Protein AF-0000000086897582 (afdb_homodimer)

pLDDT: mean 76.53, std 19.11, range [20.77, 96.0]

Nearest PDB structures (foldseek):
  7lhv-assembly1_B  TM=7.172E-01  e=2.115E-30  Arabidopsis thaliana
  7xuh-assembly1_A  TM=6.673E-01  e=6.986E-24  Homo sapiens
  5da0-assembly1_A  TM=5.912E-01  e=1.071E-16  Deinococcus geothermalis DSM 11300
  5iof-assembly1_A  TM=6.954E-01  e=5.653E-14  Deinococcus geothermalis DSM 11300
  6ki1-assembly1_A  TM=6.804E-01  e=6.997E-14  Synechocystis sp. PCC 6803

Organism: Dinoponera quadriceps (NCBI:txid609295)

Sequence (1294 aa):
MMSVAAKASEVEECSRPTKRKCPSAMAKHMPILGWLPQYSRMKAMSDLIAGITLGLTMIPQSIAYAALAGLTAQYGLYSCFVGGFLYIVFGTIKEVSIGPSSLMALITLQYTRDMPIEFVVLLCFLAGCVELLMGVLNLGFLVDFISIPVTSGFISATSMIIIIAQLQGLLGLKYRSVNIIDNLYKLCKNIGNIRLPDLALGICSILFLLLFKKLKDIDCPCGGDKRSTSKNSVMKKILWYFSIGRNALIVCITTVIAYRLETTGSATFRLSGKIESGLPTLSLPPFSAQVGNQTYTFLDMCVHYGSGLVILPIISVLANVAIAKAFAMGANVNATQEMLTLGLCNIVGSFVSSMPSTGAFTRSAVSNASGVQTPMAGLYSGTMALLALNYLTPYFYYIPRATLAAVLITAVIFMIDLKIIKLLWKGRKMDAVAAIGTFLSCLFISVEIGLLLGIFFNLVFFIRPSARPTVQVINRKTDLGNKYVMLELDTCLYYPAVASFIDKVMTIVRNEGSDVSLIVNCERFVDIDYTSIKGIEMLSTRLNHKINRFWLLNLNSDIVRRINILADNKYIRLIGNEENIKDVLHENDALLSNGEFENSIDVGMKKMVEIKYSSHEDFLNLNPQPENSEIIAEDMTAMLPTKSRIQMMSVAAKASEVEECSRPTKRKCPSAMAKHMPILGWLPQYSRMKAMSDLIAGITLGLTMIPQSIAYAALAGLTAQYGLYSCFVGGFLYIVFGTIKEVSIGPSSLMALITLQYTRDMPIEFVVLLCFLAGCVELLMGVLNLGFLVDFISIPVTSGFISATSMIIIIAQLQGLLGLKYRSVNIIDNLYKLCKNIGNIRLPDLALGICSILFLLLFKKLKDIDCPCGGDKRSTSKNSVMKKILWYFSIGRNALIVCITTVIAYRLETTGSATFRLSGKIESGLPTLSLPPFSAQVGNQTYTFLDMCVHYGSGLVILPIISVLANVAIAKAFAMGANVNATQEMLTLGLCNIVGSFVSSMPSTGAFTRSAVSNASGVQTPMAGLYSGTMALLALNYLTPYFYYIPRATLAAVLITAVIFMIDLKIIKLLWKGRKMDAVAAIGTFLSCLFISVEIGLLLGIFFNLVFFIRPSARPTVQVINRKTDLGNKYVMLELDTCLYYPAVASFIDKVMTIVRNEGSDVSLIVNCERFVDIDYTSIKGIEMLSTRLNHKINRFWLLNLNSDIVRRINILADNKYIRLIGNEENIKDVLHENDALLSNGEFENSIDVGMKKMVEIKYSSHEDFLNLNPQPENSEIIAEDMTAMLPTKSRIQ

Secondary structure (DSSP, 8-state):
---TT------------------HHHHHT-THHHHGGG--HHHHHHHHHHHHHHHHHHHHHHHHHHHHTT--HHHHHHHHHHHHHHHHHH-S-TT--EE--HHHHHHHHHHSTT--HHHHHHHHHHHHHHHHHHHHTTGGGGGGG--HHHHHHHHHHHHHHHHHHHHHHHHT-----SSHHHHHHHHHHTGGG--HHHHHHHHHHHHHHHHHHHHTT-------STT-HHHHHHHHHHHHHHHHTHHHHHHHHHHHHHHHHHHTT---S-B--PPPP-PPP--PPPS-EEETTEEE-HHHHHHHHTTHHHHHHHHHHHHHHHHHHHHHTTSPP-HHHHHHHHHHHHHHHHHTTPPP-EE-HHHHHHHHHTT--STTHHHHHHHHHHHIIIIIHHHHTT-BHHHHHHHHHHHHGGG--THHHHHHHHH-HHHHHHHHHHHHHHHHT-HHHHHHHHHHHHHHHHHHHHHS--EEEEEEE-TTS-EEEEEEESS---HHHHHHHHHHHHHHHHHS-TT-EEEEE-TT-S---HHHHHHHHHHHHHHTTTS--EEEES--HHHHHHHHHHS-TTS--EE-SGGGHHHHHHHHHHHHHHT----TTHHHHHHHHHHHHHHHHTTT--------------S-------EEEE-/-GGGGG-----------------HHHHHT-THHHHGGG--HHHHHHHHHHHHHHHHHHHHHHHHHHHHTT--HHHHHHHHHHHHHHHHHH-S-TT--EE--HHHHHHHHHHSTT--HHHHHHHHHHHHHHHHHHHHTTGGGGGGG--HHHHHHHHHHHHHHHHHHHHHHHHT-----SSHHHHHHHHHHTGGG--HHHHHHHHHHHHHHHHHHHHTT-------STT-HHHHHHHHHHHHHHHHTHHHHHHHHHHHHHHHHHHTT---S-B--PPPP-PPP--PPPS-EEETTEEE-HHHHHHHHTTHHHHHHHHHHHHHHHHHHHHHTTSPP-HHHHHHHHHHHHHHHHHTTPPP-EE-HHHHHHHHHTT--STTHHHHHHHHHHHIIIIIHHHHTT-BHHHHHHHHHHHHGGG--THHHHHHHHH-HHHHHHHHHHHHHHHHT-HHHHHHHHHHHHHHHHHHHHHS--EEEEEEE-TTS-EEEEEEESS---HHHHHHHHHHHHHHHHHS-TT-EEEEE-TT-S---HHHHHHHHHHHHHHTTTS--EEEES--HHHHHHHHHHS-TTS--EE-SGGGHHHHHHHHHHHHHHT----TTSHHHHHHHHHHHHHHHTTT----------------------EEEE-

Radius of gyration: 37.55 Å; Cα contacts (8 Å, |Δi|>4): 2102; chains: 2; bounding box: 107×117×169 Å

Structure (mmCIF, N/CA/C/O backbone):
data_AF-0000000086897582-model_v1
#
loop_
_entity.id
_entity.type
_entity.pdbx_description
1 polymer 'Sodium-independent sulfate anion transporter-like isoform X1'
#
loop_
_atom_site.group_PDB
_atom_site.id
_atom_site.type_symbol
_atom_site.label_atom_id
_atom_site.label_alt_id
_atom_site.label_comp_id
_atom_site.label_asym_id
_atom_site.label_entity_id
_atom_site.label_seq_id
_atom_site.pdbx_PDB_ins_code
_atom_site.Cartn_x
_atom_site.Cartn_y
_atom_site.Cartn_z
_atom_site.occupancy
_atom_site.B_iso_or_equiv
_atom_site.auth_seq_id
_atom_site.auth_comp_id
_atom_site.auth_asym_id
_atom_site.auth_atom_id
_atom_site.pdbx_PDB_model_num
ATOM 1 N N . MET A 1 1 ? 3.621 -36.656 -85.688 1 21.41 1 MET A N 1
ATOM 2 C CA . MET A 1 1 ? 2.869 -35.938 -84.688 1 21.41 1 MET A CA 1
ATOM 3 C C . MET A 1 1 ? 3.613 -35.938 -83.375 1 21.41 1 MET A C 1
ATOM 5 O O . MET A 1 1 ? 3.096 -35.438 -82.375 1 21.41 1 MET A O 1
ATOM 9 N N . MET A 1 2 ? 4.602 -36.719 -83.125 1 21.88 2 MET A N 1
ATOM 10 C CA . MET A 1 2 ? 5.32 -37.281 -82 1 21.88 2 MET A CA 1
ATOM 11 C C . MET A 1 2 ? 6.152 -36.219 -81.312 1 21.88 2 MET A C 1
ATOM 13 O O . MET A 1 2 ? 6.875 -36.531 -80.375 1 21.88 2 MET A O 1
ATOM 17 N N . SER A 1 3 ? 6.395 -35.156 -82 1 23.59 3 SER A N 1
ATOM 18 C CA . SER A 1 3 ? 7.578 -34.312 -81.812 1 23.59 3 SER A CA 1
ATOM 19 C C . SER A 1 3 ? 7.555 -33.656 -80.438 1 23.59 3 SER A C 1
ATOM 21 O O . SER A 1 3 ? 8.609 -33.344 -79.875 1 23.59 3 SER A O 1
ATOM 23 N N . VAL A 1 4 ? 6.395 -33.094 -80.062 1 25.81 4 VAL A N 1
ATOM 24 C CA . VAL A 1 4 ? 6.395 -31.859 -79.312 1 25.81 4 VAL A CA 1
ATOM 25 C C . VAL A 1 4 ? 6.691 -32.188 -77.812 1 25.81 4 VAL A C 1
ATOM 27 O O . VAL A 1 4 ? 5.793 -32.156 -77 1 25.81 4 VAL A O 1
ATOM 30 N N . ALA A 1 5 ? 7.23 -33.344 -77.5 1 22.27 5 ALA A N 1
ATOM 31 C CA . ALA A 1 5 ? 7.176 -33.875 -76.125 1 22.27 5 ALA A CA 1
ATOM 32 C C . ALA A 1 5 ? 7.953 -32.969 -75.188 1 22.27 5 ALA A C 1
ATOM 34 O O . ALA A 1 5 ? 7.566 -32.812 -74 1 22.27 5 ALA A O 1
ATOM 35 N N . ALA A 1 6 ? 9.203 -32.719 -75.5 1 20.77 6 ALA A N 1
ATOM 36 C CA . ALA A 1 6 ? 10.242 -32.656 -74.5 1 20.77 6 ALA A CA 1
ATOM 37 C C . ALA A 1 6 ? 10.172 -31.359 -73.688 1 20.77 6 ALA A C 1
ATOM 39 O O . ALA A 1 6 ? 11.086 -31.031 -72.938 1 20.77 6 ALA A O 1
ATOM 40 N N . LYS A 1 7 ? 9.469 -30.344 -74.25 1 26.95 7 LYS A N 1
ATOM 41 C CA . LYS A 1 7 ? 9.859 -29.062 -73.625 1 26.95 7 LYS A CA 1
ATOM 42 C C . LYS A 1 7 ? 9.562 -29.047 -72.188 1 26.95 7 LYS A C 1
ATOM 44 O O . LYS A 1 7 ? 8.406 -28.906 -71.75 1 26.95 7 LYS A O 1
ATOM 49 N N . ALA A 1 8 ? 10.18 -29.953 -71.375 1 21.83 8 ALA A N 1
ATOM 50 C CA . ALA A 1 8 ? 10.094 -30.203 -69.938 1 21.83 8 ALA A CA 1
ATOM 51 C C . ALA A 1 8 ? 10.062 -28.891 -69.125 1 21.83 8 ALA A C 1
ATOM 53 O O . ALA A 1 8 ? 10.648 -27.891 -69.562 1 21.83 8 ALA A O 1
ATOM 54 N N . SER A 1 9 ? 9.172 -28.797 -68.062 1 23.17 9 SER A N 1
ATOM 55 C CA . SER A 1 9 ? 8.555 -27.875 -67.125 1 23.17 9 SER A CA 1
ATOM 56 C C . SER A 1 9 ? 9.609 -27.125 -66.312 1 23.17 9 SER A C 1
ATOM 58 O O . SER A 1 9 ? 10.43 -27.75 -65.625 1 23.17 9 SER A O 1
ATOM 60 N N . GLU A 1 10 ? 10.344 -26.188 -66.875 1 25.73 10 GLU A N 1
ATOM 61 C CA . GLU A 1 10 ? 11.148 -25.219 -66.125 1 25.73 10 GLU A CA 1
ATOM 62 C C . GLU A 1 10 ? 10.406 -24.734 -64.875 1 25.73 10 GLU A C 1
ATOM 64 O O . GLU A 1 10 ? 9.484 -23.922 -64.938 1 25.73 10 GLU A O 1
ATOM 69 N N . VAL A 1 11 ? 10 -25.641 -63.969 1 25.86 11 VAL A N 1
ATOM 70 C CA . VAL A 1 11 ? 9.312 -25.25 -62.75 1 25.86 11 VAL A CA 1
ATOM 71 C C . VAL A 1 11 ? 10.039 -24.062 -62.094 1 25.86 11 VAL A C 1
ATOM 73 O O . VAL A 1 11 ? 11.242 -24.125 -61.844 1 25.86 11 VAL A O 1
ATOM 76 N N . GLU A 1 12 ? 9.664 -22.891 -62.531 1 27.58 12 GLU A N 1
ATOM 77 C CA . GLU A 1 12 ? 10.008 -21.609 -61.906 1 27.58 12 GLU A CA 1
ATOM 78 C C . GLU A 1 12 ? 10.133 -21.766 -60.406 1 27.58 12 GLU A C 1
ATOM 80 O O . GLU A 1 12 ? 9.234 -22.297 -59.75 1 27.58 12 GLU A O 1
ATOM 85 N N . GLU A 1 13 ? 11.359 -21.938 -59.938 1 26.11 13 GLU A N 1
ATOM 86 C CA . GLU A 1 13 ? 11.75 -21.938 -58.531 1 26.11 13 GLU A CA 1
ATOM 87 C C . GLU A 1 13 ? 10.992 -20.859 -57.75 1 26.11 13 GLU A C 1
ATOM 89 O O . GLU A 1 13 ? 11.102 -19.672 -58.062 1 26.11 13 GLU A O 1
ATOM 94 N N . CYS A 1 14 ? 9.664 -21.062 -57.5 1 26.83 14 CYS A N 1
ATOM 95 C CA . CYS A 1 14 ? 8.875 -20.219 -56.625 1 26.83 14 CYS A CA 1
ATOM 96 C C . CYS A 1 14 ? 9.727 -19.672 -55.5 1 26.83 14 CYS A C 1
ATOM 98 O O . CYS A 1 14 ? 10.352 -20.438 -54.75 1 26.83 14 CYS A O 1
ATOM 100 N N . SER A 1 15 ? 10.219 -18.484 -55.75 1 28.55 15 SER A N 1
ATOM 101 C CA . SER A 1 15 ? 10.875 -17.625 -54.75 1 28.55 15 SER A CA 1
ATOM 102 C C . SER A 1 15 ? 10.234 -17.766 -53.375 1 28.55 15 SER A C 1
ATOM 104 O O . SER A 1 15 ? 9.008 -17.688 -53.25 1 28.55 15 SER A O 1
ATOM 106 N N . ARG A 1 16 ? 10.828 -18.547 -52.562 1 30.78 16 ARG A N 1
ATOM 107 C CA . ARG A 1 16 ? 10.445 -18.734 -51.188 1 30.78 16 ARG A CA 1
ATOM 108 C C . ARG A 1 16 ? 10.031 -17.406 -50.531 1 30.78 16 ARG A C 1
ATOM 110 O O . ARG A 1 16 ? 10.727 -16.406 -50.688 1 30.78 16 ARG A O 1
ATOM 117 N N . PRO A 1 17 ? 8.648 -17.156 -50.531 1 31.25 17 PRO A N 1
ATOM 118 C CA . PRO A 1 17 ? 8.25 -15.898 -49.875 1 31.25 17 PRO A CA 1
ATOM 119 C C . PRO A 1 17 ? 9.172 -15.492 -48.75 1 31.25 17 PRO A C 1
ATOM 121 O O . PRO A 1 17 ? 9.664 -16.359 -48 1 31.25 17 PRO A O 1
ATOM 124 N N . THR A 1 18 ? 9.867 -14.445 -49 1 29.05 18 THR A N 1
ATOM 125 C CA . THR A 1 18 ? 10.648 -13.711 -48 1 29.05 18 THR A CA 1
ATOM 126 C C . THR A 1 18 ? 9.906 -13.633 -46.688 1 29.05 18 THR A C 1
ATOM 128 O O . THR A 1 18 ? 8.719 -13.312 -46.656 1 29.05 18 THR A O 1
ATOM 131 N N . LYS A 1 19 ? 10.312 -14.352 -45.719 1 34.88 19 LYS A N 1
ATOM 132 C CA . LYS A 1 19 ? 9.859 -14.305 -44.344 1 34.88 19 LYS A CA 1
ATOM 133 C C . LYS A 1 19 ? 9.578 -12.867 -43.906 1 34.88 19 LYS A C 1
ATOM 135 O O . LYS A 1 19 ? 10.5 -12.07 -43.75 1 34.88 19 LYS A O 1
ATOM 140 N N . ARG A 1 20 ? 8.594 -12.211 -44.5 1 32.84 20 ARG A N 1
ATOM 141 C CA . ARG A 1 20 ? 8.203 -10.875 -44.031 1 32.84 20 ARG A CA 1
ATOM 142 C C . ARG A 1 20 ? 8.391 -10.734 -42.531 1 32.84 20 ARG A C 1
ATOM 144 O O . ARG A 1 20 ? 7.863 -11.531 -41.75 1 32.84 20 ARG A O 1
ATOM 151 N N . LYS A 1 21 ? 9.391 -10.148 -42.062 1 38.62 21 LYS A N 1
ATOM 152 C CA . LYS A 1 21 ? 9.758 -9.695 -40.719 1 38.62 21 LYS A CA 1
ATOM 153 C C . LYS A 1 21 ? 8.578 -9 -40.031 1 38.62 21 LYS A C 1
ATOM 155 O O . LYS A 1 21 ? 8.117 -7.957 -40.5 1 38.62 21 LYS A O 1
ATOM 160 N N . CYS A 1 22 ? 7.41 -9.633 -39.812 1 41.16 22 CYS A N 1
ATOM 161 C CA . CYS A 1 22 ? 6.434 -9.008 -38.938 1 41.16 22 CYS A CA 1
ATOM 162 C C . CYS A 1 22 ? 7.09 -7.93 -38.062 1 41.16 22 CYS A C 1
ATOM 164 O O . CYS A 1 22 ? 8.172 -8.141 -37.5 1 41.16 22 CYS A O 1
ATOM 166 N N . PRO A 1 23 ? 6.691 -6.629 -38.031 1 48.38 23 PRO A N 1
ATOM 167 C CA . PRO A 1 23 ? 7.34 -5.516 -37.344 1 48.38 23 PRO A CA 1
ATOM 168 C C . PRO A 1 23 ? 7.676 -5.836 -35.906 1 48.38 23 PRO A C 1
ATOM 170 O O . PRO A 1 23 ? 6.949 -6.586 -35.25 1 48.38 23 PRO A O 1
ATOM 173 N N . SER A 1 24 ? 8.914 -5.773 -35.406 1 53.69 24 SER A N 1
ATOM 174 C CA . SER A 1 24 ? 9.695 -6.023 -34.219 1 53.69 24 SER A CA 1
ATOM 175 C C . SER A 1 24 ? 8.93 -5.594 -32.969 1 53.69 24 SER A C 1
ATOM 177 O O . SER A 1 24 ? 8.961 -6.281 -31.938 1 53.69 24 SER A O 1
ATOM 179 N N . ALA A 1 25 ? 8.188 -4.461 -33.125 1 57.44 25 ALA A N 1
ATOM 180 C CA . ALA A 1 25 ? 7.523 -3.936 -31.938 1 57.44 25 ALA A CA 1
ATOM 181 C C . ALA A 1 25 ? 6.336 -4.809 -31.531 1 57.44 25 ALA A C 1
ATOM 183 O O . ALA A 1 25 ? 6.102 -5.051 -30.344 1 57.44 25 ALA A O 1
ATOM 184 N N . MET A 1 26 ? 5.574 -5.332 -32.531 1 60.06 26 MET A N 1
ATOM 185 C CA . MET A 1 26 ? 4.402 -6.156 -32.25 1 60.06 26 MET A CA 1
ATOM 186 C C . MET A 1 26 ? 4.82 -7.551 -31.766 1 60.06 26 MET A C 1
ATOM 188 O O . MET A 1 26 ? 4.145 -8.156 -30.938 1 60.06 26 MET A O 1
ATOM 192 N N . ALA A 1 27 ? 5.848 -7.973 -32.25 1 64.44 27 ALA A N 1
ATOM 193 C CA . ALA A 1 27 ? 6.355 -9.289 -31.859 1 64.44 27 ALA A CA 1
ATOM 194 C C . ALA A 1 27 ? 6.758 -9.336 -30.391 1 64.44 27 ALA A C 1
ATOM 196 O O . ALA A 1 27 ? 6.684 -10.383 -29.75 1 64.44 27 ALA A O 1
ATOM 197 N N . LYS A 1 28 ? 6.957 -8.141 -29.953 1 74.62 28 LYS A N 1
ATOM 198 C CA . LYS A 1 28 ? 7.395 -8.086 -28.562 1 74.62 28 LYS A CA 1
ATOM 199 C C . LYS A 1 28 ? 6.223 -8.289 -27.609 1 74.62 28 LYS A C 1
ATOM 201 O O . LYS A 1 28 ? 6.395 -8.828 -26.516 1 74.62 28 LYS A O 1
ATOM 206 N N . HIS A 1 29 ? 5.031 -8.031 -28.156 1 81.88 29 HIS A N 1
ATOM 207 C CA . HIS A 1 29 ? 3.873 -8.125 -27.281 1 81.88 29 HIS A CA 1
ATOM 208 C C . HIS A 1 29 ? 3.031 -9.359 -27.594 1 81.88 29 HIS A C 1
ATOM 210 O O . HIS A 1 29 ? 1.951 -9.539 -27.031 1 81.88 29 HIS A O 1
ATOM 216 N N . MET A 1 30 ? 3.547 -10.234 -28.516 1 88.25 30 MET A N 1
ATOM 217 C CA . MET A 1 30 ? 2.852 -11.477 -28.844 1 88.25 30 MET A CA 1
ATOM 218 C C . MET A 1 30 ? 3.787 -12.672 -28.719 1 88.25 30 MET A C 1
ATOM 220 O O . MET A 1 30 ? 4.301 -13.172 -29.719 1 88.25 30 MET A O 1
ATOM 224 N N . PRO A 1 31 ? 3.836 -13.203 -27.594 1 85.62 31 PRO A N 1
ATOM 225 C CA . PRO A 1 31 ? 4.754 -14.312 -27.328 1 85.62 31 PRO A CA 1
ATOM 226 C C . PRO A 1 31 ? 4.457 -15.539 -28.188 1 85.62 31 PRO A C 1
ATOM 228 O O . PRO A 1 31 ? 5.328 -16.391 -28.375 1 85.62 31 PRO A O 1
ATOM 231 N N . ILE A 1 32 ? 3.244 -15.672 -28.781 1 88.38 32 ILE A N 1
ATOM 232 C CA . ILE A 1 32 ? 2.871 -16.828 -29.594 1 88.38 32 ILE A CA 1
ATOM 233 C C . ILE A 1 32 ? 3.787 -16.922 -30.812 1 88.38 32 ILE A C 1
ATOM 235 O O . ILE A 1 32 ? 4.066 -18.016 -31.297 1 88.38 32 ILE A O 1
ATOM 239 N N . LEU A 1 33 ? 4.266 -15.812 -31.234 1 84.69 33 LEU A N 1
ATOM 240 C CA . LEU A 1 33 ? 5.102 -15.766 -32.438 1 84.69 33 LEU A CA 1
ATOM 241 C C . LEU A 1 33 ? 6.48 -16.359 -32.156 1 84.69 33 LEU A C 1
ATOM 243 O O . LEU A 1 33 ? 7.176 -16.781 -33.062 1 84.69 33 LEU A O 1
ATOM 247 N N . GLY A 1 34 ? 6.805 -16.438 -30.891 1 80.5 34 GLY A N 1
ATOM 248 C CA . GLY A 1 34 ? 8.102 -16.984 -30.516 1 80.5 34 GLY A CA 1
ATOM 249 C C . GLY A 1 34 ? 8.094 -18.5 -30.375 1 80.5 34 GLY A C 1
ATOM 250 O O . GLY A 1 34 ? 8.938 -19.188 -30.953 1 80.5 34 GLY A O 1
ATOM 251 N N . TRP A 1 35 ? 7.094 -19.047 -29.734 1 83.69 35 TRP A N 1
ATOM 252 C CA . TRP A 1 35 ? 7.125 -20.469 -29.422 1 83.69 35 TRP A CA 1
ATOM 253 C C . TRP A 1 35 ? 6.348 -21.266 -30.453 1 83.69 35 TRP A C 1
ATOM 255 O O . TRP A 1 35 ? 6.559 -22.469 -30.594 1 83.69 35 TRP A O 1
ATOM 265 N N . LEU A 1 36 ? 5.422 -20.719 -31.312 1 87.5 36 LEU A N 1
ATOM 266 C CA . LEU A 1 36 ? 4.562 -21.453 -32.219 1 87.5 36 LEU A CA 1
ATOM 267 C C . LEU A 1 36 ? 5.387 -22.156 -33.312 1 87.5 36 LEU A C 1
ATOM 269 O O . LEU A 1 36 ? 5.09 -23.297 -33.688 1 87.5 36 LEU A O 1
ATOM 273 N N . PRO A 1 37 ? 6.512 -21.469 -33.75 1 84.5 37 PRO A N 1
ATOM 274 C CA . PRO A 1 37 ? 7.316 -22.141 -34.781 1 84.5 37 PRO A CA 1
ATOM 275 C C . PRO A 1 37 ? 8.07 -23.344 -34.219 1 84.5 37 PRO A C 1
ATOM 277 O O . PRO A 1 37 ? 8.438 -24.25 -35 1 84.5 37 PRO A O 1
ATOM 280 N N . GLN A 1 38 ? 8.211 -23.422 -32.938 1 87.12 38 GLN A N 1
ATOM 281 C CA . GLN A 1 38 ? 8.914 -24.531 -32.312 1 87.12 38 GLN A CA 1
ATOM 282 C C . GLN A 1 38 ? 7.93 -25.531 -31.719 1 87.12 38 GLN A C 1
ATOM 284 O O . GLN A 1 38 ? 8.312 -26.391 -30.922 1 87.12 38 GLN A O 1
ATOM 289 N N . TYR A 1 39 ? 6.766 -25.469 -32.219 1 89.44 39 TYR A N 1
ATOM 290 C CA . TYR A 1 39 ? 5.719 -26.328 -31.688 1 89.44 39 TYR A CA 1
ATOM 291 C C . TYR A 1 39 ? 5.785 -27.719 -32.312 1 89.44 39 TYR A C 1
ATOM 293 O O . TYR A 1 39 ? 5.535 -27.875 -33.5 1 89.44 39 TYR A O 1
ATOM 301 N N . SER A 1 40 ? 6.258 -28.672 -31.531 1 90 40 SER A N 1
ATOM 302 C CA . SER A 1 40 ? 6.453 -30.047 -31.969 1 90 40 SER A CA 1
ATOM 303 C C . SER A 1 40 ? 5.234 -30.906 -31.656 1 90 40 SER A C 1
ATOM 305 O O . SER A 1 40 ? 4.328 -30.484 -30.938 1 90 40 SER A O 1
ATOM 307 N N . ARG A 1 41 ? 5.176 -32.094 -32.156 1 88.5 41 ARG A N 1
ATOM 308 C CA . ARG A 1 41 ? 4.082 -33.031 -31.953 1 88.5 41 ARG A CA 1
ATOM 309 C C . ARG A 1 41 ? 4.039 -33.5 -30.5 1 88.5 41 ARG A C 1
ATOM 311 O O . ARG A 1 41 ? 2.963 -33.688 -29.938 1 88.5 41 ARG A O 1
ATOM 318 N N . MET A 1 42 ? 5.184 -33.594 -29.953 1 85.44 42 MET A N 1
ATOM 319 C CA . MET A 1 42 ? 5.254 -34 -28.547 1 85.44 42 MET A CA 1
ATOM 320 C C . MET A 1 42 ? 4.652 -32.938 -27.641 1 85.44 42 MET A C 1
ATOM 322 O O . MET A 1 42 ? 3.949 -33.25 -26.672 1 85.44 42 MET A O 1
ATOM 326 N N . LYS A 1 43 ? 4.965 -31.688 -28.031 1 90.69 43 LYS A N 1
ATOM 327 C CA . LYS A 1 43 ? 4.402 -30.578 -27.266 1 90.69 43 LYS A CA 1
ATOM 328 C C . LYS A 1 43 ? 2.887 -30.5 -27.438 1 90.69 43 LYS A C 1
ATOM 330 O O . LYS A 1 43 ? 2.162 -30.188 -26.5 1 90.69 43 LYS A O 1
ATOM 335 N N . ALA A 1 44 ? 2.428 -30.875 -28.578 1 91.88 44 ALA A N 1
ATOM 336 C CA . ALA A 1 44 ? 0.998 -30.828 -28.875 1 91.88 44 ALA A CA 1
ATOM 337 C C . ALA A 1 44 ? 0.231 -31.875 -28.062 1 91.88 44 ALA A C 1
ATOM 339 O O . ALA A 1 44 ? -0.861 -31.594 -27.562 1 91.88 44 ALA A O 1
ATOM 340 N N . MET A 1 45 ? 0.773 -33.031 -28.016 1 89.06 45 MET A N 1
ATOM 341 C CA . MET A 1 45 ? 0.125 -34.094 -27.25 1 89.06 45 MET A CA 1
ATOM 342 C C . MET A 1 45 ? 0.117 -33.781 -25.766 1 89.06 45 MET A C 1
ATOM 344 O O . MET A 1 45 ? -0.877 -34.031 -25.078 1 89.06 45 MET A O 1
ATOM 348 N N . SER A 1 46 ? 1.215 -33.281 -25.297 1 89.5 46 SER A N 1
ATOM 349 C CA . SER A 1 46 ? 1.293 -32.906 -23.875 1 89.5 46 SER A CA 1
ATOM 350 C C . SER A 1 46 ? 0.301 -31.797 -23.547 1 89.5 46 SER A C 1
ATOM 352 O O . SER A 1 46 ? -0.358 -31.844 -22.516 1 89.5 46 SER A O 1
ATOM 354 N N . ASP A 1 47 ? 0.241 -30.859 -24.453 1 93.31 47 ASP A N 1
ATOM 355 C CA . ASP A 1 47 ? -0.668 -29.734 -24.219 1 93.31 47 ASP A CA 1
ATOM 356 C C . ASP A 1 47 ? -2.125 -30.172 -24.328 1 93.31 47 ASP A C 1
ATOM 358 O O . ASP A 1 47 ? -2.996 -29.641 -23.641 1 93.31 47 ASP A O 1
ATOM 362 N N . LEU A 1 48 ? -2.395 -31.109 -25.172 1 92.44 48 LEU A N 1
ATOM 363 C CA . LEU A 1 48 ? -3.742 -31.656 -25.297 1 92.44 48 LEU A CA 1
ATOM 364 C C . LEU A 1 48 ? -4.172 -32.344 -24 1 92.44 48 LEU A C 1
ATOM 366 O O . LEU A 1 48 ? -5.27 -32.094 -23.5 1 92.44 48 LEU A O 1
ATOM 370 N N . ILE A 1 49 ? -3.301 -33.125 -23.5 1 88.94 49 ILE A N 1
ATOM 371 C CA . ILE A 1 49 ? -3.596 -33.844 -22.266 1 88.94 49 ILE A CA 1
ATOM 372 C C . ILE A 1 49 ? -3.762 -32.875 -21.109 1 88.94 49 ILE A C 1
ATOM 374 O O . ILE A 1 49 ? -4.711 -32.969 -20.328 1 88.94 49 ILE A O 1
ATOM 378 N N . ALA A 1 50 ? -2.83 -31.938 -21.062 1 91.62 50 ALA A N 1
ATOM 379 C CA . ALA A 1 50 ? -2.887 -30.922 -20.016 1 91.62 50 ALA A CA 1
ATOM 380 C C . ALA A 1 50 ? -4.148 -30.078 -20.141 1 91.62 50 ALA A C 1
ATOM 382 O O . ALA A 1 50 ? -4.777 -29.734 -19.141 1 91.62 50 ALA A O 1
ATOM 383 N N . GLY A 1 51 ? -4.461 -29.75 -21.328 1 92.56 51 GLY A N 1
ATOM 384 C CA . GLY A 1 51 ? -5.648 -28.953 -21.578 1 92.56 51 GLY A CA 1
ATOM 385 C C . GLY A 1 51 ? -6.934 -29.641 -21.188 1 92.56 51 GLY A C 1
ATOM 386 O O . GLY A 1 51 ? -7.828 -29.031 -20.609 1 92.56 51 GLY A O 1
ATOM 387 N N . ILE A 1 52 ? -7.047 -30.844 -21.438 1 89.19 52 ILE A N 1
ATOM 388 C CA . ILE A 1 52 ? -8.227 -31.625 -21.094 1 89.19 52 ILE A CA 1
ATOM 389 C C . ILE A 1 52 ? -8.328 -31.75 -19.562 1 89.19 52 ILE A C 1
ATOM 391 O O . ILE A 1 52 ? -9.406 -31.594 -19 1 89.19 52 ILE A O 1
ATOM 395 N N . THR A 1 53 ? -7.211 -32.062 -18.984 1 87.81 53 THR A N 1
ATOM 396 C CA . THR A 1 53 ? -7.18 -32.156 -17.531 1 87.81 53 THR A CA 1
ATOM 397 C C . THR A 1 53 ? -7.594 -30.844 -16.891 1 87.81 53 THR A C 1
ATOM 399 O O . THR A 1 53 ? -8.375 -30.828 -15.93 1 87.81 53 THR A O 1
ATOM 402 N N . LEU A 1 54 ? -7.043 -29.828 -17.438 1 90.19 54 LEU A N 1
ATOM 403 C CA . LEU A 1 54 ? -7.363 -28.484 -16.953 1 90.19 54 LEU A CA 1
ATOM 404 C C . LEU A 1 54 ? -8.844 -28.188 -17.141 1 90.19 54 LEU A C 1
ATOM 406 O O . LEU A 1 54 ? -9.477 -27.609 -16.25 1 90.19 54 LEU A O 1
ATOM 410 N N . GLY A 1 55 ? -9.375 -28.547 -18.219 1 88.5 55 GLY A N 1
ATOM 411 C CA . GLY A 1 55 ? -10.789 -28.328 -18.469 1 88.5 55 GLY A CA 1
ATOM 412 C C . GLY A 1 55 ? -11.695 -29.078 -17.516 1 88.5 55 GLY A C 1
ATOM 413 O O . GLY A 1 55 ? -12.688 -28.531 -17.031 1 88.5 55 GLY A O 1
ATOM 414 N N . LEU A 1 56 ? -11.344 -30.266 -17.219 1 83.62 56 LEU A N 1
ATOM 415 C CA . LEU A 1 56 ? -12.133 -31.109 -16.344 1 83.62 56 LEU A CA 1
ATOM 416 C C . LEU A 1 56 ? -12.148 -30.547 -14.922 1 83.62 56 LEU A C 1
ATOM 418 O O . LEU A 1 56 ? -13.125 -30.75 -14.188 1 83.62 56 LEU A O 1
ATOM 422 N N . THR A 1 57 ? -11.133 -29.859 -14.602 1 82.69 57 THR A N 1
ATOM 423 C CA . THR A 1 57 ? -11.039 -29.297 -13.258 1 82.69 57 THR A CA 1
ATOM 424 C C . THR A 1 57 ? -11.594 -27.875 -13.227 1 82.69 57 THR A C 1
ATOM 426 O O . THR A 1 57 ? -12.211 -27.469 -12.242 1 82.69 57 THR A O 1
ATOM 429 N N . MET A 1 58 ? -11.375 -27.203 -14.266 1 87.5 58 MET A N 1
ATOM 430 C CA . MET A 1 58 ? -11.719 -25.781 -14.344 1 87.5 58 MET A CA 1
ATOM 431 C C . MET A 1 58 ? -13.227 -25.594 -14.43 1 87.5 58 MET A C 1
ATOM 433 O O . MET A 1 58 ? -13.766 -24.625 -13.875 1 87.5 58 MET A O 1
ATOM 437 N N . ILE A 1 59 ? -13.953 -26.438 -15.062 1 85 59 ILE A N 1
ATOM 438 C CA . ILE A 1 59 ? -15.375 -26.266 -15.336 1 85 59 ILE A CA 1
ATOM 439 C C . ILE A 1 59 ? -16.156 -26.328 -14.023 1 85 59 ILE A C 1
ATOM 441 O O . ILE A 1 59 ? -16.875 -25.391 -13.68 1 85 59 ILE A O 1
ATOM 445 N N . PRO A 1 60 ? -16 -27.391 -13.273 1 77.88 60 PRO A N 1
ATOM 446 C CA . PRO A 1 60 ? -16.719 -27.406 -12 1 77.88 60 PRO A CA 1
ATOM 447 C C . PRO A 1 60 ? -16.297 -26.266 -11.07 1 77.88 60 PRO A C 1
ATOM 449 O O . PRO A 1 60 ? -17.125 -25.719 -10.352 1 77.88 60 PRO A O 1
ATOM 452 N N . GLN A 1 61 ? -15.078 -25.906 -11.055 1 80.44 61 GLN A N 1
ATOM 453 C CA . GLN A 1 61 ? -14.586 -24.812 -10.219 1 80.44 61 GLN A CA 1
ATOM 454 C C . GLN A 1 61 ? -15.219 -23.484 -10.617 1 80.44 61 GLN A C 1
ATOM 456 O O . GLN A 1 61 ? -15.57 -22.672 -9.758 1 80.44 61 GLN A O 1
ATOM 461 N N . SER A 1 62 ? -15.273 -23.281 -11.891 1 85.81 62 SER A N 1
ATOM 462 C CA . SER A 1 62 ? -15.836 -22.016 -12.383 1 85.81 62 SER A CA 1
ATOM 463 C C . SER A 1 62 ? -17.312 -21.891 -12.008 1 85.81 62 SER A C 1
ATOM 465 O O . SER A 1 62 ? -17.781 -20.781 -11.727 1 85.81 62 SER A O 1
ATOM 467 N N . ILE A 1 63 ? -18.031 -22.938 -11.977 1 78.94 63 ILE A N 1
ATOM 468 C CA . ILE A 1 63 ? -19.438 -22.953 -11.562 1 78.94 63 ILE A CA 1
ATOM 469 C C . ILE A 1 63 ? -19.531 -22.594 -10.078 1 78.94 63 ILE A C 1
ATOM 471 O O . ILE A 1 63 ? -20.375 -21.781 -9.695 1 78.94 63 ILE A O 1
ATOM 475 N N . ALA A 1 64 ? -18.719 -23.156 -9.367 1 75.31 64 ALA A N 1
ATOM 476 C CA . ALA A 1 64 ? -18.703 -22.875 -7.934 1 75.31 64 ALA A CA 1
ATOM 477 C C . ALA A 1 64 ? -18.359 -21.422 -7.664 1 75.31 64 ALA A C 1
ATOM 479 O O . ALA A 1 64 ? -18.906 -20.797 -6.75 1 75.31 64 ALA A O 1
ATOM 480 N N . TYR A 1 65 ? -17.469 -20.875 -8.406 1 82.19 65 TYR A N 1
ATOM 481 C CA . TYR A 1 65 ? -17.047 -19.484 -8.211 1 82.19 65 TYR A CA 1
ATOM 482 C C . TYR A 1 65 ? -18.141 -18.516 -8.633 1 82.19 65 TYR A C 1
ATOM 484 O O . TYR A 1 65 ? -18.297 -17.453 -8.031 1 82.19 65 TYR A O 1
ATOM 492 N N . ALA A 1 66 ? -18.891 -18.906 -9.656 1 83.88 66 ALA A N 1
ATOM 493 C CA . ALA A 1 66 ? -20.031 -18.078 -10.039 1 83.88 66 ALA A CA 1
ATOM 494 C C . ALA A 1 66 ? -21.062 -18.016 -8.906 1 83.88 66 ALA A C 1
ATOM 496 O O . ALA A 1 66 ? -21.609 -16.953 -8.617 1 83.88 66 ALA A O 1
ATOM 497 N N . ALA A 1 67 ? -21.297 -19.141 -8.344 1 76.5 67 ALA A N 1
ATOM 498 C CA . ALA A 1 67 ? -22.203 -19.188 -7.207 1 76.5 67 ALA A CA 1
ATOM 499 C C . ALA A 1 67 ? -21.688 -18.328 -6.051 1 76.5 67 ALA A C 1
ATOM 501 O O . ALA A 1 67 ? -22.469 -17.672 -5.363 1 76.5 67 ALA A O 1
ATOM 502 N N . LEU A 1 68 ? -20.469 -18.344 -5.918 1 73.56 68 LEU A N 1
ATOM 503 C CA . LEU A 1 68 ? -19.844 -17.562 -4.867 1 73.56 68 LEU A CA 1
ATOM 504 C C . LEU A 1 68 ? -20.016 -16.062 -5.129 1 73.56 68 LEU A C 1
ATOM 506 O O . LEU A 1 68 ? -20.141 -15.273 -4.188 1 73.56 68 LEU A O 1
ATOM 510 N N . ALA A 1 69 ? -20 -15.734 -6.348 1 79.94 69 ALA A N 1
ATOM 511 C CA . ALA A 1 69 ? -20.203 -14.344 -6.738 1 79.94 69 ALA A CA 1
ATOM 512 C C . ALA A 1 69 ? -21.672 -13.977 -6.758 1 79.94 69 ALA A C 1
ATOM 514 O O . ALA A 1 69 ? -22.031 -12.836 -7.059 1 79.94 69 ALA A O 1
ATOM 515 N N . GLY A 1 70 ? -22.547 -14.891 -6.473 1 75.06 70 GLY A N 1
ATOM 516 C CA . GLY A 1 70 ? -23.984 -14.672 -6.492 1 75.06 70 GLY A CA 1
ATOM 517 C C . GLY A 1 70 ? -24.562 -14.695 -7.891 1 75.06 70 GLY A C 1
ATOM 518 O O . GLY A 1 70 ? -25.609 -14.078 -8.148 1 75.06 70 GLY A O 1
ATOM 519 N N . LEU A 1 71 ? -23.859 -15.336 -8.734 1 83.75 71 LEU A N 1
ATOM 520 C CA . LEU A 1 71 ? -24.312 -15.398 -10.117 1 83.75 71 LEU A CA 1
ATOM 521 C C . LEU A 1 71 ? -24.719 -16.812 -10.5 1 83.75 71 LEU A C 1
ATOM 523 O O . LEU A 1 71 ? -24.469 -17.766 -9.742 1 83.75 71 LEU A O 1
ATOM 527 N N . THR A 1 72 ? -25.297 -16.891 -11.609 1 80 72 THR A N 1
ATOM 528 C CA . THR A 1 72 ? -25.641 -18.203 -12.133 1 80 72 THR A CA 1
ATOM 529 C C . THR A 1 72 ? -24.422 -18.891 -12.734 1 80 72 THR A C 1
ATOM 531 O O . THR A 1 72 ? -23.453 -18.234 -13.133 1 80 72 THR A O 1
ATOM 534 N N . ALA A 1 73 ? -24.422 -20.156 -12.859 1 77.56 73 ALA A N 1
ATOM 535 C CA . ALA A 1 73 ? -23.297 -21.031 -13.25 1 77.56 73 ALA A CA 1
ATOM 536 C C . ALA A 1 73 ? -22.766 -20.641 -14.633 1 77.56 73 ALA A C 1
ATOM 538 O O . ALA A 1 73 ? -21.578 -20.75 -14.891 1 77.56 73 ALA A O 1
ATOM 539 N N . GLN A 1 74 ? -23.578 -20.125 -15.461 1 81.5 74 GLN A N 1
ATOM 540 C CA . GLN A 1 74 ? -23.203 -19.844 -16.844 1 81.5 74 GLN A CA 1
ATOM 541 C C . GLN A 1 74 ? -22.156 -18.734 -16.922 1 81.5 74 GLN A C 1
ATOM 543 O O . GLN A 1 74 ? -21.25 -18.781 -17.766 1 81.5 74 GLN A O 1
ATOM 548 N N . TYR A 1 75 ? -22.234 -17.844 -16.031 1 84.88 75 TYR A N 1
ATOM 549 C CA . TYR A 1 75 ? -21.328 -16.703 -16.078 1 84.88 75 TYR A CA 1
ATOM 550 C C . TYR A 1 75 ? -19.906 -17.125 -15.672 1 84.88 75 TYR A C 1
ATOM 552 O O . TYR A 1 75 ? -18.938 -16.5 -16.094 1 84.88 75 TYR A O 1
ATOM 560 N N . GLY A 1 76 ? -19.812 -18.109 -14.836 1 84.56 76 GLY A N 1
ATOM 561 C CA . GLY A 1 76 ? -18.5 -18.656 -14.539 1 84.56 76 GLY A CA 1
ATOM 562 C C . GLY A 1 76 ? -17.859 -19.344 -15.727 1 84.56 76 GLY A C 1
ATOM 563 O O . GLY A 1 76 ? -16.656 -19.203 -15.938 1 84.56 76 GLY A O 1
ATOM 564 N N . LEU A 1 77 ? -18.672 -20 -16.5 1 84.25 77 LEU A N 1
ATOM 565 C CA . LEU A 1 77 ? -18.172 -20.719 -17.656 1 84.25 77 LEU A CA 1
ATOM 566 C C . LEU A 1 77 ? -17.781 -19.766 -18.781 1 84.25 77 LEU A C 1
ATOM 568 O O . LEU A 1 77 ? -16.844 -20.047 -19.531 1 84.25 77 LEU A O 1
ATOM 572 N N . TYR A 1 78 ? -18.484 -18.641 -18.859 1 86.31 78 TYR A N 1
ATOM 573 C CA . TYR A 1 78 ? -18.141 -17.641 -19.859 1 86.31 78 TYR A CA 1
ATOM 574 C C . TYR A 1 78 ? -16.734 -17.094 -19.641 1 86.31 78 TYR A C 1
ATOM 576 O O . TYR A 1 78 ? -16.031 -16.766 -20.594 1 86.31 78 TYR A O 1
ATOM 584 N N . SER A 1 79 ? -16.359 -16.969 -18.406 1 88 79 SER A N 1
ATOM 585 C CA . SER A 1 79 ? -15.062 -16.406 -18.047 1 88 79 SER A CA 1
ATOM 586 C C . SER A 1 79 ? -13.938 -17.406 -18.266 1 88 79 SER A C 1
ATOM 588 O O . SER A 1 79 ? -12.773 -17.016 -18.375 1 88 79 SER A O 1
ATOM 590 N N . CYS A 1 80 ? -14.203 -18.609 -18.391 1 87.12 80 CYS A N 1
ATOM 591 C CA . CYS A 1 80 ? -13.219 -19.688 -18.5 1 87.12 80 CYS A CA 1
ATOM 592 C C . CYS A 1 80 ? -12.609 -19.719 -19.906 1 87.12 80 CYS A C 1
ATOM 594 O O . CYS A 1 80 ? -11.391 -19.828 -20.047 1 87.12 80 CYS A O 1
ATOM 596 N N . PHE A 1 81 ? -13.383 -19.594 -20.859 1 89 81 PHE A N 1
ATOM 597 C CA . PHE A 1 81 ? -12.859 -19.859 -22.203 1 89 81 PHE A CA 1
ATOM 598 C C . PHE A 1 81 ? -12.141 -18.625 -22.75 1 89 81 PHE A C 1
ATOM 600 O O . PHE A 1 81 ? -11.164 -18.75 -23.5 1 89 81 PHE A O 1
ATOM 607 N N . VAL A 1 82 ? -12.523 -17.406 -22.391 1 90.25 82 VAL A N 1
ATOM 608 C CA . VAL A 1 82 ? -11.891 -16.203 -22.922 1 90.25 82 VAL A CA 1
ATOM 609 C C . VAL A 1 82 ? -10.445 -16.125 -22.438 1 90.25 82 VAL A C 1
ATOM 611 O O . VAL A 1 82 ? -9.539 -15.844 -23.219 1 90.25 82 VAL A O 1
ATOM 614 N N . GLY A 1 83 ? -10.242 -16.359 -21.172 1 90.06 83 GLY A N 1
ATOM 615 C CA . GLY A 1 83 ? -8.891 -16.344 -20.625 1 90.06 83 GLY A CA 1
ATOM 616 C C . GLY A 1 83 ? -7.977 -17.375 -21.266 1 90.06 83 GLY A C 1
ATOM 617 O O . GLY A 1 83 ? -6.805 -17.094 -21.531 1 90.06 83 GLY A O 1
ATOM 618 N N . GLY A 1 84 ? -8.555 -18.547 -21.547 1 90.19 84 GLY A N 1
ATOM 619 C CA . GLY A 1 84 ? -7.77 -19.609 -22.172 1 90.19 84 GLY A CA 1
ATOM 620 C C . GLY A 1 84 ? -7.324 -19.266 -23.578 1 90.19 84 GLY A C 1
ATOM 621 O O . GLY A 1 84 ? -6.18 -19.547 -23.953 1 90.19 84 GLY A O 1
ATOM 622 N N . PHE A 1 85 ? -8.172 -18.609 -24.312 1 93.5 85 PHE A N 1
ATOM 623 C CA . PHE A 1 85 ? -7.875 -18.297 -25.719 1 93.5 85 PHE A CA 1
ATOM 624 C C . PHE A 1 85 ? -6.887 -17.141 -25.812 1 93.5 85 PHE A C 1
ATOM 626 O O . PHE A 1 85 ? -5.926 -17.219 -26.594 1 93.5 85 PHE A O 1
ATOM 633 N N . LEU A 1 86 ? -7.125 -16.156 -25.078 1 93.69 86 LEU A N 1
ATOM 634 C CA . LEU A 1 86 ? -6.289 -14.961 -25.203 1 93.69 86 LEU A CA 1
ATOM 635 C C . LEU A 1 86 ? -4.906 -15.203 -24.609 1 93.69 86 LEU A C 1
ATOM 637 O O . LEU A 1 86 ? -3.918 -14.633 -25.078 1 93.69 86 LEU A O 1
ATOM 641 N N . TYR A 1 87 ? -4.863 -16.031 -23.609 1 93.94 87 TYR A N 1
ATOM 642 C CA . TYR A 1 87 ? -3.58 -16.297 -22.969 1 93.94 87 TYR A CA 1
ATOM 643 C C . TYR A 1 87 ? -2.643 -17.047 -23.906 1 93.94 87 TYR A C 1
ATOM 645 O O . TYR A 1 87 ? -1.42 -17 -23.734 1 93.94 87 TYR A O 1
ATOM 653 N N . ILE A 1 88 ? -3.156 -17.719 -24.922 1 93.25 88 ILE A N 1
ATOM 654 C CA . ILE A 1 88 ? -2.34 -18.422 -25.906 1 93.25 88 ILE A CA 1
ATOM 655 C C . ILE A 1 88 ? -1.509 -17.422 -26.703 1 93.25 88 ILE A C 1
ATOM 657 O O . ILE A 1 88 ? -0.324 -17.656 -26.953 1 93.25 88 ILE A O 1
ATOM 661 N N . VAL A 1 89 ? -2.129 -16.297 -26.938 1 92.44 89 VAL A N 1
ATOM 662 C CA . VAL A 1 89 ? -1.497 -15.328 -27.828 1 92.44 89 VAL A CA 1
ATOM 663 C C . VAL A 1 89 ? -0.597 -14.398 -27.016 1 92.44 89 VAL A C 1
ATOM 665 O O . VAL A 1 89 ? 0.517 -14.078 -27.438 1 92.44 89 VAL A O 1
ATOM 668 N N . PHE A 1 90 ? -1.079 -14.023 -25.844 1 93.06 90 PHE A N 1
ATOM 669 C CA . PHE A 1 90 ? -0.406 -12.93 -25.156 1 93.06 90 PHE A CA 1
ATOM 670 C C . PHE A 1 90 ? 0.265 -13.414 -23.875 1 93.06 90 PHE A C 1
ATOM 672 O O . PHE A 1 90 ? 1.087 -12.711 -23.297 1 93.06 90 PHE A O 1
ATOM 679 N N . GLY A 1 91 ? 0.008 -14.578 -23.453 1 90.19 91 GLY A N 1
ATOM 680 C CA . GLY A 1 91 ? 0.541 -15.07 -22.188 1 90.19 91 GLY A CA 1
ATOM 681 C C . GLY A 1 91 ? 2.027 -15.367 -22.25 1 90.19 91 GLY A C 1
ATOM 682 O O . GLY A 1 91 ? 2.566 -15.672 -23.312 1 90.19 91 GLY A O 1
ATOM 683 N N . THR A 1 92 ? 2.715 -15.273 -21.078 1 87.88 92 THR A N 1
ATOM 684 C CA . THR A 1 92 ? 4.164 -15.453 -21.062 1 87.88 92 THR A CA 1
ATOM 685 C C . THR A 1 92 ? 4.527 -16.75 -20.328 1 87.88 92 THR A C 1
ATOM 687 O O . THR A 1 92 ? 5.543 -17.375 -20.641 1 87.88 92 THR A O 1
ATOM 690 N N . ILE A 1 93 ? 3.723 -17.125 -19.375 1 90.5 93 ILE A N 1
ATOM 691 C CA . ILE A 1 93 ? 4.027 -18.312 -18.578 1 90.5 93 ILE A CA 1
ATOM 692 C C . ILE A 1 93 ? 3.066 -19.438 -18.953 1 90.5 93 ILE A C 1
ATOM 694 O O . ILE A 1 93 ? 1.851 -19.312 -18.781 1 90.5 93 ILE A O 1
ATOM 698 N N . LYS A 1 94 ? 3.58 -20.5 -19.359 1 91.06 94 LYS A N 1
ATOM 699 C CA . LYS A 1 94 ? 2.807 -21.594 -19.953 1 91.06 94 LYS A CA 1
ATOM 700 C C . LYS A 1 94 ? 1.893 -22.234 -18.906 1 91.06 94 LYS A C 1
ATOM 702 O O . LYS A 1 94 ? 0.842 -22.781 -19.25 1 91.06 94 LYS A O 1
ATOM 707 N N . GLU A 1 95 ? 2.246 -22.203 -17.672 1 90.25 95 GLU A N 1
ATOM 708 C CA . GLU A 1 95 ? 1.491 -22.906 -16.641 1 90.25 95 GLU A CA 1
ATOM 709 C C . GLU A 1 95 ? 0.302 -22.078 -16.156 1 90.25 95 GLU A C 1
ATOM 711 O O . GLU A 1 95 ? -0.649 -22.625 -15.586 1 90.25 95 GLU A O 1
ATOM 716 N N . VAL A 1 96 ? 0.308 -20.781 -16.391 1 92.12 96 VAL A N 1
ATOM 717 C CA . VAL A 1 96 ? -0.692 -19.891 -15.82 1 92.12 96 VAL A CA 1
ATOM 718 C C . VAL A 1 96 ? -2.012 -20.047 -16.578 1 92.12 96 VAL A C 1
ATOM 720 O O . VAL A 1 96 ? -2.033 -20.062 -17.812 1 92.12 96 VAL A O 1
ATOM 723 N N . SER A 1 97 ? -3.053 -20.25 -15.867 1 92.75 97 SER A N 1
ATOM 724 C CA . SER A 1 97 ? -4.402 -20.312 -16.422 1 92.75 97 SER A CA 1
ATOM 725 C C . SER A 1 97 ? -5.266 -19.156 -15.922 1 92.75 97 SER A C 1
ATOM 727 O O . SER A 1 97 ? -5.461 -19 -14.719 1 92.75 97 SER A O 1
ATOM 729 N N . ILE A 1 98 ? -5.809 -18.406 -16.859 1 93.19 98 ILE A N 1
ATOM 730 C CA . ILE A 1 98 ? -6.637 -17.25 -16.516 1 93.19 98 ILE A CA 1
ATOM 731 C C . ILE A 1 98 ? -8.109 -17.656 -16.531 1 93.19 98 ILE A C 1
ATOM 733 O O . ILE A 1 98 ? -8.57 -18.297 -17.484 1 93.19 98 ILE A O 1
ATOM 737 N N . GLY A 1 99 ? -8.828 -17.422 -15.531 1 91.62 99 GLY A N 1
ATOM 738 C CA . GLY A 1 99 ? -10.242 -17.703 -15.367 1 91.62 99 GLY A CA 1
ATOM 739 C C . GLY A 1 99 ? -10.82 -17.156 -14.078 1 91.62 99 GLY A C 1
ATOM 740 O O . GLY A 1 99 ? -10.219 -16.297 -13.438 1 91.62 99 GLY A O 1
ATOM 741 N N . PRO A 1 100 ? -12.008 -17.578 -13.836 1 89.56 100 PRO A N 1
ATOM 742 C CA . PRO A 1 100 ? -12.602 -17.141 -12.57 1 89.56 100 PRO A CA 1
ATOM 743 C C . PRO A 1 100 ? -11.883 -17.719 -11.352 1 89.56 100 PRO A C 1
ATOM 745 O O . PRO A 1 100 ? -11.375 -18.844 -11.414 1 89.56 100 PRO A O 1
ATOM 748 N N . SER A 1 101 ? -11.742 -16.906 -10.391 1 84.94 101 SER A N 1
ATOM 749 C CA . SER A 1 101 ? -11.094 -17.344 -9.156 1 84.94 101 SER A CA 1
ATOM 750 C C . SER A 1 101 ? -11.953 -17 -7.938 1 84.94 101 SER A C 1
ATOM 752 O O . SER A 1 101 ? -12.859 -16.172 -8.023 1 84.94 101 SER A O 1
ATOM 754 N N . SER A 1 102 ? -11.695 -17.719 -6.871 1 75.75 102 SER A N 1
ATOM 755 C CA . SER A 1 102 ? -12.422 -17.469 -5.629 1 75.75 102 SER A CA 1
ATOM 756 C C . SER A 1 102 ? -12.234 -16.031 -5.16 1 75.75 102 SER A C 1
ATOM 758 O O . SER A 1 102 ? -13.188 -15.383 -4.723 1 75.75 102 SER A O 1
ATOM 760 N N . LEU A 1 103 ? -11.047 -15.594 -5.328 1 72.25 103 LEU A N 1
ATOM 761 C CA . LEU A 1 103 ? -10.719 -14.242 -4.898 1 72.25 103 LEU A CA 1
ATOM 762 C C . LEU A 1 103 ? -11.516 -13.211 -5.699 1 72.25 103 LEU A C 1
ATOM 764 O O . LEU A 1 103 ? -12.117 -12.305 -5.121 1 72.25 103 LEU A O 1
ATOM 768 N N . MET A 1 104 ? -11.5 -13.352 -6.926 1 85.56 104 MET A N 1
ATOM 769 C CA . MET A 1 104 ? -12.203 -12.406 -7.789 1 85.56 104 MET A CA 1
ATOM 770 C C . MET A 1 104 ? -13.711 -12.484 -7.559 1 85.56 104 MET A C 1
ATOM 772 O O . MET A 1 104 ? -14.406 -11.469 -7.625 1 85.56 104 MET A O 1
ATOM 776 N N . ALA A 1 105 ? -14.203 -13.672 -7.27 1 83.44 105 ALA A N 1
ATOM 777 C CA . ALA A 1 105 ? -15.633 -13.859 -7.027 1 83.44 105 ALA A CA 1
ATOM 778 C C . ALA A 1 105 ? -16.078 -13.148 -5.758 1 83.44 105 ALA A C 1
ATOM 780 O O . ALA A 1 105 ? -17.094 -12.461 -5.746 1 83.44 105 ALA A O 1
ATOM 781 N N . LEU A 1 106 ? -15.32 -13.211 -4.828 1 69.88 106 LEU A N 1
ATOM 782 C CA . LEU A 1 106 ? -15.648 -12.602 -3.543 1 69.88 106 LEU A CA 1
ATOM 783 C C . LEU A 1 106 ? -15.602 -11.086 -3.635 1 69.88 106 LEU A C 1
ATOM 785 O O . LEU A 1 106 ? -16.453 -10.398 -3.076 1 69.88 106 LEU A O 1
ATOM 789 N N . ILE A 1 107 ? -14.594 -10.578 -4.266 1 74.88 107 ILE A N 1
ATOM 790 C CA . ILE A 1 107 ? -14.461 -9.133 -4.406 1 74.88 107 ILE A CA 1
ATOM 791 C C . ILE A 1 107 ? -15.578 -8.594 -5.289 1 74.88 107 ILE A C 1
ATOM 793 O O . ILE A 1 107 ? -16.109 -7.516 -5.035 1 74.88 107 ILE A O 1
ATOM 797 N N . THR A 1 108 ? -15.883 -9.359 -6.328 1 85.31 108 THR A N 1
ATOM 798 C CA . THR A 1 108 ? -16.984 -8.961 -7.203 1 85.31 108 THR A CA 1
ATOM 799 C C . THR A 1 108 ? -18.297 -8.906 -6.426 1 85.31 108 THR A C 1
ATOM 801 O O . THR A 1 108 ? -19.094 -7.977 -6.602 1 85.31 108 THR A O 1
ATOM 804 N N . LEU A 1 109 ? -18.516 -9.875 -5.652 1 76.19 109 LEU A N 1
ATOM 805 C CA . LEU A 1 109 ? -19.719 -9.906 -4.84 1 76.19 109 LEU A CA 1
ATOM 806 C C . LEU A 1 109 ? -19.781 -8.703 -3.906 1 76.19 109 LEU A C 1
ATOM 808 O O . LEU A 1 109 ? -20.859 -8.141 -3.689 1 76.19 109 LEU A O 1
ATOM 812 N N . GLN A 1 110 ? -18.703 -8.375 -3.381 1 68.56 110 GLN A N 1
ATOM 813 C CA . GLN A 1 110 ? -18.609 -7.277 -2.43 1 68.56 110 GLN A CA 1
ATOM 814 C C . GLN A 1 110 ? -19.062 -5.965 -3.066 1 68.56 110 GLN A C 1
ATOM 816 O O . GLN A 1 110 ? -19.719 -5.148 -2.416 1 68.56 110 GLN A O 1
ATOM 821 N N . TYR A 1 111 ? -18.734 -5.73 -4.254 1 75.19 111 TYR A N 1
ATOM 822 C CA . TYR A 1 111 ? -19 -4.445 -4.879 1 75.19 111 TYR A CA 1
ATOM 823 C C . TYR A 1 111 ? -20.266 -4.508 -5.727 1 75.19 111 TYR A C 1
ATOM 825 O O . TYR A 1 111 ? -20.781 -3.477 -6.172 1 75.19 111 TYR A O 1
ATOM 833 N N . THR A 1 112 ? -20.828 -5.699 -5.992 1 81.75 112 THR A N 1
ATOM 834 C CA . THR A 1 112 ? -22 -5.82 -6.836 1 81.75 112 THR A CA 1
ATOM 835 C C . THR A 1 112 ? -23.109 -6.605 -6.125 1 81.75 112 THR A C 1
ATOM 837 O O . THR A 1 112 ? -23.938 -7.234 -6.77 1 81.75 112 THR A O 1
ATOM 840 N N . ARG A 1 113 ? -23.031 -6.496 -4.879 1 73 113 ARG A N 1
ATOM 841 C CA . ARG A 1 113 ? -24.047 -7.246 -4.129 1 73 113 ARG A CA 1
ATOM 842 C C . ARG A 1 113 ? -25.453 -6.75 -4.449 1 73 113 ARG A C 1
ATOM 844 O O . ARG A 1 113 ? -25.703 -5.547 -4.41 1 73 113 ARG A O 1
ATOM 851 N N . ASP A 1 114 ? -26.344 -7.59 -4.793 1 68.06 114 ASP A N 1
ATOM 852 C CA . ASP A 1 114 ? -27.766 -7.332 -5.043 1 68.06 114 ASP A CA 1
ATOM 853 C C . ASP A 1 114 ? -27.953 -6.453 -6.277 1 68.06 114 ASP A C 1
ATOM 855 O O . ASP A 1 114 ? -28.953 -5.75 -6.398 1 68.06 114 ASP A O 1
ATOM 859 N N . MET A 1 115 ? -27 -6.387 -7.051 1 81.5 115 MET A N 1
ATOM 860 C CA . MET A 1 115 ? -27.109 -5.637 -8.305 1 81.5 115 MET A CA 1
ATOM 861 C C . MET A 1 115 ? -27.219 -6.582 -9.492 1 81.5 115 MET A C 1
ATOM 863 O O . MET A 1 115 ? -26.797 -7.738 -9.414 1 81.5 115 MET A O 1
ATOM 867 N N . PRO A 1 116 ? -27.797 -6.137 -10.445 1 82.81 116 PRO A N 1
ATOM 868 C CA . PRO A 1 116 ? -27.953 -6.988 -11.625 1 82.81 116 PRO A CA 1
ATOM 869 C C . PRO A 1 116 ? -26.625 -7.32 -12.305 1 82.81 116 PRO A C 1
ATOM 871 O O . PRO A 1 116 ? -25.594 -6.77 -11.93 1 82.81 116 PRO A O 1
ATOM 874 N N . ILE A 1 117 ? -26.641 -8.25 -13.258 1 86.75 117 ILE A N 1
ATOM 875 C CA . ILE A 1 117 ? -25.484 -8.812 -13.93 1 86.75 117 ILE A CA 1
ATOM 876 C C . ILE A 1 117 ? -24.75 -7.711 -14.703 1 86.75 117 ILE A C 1
ATOM 878 O O . ILE A 1 117 ? -23.531 -7.777 -14.898 1 86.75 117 ILE A O 1
ATOM 882 N N . GLU A 1 118 ? -25.453 -6.691 -15.016 1 87.56 118 GLU A N 1
ATOM 883 C CA . GLU A 1 118 ? -24.859 -5.598 -15.773 1 87.56 118 GLU A CA 1
ATOM 884 C C . GLU A 1 118 ? -23.75 -4.914 -14.977 1 87.56 118 GLU A C 1
ATOM 886 O O . GLU A 1 118 ? -22.75 -4.461 -15.547 1 87.56 118 GLU A O 1
ATOM 891 N N . PHE A 1 119 ? -23.922 -4.965 -13.727 1 89.5 119 PHE A N 1
ATOM 892 C CA . PHE A 1 119 ? -22.906 -4.355 -12.867 1 89.5 119 PHE A CA 1
ATOM 893 C C . PHE A 1 119 ? -21.641 -5.195 -12.836 1 89.5 119 PHE A C 1
ATOM 895 O O . PHE A 1 119 ? -20.531 -4.652 -12.781 1 89.5 119 PHE A O 1
ATOM 902 N N . VAL A 1 120 ? -21.844 -6.48 -12.914 1 91.06 120 VAL A N 1
ATOM 903 C CA . VAL A 1 120 ? -20.703 -7.379 -12.859 1 91.06 120 VAL A CA 1
ATOM 904 C C . VAL A 1 120 ? -19.922 -7.289 -14.172 1 91.06 120 VAL A C 1
ATOM 906 O O . VAL A 1 120 ? -18.688 -7.23 -14.156 1 91.06 120 VAL A O 1
ATOM 909 N N . VAL A 1 121 ? -20.641 -7.25 -15.242 1 91.44 121 VAL A N 1
ATOM 910 C CA . VAL A 1 121 ? -20 -7.219 -16.562 1 91.44 121 VAL A CA 1
ATOM 911 C C . VAL A 1 121 ? -19.266 -5.895 -16.75 1 91.44 121 VAL A C 1
ATOM 913 O O . VAL A 1 121 ? -18.156 -5.867 -17.281 1 91.44 121 VAL A O 1
ATOM 916 N N . LEU A 1 122 ? -19.859 -4.875 -16.312 1 91.75 122 LEU A N 1
ATOM 917 C CA . LEU A 1 122 ? -19.219 -3.576 -16.438 1 91.75 122 LEU A CA 1
ATOM 918 C C . LEU A 1 122 ? -17.984 -3.49 -15.555 1 91.75 122 LEU A C 1
ATOM 920 O O . LEU A 1 122 ? -16.969 -2.896 -15.938 1 91.75 122 LEU A O 1
ATOM 924 N N . LEU A 1 123 ? -18.125 -3.99 -14.414 1 91.88 123 LEU A N 1
ATOM 925 C CA . LEU A 1 123 ? -16.969 -4.02 -13.516 1 91.88 123 LEU A CA 1
ATOM 926 C C . LEU A 1 123 ? -15.812 -4.793 -14.141 1 91.88 123 LEU A C 1
ATOM 928 O O . LEU A 1 123 ? -14.648 -4.414 -13.984 1 91.88 123 LEU A O 1
ATOM 932 N N . CYS A 1 124 ? -16.141 -5.855 -14.75 1 93.38 124 CYS A N 1
ATOM 933 C CA . CYS A 1 124 ? -15.148 -6.645 -15.461 1 93.38 124 CYS A CA 1
ATOM 934 C C . CYS A 1 124 ? -14.469 -5.816 -16.547 1 93.38 124 CYS A C 1
ATOM 936 O O . CYS A 1 124 ? -13.25 -5.844 -16.688 1 93.38 124 CYS A O 1
ATOM 938 N N . PHE A 1 125 ? -15.203 -5.066 -17.219 1 93.81 125 PHE A N 1
ATOM 939 C CA . PHE A 1 125 ? -14.68 -4.223 -18.281 1 93.81 125 PHE A CA 1
ATOM 940 C C . PHE A 1 125 ? -13.773 -3.133 -17.719 1 93.81 125 PHE A C 1
ATOM 942 O O . PHE A 1 125 ? -12.672 -2.922 -18.219 1 93.81 125 PHE A O 1
ATOM 949 N N . LEU A 1 126 ? -14.273 -2.512 -16.75 1 93.06 126 LEU A N 1
ATOM 950 C CA . LEU A 1 126 ? -13.516 -1.412 -16.156 1 93.06 126 LEU A CA 1
ATOM 951 C C . LEU A 1 126 ? -12.234 -1.921 -15.516 1 93.06 126 LEU A C 1
ATOM 953 O O . LEU A 1 126 ? -11.195 -1.262 -15.578 1 93.06 126 LEU A O 1
ATOM 957 N N . ALA A 1 127 ? -12.336 -3.029 -14.852 1 92.75 127 ALA A N 1
ATOM 958 C CA . ALA A 1 127 ? -11.141 -3.646 -14.281 1 92.75 127 ALA A CA 1
ATOM 959 C C . ALA A 1 127 ? -10.117 -3.969 -15.367 1 92.75 127 ALA A C 1
ATOM 961 O O . ALA A 1 127 ? -8.922 -3.766 -15.18 1 92.75 127 ALA A O 1
ATOM 962 N N . GLY A 1 128 ? -10.641 -4.484 -16.453 1 94.62 128 GLY A N 1
ATOM 963 C CA . GLY A 1 128 ? -9.766 -4.758 -17.578 1 94.62 128 GLY A CA 1
ATOM 964 C C . GLY A 1 128 ? -9.094 -3.516 -18.141 1 94.62 128 GLY A C 1
ATOM 965 O O . GLY A 1 128 ? -7.914 -3.545 -18.484 1 94.62 128 GLY A O 1
ATOM 966 N N . CYS A 1 129 ? -9.773 -2.441 -18.141 1 93.12 129 CYS A N 1
ATOM 967 C CA . CYS A 1 129 ? -9.219 -1.183 -18.625 1 93.12 129 CYS A CA 1
ATOM 968 C C . CYS A 1 129 ? -8.117 -0.673 -17.703 1 93.12 129 CYS A C 1
ATOM 970 O O . CYS A 1 129 ? -7.086 -0.19 -18.172 1 93.12 129 CYS A O 1
ATOM 972 N N . VAL A 1 130 ? -8.406 -0.812 -16.484 1 90.69 130 VAL A N 1
ATOM 973 C CA . VAL A 1 130 ? -7.418 -0.364 -15.516 1 90.69 130 VAL A CA 1
ATOM 974 C C . VAL A 1 130 ? -6.172 -1.244 -15.602 1 90.69 130 VAL A C 1
ATOM 976 O O . VAL A 1 130 ? -5.047 -0.744 -15.547 1 90.69 130 VAL A O 1
ATOM 979 N N . GLU A 1 131 ? -6.383 -2.473 -15.727 1 93.94 131 GLU A N 1
ATOM 980 C CA . GLU A 1 131 ? -5.258 -3.395 -15.867 1 93.94 131 GLU A CA 1
ATOM 981 C C . GLU A 1 131 ? -4.465 -3.107 -17.141 1 93.94 131 GLU A C 1
ATOM 983 O O . GLU A 1 131 ? -3.23 -3.146 -17.125 1 93.94 131 GLU A O 1
ATOM 988 N N . LEU A 1 132 ? -5.199 -2.863 -18.188 1 93.31 132 LEU A N 1
ATOM 989 C CA . LEU A 1 132 ? -4.547 -2.533 -19.453 1 93.31 132 LEU A CA 1
ATOM 990 C C . LEU A 1 132 ? -3.77 -1.226 -19.328 1 93.31 132 LEU A C 1
ATOM 992 O O . LEU A 1 132 ? -2.664 -1.106 -19.859 1 93.31 132 LEU A O 1
ATOM 996 N N . LEU A 1 133 ? -4.324 -0.327 -18.641 1 90.38 133 LEU A N 1
ATOM 997 C CA . LEU A 1 133 ? -3.654 0.952 -18.438 1 90.38 133 LEU A CA 1
ATOM 998 C C . LEU A 1 133 ? -2.371 0.769 -17.625 1 90.38 133 LEU A C 1
ATOM 1000 O O . LEU A 1 133 ? -1.354 1.403 -17.922 1 90.38 133 LEU A O 1
ATOM 1004 N N . MET A 1 134 ? -2.434 -0.032 -16.703 1 87.56 134 MET A N 1
ATOM 1005 C CA . MET A 1 134 ? -1.242 -0.318 -15.906 1 87.56 134 MET A CA 1
ATOM 1006 C C . MET A 1 134 ? -0.15 -0.938 -16.766 1 87.56 134 MET A C 1
ATOM 1008 O O . MET A 1 134 ? 1.034 -0.649 -16.578 1 87.56 134 MET A O 1
ATOM 1012 N N . GLY A 1 135 ? -0.547 -1.787 -17.703 1 89 135 GLY A N 1
ATOM 1013 C CA . GLY A 1 135 ? 0.401 -2.393 -18.625 1 89 135 GLY A CA 1
ATOM 1014 C C . GLY A 1 135 ? 1.005 -1.397 -19.594 1 89 135 GLY A C 1
ATOM 1015 O O . GLY A 1 135 ? 2.213 -1.416 -19.844 1 89 135 GLY A O 1
ATOM 1016 N N . VAL A 1 136 ? 0.202 -0.52 -20.016 1 88.62 136 VAL A N 1
ATOM 1017 C CA . VAL A 1 136 ? 0.652 0.473 -20.984 1 88.62 136 VAL A CA 1
ATOM 1018 C C . VAL A 1 136 ? 1.595 1.467 -20.312 1 88.62 136 VAL A C 1
ATOM 1020 O O . VAL A 1 136 ? 2.551 1.941 -20.922 1 88.62 136 VAL A O 1
ATOM 1023 N N . LEU A 1 137 ? 1.349 1.664 -19 1 82.25 137 LEU A N 1
ATOM 1024 C CA . LEU A 1 137 ? 2.205 2.57 -18.25 1 82.25 137 LEU A CA 1
ATOM 1025 C C . LEU A 1 137 ? 3.463 1.855 -17.766 1 82.25 137 LEU A C 1
ATOM 1027 O O . LEU A 1 137 ? 4.293 2.447 -17.062 1 82.25 137 LEU A O 1
ATOM 1031 N N . ASN A 1 138 ? 3.629 0.66 -18.109 1 82.69 138 ASN A N 1
ATOM 1032 C CA . ASN A 1 138 ? 4.805 -0.142 -17.781 1 82.69 138 ASN A CA 1
ATOM 1033 C C . ASN A 1 138 ? 5.031 -0.22 -16.266 1 82.69 138 ASN A C 1
ATOM 1035 O O . ASN A 1 138 ? 6.137 0.046 -15.789 1 82.69 138 ASN A O 1
ATOM 1039 N N . LEU A 1 139 ? 3.922 -0.545 -15.609 1 80.44 139 LEU A N 1
ATOM 1040 C CA . LEU A 1 139 ? 4.023 -0.65 -14.156 1 80.44 139 LEU A CA 1
ATOM 1041 C C . LEU A 1 139 ? 4.445 -2.055 -13.742 1 80.44 139 LEU A C 1
ATOM 1043 O O . LEU A 1 139 ? 4.262 -2.449 -12.594 1 80.44 139 LEU A O 1
ATOM 1047 N N . GLY A 1 140 ? 4.996 -2.795 -14.703 1 81.88 140 GLY A N 1
ATOM 1048 C CA . GLY A 1 140 ? 5.465 -4.141 -14.406 1 81.88 140 GLY A CA 1
ATOM 1049 C C . GLY A 1 140 ? 6.605 -4.176 -13.406 1 81.88 140 GLY A C 1
ATOM 1050 O O . GLY A 1 140 ? 6.801 -5.176 -12.719 1 81.88 140 GLY A O 1
ATOM 1051 N N . PHE A 1 141 ? 7.262 -3.082 -13.211 1 79.12 141 PHE A N 1
ATOM 1052 C CA . PHE A 1 141 ? 8.383 -3.031 -12.281 1 79.12 141 PHE A CA 1
ATOM 1053 C C . PHE A 1 141 ? 7.902 -3.197 -10.844 1 79.12 141 PHE A C 1
ATOM 1055 O O . PHE A 1 141 ? 8.672 -3.609 -9.977 1 79.12 141 PHE A O 1
ATOM 1062 N N . LEU A 1 142 ? 6.68 -2.953 -10.641 1 76.25 142 LEU A N 1
ATOM 1063 C CA . LEU A 1 142 ? 6.117 -3.061 -9.305 1 76.25 142 LEU A CA 1
ATOM 1064 C C . LEU A 1 142 ? 6.137 -4.508 -8.82 1 76.25 142 LEU A C 1
ATOM 1066 O O . LEU A 1 142 ? 6.203 -4.762 -7.613 1 76.25 142 LEU A O 1
ATOM 1070 N N . VAL A 1 143 ? 6.16 -5.344 -9.766 1 77.94 143 VAL A N 1
ATOM 1071 C CA . VAL A 1 143 ? 6.074 -6.758 -9.406 1 77.94 143 VAL A CA 1
ATOM 1072 C C . VAL A 1 143 ? 7.453 -7.281 -9.023 1 77.94 143 VAL A C 1
ATOM 1074 O O . VAL A 1 143 ? 7.57 -8.328 -8.375 1 77.94 143 VAL A O 1
ATOM 1077 N N . ASP A 1 144 ? 8.469 -6.543 -9.352 1 82.06 144 ASP A N 1
ATOM 1078 C CA . ASP A 1 144 ? 9.82 -6.891 -8.938 1 82.06 144 ASP A CA 1
ATOM 1079 C C . ASP A 1 144 ? 9.977 -6.785 -7.422 1 82.06 144 ASP A C 1
ATOM 1081 O O . ASP A 1 144 ? 10.938 -7.309 -6.852 1 82.06 144 ASP A O 1
ATOM 1085 N N . PHE A 1 145 ? 9.016 -6.238 -6.871 1 83.75 145 PHE A N 1
ATOM 1086 C CA . PHE A 1 145 ? 9.102 -6.059 -5.426 1 83.75 145 PHE A CA 1
ATOM 1087 C C . PHE A 1 145 ? 8.492 -7.25 -4.699 1 83.75 145 PHE A C 1
ATOM 1089 O O . PHE A 1 145 ? 8.375 -7.242 -3.471 1 83.75 145 PHE A O 1
ATOM 1096 N N . ILE A 1 146 ? 8.117 -8.242 -5.445 1 85.62 146 ILE A N 1
ATOM 1097 C CA . ILE A 1 146 ? 7.738 -9.516 -4.852 1 85.62 146 ILE A CA 1
ATOM 1098 C C . ILE A 1 146 ? 8.961 -10.422 -4.758 1 85.62 146 ILE A C 1
ATOM 1100 O O . ILE A 1 146 ? 9.414 -10.984 -5.762 1 85.62 146 ILE A O 1
ATOM 1104 N N . SER A 1 147 ? 9.469 -10.672 -3.576 1 89.25 147 SER A N 1
ATOM 1105 C CA . SER A 1 147 ? 10.695 -11.438 -3.365 1 89.25 147 SER A CA 1
ATOM 1106 C C . SER A 1 147 ? 10.422 -12.938 -3.383 1 89.25 147 SER A C 1
ATOM 1108 O O . SER A 1 147 ? 9.266 -13.367 -3.324 1 89.25 147 SER A O 1
ATOM 1110 N N . ILE A 1 148 ? 11.445 -13.695 -3.455 1 88 148 ILE A N 1
ATOM 1111 C CA . ILE A 1 148 ? 11.336 -15.148 -3.486 1 88 148 ILE A CA 1
ATOM 1112 C C . ILE A 1 148 ? 10.797 -15.656 -2.152 1 88 148 ILE A C 1
ATOM 1114 O O . ILE A 1 148 ? 9.922 -16.531 -2.123 1 88 148 ILE A O 1
ATOM 1118 N N . PRO A 1 149 ? 11.211 -15.078 -1.037 1 89.94 149 PRO A N 1
ATOM 1119 C CA . PRO A 1 149 ? 10.656 -15.539 0.239 1 89.94 149 PRO A CA 1
ATOM 1120 C C . PRO A 1 149 ? 9.148 -15.297 0.347 1 89.94 149 PRO A C 1
ATOM 1122 O O . PRO A 1 149 ? 8.422 -16.156 0.858 1 89.94 149 PRO A O 1
ATOM 1125 N N . VAL A 1 150 ? 8.727 -14.18 -0.101 1 89.38 150 VAL A N 1
ATOM 1126 C CA . VAL A 1 150 ? 7.305 -13.859 -0.069 1 89.38 150 VAL A CA 1
ATOM 1127 C C . VAL A 1 150 ? 6.539 -14.82 -0.978 1 89.38 150 VAL A C 1
ATOM 1129 O O . VAL A 1 150 ? 5.48 -15.328 -0.605 1 89.38 150 VAL A O 1
ATOM 1132 N N . THR A 1 151 ? 7.09 -15.094 -2.109 1 85.94 151 THR A N 1
ATOM 1133 C CA . THR A 1 151 ? 6.453 -16.016 -3.049 1 85.94 151 THR A CA 1
ATOM 1134 C C . THR A 1 151 ? 6.406 -17.422 -2.475 1 85.94 151 THR A C 1
ATOM 1136 O O . THR A 1 151 ? 5.406 -18.125 -2.623 1 85.94 151 THR A O 1
ATOM 1139 N N . SER A 1 152 ? 7.492 -17.828 -1.893 1 88.88 152 SER A N 1
ATOM 1140 C CA . SER A 1 152 ? 7.547 -19.156 -1.301 1 88.88 152 SER A CA 1
ATOM 1141 C C . SER A 1 152 ? 6.527 -19.312 -0.177 1 88.88 152 SER A C 1
ATOM 1143 O O . SER A 1 152 ? 5.867 -20.344 -0.063 1 88.88 152 SER A O 1
ATOM 1145 N N . GLY A 1 153 ? 6.465 -18.312 0.653 1 89.25 153 GLY A N 1
ATOM 1146 C CA . GLY A 1 153 ? 5.453 -18.328 1.697 1 89.25 153 GLY A CA 1
ATOM 1147 C C . GLY A 1 153 ? 4.035 -18.359 1.155 1 89.25 153 GLY A C 1
ATOM 1148 O O . GLY A 1 153 ? 3.184 -19.078 1.678 1 89.25 153 GLY A O 1
ATOM 1149 N N . PHE A 1 154 ? 3.855 -17.672 0.147 1 86.44 154 PHE A N 1
ATOM 1150 C CA . PHE A 1 154 ? 2.561 -17.609 -0.521 1 86.44 154 PHE A CA 1
ATOM 1151 C C . PHE A 1 154 ? 2.197 -18.969 -1.113 1 86.44 154 PHE A C 1
ATOM 1153 O O . PHE A 1 154 ? 1.074 -19.438 -0.939 1 86.44 154 PHE A O 1
ATOM 1160 N N . ILE A 1 155 ? 3.145 -19.594 -1.832 1 85.75 155 ILE A N 1
ATOM 1161 C CA . ILE A 1 155 ? 2.924 -20.875 -2.475 1 85.75 155 ILE A CA 1
ATOM 1162 C C . ILE A 1 155 ? 2.625 -21.938 -1.416 1 85.75 155 ILE A C 1
ATOM 1164 O O . ILE A 1 155 ? 1.679 -22.719 -1.558 1 85.75 155 ILE A O 1
ATOM 1168 N N . SER A 1 156 ? 3.365 -21.906 -0.432 1 91.12 156 SER A N 1
ATOM 1169 C CA . SER A 1 156 ? 3.184 -22.891 0.629 1 91.12 156 SER A CA 1
ATOM 1170 C C . SER A 1 156 ? 1.844 -22.703 1.334 1 91.12 156 SER A C 1
ATOM 1172 O O . SER A 1 156 ? 1.137 -23.672 1.604 1 91.12 156 SER A O 1
ATOM 1174 N N . ALA A 1 157 ? 1.535 -21.516 1.599 1 90.31 157 ALA A N 1
ATOM 1175 C CA . ALA A 1 157 ? 0.276 -21.234 2.283 1 90.31 157 ALA A CA 1
ATOM 1176 C C . ALA A 1 157 ? -0.919 -21.594 1.407 1 90.31 157 ALA A C 1
ATOM 1178 O O . ALA A 1 157 ? -1.873 -22.219 1.876 1 90.31 157 ALA A O 1
ATOM 1179 N N . THR A 1 158 ? -0.878 -21.188 0.198 1 84.56 158 THR A N 1
ATOM 1180 C CA . THR A 1 158 ? -1.988 -21.453 -0.711 1 84.56 158 THR A CA 1
ATOM 1181 C C . THR A 1 158 ? -2.158 -22.953 -0.938 1 84.56 158 THR A C 1
ATOM 1183 O O . THR A 1 158 ? -3.283 -23.438 -1.047 1 84.56 158 THR A O 1
ATOM 1186 N N . SER A 1 159 ? -1.017 -23.625 -1.07 1 87.88 159 SER A N 1
ATOM 1187 C CA . SER A 1 159 ? -1.076 -25.078 -1.217 1 87.88 159 SER A CA 1
ATOM 1188 C C . SER A 1 159 ? -1.745 -25.734 -0.01 1 87.88 159 SER A C 1
ATOM 1190 O O . SER A 1 159 ? -2.594 -26.609 -0.164 1 87.88 159 SER A O 1
ATOM 1192 N N . MET A 1 160 ? -1.465 -25.281 1.102 1 88.56 160 MET A N 1
ATOM 1193 C CA . MET A 1 160 ? -2.059 -25.812 2.322 1 88.56 160 MET A CA 1
ATOM 1194 C C . MET A 1 160 ? -3.551 -25.5 2.385 1 88.56 160 MET A C 1
ATOM 1196 O O . MET A 1 160 ? -4.348 -26.344 2.814 1 88.56 160 MET A O 1
ATOM 1200 N N . ILE A 1 161 ? -3.84 -24.359 2.031 1 85.38 161 ILE A N 1
ATOM 1201 C CA . ILE A 1 161 ? -5.234 -23.953 2.031 1 85.38 161 ILE A CA 1
ATOM 1202 C C . ILE A 1 161 ? -6.039 -24.828 1.077 1 85.38 161 ILE A C 1
ATOM 1204 O O . ILE A 1 161 ? -7.16 -25.234 1.394 1 85.38 161 ILE A O 1
ATOM 1208 N N . ILE A 1 162 ? -5.48 -25.094 -0.064 1 81.38 162 ILE A N 1
ATOM 1209 C CA . ILE A 1 162 ? -6.148 -25.922 -1.055 1 81.38 162 ILE A CA 1
ATOM 1210 C C . ILE A 1 162 ? -6.336 -27.328 -0.499 1 81.38 162 ILE A C 1
ATOM 1212 O O . ILE A 1 162 ? -7.41 -27.922 -0.641 1 81.38 162 ILE A O 1
ATOM 1216 N N . ILE A 1 163 ? -5.355 -27.828 0.152 1 87.56 163 ILE A N 1
ATOM 1217 C CA . ILE A 1 163 ? -5.426 -29.172 0.716 1 87.56 163 ILE A CA 1
ATOM 1218 C C . ILE A 1 163 ? -6.539 -29.25 1.76 1 87.56 163 ILE A C 1
ATOM 1220 O O . ILE A 1 163 ? -7.363 -30.156 1.742 1 87.56 163 ILE A O 1
ATOM 1224 N N . ILE A 1 164 ? -6.625 -28.266 2.541 1 85.75 164 ILE A N 1
ATOM 1225 C CA . ILE A 1 164 ? -7.629 -28.234 3.6 1 85.75 164 ILE A CA 1
ATOM 1226 C C . ILE A 1 164 ? -9.016 -28.078 2.986 1 85.75 164 ILE A C 1
ATOM 1228 O O . ILE A 1 164 ? -9.969 -28.734 3.42 1 85.75 164 ILE A O 1
ATOM 1232 N N . ALA A 1 165 ? -9.078 -27.25 2.045 1 80.38 165 ALA A N 1
ATOM 1233 C CA . ALA A 1 165 ? -10.359 -27.016 1.38 1 80.38 165 ALA A CA 1
ATOM 1234 C C . ALA A 1 165 ? -10.859 -28.281 0.688 1 80.38 165 ALA A C 1
ATOM 1236 O O . ALA A 1 165 ? -12.062 -28.531 0.621 1 80.38 165 ALA A O 1
ATOM 1237 N N . GLN A 1 166 ? -9.93 -29.031 0.182 1 82.31 166 GLN A N 1
ATOM 1238 C CA . GLN A 1 166 ? -10.297 -30.203 -0.598 1 82.31 166 GLN A CA 1
ATOM 1239 C C . GLN A 1 166 ? -10.586 -31.406 0.31 1 82.31 166 GLN A C 1
ATOM 1241 O O . GLN A 1 166 ? -11.18 -32.406 -0.125 1 82.31 166 GLN A O 1
ATOM 1246 N N . LEU A 1 167 ? -10.273 -31.281 1.561 1 87.44 167 LEU A N 1
ATOM 1247 C CA . LEU A 1 167 ? -10.539 -32.406 2.475 1 87.44 167 LEU A CA 1
ATOM 1248 C C . LEU A 1 167 ? -12.039 -32.625 2.613 1 87.44 167 LEU A C 1
ATOM 1250 O O . LEU A 1 167 ? -12.477 -33.75 2.82 1 87.44 167 LEU A O 1
ATOM 1254 N N . GLN A 1 168 ? -12.828 -31.625 2.488 1 86.06 168 GLN A N 1
ATOM 1255 C CA . GLN A 1 168 ? -14.281 -31.766 2.527 1 86.06 168 GLN A CA 1
ATOM 1256 C C . GLN A 1 168 ? -14.773 -32.656 1.393 1 86.06 168 GLN A C 1
ATOM 1258 O O . GLN A 1 168 ? -15.625 -33.531 1.606 1 86.06 168 GLN A O 1
ATOM 1263 N N . GLY A 1 169 ? -14.219 -32.438 0.234 1 82.75 169 GLY A N 1
ATOM 1264 C CA . GLY A 1 169 ? -14.594 -33.25 -0.914 1 82.75 169 GLY A CA 1
ATOM 1265 C C . GLY A 1 169 ? -14.062 -34.656 -0.838 1 82.75 169 GLY A C 1
ATOM 1266 O O . GLY A 1 169 ? -14.75 -35.594 -1.224 1 82.75 169 GLY A O 1
ATOM 1267 N N . LEU A 1 170 ? -12.891 -34.781 -0.308 1 88 170 LEU A N 1
ATOM 1268 C CA . LEU A 1 170 ? -12.258 -36.094 -0.206 1 88 170 LEU A CA 1
ATOM 1269 C C . LEU A 1 170 ? -13 -36.969 0.785 1 88 170 LEU A C 1
ATOM 1271 O O . LEU A 1 170 ? -13.117 -38.188 0.576 1 88 170 LEU A O 1
ATOM 1275 N N . LEU A 1 171 ? -13.594 -36.281 1.841 1 89 171 LEU A N 1
ATOM 1276 C CA . LEU A 1 171 ? -14.281 -37.031 2.898 1 89 171 LEU A CA 1
ATOM 1277 C C . LEU A 1 171 ? -15.773 -37.094 2.623 1 89 171 LEU A C 1
ATOM 1279 O O . LEU A 1 171 ? -16.516 -37.75 3.355 1 89 171 LEU A O 1
ATOM 1283 N N . GLY A 1 172 ? -16.219 -36.5 1.571 1 84.56 172 GLY A N 1
ATOM 1284 C CA . GLY A 1 172 ? -17.625 -36.531 1.193 1 84.56 172 GLY A CA 1
ATOM 1285 C C . GLY A 1 172 ? -18.5 -35.688 2.111 1 84.56 172 GLY A C 1
ATOM 1286 O O . GLY A 1 172 ? -19.641 -36.062 2.4 1 84.56 172 GLY A O 1
ATOM 1287 N N . LEU A 1 173 ? -17.938 -34.719 2.68 1 83 173 LEU A N 1
ATOM 1288 C CA . LEU A 1 173 ? -18.672 -33.844 3.598 1 83 173 LEU A CA 1
ATOM 1289 C C . LEU A 1 173 ? -19.219 -32.625 2.873 1 83 173 LEU A C 1
ATOM 1291 O O . LEU A 1 173 ? -18.719 -32.25 1.803 1 83 173 LEU A O 1
ATOM 1295 N N . LYS A 1 174 ? -20.391 -32.125 3.32 1 77.06 174 LYS A N 1
ATOM 1296 C CA . LYS A 1 174 ? -20.953 -30.906 2.74 1 77.06 174 LYS A CA 1
ATOM 1297 C C . LYS A 1 174 ? -21.234 -29.859 3.816 1 77.06 174 LYS A C 1
ATOM 1299 O O . LYS A 1 174 ? -22.078 -30.078 4.688 1 77.06 174 LYS A O 1
ATOM 1304 N N . TYR A 1 175 ? -20.359 -28.922 3.893 1 74.69 175 TYR A N 1
ATOM 1305 C CA . TYR A 1 175 ? -20.594 -27.781 4.773 1 74.69 175 TYR A CA 1
ATOM 1306 C C . TYR A 1 175 ? -20.062 -26.5 4.164 1 74.69 175 TYR A C 1
ATOM 1308 O O . TYR A 1 175 ? -19.203 -26.531 3.275 1 74.69 175 TYR A O 1
ATOM 1316 N N . ARG A 1 176 ? -20.734 -25.547 4.426 1 67.94 176 ARG A N 1
ATOM 1317 C CA . ARG A 1 176 ? -20.297 -24.25 3.945 1 67.94 176 ARG A CA 1
ATOM 1318 C C . ARG A 1 176 ? -19.344 -23.594 4.941 1 67.94 176 ARG A C 1
ATOM 1320 O O . ARG A 1 176 ? -19.594 -23.609 6.148 1 67.94 176 ARG A O 1
ATOM 1327 N N . SER A 1 177 ? -18.094 -23.328 4.359 1 65.38 177 SER A N 1
ATOM 1328 C CA . SER A 1 177 ? -17.125 -22.703 5.234 1 65.38 177 SER A CA 1
ATOM 1329 C C . SER A 1 177 ? -16.734 -21.312 4.719 1 65.38 177 SER A C 1
ATOM 1331 O O . SER A 1 177 ? -16.734 -21.078 3.51 1 65.38 177 SER A O 1
ATOM 1333 N N . VAL A 1 178 ? -16.578 -20.391 5.648 1 59.38 178 VAL A N 1
ATOM 1334 C CA . VAL A 1 178 ? -16.266 -19 5.301 1 59.38 178 VAL A CA 1
ATOM 1335 C C . VAL A 1 178 ? -14.758 -18.812 5.227 1 59.38 178 VAL A C 1
ATOM 1337 O O . VAL A 1 178 ? -14.25 -18.172 4.305 1 59.38 178 VAL A O 1
ATOM 1340 N N . ASN A 1 179 ? -14.07 -19.438 6.211 1 64.5 179 ASN A N 1
ATOM 1341 C CA . ASN A 1 179 ? -12.625 -19.297 6.301 1 64.5 179 ASN A CA 1
ATOM 1342 C C . ASN A 1 179 ? -11.953 -20.641 6.578 1 64.5 179 ASN A C 1
ATOM 1344 O O . ASN A 1 179 ? -12.625 -21.641 6.781 1 64.5 179 ASN A O 1
ATOM 1348 N N . ILE A 1 180 ? -10.641 -20.609 6.461 1 75.69 180 ILE A N 1
ATOM 1349 C CA . ILE A 1 180 ? -9.875 -21.844 6.602 1 75.69 180 ILE A CA 1
ATOM 1350 C C . ILE A 1 180 ? -10.008 -22.375 8.031 1 75.69 180 ILE A C 1
ATOM 1352 O O . ILE A 1 180 ? -10.078 -23.594 8.25 1 75.69 180 ILE A O 1
ATOM 1356 N N . ILE A 1 181 ? -10.039 -21.391 8.961 1 72.56 181 ILE A N 1
ATOM 1357 C CA . ILE A 1 181 ? -10.148 -21.828 10.352 1 72.56 181 ILE A CA 1
ATOM 1358 C C . ILE A 1 181 ? -11.523 -22.438 10.594 1 72.56 181 ILE A C 1
ATOM 1360 O O . ILE A 1 181 ? -11.641 -23.453 11.289 1 72.56 181 ILE A O 1
ATOM 1364 N N . ASP A 1 182 ? -12.5 -21.812 10.031 1 75.25 182 ASP A N 1
ATOM 1365 C CA . ASP A 1 182 ? -13.852 -22.344 10.117 1 75.25 182 ASP A CA 1
ATOM 1366 C C . ASP A 1 182 ? -13.961 -23.703 9.422 1 75.25 182 ASP A C 1
ATOM 1368 O O . ASP A 1 182 ? -14.664 -24.594 9.898 1 75.25 182 ASP A O 1
ATOM 1372 N N . ASN A 1 183 ? -13.242 -23.781 8.32 1 80.5 183 ASN A N 1
ATOM 1373 C CA . ASN A 1 183 ? -13.25 -25.047 7.594 1 80.5 183 ASN A CA 1
ATOM 1374 C C . ASN A 1 183 ? -12.641 -26.172 8.422 1 80.5 183 ASN A C 1
ATOM 1376 O O . ASN A 1 183 ? -13.164 -27.297 8.43 1 80.5 183 ASN A O 1
ATOM 1380 N N . LEU A 1 184 ? -11.578 -25.844 9.062 1 83 184 LEU A N 1
ATOM 1381 C CA . LEU A 1 184 ? -10.914 -26.844 9.883 1 83 184 LEU A CA 1
ATOM 1382 C C . LEU A 1 184 ? -11.773 -27.234 11.078 1 83 184 LEU A C 1
ATOM 1384 O O . LEU A 1 184 ? -11.82 -28.406 11.461 1 83 184 LEU A O 1
ATOM 1388 N N . TYR A 1 185 ? -12.422 -26.219 11.617 1 81.69 185 TYR A N 1
ATOM 1389 C CA . TYR A 1 185 ? -13.305 -26.469 12.758 1 81.69 185 TYR A CA 1
ATOM 1390 C C . TYR A 1 185 ? -14.477 -27.359 12.344 1 81.69 185 TYR A C 1
ATOM 1392 O O . TYR A 1 185 ? -14.789 -28.328 13.031 1 81.69 185 TYR A O 1
ATOM 1400 N N . LYS A 1 186 ? -15.078 -27.016 11.328 1 82.31 186 LYS A N 1
ATOM 1401 C CA . LYS A 1 186 ? -16.234 -27.781 10.859 1 82.31 186 LYS A CA 1
ATOM 1402 C C . LYS A 1 186 ? -15.828 -29.172 10.398 1 82.31 186 LYS A C 1
ATOM 1404 O O . LYS A 1 186 ? -16.594 -30.125 10.523 1 82.31 186 LYS A O 1
ATOM 1409 N N . LEU A 1 187 ? -14.664 -29.219 9.828 1 86.75 187 LEU A N 1
ATOM 1410 C CA . LEU A 1 187 ? -14.141 -30.516 9.438 1 86.75 187 LEU A CA 1
ATOM 1411 C C . LEU A 1 187 ? -14.008 -31.438 10.648 1 86.75 187 LEU A C 1
ATOM 1413 O O . LEU A 1 187 ? -14.391 -32.625 10.594 1 86.75 187 LEU A O 1
ATOM 1417 N N . CYS A 1 188 ? -13.516 -30.891 11.703 1 86.56 188 CYS A N 1
ATOM 1418 C CA . CYS A 1 188 ? -13.344 -31.672 12.93 1 86.56 188 CYS A CA 1
ATOM 1419 C C . CYS A 1 188 ? -14.688 -32 13.562 1 86.56 188 CYS A C 1
ATOM 1421 O O . CYS A 1 188 ? -14.867 -33.062 14.133 1 86.56 188 CYS A O 1
ATOM 1423 N N . LYS A 1 189 ? -15.578 -31.094 13.438 1 84.75 189 LYS A N 1
ATOM 1424 C CA . LYS A 1 189 ? -16.906 -31.281 14.023 1 84.75 189 LYS A CA 1
ATOM 1425 C C . LYS A 1 189 ? -17.703 -32.312 13.242 1 84.75 189 LYS A C 1
ATOM 1427 O O . LYS A 1 189 ? -18.484 -33.094 13.82 1 84.75 189 LYS A O 1
ATOM 1432 N N . ASN A 1 190 ? -17.484 -32.375 11.969 1 87.81 190 ASN A N 1
ATOM 1433 C CA . ASN A 1 190 ? -18.281 -33.281 11.125 1 87.81 190 ASN A CA 1
ATOM 1434 C C . ASN A 1 190 ? -17.5 -34.531 10.773 1 87.81 190 ASN A C 1
ATOM 1436 O O . ASN A 1 190 ? -17.812 -35.219 9.797 1 87.81 190 ASN A O 1
ATOM 1440 N N . ILE A 1 191 ? -16.516 -34.812 11.484 1 86.44 191 ILE A N 1
ATOM 1441 C CA . ILE A 1 191 ? -15.672 -35.969 11.203 1 86.44 191 ILE A CA 1
ATOM 1442 C C . ILE A 1 191 ? -16.516 -37.25 11.32 1 86.44 191 ILE A C 1
ATOM 1444 O O . ILE A 1 191 ? -16.188 -38.25 10.695 1 86.44 191 ILE A O 1
ATOM 1448 N N . GLY A 1 192 ? -17.562 -37.156 12.047 1 83 192 GLY A N 1
ATOM 1449 C CA . GLY A 1 192 ? -18.453 -38.281 12.234 1 83 192 GLY A CA 1
ATOM 1450 C C . GLY A 1 192 ? -19.344 -38.531 11.039 1 83 192 GLY A C 1
ATOM 1451 O O . GLY A 1 192 ? -19.844 -39.656 10.867 1 83 192 GLY A O 1
ATOM 1452 N N . ASN A 1 193 ? -19.547 -37.594 10.141 1 85.81 193 ASN A N 1
ATOM 1453 C CA . ASN A 1 193 ? -20.438 -37.719 9 1 85.81 193 ASN A CA 1
ATOM 1454 C C . ASN A 1 193 ? -19.672 -38.062 7.719 1 85.81 193 ASN A C 1
ATOM 1456 O O . ASN A 1 193 ? -20.141 -37.75 6.617 1 85.81 193 ASN A O 1
ATOM 1460 N N . ILE A 1 194 ? -18.562 -38.719 7.879 1 88.62 194 ILE A N 1
ATOM 1461 C CA . ILE A 1 194 ? -17.734 -39.062 6.73 1 88.62 194 ILE A CA 1
ATOM 1462 C C . ILE A 1 194 ? -18.406 -40.188 5.918 1 88.62 194 ILE A C 1
ATOM 1464 O O . ILE A 1 194 ? -18.969 -41.125 6.484 1 88.62 194 ILE A O 1
ATOM 1468 N N . ARG A 1 195 ? -18.438 -39.938 4.605 1 88.56 195 ARG A N 1
ATOM 1469 C CA . ARG A 1 195 ? -18.922 -40.969 3.699 1 88.56 195 ARG A CA 1
ATOM 1470 C C . ARG A 1 195 ? -17.797 -41.906 3.281 1 88.56 195 ARG A C 1
ATOM 1472 O O . ARG A 1 195 ? -16.953 -41.531 2.473 1 88.56 195 ARG A O 1
ATOM 1479 N N . LEU A 1 196 ? -17.891 -43.094 3.613 1 88 196 LEU A N 1
ATOM 1480 C CA . LEU A 1 196 ? -16.812 -44.062 3.449 1 88 196 LEU A CA 1
ATOM 1481 C C . LEU A 1 196 ? -16.547 -44.312 1.973 1 88 196 LEU A C 1
ATOM 1483 O O . LEU A 1 196 ? -15.391 -44.469 1.566 1 88 196 LEU A O 1
ATOM 1487 N N . PRO A 1 197 ? -17.641 -44.344 1.153 1 87.75 197 PRO A N 1
ATOM 1488 C CA . PRO A 1 197 ? -17.344 -44.562 -0.266 1 87.75 197 PRO A CA 1
ATOM 1489 C C . PRO A 1 197 ? -16.562 -43.438 -0.894 1 87.75 197 PRO A C 1
ATOM 1491 O O . PRO A 1 197 ? -15.688 -43.656 -1.728 1 87.75 197 PRO A O 1
ATOM 1494 N N . ASP A 1 198 ? -16.875 -42.281 -0.488 1 90.31 198 ASP A N 1
ATOM 1495 C CA . ASP A 1 198 ? -16.156 -41.125 -1.008 1 90.31 198 ASP A CA 1
ATOM 1496 C C . ASP A 1 198 ? -14.711 -41.125 -0.532 1 90.31 198 ASP A C 1
ATOM 1498 O O . ASP A 1 198 ? -13.797 -40.781 -1.3 1 90.31 198 ASP A O 1
ATOM 1502 N N . LEU A 1 199 ? -14.547 -41.469 0.675 1 90.62 199 LEU A N 1
ATOM 1503 C CA . LEU A 1 199 ? -13.203 -41.531 1.235 1 90.62 199 LEU A CA 1
ATOM 1504 C C . LEU A 1 199 ? -12.367 -42.594 0.527 1 90.62 199 LEU A C 1
ATOM 1506 O O . LEU A 1 199 ? -11.203 -42.344 0.206 1 90.62 199 LEU A O 1
ATOM 1510 N N . ALA A 1 200 ? -12.984 -43.656 0.334 1 91.56 200 ALA A N 1
ATOM 1511 C CA . ALA A 1 200 ? -12.281 -44.75 -0.344 1 91.56 200 ALA A CA 1
ATOM 1512 C C . ALA A 1 200 ? -11.906 -44.344 -1.771 1 91.56 200 ALA A C 1
ATOM 1514 O O . ALA A 1 200 ? -10.797 -44.625 -2.227 1 91.56 200 ALA A O 1
ATOM 1515 N N . LEU A 1 201 ? -12.82 -43.812 -2.393 1 90.69 201 LEU A N 1
ATOM 1516 C CA . LEU A 1 201 ? -12.555 -43.344 -3.756 1 90.69 201 LEU A CA 1
ATOM 1517 C C . LEU A 1 201 ? -11.453 -42.312 -3.781 1 90.69 201 LEU A C 1
ATOM 1519 O O . LEU A 1 201 ? -10.594 -42.312 -4.668 1 90.69 201 LEU A O 1
ATOM 1523 N N . GLY A 1 202 ? -11.508 -41.438 -2.84 1 91.62 202 GLY A N 1
ATOM 1524 C CA . GLY A 1 202 ? -10.5 -40.406 -2.742 1 91.62 202 GLY A CA 1
ATOM 1525 C C . GLY A 1 202 ? -9.102 -40.938 -2.49 1 91.62 202 GLY A C 1
ATOM 1526 O O . GLY A 1 202 ? -8.148 -40.562 -3.168 1 91.62 202 GLY A O 1
ATOM 1527 N N . ILE A 1 203 ? -8.984 -41.781 -1.607 1 93.25 203 ILE A N 1
ATOM 1528 C CA . ILE A 1 203 ? -7.691 -42.375 -1.262 1 93.25 203 ILE A CA 1
ATOM 1529 C C . ILE A 1 203 ? -7.172 -43.219 -2.436 1 93.25 203 ILE A C 1
ATOM 1531 O O . ILE A 1 203 ? -5.98 -43.156 -2.756 1 93.25 203 ILE A O 1
ATOM 1535 N N . CYS A 1 204 ? -8.07 -43.875 -3.037 1 93.06 204 CYS A N 1
ATOM 1536 C CA . CYS A 1 204 ? -7.688 -44.688 -4.203 1 93.06 204 CYS A CA 1
ATOM 1537 C C . CYS A 1 204 ? -7.207 -43.781 -5.336 1 93.06 204 CYS A C 1
ATOM 1539 O O . CYS A 1 204 ? -6.258 -44.125 -6.043 1 93.06 204 CYS A O 1
ATOM 1541 N N . SER A 1 205 ? -7.898 -42.75 -5.465 1 92.62 205 SER A N 1
ATOM 1542 C CA . SER A 1 205 ? -7.504 -41.812 -6.5 1 92.62 205 SER A CA 1
ATOM 1543 C C . SER A 1 205 ? -6.141 -41.188 -6.203 1 92.62 205 SER A C 1
ATOM 1545 O O . SER A 1 205 ? -5.32 -41.031 -7.109 1 92.62 205 SER A O 1
ATOM 1547 N N . ILE A 1 206 ? -5.844 -40.906 -4.984 1 93 206 ILE A N 1
ATOM 1548 C CA . ILE A 1 206 ? -4.562 -40.312 -4.594 1 93 206 ILE A CA 1
ATOM 1549 C C . ILE A 1 206 ? -3.445 -41.344 -4.832 1 93 206 ILE A C 1
ATOM 1551 O O . ILE A 1 206 ? -2.391 -41 -5.371 1 93 206 ILE A O 1
ATOM 1555 N N . LEU A 1 207 ? -3.709 -42.5 -4.438 1 92.56 207 LEU A N 1
ATOM 1556 C CA . LEU A 1 207 ? -2.727 -43.562 -4.625 1 92.56 207 LEU A CA 1
ATOM 1557 C C . LEU A 1 207 ? -2.443 -43.781 -6.105 1 92.56 207 LEU A C 1
ATOM 1559 O O . LEU A 1 207 ? -1.292 -44 -6.5 1 92.56 207 LEU A O 1
ATOM 1563 N N . PHE A 1 208 ? -3.504 -43.781 -6.84 1 91.62 208 PHE A N 1
ATOM 1564 C CA . PHE A 1 208 ? -3.363 -43.938 -8.281 1 91.62 208 PHE A CA 1
ATOM 1565 C C . PHE A 1 208 ? -2.496 -42.812 -8.859 1 91.62 208 PHE A C 1
ATOM 1567 O O . PHE A 1 208 ? -1.586 -43.094 -9.648 1 91.62 208 PHE A O 1
ATOM 1574 N N . LEU A 1 209 ? -2.719 -41.688 -8.492 1 90.19 209 LEU A N 1
ATOM 1575 C CA . LEU A 1 209 ? -2.016 -40.5 -9.016 1 90.19 209 LEU A CA 1
ATOM 1576 C C . LEU A 1 209 ? -0.55 -40.531 -8.594 1 90.19 209 LEU A C 1
ATOM 1578 O O . LEU A 1 209 ? 0.335 -40.219 -9.398 1 90.19 209 LEU A O 1
ATOM 1582 N N . LEU A 1 210 ? -0.26 -40.875 -7.363 1 89.81 210 LEU A N 1
ATOM 1583 C CA . LEU A 1 210 ? 1.11 -40.906 -6.867 1 89.81 210 LEU A CA 1
ATOM 1584 C C . LEU A 1 210 ? 1.901 -42.031 -7.52 1 89.81 210 LEU A C 1
ATOM 1586 O O . LEU A 1 210 ? 3.086 -41.875 -7.824 1 89.81 210 LEU A O 1
ATOM 1590 N N . LEU A 1 211 ? 1.245 -43.156 -7.73 1 87.25 211 LEU A N 1
ATOM 1591 C CA . LEU A 1 211 ? 1.902 -44.281 -8.352 1 87.25 211 LEU A CA 1
ATOM 1592 C C . LEU A 1 211 ? 2.256 -43.969 -9.805 1 87.25 211 LEU A C 1
ATOM 1594 O O . LEU A 1 211 ? 3.35 -44.312 -10.266 1 87.25 211 LEU A O 1
ATOM 1598 N N . PHE A 1 212 ? 1.347 -43.406 -10.445 1 86.12 212 PHE A N 1
ATOM 1599 C CA . PHE A 1 212 ? 1.574 -43.125 -11.859 1 86.12 212 PHE A CA 1
ATOM 1600 C C . PHE A 1 212 ? 2.561 -41.969 -12.016 1 86.12 212 PHE A C 1
ATOM 1602 O O . PHE A 1 212 ? 3.189 -41.812 -13.07 1 86.12 212 PHE A O 1
ATOM 1609 N N . LYS A 1 213 ? 2.617 -41.094 -11.07 1 84.12 213 LYS A N 1
ATOM 1610 C CA . LYS A 1 213 ? 3.621 -40.031 -11.102 1 84.12 213 LYS A CA 1
ATOM 1611 C C . LYS A 1 213 ? 5.031 -40.594 -11.016 1 84.12 213 LYS A C 1
ATOM 1613 O O . LYS A 1 213 ? 5.953 -40.125 -11.672 1 84.12 213 LYS A O 1
ATOM 1618 N N . LYS A 1 214 ? 5.242 -41.625 -10.25 1 81.44 214 LYS A N 1
ATOM 1619 C CA . LYS A 1 214 ? 6.539 -42.281 -10.07 1 81.44 214 LYS A CA 1
ATOM 1620 C C . LYS A 1 214 ? 6.902 -43.125 -11.281 1 81.44 214 LYS A C 1
ATOM 1622 O O . LYS A 1 214 ? 8.07 -43.438 -11.484 1 81.44 214 LYS A O 1
ATOM 1627 N N . LEU A 1 215 ? 5.906 -43.469 -12.031 1 75.06 215 LEU A N 1
ATOM 1628 C CA . LEU A 1 215 ? 6.152 -44.312 -13.195 1 75.06 215 LEU A CA 1
ATOM 1629 C C . LEU A 1 215 ? 7.066 -43.625 -14.195 1 75.06 215 LEU A C 1
ATOM 1631 O O . LEU A 1 215 ? 7.805 -44.281 -14.938 1 75.06 215 LEU A O 1
ATOM 1635 N N . LYS A 1 216 ? 6.965 -42.25 -14.172 1 68.25 216 LYS A N 1
ATOM 1636 C CA . LYS A 1 216 ? 7.824 -41.5 -15.078 1 68.25 216 LYS A CA 1
ATOM 1637 C C . LYS A 1 216 ? 9.297 -41.719 -14.773 1 68.25 216 LYS A C 1
ATOM 1639 O O . LYS A 1 216 ? 10.148 -41.656 -15.664 1 68.25 216 LYS A O 1
ATOM 1644 N N . ASP A 1 217 ? 9.602 -42.031 -13.5 1 63 217 ASP A N 1
ATOM 1645 C CA . ASP A 1 217 ? 10.992 -42.156 -13.07 1 63 217 ASP A CA 1
ATOM 1646 C C . ASP A 1 217 ? 11.453 -43.625 -13.195 1 63 217 ASP A C 1
ATOM 1648 O O . ASP A 1 217 ? 12.641 -43.906 -13.008 1 63 217 ASP A O 1
ATOM 1652 N N . ILE A 1 218 ? 10.57 -44.594 -13.391 1 58.28 218 ILE A N 1
ATOM 1653 C CA . ILE A 1 218 ? 10.969 -46 -13.445 1 58.28 218 ILE A CA 1
ATOM 1654 C C . ILE A 1 218 ? 11.719 -46.25 -14.75 1 58.28 218 ILE A C 1
ATOM 1656 O O . ILE A 1 218 ? 11.188 -46.031 -15.836 1 58.28 218 ILE A O 1
ATOM 1660 N N . ASP A 1 219 ? 13.055 -46.094 -14.641 1 53.19 219 ASP A N 1
ATOM 1661 C CA . ASP A 1 219 ? 13.898 -46.594 -15.719 1 53.19 219 ASP A CA 1
ATOM 1662 C C . ASP A 1 219 ? 13.625 -48.062 -15.992 1 53.19 219 ASP A C 1
ATOM 1664 O O . ASP A 1 219 ? 13.719 -48.906 -15.086 1 53.19 219 ASP A O 1
ATOM 1668 N N . CYS A 1 220 ? 12.672 -48.375 -16.672 1 46.72 220 CYS A N 1
ATOM 1669 C CA . CYS A 1 220 ? 12.469 -49.812 -16.984 1 46.72 220 CYS A CA 1
ATOM 1670 C C . CYS A 1 220 ? 13.805 -50.5 -17.219 1 46.72 220 CYS A C 1
ATOM 1672 O O . CYS A 1 220 ? 14.57 -50.125 -18.094 1 46.72 220 CYS A O 1
ATOM 1674 N N . PRO A 1 221 ? 14.445 -51.062 -16.172 1 44.19 221 PRO A N 1
ATOM 1675 C CA . PRO A 1 221 ? 15.578 -51.969 -16.438 1 44.19 221 PRO A CA 1
ATOM 1676 C C . PRO A 1 221 ? 15.297 -52.969 -17.547 1 44.19 221 PRO A C 1
ATOM 1678 O O . PRO A 1 221 ? 16.031 -53.938 -17.688 1 44.19 221 PRO A O 1
ATOM 1681 N N . CYS A 1 222 ? 14.227 -53.031 -18.125 1 39.09 222 CYS A N 1
ATOM 1682 C CA . CYS A 1 222 ? 14.117 -54.344 -18.797 1 39.09 222 CYS A CA 1
ATOM 1683 C C . CYS A 1 222 ? 15.273 -54.531 -19.766 1 39.09 222 CYS A C 1
ATOM 1685 O O . CYS A 1 222 ? 15.5 -55.656 -20.25 1 39.09 222 CYS A O 1
ATOM 1687 N N . GLY A 1 223 ? 15.586 -53.781 -20.891 1 39.47 223 GLY A N 1
ATOM 1688 C CA . GLY A 1 223 ? 16.375 -54.469 -21.922 1 39.47 223 GLY A CA 1
ATOM 1689 C C . GLY A 1 223 ? 17.844 -54.531 -21.578 1 39.47 223 GLY A C 1
ATOM 1690 O O . GLY A 1 223 ? 18.531 -53.5 -21.484 1 39.47 223 GLY A O 1
ATOM 1691 N N . GLY A 1 224 ? 18.344 -55.375 -20.953 1 39.41 224 GLY A N 1
ATOM 1692 C CA . GLY A 1 224 ? 19.703 -55.875 -21.156 1 39.41 224 GLY A CA 1
ATOM 1693 C C . GLY A 1 224 ? 20.172 -55.719 -22.594 1 39.41 224 GLY A C 1
ATOM 1694 O O . GLY A 1 224 ? 21.375 -55.625 -22.859 1 39.41 224 GLY A O 1
ATOM 1695 N N . ASP A 1 225 ? 19.547 -56.625 -23.594 1 37.69 225 ASP A N 1
ATOM 1696 C CA . ASP A 1 225 ? 20.109 -56.719 -24.938 1 37.69 225 ASP A CA 1
ATOM 1697 C C . ASP A 1 225 ? 20 -55.375 -25.672 1 37.69 225 ASP A C 1
ATOM 1699 O O . ASP A 1 225 ? 19 -54.688 -25.531 1 37.69 225 ASP A O 1
ATOM 1703 N N . LYS A 1 226 ? 21.062 -54.812 -26.297 1 43.84 226 LYS A N 1
ATOM 1704 C CA . LYS A 1 226 ? 21.391 -53.75 -27.25 1 43.84 226 LYS A CA 1
ATOM 1705 C C . LYS A 1 226 ? 20.281 -53.562 -28.266 1 43.84 226 LYS A C 1
ATOM 1707 O O . LYS A 1 226 ? 20.328 -52.625 -29.094 1 43.84 226 LYS A O 1
ATOM 1712 N N . ARG A 1 227 ? 19.828 -54.688 -28.781 1 44.44 227 ARG A N 1
ATOM 1713 C CA . ARG A 1 227 ? 19.094 -54.719 -30.047 1 44.44 227 ARG A CA 1
ATOM 1714 C C . ARG A 1 227 ? 17.719 -54.062 -29.875 1 44.44 227 ARG A C 1
ATOM 1716 O O . ARG A 1 227 ? 17.047 -53.75 -30.859 1 44.44 227 ARG A O 1
ATOM 1723 N N . SER A 1 228 ? 16.828 -54.188 -28.797 1 44.53 228 SER A N 1
ATOM 1724 C CA . SER A 1 228 ? 15.43 -53.781 -28.797 1 44.53 228 SER A CA 1
ATOM 1725 C C . SER A 1 228 ? 15.266 -52.406 -28.203 1 44.53 228 SER A C 1
ATOM 1727 O O . SER A 1 228 ? 14.484 -52.219 -27.266 1 44.53 228 SER A O 1
ATOM 1729 N N . THR A 1 229 ? 15.883 -51.5 -28.156 1 51.19 229 THR A N 1
ATOM 1730 C CA . THR A 1 229 ? 16.031 -50.094 -27.844 1 51.19 229 THR A CA 1
ATOM 1731 C C . THR A 1 229 ? 14.789 -49.312 -28.266 1 51.19 229 THR A C 1
ATOM 1733 O O . THR A 1 229 ? 14.383 -48.375 -27.578 1 51.19 229 THR A O 1
ATOM 1736 N N . SER A 1 230 ? 14.258 -49.688 -29.438 1 53.22 230 SER A N 1
ATOM 1737 C CA . SER A 1 230 ? 13.102 -49 -29.953 1 53.22 230 SER A CA 1
ATOM 1738 C C . SER A 1 230 ? 11.875 -49.188 -29.062 1 53.22 230 SER A C 1
ATOM 1740 O O . SER A 1 230 ? 11.133 -48.25 -28.781 1 53.22 230 SER A O 1
ATOM 1742 N N . LYS A 1 231 ? 11.703 -50.438 -28.641 1 59.59 231 LYS A N 1
ATOM 1743 C CA . LYS A 1 231 ? 10.531 -50.75 -27.828 1 59.59 231 LYS A CA 1
ATOM 1744 C C . LYS A 1 231 ? 10.633 -50.094 -26.453 1 59.59 231 LYS A C 1
ATOM 1746 O O . LYS A 1 231 ? 9.625 -49.625 -25.906 1 59.59 231 LYS A O 1
ATOM 1751 N N . ASN A 1 232 ? 11.836 -49.969 -25.984 1 60.78 232 ASN A N 1
ATOM 1752 C CA . ASN A 1 232 ? 12.055 -49.344 -24.703 1 60.78 232 ASN A CA 1
ATOM 1753 C C . ASN A 1 232 ? 11.766 -47.844 -24.781 1 60.78 232 ASN A C 1
ATOM 1755 O O . ASN A 1 232 ? 11.227 -47.25 -23.828 1 60.78 232 ASN A O 1
ATOM 1759 N N . SER A 1 233 ? 12.164 -47.344 -25.953 1 65.88 233 SER A N 1
ATOM 1760 C CA . SER A 1 233 ? 11.898 -45.906 -26.141 1 65.88 233 SER A CA 1
ATOM 1761 C C . SER A 1 233 ? 10.398 -45.625 -26.234 1 65.88 233 SER A C 1
ATOM 1763 O O . SER A 1 233 ? 9.906 -44.656 -25.703 1 65.88 233 SER A O 1
ATOM 1765 N N . VAL A 1 234 ? 9.719 -46.594 -26.891 1 69.06 234 VAL A N 1
ATOM 1766 C CA . VAL A 1 234 ? 8.273 -46.438 -27.047 1 69.06 234 VAL A CA 1
ATOM 1767 C C . VAL A 1 234 ? 7.578 -46.625 -25.703 1 69.06 234 VAL A C 1
ATOM 1769 O O . VAL A 1 234 ? 6.637 -45.875 -25.375 1 69.06 234 VAL A O 1
ATOM 1772 N N . MET A 1 235 ? 8.039 -47.594 -24.938 1 72.25 235 MET A N 1
ATOM 1773 C CA . MET A 1 235 ? 7.449 -47.844 -23.625 1 72.25 235 MET A CA 1
ATOM 1774 C C . MET A 1 235 ? 7.68 -46.656 -22.688 1 72.25 235 MET A C 1
ATOM 1776 O O . MET A 1 235 ? 6.797 -46.281 -21.922 1 72.25 235 MET A O 1
ATOM 1780 N N . LYS A 1 236 ? 8.797 -46.062 -22.766 1 72.62 236 LYS A N 1
ATOM 1781 C CA . LYS A 1 236 ? 9.094 -44.906 -21.953 1 72.62 236 LYS A CA 1
ATOM 1782 C C . LYS A 1 236 ? 8.195 -43.719 -22.328 1 72.62 236 LYS A C 1
ATOM 1784 O O . LYS A 1 236 ? 7.738 -42.969 -21.453 1 72.62 236 LYS A O 1
ATOM 1789 N N . LYS A 1 237 ? 8.008 -43.656 -23.547 1 75.44 237 LYS A N 1
ATOM 1790 C CA . LYS A 1 237 ? 7.141 -42.594 -24.031 1 75.44 237 LYS A CA 1
ATOM 1791 C C . LYS A 1 237 ? 5.699 -42.812 -23.578 1 75.44 237 LYS A C 1
ATOM 1793 O O . LYS A 1 237 ? 5.027 -41.844 -23.156 1 75.44 237 LYS A O 1
ATOM 1798 N N . ILE A 1 238 ? 5.254 -44.031 -23.672 1 75.88 238 ILE A N 1
ATOM 1799 C CA . ILE A 1 238 ? 3.893 -44.375 -23.266 1 75.88 238 ILE A CA 1
ATOM 1800 C C . ILE A 1 238 ? 3.732 -44.125 -21.75 1 75.88 238 ILE A C 1
ATOM 1802 O O . ILE A 1 238 ? 2.717 -43.594 -21.312 1 75.88 238 ILE A O 1
ATOM 1806 N N . LEU A 1 239 ? 4.703 -44.562 -21.062 1 76 239 LEU A N 1
ATOM 1807 C CA . LEU A 1 239 ? 4.664 -44.344 -19.625 1 76 239 LEU A CA 1
ATOM 1808 C C . LEU A 1 239 ? 4.676 -42.875 -19.281 1 76 239 LEU A C 1
ATOM 1810 O O . LEU A 1 239 ? 4.023 -42.438 -18.312 1 76 239 LEU A O 1
ATOM 1814 N N . TRP A 1 240 ? 5.418 -42.219 -20.078 1 74.62 240 TRP A N 1
ATOM 1815 C CA . TRP A 1 240 ? 5.457 -40.75 -19.875 1 74.62 240 TRP A CA 1
ATOM 1816 C C . TRP A 1 240 ? 4.094 -40.125 -20.156 1 74.62 240 TRP A C 1
ATOM 1818 O O . TRP A 1 240 ? 3.639 -39.281 -19.406 1 74.62 240 TRP A O 1
ATOM 1828 N N . TYR A 1 241 ? 3.426 -40.594 -21.156 1 76.12 241 TYR A N 1
ATOM 1829 C CA . TYR A 1 241 ? 2.104 -40.062 -21.484 1 76.12 241 TYR A CA 1
ATOM 1830 C C . TYR A 1 241 ? 1.088 -40.438 -20.406 1 76.12 241 TYR A C 1
ATOM 1832 O O . TYR A 1 241 ? 0.213 -39.625 -20.078 1 76.12 241 TYR A O 1
ATOM 1840 N N . PHE A 1 242 ? 1.252 -41.562 -19.938 1 78.19 242 PHE A N 1
ATOM 1841 C CA . PHE A 1 242 ? 0.344 -42 -18.875 1 78.19 242 PHE A CA 1
ATOM 1842 C C . PHE A 1 242 ? 0.597 -41.219 -17.594 1 78.19 242 PHE A C 1
ATOM 1844 O O . PHE A 1 242 ? -0.337 -40.906 -16.844 1 78.19 242 PHE A O 1
ATOM 1851 N N . SER A 1 243 ? 1.802 -40.906 -17.422 1 78.56 243 SER A N 1
ATOM 1852 C CA . SER A 1 243 ? 2.152 -40.125 -16.234 1 78.56 243 SER A CA 1
ATOM 1853 C C . SER A 1 243 ? 1.592 -38.719 -16.312 1 78.56 243 SER A C 1
ATOM 1855 O O . SER A 1 243 ? 1.084 -38.188 -15.32 1 78.56 243 SER A O 1
ATOM 1857 N N . ILE A 1 244 ? 1.688 -38.219 -17.469 1 76.62 244 ILE A N 1
ATOM 1858 C CA . ILE A 1 244 ? 1.211 -36.844 -17.625 1 76.62 244 ILE A CA 1
ATOM 1859 C C . ILE A 1 244 ? -0.314 -36.844 -17.688 1 76.62 244 ILE A C 1
ATOM 1861 O O . ILE A 1 244 ? -0.957 -35.875 -17.234 1 76.62 244 ILE A O 1
ATOM 1865 N N . GLY A 1 245 ? -0.92 -37.906 -18.188 1 80.06 245 GLY A N 1
ATOM 1866 C CA . GLY A 1 245 ? -2.363 -37.969 -18.359 1 80.06 245 GLY A CA 1
ATOM 1867 C C . GLY A 1 245 ? -3.064 -38.625 -17.156 1 80.06 245 GLY A C 1
ATOM 1868 O O . GLY A 1 245 ? -4.262 -38.906 -17.219 1 80.06 245 GLY A O 1
ATOM 1869 N N . ARG A 1 246 ? -2.33 -38.844 -16.125 1 84.94 246 ARG A N 1
ATOM 1870 C CA . ARG A 1 246 ? -2.867 -39.531 -14.969 1 84.94 246 ARG A CA 1
ATOM 1871 C C . ARG A 1 246 ? -4.074 -38.812 -14.398 1 84.94 246 ARG A C 1
ATOM 1873 O O . ARG A 1 246 ? -5.047 -39.438 -13.977 1 84.94 246 ARG A O 1
ATOM 1880 N N . ASN A 1 247 ? -4.043 -37.5 -14.406 1 84.94 247 ASN A N 1
ATOM 1881 C CA . ASN A 1 247 ? -5.137 -36.688 -13.852 1 84.94 247 ASN A CA 1
ATOM 1882 C C . ASN A 1 247 ? -6.406 -36.844 -14.68 1 84.94 247 ASN A C 1
ATOM 1884 O O . ASN A 1 247 ? -7.492 -37.062 -14.133 1 84.94 247 ASN A O 1
ATOM 1888 N N . ALA A 1 248 ? -6.273 -36.781 -15.977 1 82.25 248 ALA A N 1
ATOM 1889 C CA . ALA A 1 248 ? -7.426 -36.938 -16.859 1 82.25 248 ALA A CA 1
ATOM 1890 C C . ALA A 1 248 ? -7.961 -38.375 -16.781 1 82.25 248 ALA A C 1
ATOM 1892 O O . ALA A 1 248 ? -9.18 -38.594 -16.797 1 82.25 248 ALA A O 1
ATOM 1893 N N . LEU A 1 249 ? -7.062 -39.25 -16.734 1 86.12 249 LEU A N 1
ATOM 1894 C CA . LEU A 1 249 ? -7.43 -40.656 -16.719 1 86.12 249 LEU A CA 1
ATOM 1895 C C . LEU A 1 249 ? -8.25 -41 -15.477 1 86.12 249 LEU A C 1
ATOM 1897 O O . LEU A 1 249 ? -9.281 -41.688 -15.578 1 86.12 249 LEU A O 1
ATOM 1901 N N . ILE A 1 250 ? -7.777 -40.562 -14.367 1 87.81 250 ILE A N 1
ATOM 1902 C CA . ILE A 1 250 ? -8.461 -40.906 -13.125 1 87.81 250 ILE A CA 1
ATOM 1903 C C . ILE A 1 250 ? -9.844 -40.281 -13.102 1 87.81 250 ILE A C 1
ATOM 1905 O O . ILE A 1 250 ? -10.805 -40.875 -12.602 1 87.81 250 ILE A O 1
ATOM 1909 N N . VAL A 1 251 ? -9.992 -39.094 -13.602 1 84.38 251 VAL A N 1
ATOM 1910 C CA . VAL A 1 251 ? -11.281 -38.406 -13.625 1 84.38 251 VAL A CA 1
ATOM 1911 C C . VAL A 1 251 ? -12.242 -39.156 -14.547 1 84.38 251 VAL A C 1
ATOM 1913 O O . VAL A 1 251 ? -13.414 -39.344 -14.219 1 84.38 251 VAL A O 1
ATOM 1916 N N . CYS A 1 252 ? -11.766 -39.594 -15.664 1 85.12 252 CYS A N 1
ATOM 1917 C CA . CYS A 1 252 ? -12.586 -40.344 -16.609 1 85.12 252 CYS A CA 1
ATOM 1918 C C . CYS A 1 252 ? -13.008 -41.688 -16.016 1 85.12 252 CYS A C 1
ATOM 1920 O O . CYS A 1 252 ? -14.172 -42.062 -16.109 1 85.12 252 CYS A O 1
ATOM 1922 N N . ILE A 1 253 ? -12.055 -42.312 -15.414 1 88.12 253 ILE A N 1
ATOM 1923 C CA . ILE A 1 253 ? -12.32 -43.625 -14.844 1 88.12 253 ILE A CA 1
ATOM 1924 C C . ILE A 1 253 ? -13.367 -43.531 -13.742 1 88.12 253 ILE A C 1
ATOM 1926 O O . ILE A 1 253 ? -14.336 -44.281 -13.703 1 88.12 253 ILE A O 1
ATOM 1930 N N . THR A 1 254 ? -13.156 -42.625 -12.906 1 87.56 254 THR A N 1
ATOM 1931 C CA . THR A 1 254 ? -14.055 -42.469 -11.766 1 87.56 254 THR A CA 1
ATOM 1932 C C . THR A 1 254 ? -15.422 -41.969 -12.211 1 87.56 254 THR A C 1
ATOM 1934 O O . THR A 1 254 ? -16.438 -42.312 -11.602 1 87.56 254 THR A O 1
ATOM 1937 N N . THR A 1 255 ? -15.461 -41.188 -13.219 1 83.88 255 THR A N 1
ATOM 1938 C CA . THR A 1 255 ? -16.734 -40.688 -13.75 1 83.88 255 THR A CA 1
ATOM 1939 C C . THR A 1 255 ? -17.547 -41.875 -14.312 1 83.88 255 THR A C 1
ATOM 1941 O O . THR A 1 255 ? -18.766 -41.938 -14.125 1 83.88 255 THR A O 1
ATOM 1944 N N . VAL A 1 256 ? -16.891 -42.719 -14.984 1 85.31 256 VAL A N 1
ATOM 1945 C CA . VAL A 1 256 ? -17.547 -43.875 -15.539 1 85.31 256 VAL A CA 1
ATOM 1946 C C . VAL A 1 256 ? -18.078 -44.781 -14.414 1 85.31 256 VAL A C 1
ATOM 1948 O O . VAL A 1 256 ? -19.188 -45.281 -14.492 1 85.31 256 VAL A O 1
ATOM 1951 N N . ILE A 1 257 ? -17.266 -44.906 -13.445 1 86 257 ILE A N 1
ATOM 1952 C CA . ILE A 1 257 ? -17.672 -45.719 -12.305 1 86 257 ILE A CA 1
ATOM 1953 C C . ILE A 1 257 ? -18.906 -45.094 -11.633 1 86 257 ILE A C 1
ATOM 1955 O O . ILE A 1 257 ? -19.844 -45.781 -11.273 1 86 257 ILE A O 1
ATOM 1959 N N . ALA A 1 258 ? -18.812 -43.844 -11.406 1 85.12 258 ALA A N 1
ATOM 1960 C CA . ALA A 1 258 ? -19.922 -43.125 -10.773 1 85.12 258 ALA A CA 1
ATOM 1961 C C . ALA A 1 258 ? -21.188 -43.219 -11.617 1 85.12 258 ALA A C 1
ATOM 1963 O O . ALA A 1 258 ? -22.281 -43.375 -11.078 1 85.12 258 ALA A O 1
ATOM 1964 N N . TYR A 1 259 ? -21.016 -43.156 -12.93 1 82.81 259 TYR A N 1
ATOM 1965 C CA . TYR A 1 259 ? -22.156 -43.281 -13.844 1 82.81 259 TYR A CA 1
ATOM 1966 C C . TYR A 1 259 ? -22.797 -44.656 -13.742 1 82.81 259 TYR A C 1
ATOM 1968 O O . TYR A 1 259 ? -24.016 -44.75 -13.672 1 82.81 259 TYR A O 1
ATOM 1976 N N . ARG A 1 260 ? -22.016 -45.625 -13.703 1 83.62 260 ARG A N 1
ATOM 1977 C CA . ARG A 1 260 ? -22.516 -46.969 -13.633 1 83.62 260 ARG A CA 1
ATOM 1978 C C . ARG A 1 260 ? -23.203 -47.25 -12.297 1 83.62 260 ARG A C 1
ATOM 1980 O O . ARG A 1 260 ? -24.219 -47.938 -12.242 1 83.62 260 ARG A O 1
ATOM 1987 N N . LEU A 1 261 ? -22.656 -46.719 -11.281 1 83.06 261 LEU A N 1
ATOM 1988 C CA . LEU A 1 261 ? -23.234 -46.938 -9.961 1 83.06 261 LEU A CA 1
ATOM 1989 C C . LEU A 1 261 ? -24.531 -46.156 -9.812 1 83.06 261 LEU A C 1
ATOM 1991 O O . LEU A 1 261 ? -25.469 -46.625 -9.164 1 83.06 261 LEU A O 1
ATOM 1995 N N . GLU A 1 262 ? -24.562 -45 -10.297 1 78.88 262 GLU A N 1
ATOM 1996 C CA . GLU A 1 262 ? -25.797 -44.219 -10.227 1 78.88 262 GLU A CA 1
ATOM 1997 C C . GLU A 1 262 ? -26.922 -44.844 -11.023 1 78.88 262 GLU A C 1
ATOM 1999 O O . GLU A 1 262 ? -28.078 -44.812 -10.625 1 78.88 262 GLU A O 1
ATOM 2004 N N . THR A 1 263 ? -26.594 -45.344 -12.156 1 76.25 263 THR A N 1
ATOM 2005 C CA . THR A 1 263 ? -27.594 -46 -12.984 1 76.25 263 THR A CA 1
ATOM 2006 C C . THR A 1 263 ? -28.125 -47.281 -12.297 1 76.25 263 THR A C 1
ATOM 2008 O O . THR A 1 263 ? -29.25 -47.688 -12.539 1 76.25 263 THR A O 1
ATOM 2011 N N . THR A 1 264 ? -27.281 -47.844 -11.492 1 75.94 264 THR A N 1
ATOM 2012 C CA . THR A 1 264 ? -27.719 -49.031 -10.781 1 75.94 264 THR A CA 1
ATOM 2013 C C . THR A 1 264 ? -28.422 -48.656 -9.484 1 75.94 264 THR A C 1
ATOM 2015 O O . THR A 1 264 ? -28.938 -49.531 -8.773 1 75.94 264 THR A O 1
ATOM 2018 N N . GLY A 1 265 ? -28.734 -47.281 -9.203 1 67.44 265 GLY A N 1
ATOM 2019 C CA . GLY A 1 265 ? -29.578 -46.812 -8.117 1 67.44 265 GLY A CA 1
ATOM 2020 C C . GLY A 1 265 ? -28.797 -46.469 -6.859 1 67.44 265 GLY A C 1
ATOM 2021 O O . GLY A 1 265 ? -29.375 -46.094 -5.844 1 67.44 265 GLY A O 1
ATOM 2022 N N . SER A 1 266 ? -27.578 -46.688 -6.758 1 62.72 266 SER A N 1
ATOM 2023 C CA . SER A 1 266 ? -26.844 -46.438 -5.516 1 62.72 266 SER A CA 1
ATOM 2024 C C . SER A 1 266 ? -26.156 -45.094 -5.531 1 62.72 266 SER A C 1
ATOM 2026 O O . SER A 1 266 ? -25.344 -44.812 -6.422 1 62.72 266 SER A O 1
ATOM 2028 N N . ALA A 1 267 ? -26.875 -44.031 -5.09 1 63.03 267 ALA A N 1
ATOM 2029 C CA . ALA A 1 267 ? -26.297 -42.688 -5.027 1 63.03 267 ALA A CA 1
ATOM 2030 C C . ALA A 1 267 ? -25.156 -42.625 -4.031 1 63.03 267 ALA A C 1
ATOM 2032 O O . ALA A 1 267 ? -25.297 -42.062 -2.939 1 63.03 267 ALA A O 1
ATOM 2033 N N . THR A 1 268 ? -24.047 -43.219 -4.418 1 66.75 268 THR A N 1
ATOM 2034 C CA . THR A 1 268 ? -22.984 -43.5 -3.461 1 66.75 268 THR A CA 1
ATOM 2035 C C . THR A 1 268 ? -22.047 -42.312 -3.328 1 66.75 268 THR A C 1
ATOM 2037 O O . THR A 1 268 ? -21.594 -42 -2.227 1 66.75 268 THR A O 1
ATOM 2040 N N . PHE A 1 269 ? -21.969 -41.531 -4.477 1 73.12 269 PHE A N 1
ATOM 2041 C CA . PHE A 1 269 ? -20.969 -40.469 -4.414 1 73.12 269 PHE A CA 1
ATOM 2042 C C . PHE A 1 269 ? -21.625 -39.094 -4.52 1 73.12 269 PHE A C 1
ATOM 2044 O O . PHE A 1 269 ? -22.734 -38.969 -5.055 1 73.12 269 PHE A O 1
ATOM 2051 N N . ARG A 1 270 ? -21.109 -38.188 -3.859 1 70.44 270 ARG A N 1
ATOM 2052 C CA . ARG A 1 270 ? -21.562 -36.812 -4.043 1 70.44 270 ARG A CA 1
ATOM 2053 C C . ARG A 1 270 ? -21.062 -36.25 -5.367 1 70.44 270 ARG A C 1
ATOM 2055 O O . ARG A 1 270 ? -19.859 -36.188 -5.613 1 70.44 270 ARG A O 1
ATOM 2062 N N . LEU A 1 271 ? -22.016 -35.969 -6.246 1 65.56 271 LEU A N 1
ATOM 2063 C CA . LEU A 1 271 ? -21.719 -35.531 -7.605 1 65.56 271 LEU A CA 1
ATOM 2064 C C . LEU A 1 271 ? -21.75 -34.031 -7.711 1 65.56 271 LEU A C 1
ATOM 2066 O O . LEU A 1 271 ? -22.203 -33.344 -6.789 1 65.56 271 LEU A O 1
ATOM 2070 N N . SER A 1 272 ? -21.062 -33.281 -8.703 1 63.03 272 SER A N 1
ATOM 2071 C CA . SER A 1 272 ? -20.844 -31.859 -8.891 1 63.03 272 SER A CA 1
ATOM 2072 C C . SER A 1 272 ? -22.141 -31.141 -9.219 1 63.03 272 SER A C 1
ATOM 2074 O O . SER A 1 272 ? -22.281 -29.953 -8.938 1 63.03 272 SER A O 1
ATOM 2076 N N . GLY A 1 273 ? -23.281 -31.547 -9.344 1 59.25 273 GLY A N 1
ATOM 2077 C CA . GLY A 1 273 ? -24.594 -30.938 -9.516 1 59.25 273 GLY A CA 1
ATOM 2078 C C . GLY A 1 273 ? -24.891 -30.562 -10.953 1 59.25 273 GLY A C 1
ATOM 2079 O O . GLY A 1 273 ? -24.031 -30.672 -11.82 1 59.25 273 GLY A O 1
ATOM 2080 N N . LYS A 1 274 ? -26.156 -29.922 -11.281 1 57.44 274 LYS A N 1
ATOM 2081 C CA . LYS A 1 274 ? -26.703 -29.641 -12.609 1 57.44 274 LYS A CA 1
ATOM 2082 C C . LYS A 1 274 ? -26.25 -28.281 -13.117 1 57.44 274 LYS A C 1
ATOM 2084 O O . LYS A 1 274 ? -26.203 -27.312 -12.367 1 57.44 274 LYS A O 1
ATOM 2089 N N . ILE A 1 275 ? -25.688 -28.219 -14.383 1 61.28 275 ILE A N 1
ATOM 2090 C CA . ILE A 1 275 ? -25.219 -27 -15.047 1 61.28 275 ILE A CA 1
ATOM 2091 C C . ILE A 1 275 ? -26.25 -26.547 -16.094 1 61.28 275 ILE A C 1
ATOM 2093 O O . ILE A 1 275 ? -26.734 -27.359 -16.875 1 61.28 275 ILE A O 1
ATOM 2097 N N . GLU A 1 276 ? -26.828 -25.328 -16 1 62.59 276 GLU A N 1
ATOM 2098 C CA . GLU A 1 276 ? -27.734 -24.812 -17.016 1 62.59 276 GLU A CA 1
ATOM 2099 C C . GLU A 1 276 ? -26.984 -24.453 -18.297 1 62.59 276 GLU A C 1
ATOM 2101 O O . GLU A 1 276 ? -25.922 -23.844 -18.234 1 62.59 276 GLU A O 1
ATOM 2106 N N . SER A 1 277 ? -27.438 -25 -19.391 1 62.78 277 SER A N 1
ATOM 2107 C CA . SER A 1 277 ? -26.797 -24.844 -20.688 1 62.78 277 SER A CA 1
ATOM 2108 C C . SER A 1 277 ? -27.141 -23.5 -21.328 1 62.78 277 SER A C 1
ATOM 2110 O O . SER A 1 277 ? -28.188 -22.906 -21.016 1 62.78 277 SER A O 1
ATOM 2112 N N . GLY A 1 278 ? -26.172 -22.656 -21.906 1 67.31 278 GLY A N 1
ATOM 2113 C CA . GLY A 1 278 ? -26.438 -21.453 -22.688 1 67.31 278 GLY A CA 1
ATOM 2114 C C . GLY A 1 278 ? -25.172 -20.766 -23.156 1 67.31 278 GLY A C 1
ATOM 2115 O O . GLY A 1 278 ? -24.25 -20.531 -22.359 1 67.31 278 GLY A O 1
ATOM 2116 N N . LEU A 1 279 ? -25.031 -20.594 -24.531 1 73.75 279 LEU A N 1
ATOM 2117 C CA . LEU A 1 279 ? -23.906 -19.859 -25.094 1 73.75 279 LEU A CA 1
ATOM 2118 C C . LEU A 1 279 ? -24.031 -18.375 -24.812 1 73.75 279 LEU A C 1
ATOM 2120 O O . LEU A 1 279 ? -25.125 -17.828 -24.766 1 73.75 279 LEU A O 1
ATOM 2124 N N . PRO A 1 280 ? -22.859 -17.844 -24.453 1 75.19 280 PRO A N 1
ATOM 2125 C CA . PRO A 1 280 ? -22.922 -16.422 -24.156 1 75.19 280 PRO A CA 1
ATOM 2126 C C . PRO A 1 280 ? -23.281 -15.578 -25.391 1 75.19 280 PRO A C 1
ATOM 2128 O O . PRO A 1 280 ? -23 -15.977 -26.516 1 75.19 280 PRO A O 1
ATOM 2131 N N . THR A 1 281 ? -24.109 -14.617 -25.234 1 77.81 281 THR A N 1
ATOM 2132 C CA . THR A 1 281 ? -24.391 -13.648 -26.281 1 77.81 281 THR A CA 1
ATOM 2133 C C . THR A 1 281 ? -23.312 -12.555 -26.312 1 77.81 281 THR A C 1
ATOM 2135 O O . THR A 1 281 ? -22.906 -12.055 -25.266 1 77.81 281 THR A O 1
ATOM 2138 N N . LEU A 1 282 ? -22.688 -12.422 -27.469 1 83.38 282 LEU A N 1
ATOM 2139 C CA . LEU A 1 282 ? -21.734 -11.336 -27.641 1 83.38 282 LEU A CA 1
ATOM 2140 C C . LEU A 1 282 ? -22.422 -9.977 -27.547 1 83.38 282 LEU A C 1
ATOM 2142 O O . LEU A 1 282 ? -23.328 -9.688 -28.344 1 83.38 282 LEU A O 1
ATOM 2146 N N . SER A 1 283 ? -22.266 -9.328 -26.453 1 82.75 283 SER A N 1
ATOM 2147 C CA . SER A 1 283 ? -22.875 -8.008 -26.281 1 82.75 283 SER A CA 1
ATOM 2148 C C . SER A 1 283 ? -21.875 -7.004 -25.719 1 82.75 283 SER A C 1
ATOM 2150 O O . SER A 1 283 ? -20.891 -7.387 -25.094 1 82.75 283 SER A O 1
ATOM 2152 N N . LEU A 1 284 ? -22.109 -5.738 -26.125 1 83.62 284 LEU A N 1
ATOM 2153 C CA . LEU A 1 284 ? -21.312 -4.664 -25.531 1 83.62 284 LEU A CA 1
ATOM 2154 C C . LEU A 1 284 ? -21.578 -4.547 -24.031 1 83.62 284 LEU A C 1
ATOM 2156 O O . LEU A 1 284 ? -22.719 -4.746 -23.578 1 83.62 284 LEU A O 1
ATOM 2160 N N . PRO A 1 285 ? -20.516 -4.371 -23.328 1 82.44 285 PRO A N 1
ATOM 2161 C CA . PRO A 1 285 ? -20.75 -4.18 -21.891 1 82.44 285 PRO A CA 1
ATOM 2162 C C . PRO A 1 285 ? -21.781 -3.09 -21.609 1 82.44 285 PRO A C 1
ATOM 2164 O O . PRO A 1 285 ? -21.828 -2.074 -22.297 1 82.44 285 PRO A O 1
ATOM 2167 N N . PRO A 1 286 ? -22.656 -3.35 -20.766 1 80.5 286 PRO A N 1
ATOM 2168 C CA . PRO A 1 286 ? -23.719 -2.395 -20.469 1 80.5 286 PRO A CA 1
ATOM 2169 C C . PRO A 1 286 ? -23.219 -1.154 -19.734 1 80.5 286 PRO A C 1
ATOM 2171 O O . PRO A 1 286 ? -22.594 -1.271 -18.672 1 80.5 286 PRO A O 1
ATOM 2174 N N . PHE A 1 287 ? -23.391 -0.046 -20.344 1 82.56 287 PHE A N 1
ATOM 2175 C CA . PHE A 1 287 ? -22.953 1.203 -19.719 1 82.56 287 PHE A CA 1
ATOM 2176 C C . PHE A 1 287 ? -24.109 1.851 -18.953 1 82.56 287 PHE A C 1
ATOM 2178 O O . PHE A 1 287 ? -23.969 2.975 -18.469 1 82.56 287 PHE A O 1
ATOM 2185 N N . SER A 1 288 ? -25.25 1.116 -18.938 1 82.12 288 SER A N 1
ATOM 2186 C CA . SER A 1 288 ? -26.406 1.523 -18.156 1 82.12 288 SER A CA 1
ATOM 2187 C C . SER A 1 288 ? -27.172 0.312 -17.641 1 82.12 288 SER A C 1
ATOM 2189 O O . SER A 1 288 ? -27.047 -0.79 -18.172 1 82.12 288 SER A O 1
ATOM 2191 N N . ALA A 1 289 ? -27.641 0.45 -16.422 1 80.12 289 ALA A N 1
ATOM 2192 C CA . ALA A 1 289 ? -28.391 -0.666 -15.859 1 80.12 289 ALA A CA 1
ATOM 2193 C C . ALA A 1 289 ? -29.703 -0.184 -15.242 1 80.12 289 ALA A C 1
ATOM 2195 O O . ALA A 1 289 ? -29.781 0.945 -14.758 1 80.12 289 ALA A O 1
ATOM 2196 N N . GLN A 1 290 ? -30.656 -0.992 -15.406 1 73.06 290 GLN A N 1
ATOM 2197 C CA . GLN A 1 290 ? -31.969 -0.694 -14.812 1 73.06 290 GLN A CA 1
ATOM 2198 C C . GLN A 1 290 ? -32.188 -1.503 -13.539 1 73.06 290 GLN A C 1
ATOM 2200 O O . GLN A 1 290 ? -32.125 -2.734 -13.562 1 73.06 290 GLN A O 1
ATOM 2205 N N . VAL A 1 291 ? -32.062 -0.823 -12.492 1 74 291 VAL A N 1
ATOM 2206 C CA . VAL A 1 291 ? -32.344 -1.487 -11.227 1 74 291 VAL A CA 1
ATOM 2207 C C . VAL A 1 291 ? -33.719 -1.029 -10.703 1 74 291 VAL A C 1
ATOM 2209 O O . VAL A 1 291 ? -33.844 0.099 -10.227 1 74 291 VAL A O 1
ATOM 2212 N N . GLY A 1 292 ? -34.625 -1.929 -10.719 1 63.78 292 GLY A N 1
ATOM 2213 C CA . GLY A 1 292 ? -35.969 -1.535 -10.344 1 63.78 292 GLY A CA 1
ATOM 2214 C C . GLY A 1 292 ? -36.5 -0.396 -11.18 1 63.78 292 GLY A C 1
ATOM 2215 O O . GLY A 1 292 ? -36.562 -0.496 -12.406 1 63.78 292 GLY A O 1
ATOM 2216 N N . ASN A 1 293 ? -36.812 0.764 -10.562 1 67.44 293 ASN A N 1
ATOM 2217 C CA . ASN A 1 293 ? -37.375 1.928 -11.242 1 67.44 293 ASN A CA 1
ATOM 2218 C C . ASN A 1 293 ? -36.312 3.018 -11.445 1 67.44 293 ASN A C 1
ATOM 2220 O O . ASN A 1 293 ? -36.656 4.117 -11.906 1 67.44 293 ASN A O 1
ATOM 2224 N N . GLN A 1 294 ? -35.156 2.631 -11.094 1 72.88 294 GLN A N 1
ATOM 2225 C CA . GLN A 1 294 ? -34.125 3.658 -11.211 1 72.88 294 GLN A CA 1
ATOM 2226 C C . GLN A 1 294 ? -33.062 3.262 -12.242 1 72.88 294 GLN A C 1
ATOM 2228 O O . GLN A 1 294 ? -32.656 2.105 -12.289 1 72.88 294 GLN A O 1
ATOM 2233 N N . THR A 1 295 ? -32.875 4.094 -13.227 1 76.56 295 THR A N 1
ATOM 2234 C CA . THR A 1 295 ? -31.844 3.896 -14.234 1 76.56 295 THR A CA 1
ATOM 2235 C C . THR A 1 295 ? -30.5 4.398 -13.727 1 76.56 295 THR A C 1
ATOM 2237 O O . THR A 1 295 ? -30.375 5.562 -13.336 1 76.56 295 THR A O 1
ATOM 2240 N N . TYR A 1 296 ? -29.672 3.484 -13.594 1 78.12 296 TYR A N 1
ATOM 2241 C CA . TYR A 1 296 ? -28.312 3.846 -13.203 1 78.12 296 TYR A CA 1
ATOM 2242 C C . TYR A 1 296 ? -27.469 4.18 -14.422 1 78.12 296 TYR A C 1
ATOM 2244 O O . TYR A 1 296 ? -27.328 3.354 -15.328 1 78.12 296 TYR A O 1
ATOM 2252 N N . THR A 1 297 ? -27 5.391 -14.5 1 79.12 297 THR A N 1
ATOM 2253 C CA . THR A 1 297 ? -26.109 5.801 -15.578 1 79.12 297 THR A CA 1
ATOM 2254 C C . THR A 1 297 ? -24.688 5.301 -15.32 1 79.12 297 THR A C 1
ATOM 2256 O O . THR A 1 297 ? -24.406 4.77 -14.242 1 79.12 297 THR A O 1
ATOM 2259 N N . PHE A 1 298 ? -23.828 5.43 -16.344 1 82.94 298 PHE A N 1
ATOM 2260 C CA . PHE A 1 298 ? -22.422 5 -16.25 1 82.94 298 PHE A CA 1
ATOM 2261 C C . PHE A 1 298 ? -21.75 5.617 -15.039 1 82.94 298 PHE A C 1
ATOM 2263 O O . PHE A 1 298 ? -21.047 4.926 -14.297 1 82.94 298 PHE A O 1
ATOM 2270 N N . LEU A 1 299 ? -22.016 6.793 -14.844 1 74.81 299 LEU A N 1
ATOM 2271 C CA . LEU A 1 299 ? -21.391 7.516 -13.75 1 74.81 299 LEU A CA 1
ATOM 2272 C C . LEU A 1 299 ? -21.891 7.016 -12.398 1 74.81 299 LEU A C 1
ATOM 2274 O O . LEU A 1 299 ? -21.141 6.949 -11.43 1 74.81 299 LEU A O 1
ATOM 2278 N N . ASP A 1 300 ? -23.172 6.645 -12.414 1 73.38 300 ASP A N 1
ATOM 2279 C CA . ASP A 1 300 ? -23.766 6.113 -11.188 1 73.38 300 ASP A CA 1
ATOM 2280 C C . ASP A 1 300 ? -23.141 4.77 -10.82 1 73.38 300 ASP A C 1
ATOM 2282 O O . ASP A 1 300 ? -22.906 4.496 -9.641 1 73.38 300 ASP A O 1
ATOM 2286 N N . MET A 1 301 ? -22.938 4.094 -11.875 1 80.44 301 MET A N 1
ATOM 2287 C CA . MET A 1 301 ? -22.359 2.775 -11.641 1 80.44 301 MET A CA 1
ATOM 2288 C C . MET A 1 301 ? -20.922 2.889 -11.148 1 80.44 301 MET A C 1
ATOM 2290 O O . MET A 1 301 ? -20.5 2.145 -10.266 1 80.44 301 MET A O 1
ATOM 2294 N N . CYS A 1 302 ? -20.219 3.834 -11.633 1 78.44 302 CYS A N 1
ATOM 2295 C CA . CYS A 1 302 ? -18.828 4.043 -11.242 1 78.44 302 CYS A CA 1
ATOM 2296 C C . CYS A 1 302 ? -18.75 4.52 -9.797 1 78.44 302 CYS A C 1
ATOM 2298 O O . CYS A 1 302 ? -17.844 4.117 -9.055 1 78.44 302 CYS A O 1
ATOM 2300 N N . VAL A 1 303 ? -19.75 5.285 -9.492 1 67.38 303 VAL A N 1
ATOM 2301 C CA . VAL A 1 303 ? -19.797 5.801 -8.125 1 67.38 303 VAL A CA 1
ATOM 2302 C C . VAL A 1 303 ? -20.141 4.676 -7.156 1 67.38 303 VAL A C 1
ATOM 2304 O O . VAL A 1 303 ? -19.625 4.629 -6.039 1 67.38 303 VAL A O 1
ATOM 2307 N N . HIS A 1 304 ? -20.906 3.9 -7.695 1 69.88 304 HIS A N 1
ATOM 2308 C CA . HIS A 1 304 ? -21.312 2.773 -6.863 1 69.88 304 HIS A CA 1
ATOM 2309 C C . HIS A 1 304 ? -20.141 1.866 -6.547 1 69.88 304 HIS A C 1
ATOM 2311 O O . HIS A 1 304 ? -20 1.373 -5.426 1 69.88 304 HIS A O 1
ATOM 2317 N N . TYR A 1 305 ? -19.281 1.69 -7.527 1 77.75 305 TYR A N 1
ATOM 2318 C CA . TYR A 1 305 ? -18.125 0.825 -7.32 1 77.75 305 TYR A CA 1
ATOM 2319 C C . TYR A 1 305 ? -17.141 1.45 -6.336 1 77.75 305 TYR A C 1
ATOM 2321 O O . TYR A 1 305 ? -16.5 0.742 -5.559 1 77.75 305 TYR A O 1
ATOM 2329 N N . GLY A 1 306 ? -17.062 2.809 -6.383 1 69.94 306 GLY A N 1
ATOM 2330 C CA . GLY A 1 306 ? -16.172 3.539 -5.5 1 69.94 306 GLY A CA 1
ATOM 2331 C C . GLY A 1 306 ? -14.734 3.055 -5.574 1 69.94 306 GLY A C 1
ATOM 2332 O O . GLY A 1 306 ? -14.117 3.096 -6.641 1 69.94 306 GLY A O 1
ATOM 2333 N N . SER A 1 307 ? -14.25 2.438 -4.5 1 66.44 307 SER A N 1
ATOM 2334 C CA . SER A 1 307 ? -12.867 1.978 -4.391 1 66.44 307 SER A CA 1
ATOM 2335 C C . SER A 1 307 ? -12.672 0.65 -5.117 1 66.44 307 SER A C 1
ATOM 2337 O O . SER A 1 307 ? -11.539 0.252 -5.391 1 66.44 307 SER A O 1
ATOM 2339 N N . GLY A 1 308 ? -13.82 0.043 -5.492 1 73.25 308 GLY A N 1
ATOM 2340 C CA . GLY A 1 308 ? -13.742 -1.229 -6.191 1 73.25 308 GLY A CA 1
ATOM 2341 C C . GLY A 1 308 ? -13.102 -1.119 -7.562 1 73.25 308 GLY A C 1
ATOM 2342 O O . GLY A 1 308 ? -12.516 -2.082 -8.062 1 73.25 308 GLY A O 1
ATOM 2343 N N . LEU A 1 309 ? -13.125 0.078 -8.109 1 81.88 309 LEU A N 1
ATOM 2344 C CA . LEU A 1 309 ? -12.594 0.314 -9.445 1 81.88 309 LEU A CA 1
ATOM 2345 C C . LEU A 1 309 ? -11.07 0.222 -9.445 1 81.88 309 LEU A C 1
ATOM 2347 O O . LEU A 1 309 ? -10.461 -0.094 -10.477 1 81.88 309 LEU A O 1
ATOM 2351 N N . VAL A 1 310 ? -10.508 0.394 -8.32 1 75.75 310 VAL A N 1
ATOM 2352 C CA . VAL A 1 310 ? -9.055 0.406 -8.242 1 75.75 310 VAL A CA 1
ATOM 2353 C C . VAL A 1 310 ? -8.562 -0.832 -7.496 1 75.75 310 VAL A C 1
ATOM 2355 O O . VAL A 1 310 ? -7.57 -1.45 -7.887 1 75.75 310 VAL A O 1
ATOM 2358 N N . ILE A 1 311 ? -9.32 -1.2 -6.566 1 71.31 311 ILE A N 1
ATOM 2359 C CA . ILE A 1 311 ? -8.883 -2.291 -5.699 1 71.31 311 ILE A CA 1
ATOM 2360 C C . ILE A 1 311 ? -8.93 -3.609 -6.469 1 71.31 311 ILE A C 1
ATOM 2362 O O . ILE A 1 311 ? -7.984 -4.398 -6.418 1 71.31 311 ILE A O 1
ATOM 2366 N N . LEU A 1 312 ? -10.008 -3.814 -7.176 1 83 312 LEU A N 1
ATOM 2367 C CA . LEU A 1 312 ? -10.203 -5.082 -7.871 1 83 312 LEU A CA 1
ATOM 2368 C C . LEU A 1 312 ? -9.094 -5.309 -8.898 1 83 312 LEU A C 1
ATOM 2370 O O . LEU A 1 312 ? -8.461 -6.367 -8.914 1 83 312 LEU A O 1
ATOM 2374 N N . PRO A 1 313 ? -8.766 -4.332 -9.719 1 88.81 313 PRO A N 1
ATOM 2375 C CA . PRO A 1 313 ? -7.711 -4.559 -10.703 1 88.81 313 PRO A CA 1
ATOM 2376 C C . PRO A 1 313 ? -6.332 -4.711 -10.07 1 88.81 313 PRO A C 1
ATOM 2378 O O . PRO A 1 313 ? -5.512 -5.496 -10.555 1 88.81 313 PRO A O 1
ATOM 2381 N N . ILE A 1 314 ? -6.051 -4.02 -9.039 1 79.31 314 ILE A N 1
ATOM 2382 C CA . ILE A 1 314 ? -4.742 -4.09 -8.406 1 79.31 314 ILE A CA 1
ATOM 2383 C C . ILE A 1 314 ? -4.539 -5.477 -7.797 1 79.31 314 ILE A C 1
ATOM 2385 O O . ILE A 1 314 ? -3.488 -6.098 -7.988 1 79.31 314 ILE A O 1
ATOM 2389 N N . ILE A 1 315 ? -5.5 -5.949 -7.156 1 76.38 315 ILE A N 1
ATOM 2390 C CA . ILE A 1 315 ? -5.422 -7.27 -6.543 1 76.38 315 ILE A CA 1
ATOM 2391 C C . ILE A 1 315 ? -5.316 -8.344 -7.625 1 76.38 315 ILE A C 1
ATOM 2393 O O . ILE A 1 315 ? -4.582 -9.32 -7.473 1 76.38 315 ILE A O 1
ATOM 2397 N N . SER A 1 316 ? -6.074 -8.125 -8.664 1 89.88 316 SER A N 1
ATOM 2398 C CA . SER A 1 316 ? -6.051 -9.07 -9.773 1 89.88 316 SER A CA 1
ATOM 2399 C C . SER A 1 316 ? -4.66 -9.172 -10.391 1 89.88 316 SER A C 1
ATOM 2401 O O . SER A 1 316 ? -4.164 -10.273 -10.641 1 89.88 316 SER A O 1
ATOM 2403 N N . VAL A 1 317 ? -4.02 -8.086 -10.57 1 89.06 317 VAL A N 1
ATOM 2404 C CA . VAL A 1 317 ? -2.695 -8.039 -11.188 1 89.06 317 VAL A CA 1
ATOM 2405 C C . VAL A 1 317 ? -1.669 -8.672 -10.25 1 89.06 317 VAL A C 1
ATOM 2407 O O . VAL A 1 317 ? -0.834 -9.469 -10.68 1 89.06 317 VAL A O 1
ATOM 2410 N N . LEU A 1 318 ? -1.763 -8.297 -9.07 1 80.81 318 LEU A N 1
ATOM 2411 C CA . LEU A 1 318 ? -0.804 -8.805 -8.094 1 80.81 318 LEU A CA 1
ATOM 2412 C C . LEU A 1 318 ? -0.924 -10.32 -7.953 1 80.81 318 LEU A C 1
ATOM 2414 O O . LEU A 1 318 ? 0.087 -11.023 -7.879 1 80.81 318 LEU A O 1
ATOM 2418 N N . ALA A 1 319 ? -2.127 -10.773 -7.918 1 83.81 319 ALA A N 1
ATOM 2419 C CA . ALA A 1 319 ? -2.357 -12.211 -7.812 1 83.81 319 ALA A CA 1
ATOM 2420 C C . ALA A 1 319 ? -1.846 -12.945 -9.055 1 83.81 319 ALA A C 1
ATOM 2422 O O . ALA A 1 319 ? -1.17 -13.969 -8.938 1 83.81 319 ALA A O 1
ATOM 2423 N N . ASN A 1 320 ? -2.176 -12.406 -10.148 1 89.88 320 ASN A N 1
ATOM 2424 C CA . ASN A 1 320 ? -1.775 -13.039 -11.398 1 89.88 320 ASN A CA 1
ATOM 2425 C C . ASN A 1 320 ? -0.257 -13.102 -11.539 1 89.88 320 ASN A C 1
ATOM 2427 O O . ASN A 1 320 ? 0.293 -14.141 -11.906 1 89.88 320 ASN A O 1
ATOM 2431 N N . VAL A 1 321 ? 0.399 -12.07 -11.266 1 86.75 321 VAL A N 1
ATOM 2432 C CA . VAL A 1 321 ? 1.846 -12.008 -11.445 1 86.75 321 VAL A CA 1
ATOM 2433 C C . VAL A 1 321 ? 2.537 -12.859 -10.383 1 86.75 321 VAL A C 1
ATOM 2435 O O . VAL A 1 321 ? 3.564 -13.484 -10.648 1 86.75 321 VAL A O 1
ATOM 2438 N N . ALA A 1 322 ? 1.985 -12.859 -9.25 1 83.12 322 ALA A N 1
ATOM 2439 C CA . ALA A 1 322 ? 2.533 -13.711 -8.203 1 83.12 322 ALA A CA 1
ATOM 2440 C C . ALA A 1 322 ? 2.461 -15.188 -8.594 1 83.12 322 ALA A C 1
ATOM 2442 O O . ALA A 1 322 ? 3.396 -15.945 -8.344 1 83.12 322 ALA A O 1
ATOM 2443 N N . ILE A 1 323 ? 1.389 -15.539 -9.164 1 87.88 323 ILE A N 1
ATOM 2444 C CA . ILE A 1 323 ? 1.213 -16.906 -9.625 1 87.88 323 ILE A CA 1
ATOM 2445 C C . ILE A 1 323 ? 2.18 -17.203 -10.773 1 87.88 323 ILE A C 1
ATOM 2447 O O . ILE A 1 323 ? 2.803 -18.266 -10.812 1 87.88 323 ILE A O 1
ATOM 2451 N N . ALA A 1 324 ? 2.275 -16.234 -11.609 1 88.38 324 ALA A N 1
ATOM 2452 C CA . ALA A 1 324 ? 3.223 -16.391 -12.711 1 88.38 324 ALA A CA 1
ATOM 2453 C C . ALA A 1 324 ? 4.641 -16.594 -12.188 1 88.38 324 ALA A C 1
ATOM 2455 O O . ALA A 1 324 ? 5.375 -17.453 -12.68 1 88.38 324 ALA A O 1
ATOM 2456 N N . LYS A 1 325 ? 4.984 -15.883 -11.203 1 83.06 325 LYS A N 1
ATOM 2457 C CA . LYS A 1 325 ? 6.324 -15.984 -10.625 1 83.06 325 LYS A CA 1
ATOM 2458 C C . LYS A 1 325 ? 6.516 -17.328 -9.922 1 83.06 325 LYS A C 1
ATOM 2460 O O . LYS A 1 325 ? 7.617 -17.875 -9.914 1 83.06 325 LYS A O 1
ATOM 2465 N N . ALA A 1 326 ? 5.496 -17.719 -9.344 1 81.62 326 ALA A N 1
ATOM 2466 C CA . ALA A 1 326 ? 5.551 -18.984 -8.625 1 81.62 326 ALA A CA 1
ATOM 2467 C C . ALA A 1 326 ? 5.883 -20.141 -9.57 1 81.62 326 ALA A C 1
ATOM 2469 O O . ALA A 1 326 ? 6.613 -21.062 -9.195 1 81.62 326 ALA A O 1
ATOM 2470 N N . PHE A 1 327 ? 5.375 -20.047 -10.734 1 86.69 327 PHE A N 1
ATOM 2471 C CA . PHE A 1 327 ? 5.535 -21.188 -11.641 1 86.69 327 PHE A CA 1
ATOM 2472 C C . PHE A 1 327 ? 6.668 -20.922 -12.625 1 86.69 327 PHE A C 1
ATOM 2474 O O . PHE A 1 327 ? 7.074 -21.828 -13.367 1 86.69 327 PHE A O 1
ATOM 2481 N N . ALA A 1 328 ? 7.188 -19.656 -12.609 1 79.25 328 ALA A N 1
ATOM 2482 C CA . ALA A 1 328 ? 8.344 -19.359 -13.453 1 79.25 328 ALA A CA 1
ATOM 2483 C C . ALA A 1 328 ? 9.633 -19.891 -12.828 1 79.25 328 ALA A C 1
ATOM 2485 O O . ALA A 1 328 ? 10.648 -20 -13.516 1 79.25 328 ALA A O 1
ATOM 2486 N N . MET A 1 329 ? 9.602 -20.531 -11.82 1 62.59 329 MET A N 1
ATOM 2487 C CA . MET A 1 329 ? 10.711 -21.188 -11.117 1 62.59 329 MET A CA 1
ATOM 2488 C C . MET A 1 329 ? 12.008 -20.422 -11.336 1 62.59 329 MET A C 1
ATOM 2490 O O . MET A 1 329 ? 13.016 -21.016 -11.742 1 62.59 329 MET A O 1
ATOM 2494 N N . GLY A 1 330 ? 12 -19.094 -11.094 1 60.41 330 GLY A N 1
ATOM 2495 C CA . GLY A 1 330 ? 13.258 -18.375 -11.18 1 60.41 330 GLY A CA 1
ATOM 2496 C C . GLY A 1 330 ? 13.406 -17.562 -12.461 1 60.41 330 GLY A C 1
ATOM 2497 O O . GLY A 1 330 ? 14.266 -16.688 -12.562 1 60.41 330 GLY A O 1
ATOM 2498 N N . ALA A 1 331 ? 12.617 -18.016 -13.484 1 63.28 331 ALA A N 1
ATOM 2499 C CA . ALA A 1 331 ? 12.688 -17.266 -14.727 1 63.28 331 ALA A CA 1
ATOM 2500 C C . ALA A 1 331 ? 12.039 -15.891 -14.578 1 63.28 331 ALA A C 1
ATOM 2502 O O . ALA A 1 331 ? 11.211 -15.688 -13.68 1 63.28 331 ALA A O 1
ATOM 2503 N N . ASN A 1 332 ? 12.633 -15.039 -15.344 1 72.75 332 ASN A N 1
ATOM 2504 C CA . ASN A 1 332 ? 12.102 -13.68 -15.312 1 72.75 332 ASN A CA 1
ATOM 2505 C C . ASN A 1 332 ? 10.703 -13.609 -15.914 1 72.75 332 ASN A C 1
ATOM 2507 O O . ASN A 1 332 ? 10.438 -14.219 -16.953 1 72.75 332 ASN A O 1
ATOM 2511 N N . VAL A 1 333 ? 9.797 -13.156 -15.164 1 81.75 333 VAL A N 1
ATOM 2512 C CA . VAL A 1 333 ? 8.43 -12.953 -15.633 1 81.75 333 VAL A CA 1
ATOM 2513 C C . VAL A 1 333 ? 8.266 -11.523 -16.156 1 81.75 333 VAL A C 1
ATOM 2515 O O . VAL A 1 333 ? 8.672 -10.562 -15.484 1 81.75 333 VAL A O 1
ATOM 2518 N N . ASN A 1 334 ? 7.918 -11.43 -17.406 1 85.94 334 ASN A N 1
ATOM 2519 C CA . ASN A 1 334 ? 7.559 -10.109 -17.906 1 85.94 334 ASN A CA 1
ATOM 2520 C C . ASN A 1 334 ? 6.215 -9.641 -17.359 1 85.94 334 ASN A C 1
ATOM 2522 O O . ASN A 1 334 ? 5.18 -9.82 -18 1 85.94 334 ASN A O 1
ATOM 2526 N N . ALA A 1 335 ? 6.285 -8.977 -16.328 1 87.31 335 ALA A N 1
ATOM 2527 C CA . ALA A 1 335 ? 5.09 -8.578 -15.594 1 87.31 335 ALA A CA 1
ATOM 2528 C C . ALA A 1 335 ? 4.242 -7.609 -16.406 1 87.31 335 ALA A C 1
ATOM 2530 O O . ALA A 1 335 ? 3.01 -7.637 -16.344 1 87.31 335 ALA A O 1
ATOM 2531 N N . THR A 1 336 ? 4.863 -6.758 -17.219 1 88.88 336 THR A N 1
ATOM 2532 C CA . THR A 1 336 ? 4.125 -5.805 -18.047 1 88.88 336 THR A CA 1
ATOM 2533 C C . THR A 1 336 ? 3.264 -6.531 -19.062 1 88.88 336 THR A C 1
ATOM 2535 O O . THR A 1 336 ? 2.107 -6.16 -19.297 1 88.88 336 THR A O 1
ATOM 2538 N N . GLN A 1 337 ? 3.82 -7.52 -19.609 1 90.56 337 GLN A N 1
ATOM 2539 C CA . GLN A 1 337 ? 3.078 -8.312 -20.578 1 90.56 337 GLN A CA 1
ATOM 2540 C C . GLN A 1 337 ? 1.924 -9.062 -19.906 1 90.56 337 GLN A C 1
ATOM 2542 O O . GLN A 1 337 ? 0.852 -9.203 -20.5 1 90.56 337 GLN A O 1
ATOM 2547 N N . GLU A 1 338 ? 2.193 -9.516 -18.797 1 91.56 338 GLU A N 1
ATOM 2548 C CA . GLU A 1 338 ? 1.133 -10.203 -18.078 1 91.56 338 GLU A CA 1
ATOM 2549 C C . GLU A 1 338 ? -0.023 -9.258 -17.75 1 91.56 338 GLU A C 1
ATOM 2551 O O . GLU A 1 338 ? -1.187 -9.664 -17.781 1 91.56 338 GLU A O 1
ATOM 2556 N N . MET A 1 339 ? 0.286 -8.039 -17.438 1 92.75 339 MET A N 1
ATOM 2557 C CA . MET A 1 339 ? -0.744 -7.043 -17.156 1 92.75 339 MET A CA 1
ATOM 2558 C C . MET A 1 339 ? -1.565 -6.734 -18.406 1 92.75 339 MET A C 1
ATOM 2560 O O . MET A 1 339 ? -2.791 -6.633 -18.328 1 92.75 339 MET A O 1
ATOM 2564 N N . LEU A 1 340 ? -0.895 -6.598 -19.484 1 93.88 340 LEU A N 1
ATOM 2565 C CA . LEU A 1 340 ? -1.577 -6.344 -20.75 1 93.88 340 LEU A CA 1
ATOM 2566 C C . LEU A 1 340 ? -2.5 -7.504 -21.109 1 93.88 340 LEU A C 1
ATOM 2568 O O . LEU A 1 340 ? -3.637 -7.289 -21.531 1 93.88 340 LEU A O 1
ATOM 2572 N N . THR A 1 341 ? -1.941 -8.664 -20.891 1 94.12 341 THR A N 1
ATOM 2573 C CA . THR A 1 341 ? -2.711 -9.859 -21.203 1 94.12 341 THR A CA 1
ATOM 2574 C C . THR A 1 341 ? -3.947 -9.953 -20.312 1 94.12 341 THR A C 1
ATOM 2576 O O . THR A 1 341 ? -5.047 -10.219 -20.797 1 94.12 341 THR A O 1
ATOM 2579 N N . LEU A 1 342 ? -3.793 -9.766 -19.047 1 95.06 342 LEU A N 1
ATOM 2580 C CA . LEU A 1 342 ? -4.895 -9.836 -18.094 1 95.06 342 LEU A CA 1
ATOM 2581 C C . LEU A 1 342 ? -5.957 -8.789 -18.422 1 95.06 342 LEU A C 1
ATOM 2583 O O . LEU A 1 342 ? -7.156 -9.07 -18.344 1 95.06 342 LEU A O 1
ATOM 2587 N N . GLY A 1 343 ? -5.5 -7.543 -18.703 1 95.31 343 GLY A N 1
ATOM 2588 C CA . GLY A 1 343 ? -6.43 -6.492 -19.094 1 95.31 343 GLY A CA 1
ATOM 2589 C C . GLY A 1 343 ? -7.246 -6.84 -20.312 1 95.31 343 GLY A C 1
ATOM 2590 O O . GLY A 1 343 ? -8.461 -6.641 -20.344 1 95.31 343 GLY A O 1
ATOM 2591 N N . LEU A 1 344 ? -6.617 -7.395 -21.281 1 94.81 344 LEU A N 1
ATOM 2592 C CA . LEU A 1 344 ? -7.305 -7.781 -22.5 1 94.81 344 LEU A CA 1
ATOM 2593 C C . LEU A 1 344 ? -8.289 -8.914 -22.25 1 94.81 344 LEU A C 1
ATOM 2595 O O . LEU A 1 344 ? -9.367 -8.953 -22.844 1 94.81 344 LEU A O 1
ATOM 2599 N N . CYS A 1 345 ? -7.871 -9.867 -21.453 1 95 345 CYS A N 1
ATOM 2600 C CA . CYS A 1 345 ? -8.75 -10.977 -21.109 1 95 345 CYS A CA 1
ATOM 2601 C C . CYS A 1 345 ? -10.047 -10.477 -20.484 1 95 345 CYS A C 1
ATOM 2603 O O . CYS A 1 345 ? -11.133 -10.922 -20.828 1 95 345 CYS A O 1
ATOM 2605 N N . ASN A 1 346 ? -9.938 -9.555 -19.578 1 96 346 ASN A N 1
ATOM 2606 C CA . ASN A 1 346 ? -11.117 -9.039 -18.891 1 96 346 ASN A CA 1
ATOM 2607 C C . ASN A 1 346 ? -11.938 -8.125 -19.797 1 96 346 ASN A C 1
ATOM 2609 O O . ASN A 1 346 ? -13.164 -8.102 -19.719 1 96 346 ASN A O 1
ATOM 2613 N N . ILE A 1 347 ? -11.312 -7.348 -20.672 1 95.19 347 ILE A N 1
ATOM 2614 C CA . ILE A 1 347 ? -12.031 -6.488 -21.594 1 95.19 347 ILE A CA 1
ATOM 2615 C C . ILE A 1 347 ? -12.812 -7.34 -22.594 1 95.19 347 ILE A C 1
ATOM 2617 O O . ILE A 1 347 ? -14.016 -7.145 -22.781 1 95.19 347 ILE A O 1
ATOM 2621 N N . VAL A 1 348 ? -12.164 -8.281 -23.172 1 94.12 348 VAL A N 1
ATOM 2622 C CA . VAL A 1 348 ? -12.828 -9.141 -24.141 1 94.12 348 VAL A CA 1
ATOM 2623 C C . VAL A 1 348 ? -13.859 -10.023 -23.438 1 94.12 348 VAL A C 1
ATOM 2625 O O . VAL A 1 348 ? -14.922 -10.305 -24 1 94.12 348 VAL A O 1
ATOM 2628 N N . GLY A 1 349 ? -13.484 -10.484 -22.297 1 93.31 349 GLY A N 1
ATOM 2629 C CA . GLY A 1 349 ? -14.43 -11.273 -21.531 1 93.31 349 GLY A CA 1
ATOM 2630 C C . GLY A 1 349 ? -15.719 -10.531 -21.219 1 93.31 349 GLY A C 1
ATOM 2631 O O . GLY A 1 349 ? -16.797 -11.141 -21.172 1 93.31 349 GLY A O 1
ATOM 2632 N N . SER A 1 350 ? -15.625 -9.227 -21.031 1 92.94 350 SER A N 1
ATOM 2633 C CA . SER A 1 350 ? -16.812 -8.438 -20.734 1 92.94 350 SER A CA 1
ATOM 2634 C C . SER A 1 350 ? -17.781 -8.43 -21.906 1 92.94 350 SER A C 1
ATOM 2636 O O . SER A 1 350 ? -18.984 -8.258 -21.719 1 92.94 350 SER A O 1
ATOM 2638 N N . PHE A 1 351 ? -17.344 -8.688 -23.062 1 92.44 351 PHE A N 1
ATOM 2639 C CA . PHE A 1 351 ? -18.203 -8.727 -24.234 1 92.44 351 PHE A CA 1
ATOM 2640 C C . PHE A 1 351 ? -19.016 -10.008 -24.266 1 92.44 351 PHE A C 1
ATOM 2642 O O . PHE A 1 351 ? -20.047 -10.078 -24.953 1 92.44 351 PHE A O 1
ATOM 2649 N N . VAL A 1 352 ? -18.547 -10.969 -23.531 1 90.19 352 VAL A N 1
ATOM 2650 C CA . VAL A 1 352 ? -19.266 -12.234 -23.469 1 90.19 352 VAL A CA 1
ATOM 2651 C C . VAL A 1 352 ? -19.906 -12.398 -22.078 1 90.19 352 VAL A C 1
ATOM 2653 O O . VAL A 1 352 ? -20.219 -13.516 -21.672 1 90.19 352 VAL A O 1
ATOM 2656 N N . SER A 1 353 ? -19.969 -11.367 -21.328 1 88.88 353 SER A N 1
ATOM 2657 C CA . SER A 1 353 ? -20.625 -11.312 -20.016 1 88.88 353 SER A CA 1
ATOM 2658 C C . SER A 1 353 ? -19.875 -12.156 -19 1 88.88 353 SER A C 1
ATOM 2660 O O . SER A 1 353 ? -20.5 -12.898 -18.234 1 88.88 353 SER A O 1
ATOM 2662 N N . SER A 1 354 ? -18.578 -12.047 -19.047 1 90.75 354 SER A N 1
ATOM 2663 C CA . SER A 1 354 ? -17.734 -12.766 -18.109 1 90.75 354 SER A CA 1
ATOM 2664 C C . SER A 1 354 ? -17.578 -12 -16.797 1 90.75 354 SER A C 1
ATOM 2666 O O . SER A 1 354 ? -17.75 -10.781 -16.766 1 90.75 354 SER A O 1
ATOM 2668 N N . MET A 1 355 ? -17.438 -12.742 -15.828 1 91.88 355 MET A N 1
ATOM 2669 C CA . MET A 1 355 ? -17.047 -12.117 -14.562 1 91.88 355 MET A CA 1
ATOM 2670 C C . MET A 1 355 ? -15.539 -11.852 -14.531 1 91.88 355 MET A C 1
ATOM 2672 O O . MET A 1 355 ? -14.789 -12.422 -15.328 1 91.88 355 MET A O 1
ATOM 2676 N N . PRO A 1 356 ? -15.125 -10.977 -13.695 1 93 356 PRO A N 1
ATOM 2677 C CA . PRO A 1 356 ? -13.695 -10.688 -13.633 1 93 356 PRO A CA 1
ATOM 2678 C C . PRO A 1 356 ? -12.844 -11.938 -13.422 1 93 356 PRO A C 1
ATOM 2680 O O . PRO A 1 356 ? -13.188 -12.789 -12.594 1 93 356 PRO A O 1
ATOM 2683 N N . SER A 1 357 ? -11.82 -11.992 -14.227 1 93.19 357 SER A N 1
ATOM 2684 C CA . SER A 1 357 ? -10.984 -13.18 -14.234 1 93.19 357 SER A CA 1
ATOM 2685 C C . SER A 1 357 ? -9.531 -12.844 -13.922 1 93.19 357 SER A C 1
ATOM 2687 O O . SER A 1 357 ? -9.094 -11.711 -14.141 1 93.19 357 SER A O 1
ATOM 2689 N N . THR A 1 358 ? -8.812 -13.719 -13.32 1 92.75 358 THR A N 1
ATOM 2690 C CA . THR A 1 358 ? -7.387 -13.633 -13.031 1 92.75 358 THR A CA 1
ATOM 2691 C C . THR A 1 358 ? -6.758 -15.016 -12.961 1 92.75 358 THR A C 1
ATOM 2693 O O . THR A 1 358 ? -7.43 -16.016 -13.219 1 92.75 358 THR A O 1
ATOM 2696 N N . GLY A 1 359 ? -5.516 -15.008 -12.82 1 89.88 359 GLY A N 1
ATOM 2697 C CA . GLY A 1 359 ? -4.855 -16.297 -12.633 1 89.88 359 GLY A CA 1
ATOM 2698 C C . GLY A 1 359 ? -5.246 -16.984 -11.344 1 89.88 359 GLY A C 1
ATOM 2699 O O . GLY A 1 359 ? -5.484 -16.328 -10.328 1 89.88 359 GLY A O 1
ATOM 2700 N N . ALA A 1 360 ? -5.332 -18.312 -11.453 1 88.12 360 ALA A N 1
ATOM 2701 C CA . ALA A 1 360 ? -5.629 -19.125 -10.273 1 88.12 360 ALA A CA 1
ATOM 2702 C C . ALA A 1 360 ? -4.504 -20.109 -9.984 1 88.12 360 ALA A C 1
ATOM 2704 O O . ALA A 1 360 ? -3.998 -20.766 -10.891 1 88.12 360 ALA A O 1
ATOM 2705 N N . PHE A 1 361 ? -4.176 -20.156 -8.727 1 85.12 361 PHE A N 1
ATOM 2706 C CA . PHE A 1 361 ? -3.074 -21.016 -8.312 1 85.12 361 PHE A CA 1
ATOM 2707 C C . PHE A 1 361 ? -3.43 -22.484 -8.508 1 85.12 361 PHE A C 1
ATOM 2709 O O . PHE A 1 361 ? -2.602 -23.281 -8.961 1 85.12 361 PHE A O 1
ATOM 2716 N N . THR A 1 362 ? -4.668 -22.812 -8.234 1 82.88 362 THR A N 1
ATOM 2717 C CA . THR A 1 362 ? -5.113 -24.203 -8.289 1 82.88 362 THR A CA 1
ATOM 2718 C C . THR A 1 362 ? -5.043 -24.734 -9.719 1 82.88 362 THR A C 1
ATOM 2720 O O . THR A 1 362 ? -4.422 -25.766 -9.969 1 82.88 362 THR A O 1
ATOM 2723 N N . ARG A 1 363 ? -5.602 -24.016 -10.586 1 88.56 363 ARG A N 1
ATOM 2724 C CA . ARG A 1 363 ? -5.617 -24.469 -11.977 1 88.56 363 ARG A CA 1
ATOM 2725 C C . ARG A 1 363 ? -4.211 -24.469 -12.562 1 88.56 363 ARG A C 1
ATOM 2727 O O . ARG A 1 363 ? -3.871 -25.344 -13.359 1 88.56 363 ARG A O 1
ATOM 2734 N N . SER A 1 364 ? -3.436 -23.516 -12.188 1 90.38 364 SER A N 1
ATOM 2735 C CA . SER A 1 364 ? -2.064 -23.453 -12.688 1 90.38 364 SER A CA 1
ATOM 2736 C C . SER A 1 364 ? -1.23 -24.609 -12.164 1 90.38 364 SER A C 1
ATOM 2738 O O . SER A 1 364 ? -0.363 -25.125 -12.867 1 90.38 364 SER A O 1
ATOM 2740 N N . ALA A 1 365 ? -1.56 -24.969 -10.961 1 86.81 365 ALA A N 1
ATOM 2741 C CA . ALA A 1 365 ? -0.869 -26.109 -10.383 1 86.81 365 ALA A CA 1
ATOM 2742 C C . ALA A 1 365 ? -1.229 -27.391 -11.117 1 86.81 365 ALA A C 1
ATOM 2744 O O . ALA A 1 365 ? -0.367 -28.25 -11.352 1 86.81 365 ALA A O 1
ATOM 2745 N N . VAL A 1 366 ? -2.492 -27.531 -11.469 1 87.25 366 VAL A N 1
ATOM 2746 C CA . VAL A 1 366 ? -2.947 -28.703 -12.211 1 87.25 366 VAL A CA 1
ATOM 2747 C C . VAL A 1 366 ? -2.311 -28.719 -13.594 1 87.25 366 VAL A C 1
ATOM 2749 O O . VAL A 1 366 ? -1.886 -29.766 -14.078 1 87.25 366 VAL A O 1
ATOM 2752 N N . SER A 1 367 ? -2.277 -27.547 -14.172 1 90.38 367 SER A N 1
ATOM 2753 C CA . SER A 1 367 ? -1.636 -27.422 -15.477 1 90.38 367 SER A CA 1
ATOM 2754 C C . SER A 1 367 ? -0.169 -27.844 -15.406 1 90.38 367 SER A C 1
ATOM 2756 O O . SER A 1 367 ? 0.321 -28.547 -16.281 1 90.38 367 SER A O 1
ATOM 2758 N N . ASN A 1 368 ? 0.483 -27.438 -14.422 1 88.25 368 ASN A N 1
ATOM 2759 C CA . ASN A 1 368 ? 1.89 -27.781 -14.234 1 88.25 368 ASN A CA 1
ATOM 2760 C C . ASN A 1 368 ? 2.08 -29.266 -13.977 1 88.25 368 ASN A C 1
ATOM 2762 O O . ASN A 1 368 ? 2.988 -29.891 -14.531 1 88.25 368 ASN A O 1
ATOM 2766 N N . ALA A 1 369 ? 1.215 -29.797 -13.18 1 85.38 369 ALA A N 1
ATOM 2767 C CA . ALA A 1 369 ? 1.306 -31.203 -12.82 1 85.38 369 ALA A CA 1
ATOM 2768 C C . ALA A 1 369 ? 0.976 -32.094 -14.016 1 85.38 369 ALA A C 1
ATOM 2770 O O . ALA A 1 369 ? 1.4 -33.25 -14.078 1 85.38 369 ALA A O 1
ATOM 2771 N N . SER A 1 370 ? 0.224 -31.547 -14.953 1 88 370 SER A N 1
ATOM 2772 C CA . SER A 1 370 ? -0.176 -32.312 -16.125 1 88 370 SER A CA 1
ATOM 2773 C C . SER A 1 370 ? 0.834 -32.156 -17.266 1 88 370 SER A C 1
ATOM 2775 O O . SER A 1 370 ? 0.583 -32.594 -18.391 1 88 370 SER A O 1
ATOM 2777 N N . GLY A 1 371 ? 1.938 -31.469 -17 1 86.31 371 GLY A N 1
ATOM 2778 C CA . GLY A 1 371 ? 3.047 -31.406 -17.938 1 86.31 371 GLY A CA 1
ATOM 2779 C C . GLY A 1 371 ? 2.811 -30.422 -19.078 1 86.31 371 GLY A C 1
ATOM 2780 O O . GLY A 1 371 ? 3.154 -30.703 -20.234 1 86.31 371 GLY A O 1
ATOM 2781 N N . VAL A 1 372 ? 2.215 -29.359 -18.828 1 90.81 372 VAL A N 1
ATOM 2782 C CA . VAL A 1 372 ? 1.968 -28.344 -19.844 1 90.81 372 VAL A CA 1
ATOM 2783 C C . VAL A 1 372 ? 3.295 -27.844 -20.422 1 90.81 372 VAL A C 1
ATOM 2785 O O . VAL A 1 372 ? 4.273 -27.688 -19.688 1 90.81 372 VAL A O 1
ATOM 2788 N N . GLN A 1 373 ? 3.33 -27.703 -21.75 1 89.81 373 GLN A N 1
ATOM 2789 C CA . GLN A 1 373 ? 4.574 -27.297 -22.391 1 89.81 373 GLN A CA 1
ATOM 2790 C C . GLN A 1 373 ? 4.441 -25.906 -23.016 1 89.81 373 GLN A C 1
ATOM 2792 O O . GLN A 1 373 ? 5.434 -25.188 -23.156 1 89.81 373 GLN A O 1
ATOM 2797 N N . THR A 1 374 ? 3.32 -25.594 -23.453 1 91.44 374 THR A N 1
ATOM 2798 C CA . THR A 1 374 ? 3.049 -24.297 -24.031 1 91.44 374 THR A CA 1
ATOM 2799 C C . THR A 1 374 ? 1.669 -23.781 -23.609 1 91.44 374 THR A C 1
ATOM 2801 O O . THR A 1 374 ? 0.852 -24.562 -23.109 1 91.44 374 THR A O 1
ATOM 2804 N N . PRO A 1 375 ? 1.433 -22.5 -23.812 1 91.75 375 PRO A N 1
ATOM 2805 C CA . PRO A 1 375 ? 0.12 -21.969 -23.438 1 91.75 375 PRO A CA 1
ATOM 2806 C C . PRO A 1 375 ? -1.003 -22.484 -24.344 1 91.75 375 PRO A C 1
ATOM 2808 O O . PRO A 1 375 ? -2.17 -22.141 -24.125 1 91.75 375 PRO A O 1
ATOM 2811 N N . MET A 1 376 ? -0.755 -23.406 -25.219 1 93 376 MET A N 1
ATOM 2812 C CA . MET A 1 376 ? -1.752 -23.953 -26.125 1 93 376 MET A CA 1
ATOM 2813 C C . MET A 1 376 ? -2.762 -24.812 -25.375 1 93 376 MET A C 1
ATOM 2815 O O . MET A 1 376 ? -3.863 -25.062 -25.875 1 93 376 MET A O 1
ATOM 2819 N N . ALA A 1 377 ? -2.363 -25.219 -24.25 1 92.19 377 ALA A N 1
ATOM 2820 C CA . ALA A 1 377 ? -3.281 -25.984 -23.406 1 92.19 377 ALA A CA 1
ATOM 2821 C C . ALA A 1 377 ? -4.57 -25.203 -23.156 1 92.19 377 ALA A C 1
ATOM 2823 O O . ALA A 1 377 ? -5.637 -25.797 -22.969 1 92.19 377 ALA A O 1
ATOM 2824 N N . GLY A 1 378 ? -4.496 -23.891 -23.219 1 91.88 378 GLY A N 1
ATOM 2825 C CA . GLY A 1 378 ? -5.656 -23.031 -23.016 1 91.88 378 GLY A CA 1
ATOM 2826 C C . GLY A 1 378 ? -6.699 -23.188 -24.109 1 91.88 378 GLY A C 1
ATOM 2827 O O . GLY A 1 378 ? -7.891 -22.969 -23.875 1 91.88 378 GLY A O 1
ATOM 2828 N N . LEU A 1 379 ? -6.258 -23.562 -25.25 1 92.75 379 LEU A N 1
ATOM 2829 C CA . LEU A 1 379 ? -7.191 -23.781 -26.359 1 92.75 379 LEU A CA 1
ATOM 2830 C C . LEU A 1 379 ? -8.117 -24.969 -26.062 1 92.75 379 LEU A C 1
ATOM 2832 O O . LEU A 1 379 ? -9.328 -24.875 -26.266 1 92.75 379 LEU A O 1
ATOM 2836 N N . TYR A 1 380 ? -7.516 -25.953 -25.594 1 92.62 380 TYR A N 1
ATOM 2837 C CA . TYR A 1 380 ? -8.281 -27.172 -25.344 1 92.62 380 TYR A CA 1
ATOM 2838 C C . TYR A 1 380 ? -9.18 -27 -24.125 1 92.62 380 TYR A C 1
ATOM 2840 O O . TYR A 1 380 ? -10.32 -27.453 -24.125 1 92.62 380 TYR A O 1
ATOM 2848 N N . SER A 1 381 ? -8.641 -26.438 -23.094 1 91.75 381 SER A N 1
ATOM 2849 C CA . SER A 1 381 ? -9.469 -26.203 -21.922 1 91.75 381 SER A CA 1
ATOM 2850 C C . SER A 1 381 ? -10.609 -25.234 -22.219 1 91.75 381 SER A C 1
ATOM 2852 O O . SER A 1 381 ? -11.734 -25.422 -21.75 1 91.75 381 SER A O 1
ATOM 2854 N N . GLY A 1 382 ? -10.289 -24.188 -22.984 1 90.62 382 GLY A N 1
ATOM 2855 C CA . GLY A 1 382 ? -11.328 -23.25 -23.391 1 90.62 382 GLY A CA 1
ATOM 2856 C C . GLY A 1 382 ? -12.391 -23.875 -24.266 1 90.62 382 GLY A C 1
ATOM 2857 O O . GLY A 1 382 ? -13.586 -23.609 -24.094 1 90.62 382 GLY A O 1
ATOM 2858 N N . THR A 1 383 ? -11.992 -24.688 -25.172 1 90.5 383 THR A N 1
ATOM 2859 C CA . THR A 1 383 ? -12.93 -25.359 -26.062 1 90.5 383 THR A CA 1
ATOM 2860 C C . THR A 1 383 ? -13.805 -26.344 -25.281 1 90.5 383 THR A C 1
ATOM 2862 O O . THR A 1 383 ? -14.992 -26.484 -25.562 1 90.5 383 THR A O 1
ATOM 2865 N N . MET A 1 384 ? -13.203 -26.938 -24.391 1 88.44 384 MET A N 1
ATOM 2866 C CA . MET A 1 384 ? -13.977 -27.844 -23.547 1 88.44 384 MET A CA 1
ATOM 2867 C C . MET A 1 384 ? -15.039 -27.078 -22.766 1 88.44 384 MET A C 1
ATOM 2869 O O . MET A 1 384 ? -16.156 -27.578 -22.594 1 88.44 384 MET A O 1
ATOM 2873 N N . ALA A 1 385 ? -14.656 -25.984 -22.25 1 86.56 385 ALA A N 1
ATOM 2874 C CA . ALA A 1 385 ? -15.617 -25.141 -21.531 1 86.56 385 ALA A CA 1
ATOM 2875 C C . ALA A 1 385 ? -16.766 -24.719 -22.438 1 86.56 385 ALA A C 1
ATOM 2877 O O . ALA A 1 385 ? -17.922 -24.703 -22.016 1 86.56 385 ALA A O 1
ATOM 2878 N N . LEU A 1 386 ? -16.469 -24.422 -23.656 1 86.06 386 LEU A N 1
ATOM 2879 C CA . LEU A 1 386 ? -17.484 -24.047 -24.625 1 86.06 386 LEU A CA 1
ATOM 2880 C C . LEU A 1 386 ? -18.406 -25.219 -24.938 1 86.06 386 LEU A C 1
ATOM 2882 O O . LEU A 1 386 ? -19.609 -25.047 -25.078 1 86.06 386 LEU A O 1
ATOM 2886 N N . LEU A 1 387 ? -17.719 -26.328 -25.031 1 83.69 387 LEU A N 1
ATOM 2887 C CA . LEU A 1 387 ? -18.5 -27.547 -25.297 1 83.69 387 LEU A CA 1
ATOM 2888 C C . LEU A 1 387 ? -19.375 -27.906 -24.109 1 83.69 387 LEU A C 1
ATOM 2890 O O . LEU A 1 387 ? -20.484 -28.406 -24.297 1 83.69 387 LEU A O 1
ATOM 2894 N N . ALA A 1 388 ? -18.844 -27.688 -22.984 1 78.69 388 ALA A N 1
ATOM 2895 C CA . ALA A 1 388 ? -19.609 -27.953 -21.781 1 78.69 388 ALA A CA 1
ATOM 2896 C C . ALA A 1 388 ? -20.859 -27.078 -21.719 1 78.69 388 ALA A C 1
ATOM 2898 O O . ALA A 1 388 ? -21.906 -27.5 -21.203 1 78.69 388 ALA A O 1
ATOM 2899 N N . LEU A 1 389 ? -20.781 -25.906 -22.141 1 78.94 389 LEU A N 1
ATOM 2900 C CA . LEU A 1 389 ? -21.906 -24.969 -22.156 1 78.94 389 LEU A CA 1
ATOM 2901 C C . LEU A 1 389 ? -23 -25.453 -23.109 1 78.94 389 LEU A C 1
ATOM 2903 O O . LEU A 1 389 ? -24.188 -25.188 -22.875 1 78.94 389 LEU A O 1
ATOM 2907 N N . ASN A 1 390 ? -22.625 -26.219 -24.125 1 75.19 390 ASN A N 1
ATOM 2908 C CA . ASN A 1 390 ? -23.594 -26.609 -25.141 1 75.19 390 ASN A CA 1
ATOM 2909 C C . ASN A 1 390 ? -24.031 -28.062 -24.953 1 75.19 390 ASN A C 1
ATOM 2911 O O . ASN A 1 390 ? -25.219 -28.391 -25.078 1 75.19 390 ASN A O 1
ATOM 2915 N N . TYR A 1 391 ? -22.969 -29 -24.734 1 71.56 391 TYR A N 1
ATOM 2916 C CA . TYR A 1 391 ? -23.297 -30.406 -24.891 1 71.56 391 TYR A CA 1
ATOM 2917 C C . TYR A 1 391 ? -22.906 -31.203 -23.641 1 71.56 391 TYR A C 1
ATOM 2919 O O . TYR A 1 391 ? -23.516 -32.219 -23.344 1 71.56 391 TYR A O 1
ATOM 2927 N N . LEU A 1 392 ? -21.984 -30.75 -22.922 1 67.31 392 LEU A N 1
ATOM 2928 C CA . LEU A 1 392 ? -21.328 -31.656 -21.984 1 67.31 392 LEU A CA 1
ATOM 2929 C C . LEU A 1 392 ? -21.844 -31.438 -20.562 1 67.31 392 LEU A C 1
ATOM 2931 O O . LEU A 1 392 ? -21.422 -32.125 -19.625 1 67.31 392 LEU A O 1
ATOM 2935 N N . THR A 1 393 ? -22.766 -30.672 -20.406 1 65.94 393 THR A N 1
ATOM 2936 C CA . THR A 1 393 ? -23.234 -30.281 -19.078 1 65.94 393 THR A CA 1
ATOM 2937 C C . THR A 1 393 ? -23.719 -31.5 -18.312 1 65.94 393 THR A C 1
ATOM 2939 O O . THR A 1 393 ? -23.391 -31.672 -17.141 1 65.94 393 THR A O 1
ATOM 2942 N N . PRO A 1 394 ? -24.422 -32.406 -18.969 1 66.56 394 PRO A N 1
ATOM 2943 C CA . PRO A 1 394 ? -24.938 -33.531 -18.188 1 66.56 394 PRO A CA 1
ATOM 2944 C C . PRO A 1 394 ? -23.844 -34.5 -17.766 1 66.56 394 PRO A C 1
ATOM 2946 O O . PRO A 1 394 ? -23.984 -35.219 -16.766 1 66.56 394 PRO A O 1
ATOM 2949 N N . TYR A 1 395 ? -22.797 -34.562 -18.469 1 72.12 395 TYR A N 1
ATOM 2950 C CA . TYR A 1 395 ? -21.734 -35.531 -18.156 1 72.12 395 TYR A CA 1
ATOM 2951 C C . TYR A 1 395 ? -20.891 -35.031 -16.984 1 72.12 395 TYR A C 1
ATOM 2953 O O . TYR A 1 395 ? -20.266 -35.844 -16.281 1 72.12 395 TYR A O 1
ATOM 2961 N N . PHE A 1 396 ? -20.812 -33.812 -16.812 1 72.38 396 PHE A N 1
ATOM 2962 C CA . PHE A 1 396 ? -20 -33.25 -15.742 1 72.38 396 PHE A CA 1
ATOM 2963 C C . PHE A 1 396 ? -20.672 -33.469 -14.391 1 72.38 396 PHE A C 1
ATOM 2965 O O . PHE A 1 396 ? -20.016 -33.375 -13.344 1 72.38 396 PHE A O 1
ATOM 2972 N N . TYR A 1 397 ? -21.906 -33.812 -14.539 1 72.25 397 TYR A N 1
ATOM 2973 C CA . TYR A 1 397 ? -22.688 -34.062 -13.336 1 72.25 397 TYR A CA 1
ATOM 2974 C C . TYR A 1 397 ? -22.156 -35.312 -12.609 1 72.25 397 TYR A C 1
ATOM 2976 O O . TYR A 1 397 ? -22.203 -35.375 -11.383 1 72.25 397 TYR A O 1
ATOM 2984 N N . TYR A 1 398 ? -21.484 -36.219 -13.312 1 76.69 398 TYR A N 1
ATOM 2985 C CA . TYR A 1 398 ? -21.125 -37.5 -12.758 1 76.69 398 TYR A CA 1
ATOM 2986 C C . TYR A 1 398 ? -19.703 -37.5 -12.211 1 76.69 398 TYR A C 1
ATOM 2988 O O . TYR A 1 398 ? -19.219 -38.5 -11.672 1 76.69 398 TYR A O 1
ATOM 2996 N N . ILE A 1 399 ? -19.062 -36.469 -12.273 1 78.75 399 ILE A N 1
ATOM 2997 C CA . ILE A 1 399 ? -17.703 -36.406 -11.734 1 78.75 399 ILE A CA 1
ATOM 2998 C C . ILE A 1 399 ? -17.766 -36.344 -10.211 1 78.75 399 ILE A C 1
ATOM 3000 O O . ILE A 1 399 ? -18.312 -35.406 -9.625 1 78.75 399 ILE A O 1
ATOM 3004 N N . PRO A 1 400 ? -17.203 -37.438 -9.57 1 83.38 400 PRO A N 1
ATOM 3005 C CA . PRO A 1 400 ? -17.203 -37.438 -8.102 1 83.38 400 PRO A CA 1
ATOM 3006 C C . PRO A 1 400 ? -16.359 -36.312 -7.512 1 83.38 400 PRO A C 1
ATOM 3008 O O . PRO A 1 400 ? -15.242 -36.062 -7.973 1 83.38 400 PRO A O 1
ATOM 3011 N N . ARG A 1 401 ? -16.844 -35.688 -6.551 1 84 401 ARG A N 1
ATOM 3012 C CA . ARG A 1 401 ? -16.125 -34.625 -5.879 1 84 401 ARG A CA 1
ATOM 3013 C C . ARG A 1 401 ? -14.836 -35.125 -5.234 1 84 401 ARG A C 1
ATOM 3015 O O . ARG A 1 401 ? -13.844 -34.406 -5.176 1 84 401 ARG A O 1
ATOM 3022 N N . ALA A 1 402 ? -14.836 -36.312 -4.816 1 86.56 402 ALA A N 1
ATOM 3023 C CA . ALA A 1 402 ? -13.672 -36.938 -4.172 1 86.56 402 ALA A CA 1
ATOM 3024 C C . ALA A 1 402 ? -12.5 -37.031 -5.141 1 86.56 402 ALA A C 1
ATOM 3026 O O . ALA A 1 402 ? -11.344 -36.812 -4.758 1 86.56 402 ALA A O 1
ATOM 3027 N N . THR A 1 403 ? -12.828 -37.375 -6.363 1 86.56 403 THR A N 1
ATOM 3028 C CA . THR A 1 403 ? -11.789 -37.5 -7.375 1 86.56 403 THR A CA 1
ATOM 3029 C C . THR A 1 403 ? -11.18 -36.125 -7.695 1 86.56 403 THR A C 1
ATOM 3031 O O . THR A 1 403 ? -9.961 -36 -7.836 1 86.56 403 THR A O 1
ATOM 3034 N N . LEU A 1 404 ? -11.961 -35.188 -7.828 1 81.75 404 LEU A N 1
ATOM 3035 C CA . LEU A 1 404 ? -11.477 -33.844 -8.086 1 81.75 404 LEU A CA 1
ATOM 3036 C C . LEU A 1 404 ? -10.602 -33.344 -6.941 1 81.75 404 LEU A C 1
ATOM 3038 O O . LEU A 1 404 ? -9.586 -32.688 -7.168 1 81.75 404 LEU A O 1
ATOM 3042 N N . ALA A 1 405 ? -11.023 -33.594 -5.762 1 87.06 405 ALA A N 1
ATOM 3043 C CA . ALA A 1 405 ? -10.25 -33.219 -4.582 1 87.06 405 ALA A CA 1
ATOM 3044 C C . ALA A 1 405 ? -8.883 -33.906 -4.586 1 87.06 405 ALA A C 1
ATOM 3046 O O . ALA A 1 405 ? -7.879 -33.25 -4.246 1 87.06 405 ALA A O 1
ATOM 3047 N N . ALA A 1 406 ? -8.867 -35.125 -4.977 1 89.06 406 ALA A N 1
ATOM 3048 C CA . ALA A 1 406 ? -7.617 -35.875 -5.023 1 89.06 406 ALA A CA 1
ATOM 3049 C C . ALA A 1 406 ? -6.652 -35.281 -6.043 1 89.06 406 ALA A C 1
ATOM 3051 O O . ALA A 1 406 ? -5.453 -35.156 -5.781 1 89.06 406 ALA A O 1
ATOM 3052 N N . VAL A 1 407 ? -7.184 -34.938 -7.152 1 85.12 407 VAL A N 1
ATOM 3053 C CA . VAL A 1 407 ? -6.367 -34.344 -8.211 1 85.12 407 VAL A CA 1
ATOM 3054 C C . VAL A 1 407 ? -5.762 -33.031 -7.727 1 85.12 407 VAL A C 1
ATOM 3056 O O . VAL A 1 407 ? -4.574 -32.781 -7.938 1 85.12 407 VAL A O 1
ATOM 3059 N N . LEU A 1 408 ? -6.484 -32.25 -7.078 1 85.38 408 LEU A N 1
ATOM 3060 C CA . LEU A 1 408 ? -6.023 -30.938 -6.613 1 85.38 408 LEU A CA 1
ATOM 3061 C C . LEU A 1 408 ? -5 -31.094 -5.492 1 85.38 408 LEU A C 1
ATOM 3063 O O . LEU A 1 408 ? -3.99 -30.391 -5.469 1 85.38 408 LEU A O 1
ATOM 3067 N N . ILE A 1 409 ? -5.262 -31.969 -4.613 1 88.44 409 ILE A N 1
ATOM 3068 C CA . ILE A 1 409 ? -4.363 -32.188 -3.486 1 88.44 409 ILE A CA 1
ATOM 3069 C C . ILE A 1 409 ? -3.006 -32.656 -3.994 1 88.44 409 ILE A C 1
ATOM 3071 O O . ILE A 1 409 ? -1.965 -32.156 -3.584 1 88.44 409 ILE A O 1
ATOM 3075 N N . THR A 1 410 ? -3.002 -33.625 -4.898 1 87.25 410 THR A N 1
ATOM 3076 C CA . THR A 1 410 ? -1.749 -34.188 -5.398 1 87.25 410 THR A CA 1
ATOM 3077 C C . THR A 1 410 ? -0.999 -33.156 -6.242 1 87.25 410 THR A C 1
ATOM 3079 O O . THR A 1 410 ? 0.23 -33.219 -6.336 1 87.25 410 THR A O 1
ATOM 3082 N N . ALA A 1 411 ? -1.712 -32.312 -6.844 1 83.25 411 ALA A N 1
ATOM 3083 C CA . ALA A 1 411 ? -1.095 -31.266 -7.676 1 83.25 411 ALA A CA 1
ATOM 3084 C C . ALA A 1 411 ? -0.334 -30.266 -6.824 1 83.25 411 ALA A C 1
ATOM 3086 O O . ALA A 1 411 ? 0.669 -29.688 -7.27 1 83.25 411 ALA A O 1
ATOM 3087 N N . VAL A 1 412 ? -0.761 -30 -5.57 1 86.44 412 VAL A N 1
ATOM 3088 C CA . VAL A 1 412 ? -0.205 -28.875 -4.82 1 86.44 412 VAL A CA 1
ATOM 3089 C C . VAL A 1 412 ? 0.652 -29.391 -3.668 1 86.44 412 VAL A C 1
ATOM 3091 O O . VAL A 1 412 ? 1.455 -28.656 -3.1 1 86.44 412 VAL A O 1
ATOM 3094 N N . ILE A 1 413 ? 0.565 -30.656 -3.285 1 87.12 413 ILE A N 1
ATOM 3095 C CA . ILE A 1 413 ? 1.203 -31.203 -2.094 1 87.12 413 ILE A CA 1
ATOM 3096 C C . ILE A 1 413 ? 2.719 -31.047 -2.207 1 87.12 413 ILE A C 1
ATOM 3098 O O . ILE A 1 413 ? 3.402 -30.797 -1.211 1 87.12 413 ILE A O 1
ATOM 3102 N N . PHE A 1 414 ? 3.268 -31.109 -3.373 1 84.81 414 PHE A N 1
ATOM 3103 C CA . PHE A 1 414 ? 4.715 -31.062 -3.553 1 84.81 414 PHE A CA 1
ATOM 3104 C C . PHE A 1 414 ? 5.211 -29.641 -3.695 1 84.81 414 PHE A C 1
ATOM 3106 O O . PHE A 1 414 ? 6.418 -29.391 -3.758 1 84.81 414 PHE A O 1
ATOM 3113 N N . MET A 1 415 ? 4.328 -28.734 -3.76 1 84.38 415 MET A N 1
ATOM 3114 C CA . MET A 1 415 ? 4.707 -27.328 -3.912 1 84.38 415 MET A CA 1
ATOM 3115 C C . MET A 1 415 ? 4.961 -26.688 -2.555 1 84.38 415 MET A C 1
ATOM 3117 O O . MET A 1 415 ? 5.52 -25.594 -2.479 1 84.38 415 MET A O 1
ATOM 3121 N N . ILE A 1 416 ? 4.602 -27.375 -1.48 1 87.94 416 ILE A N 1
ATOM 3122 C CA . ILE A 1 416 ? 4.82 -26.859 -0.13 1 87.94 416 ILE A CA 1
ATOM 3123 C C . ILE A 1 416 ? 6.289 -27.016 0.249 1 87.94 416 ILE A C 1
ATOM 3125 O O . ILE A 1 416 ? 6.832 -28.125 0.233 1 87.94 416 ILE A O 1
ATOM 3129 N N . ASP A 1 417 ? 7.012 -25.906 0.381 1 85.06 417 ASP A N 1
ATOM 3130 C CA . ASP A 1 417 ? 8.414 -25.922 0.774 1 85.06 417 ASP A CA 1
ATOM 3131 C C . ASP A 1 417 ? 8.633 -25.188 2.09 1 85.06 417 ASP A C 1
ATOM 3133 O O . ASP A 1 417 ? 9.039 -24.016 2.092 1 85.06 417 ASP A O 1
ATOM 3137 N N . LEU A 1 418 ? 8.445 -25.781 3.189 1 87.56 418 LEU A N 1
ATOM 3138 C CA . LEU A 1 418 ? 8.625 -25.172 4.496 1 87.56 418 LEU A CA 1
ATOM 3139 C C . LEU A 1 418 ? 10.094 -25.172 4.906 1 87.56 418 LEU A C 1
ATOM 3141 O O . LEU A 1 418 ? 10.492 -24.453 5.82 1 87.56 418 LEU A O 1
ATOM 3145 N N . LYS A 1 419 ? 10.93 -25.938 4.102 1 87 419 LYS A N 1
ATOM 3146 C CA . LYS A 1 419 ? 12.367 -25.984 4.379 1 87 419 LYS A CA 1
ATOM 3147 C C . LYS A 1 419 ? 13.031 -24.656 4.102 1 87 419 LYS A C 1
ATOM 3149 O O . LYS A 1 419 ? 14.023 -24.297 4.75 1 87 419 LYS A O 1
ATOM 3154 N N . ILE A 1 420 ? 12.469 -24.031 3.201 1 87.31 420 ILE A N 1
ATOM 3155 C CA . ILE A 1 420 ? 13.047 -22.734 2.832 1 87.31 420 ILE A CA 1
ATOM 3156 C C . ILE A 1 420 ? 12.992 -21.781 4.023 1 87.31 420 ILE A C 1
ATOM 3158 O O . ILE A 1 420 ? 13.883 -20.953 4.203 1 87.31 420 ILE A O 1
ATOM 3162 N N . ILE A 1 421 ? 11.961 -21.922 4.879 1 90.06 421 ILE A N 1
ATOM 3163 C CA . ILE A 1 421 ? 11.805 -21.031 6.023 1 90.06 421 ILE A CA 1
ATOM 3164 C C . ILE A 1 421 ? 12.945 -21.266 7.012 1 90.06 421 ILE A C 1
ATOM 3166 O O . ILE A 1 421 ? 13.516 -20.297 7.547 1 90.06 421 ILE A O 1
ATOM 3170 N N . LYS A 1 422 ? 13.273 -22.5 7.18 1 90.06 422 LYS A N 1
ATOM 3171 C CA . LYS A 1 422 ? 14.375 -22.828 8.078 1 90.06 422 LYS A CA 1
ATOM 3172 C C . LYS A 1 422 ? 15.703 -22.328 7.512 1 90.06 422 LYS A C 1
ATOM 3174 O O . LYS A 1 422 ? 16.562 -21.844 8.258 1 90.06 422 LYS A O 1
ATOM 3179 N N . LEU A 1 423 ? 15.836 -22.516 6.246 1 90 423 LEU A N 1
ATOM 3180 C CA . LEU A 1 423 ? 17.047 -22.047 5.574 1 90 423 LEU A CA 1
ATOM 3181 C C . LEU A 1 423 ? 17.188 -20.531 5.684 1 90 423 LEU A C 1
ATOM 3183 O O . LEU A 1 423 ? 18.281 -20.031 5.957 1 90 423 LEU A O 1
ATOM 3187 N N . LEU A 1 424 ? 16.125 -19.859 5.535 1 91.81 424 LEU A N 1
ATOM 3188 C CA . LEU A 1 424 ? 16.125 -18.406 5.59 1 91.81 424 LEU A CA 1
ATOM 3189 C C . LEU A 1 424 ? 16.406 -17.922 7.008 1 91.81 424 LEU A C 1
ATOM 3191 O O . LEU A 1 424 ? 17.062 -16.891 7.195 1 91.81 424 LEU A O 1
ATOM 3195 N N . TRP A 1 425 ? 15.898 -18.688 7.977 1 89.88 425 TRP A N 1
ATOM 3196 C CA . TRP A 1 425 ? 16.109 -18.312 9.367 1 89.88 425 TRP A CA 1
ATOM 3197 C C . TRP A 1 425 ? 17.578 -18.375 9.742 1 89.88 425 TRP A C 1
ATOM 3199 O O . TRP A 1 425 ? 18.062 -17.594 10.57 1 89.88 425 TRP A O 1
ATOM 3209 N N . LYS A 1 426 ? 18.312 -19.234 9.125 1 88.62 426 LYS A N 1
ATOM 3210 C CA . LYS A 1 426 ? 19.734 -19.406 9.375 1 88.62 426 LYS A CA 1
ATOM 3211 C C . LYS A 1 426 ? 20.547 -18.375 8.602 1 88.62 426 LYS A C 1
ATOM 3213 O O . LYS A 1 426 ? 21.609 -17.922 9.062 1 88.62 426 LYS A O 1
ATOM 3218 N N . GLY A 1 427 ? 20.094 -18.047 7.484 1 87 427 GLY A N 1
ATOM 3219 C CA . GLY A 1 427 ? 20.844 -17.156 6.613 1 87 427 GLY A CA 1
ATOM 3220 C C . GLY A 1 427 ? 20.547 -15.688 6.848 1 87 427 GLY A C 1
ATOM 3221 O O . GLY A 1 427 ? 21.469 -14.891 7.066 1 87 427 GLY A O 1
ATOM 3222 N N . ARG A 1 428 ? 19.281 -15.312 6.691 1 89.44 428 ARG A N 1
ATOM 3223 C CA . ARG A 1 428 ? 18.844 -13.93 6.848 1 89.44 428 ARG A CA 1
ATOM 3224 C C . ARG A 1 428 ? 17.484 -13.867 7.531 1 89.44 428 ARG A C 1
ATOM 3226 O O . ARG A 1 428 ? 16.453 -14.062 6.891 1 89.44 428 ARG A O 1
ATOM 3233 N N . LYS A 1 429 ? 17.438 -13.359 8.648 1 89.38 429 LYS A N 1
ATOM 3234 C CA . LYS A 1 429 ? 16.266 -13.375 9.5 1 89.38 429 LYS A CA 1
ATOM 3235 C C . LYS A 1 429 ? 15.172 -12.469 8.938 1 89.38 429 LYS A C 1
ATOM 3237 O O . LYS A 1 429 ? 13.977 -12.75 9.086 1 89.38 429 LYS A O 1
ATOM 3242 N N . MET A 1 430 ? 15.531 -11.445 8.297 1 87.5 430 MET A N 1
ATOM 3243 C CA . MET A 1 430 ? 14.547 -10.523 7.746 1 87.5 430 MET A CA 1
ATOM 3244 C C . MET A 1 430 ? 13.727 -11.188 6.645 1 87.5 430 MET A C 1
ATOM 3246 O O . MET A 1 430 ? 12.516 -10.984 6.555 1 87.5 430 MET A O 1
ATOM 3250 N N . ASP A 1 431 ? 14.391 -11.977 5.863 1 90.81 431 ASP A N 1
ATOM 3251 C CA . ASP A 1 431 ? 13.695 -12.711 4.809 1 90.81 431 ASP A CA 1
ATOM 3252 C C . ASP A 1 431 ? 12.812 -13.805 5.391 1 90.81 431 ASP A C 1
ATOM 3254 O O . ASP A 1 431 ? 11.742 -14.102 4.852 1 90.81 431 ASP A O 1
ATOM 3258 N N . ALA A 1 432 ? 13.297 -14.352 6.496 1 92.56 432 ALA A N 1
ATOM 3259 C CA . ALA A 1 432 ? 12.516 -15.391 7.16 1 92.56 432 ALA A CA 1
ATOM 3260 C C . ALA A 1 432 ? 11.227 -14.82 7.734 1 92.56 432 ALA A C 1
ATOM 3262 O O . ALA A 1 432 ? 10.164 -15.453 7.641 1 92.56 432 ALA A O 1
ATOM 3263 N N . VAL A 1 433 ? 11.312 -13.664 8.242 1 90.19 433 VAL A N 1
ATOM 3264 C CA . VAL A 1 433 ? 10.148 -13.008 8.828 1 90.19 433 VAL A CA 1
ATOM 3265 C C . VAL A 1 433 ? 9.133 -12.688 7.727 1 90.19 433 VAL A C 1
ATOM 3267 O O . VAL A 1 433 ? 7.926 -12.82 7.926 1 90.19 433 VAL A O 1
ATOM 3270 N N . ALA A 1 434 ? 9.664 -12.25 6.668 1 90.56 434 ALA A N 1
ATOM 3271 C CA . ALA A 1 434 ? 8.781 -11.938 5.547 1 90.56 434 ALA A CA 1
ATOM 3272 C C . ALA A 1 434 ? 8.078 -13.195 5.039 1 90.56 434 ALA A C 1
ATOM 3274 O O . ALA A 1 434 ? 6.887 -13.156 4.723 1 90.56 434 ALA A O 1
ATOM 3275 N N . ALA A 1 435 ? 8.82 -14.281 4.957 1 92.94 435 ALA A N 1
ATOM 3276 C CA . ALA A 1 435 ? 8.25 -15.547 4.492 1 92.94 435 ALA A CA 1
ATOM 3277 C C . ALA A 1 435 ? 7.223 -16.078 5.48 1 92.94 435 ALA A C 1
ATOM 3279 O O . ALA A 1 435 ? 6.121 -16.484 5.09 1 92.94 435 ALA A O 1
ATOM 3280 N N . ILE A 1 436 ? 7.57 -16.031 6.711 1 93.38 436 ILE A N 1
ATOM 3281 C CA . ILE A 1 436 ? 6.684 -16.531 7.762 1 93.38 436 ILE A CA 1
ATOM 3282 C C . ILE A 1 436 ? 5.453 -15.633 7.867 1 93.38 436 ILE A C 1
ATOM 3284 O O . ILE A 1 436 ? 4.332 -16.125 8.016 1 93.38 436 ILE A O 1
ATOM 3288 N N . GLY A 1 437 ? 5.73 -14.375 7.84 1 90.19 437 GLY A N 1
ATOM 3289 C CA . GLY A 1 437 ? 4.617 -13.445 7.883 1 90.19 437 GLY A CA 1
ATOM 3290 C C . GLY A 1 437 ? 3.629 -13.641 6.75 1 90.19 437 GLY A C 1
ATOM 3291 O O . GLY A 1 437 ? 2.416 -13.594 6.965 1 90.19 437 GLY A O 1
ATOM 3292 N N . THR A 1 438 ? 4.156 -13.836 5.598 1 89.94 438 THR A N 1
ATOM 3293 C CA . THR A 1 438 ? 3.289 -14.086 4.449 1 89.94 438 THR A CA 1
ATOM 3294 C C . THR A 1 438 ? 2.516 -15.391 4.629 1 89.94 438 THR A C 1
ATOM 3296 O O . THR A 1 438 ? 1.308 -15.438 4.391 1 89.94 438 THR A O 1
ATOM 3299 N N . PHE A 1 439 ? 3.205 -16.453 5.059 1 92.62 439 PHE A N 1
ATOM 3300 C CA . PHE A 1 439 ? 2.607 -17.766 5.258 1 92.62 439 PHE A CA 1
ATOM 3301 C C . PHE A 1 439 ? 1.469 -17.703 6.27 1 92.62 439 PHE A C 1
ATOM 3303 O O . PHE A 1 439 ? 0.359 -18.156 5.992 1 92.62 439 PHE A O 1
ATOM 3310 N N . LEU A 1 440 ? 1.675 -17.047 7.316 1 91.06 440 LEU A N 1
ATOM 3311 C CA . LEU A 1 440 ? 0.691 -16.984 8.391 1 91.06 440 LEU A CA 1
ATOM 3312 C C . LEU A 1 440 ? -0.46 -16.047 8.023 1 91.06 440 LEU A C 1
ATOM 3314 O O . LEU A 1 440 ? -1.621 -16.344 8.312 1 91.06 440 LEU A O 1
ATOM 3318 N N . SER A 1 441 ? -0.152 -14.961 7.434 1 86.5 441 SER A N 1
ATOM 3319 C CA . SER A 1 441 ? -1.194 -14.016 7.047 1 86.5 441 SER A CA 1
ATOM 3320 C C . SER A 1 441 ? -2.111 -14.609 5.98 1 86.5 441 SER A C 1
ATOM 3322 O O . SER A 1 441 ? -3.32 -14.359 5.992 1 86.5 441 SER A O 1
ATOM 3324 N N . CYS A 1 442 ? -1.508 -15.32 5.082 1 83.38 442 CYS A N 1
ATOM 3325 C CA . CYS A 1 442 ? -2.324 -15.984 4.07 1 83.38 442 CYS A CA 1
ATOM 3326 C C . CYS A 1 442 ? -3.229 -17.031 4.699 1 83.38 442 CYS A C 1
ATOM 3328 O O . CYS A 1 442 ? -4.395 -17.172 4.324 1 83.38 442 CYS A O 1
ATOM 3330 N N . LEU A 1 443 ? -2.764 -17.766 5.68 1 84.44 443 LEU A N 1
ATOM 3331 C CA . LEU A 1 443 ? -3.482 -18.875 6.289 1 84.44 443 LEU A CA 1
ATOM 3332 C C . LEU A 1 443 ? -4.594 -18.359 7.203 1 84.44 443 LEU A C 1
ATOM 3334 O O . LEU A 1 443 ? -5.691 -18.922 7.223 1 84.44 443 LEU A O 1
ATOM 3338 N N . PHE A 1 444 ? -4.363 -17.25 7.887 1 80 444 PHE A N 1
ATOM 3339 C CA . PHE A 1 444 ? -5.281 -16.875 8.953 1 80 444 PHE A CA 1
ATOM 3340 C C . PHE A 1 444 ? -6.188 -15.734 8.516 1 80 444 PHE A C 1
ATOM 3342 O O . PHE A 1 444 ? -7.258 -15.523 9.094 1 80 444 PHE A O 1
ATOM 3349 N N . ILE A 1 445 ? -5.75 -14.992 7.629 1 74.69 445 ILE A N 1
ATOM 3350 C CA . ILE A 1 445 ? -6.562 -13.859 7.195 1 74.69 445 ILE A CA 1
ATOM 3351 C C . ILE A 1 445 ? -7.172 -14.156 5.828 1 74.69 445 ILE A C 1
ATOM 3353 O O . ILE A 1 445 ? -8.359 -14.484 5.727 1 74.69 445 ILE A O 1
ATOM 3357 N N . SER A 1 446 ? -6.453 -14.07 4.766 1 74.88 446 SER A N 1
ATOM 3358 C CA . SER A 1 446 ? -6.824 -14.367 3.385 1 74.88 446 SER A CA 1
ATOM 3359 C C . SER A 1 446 ? -5.602 -14.375 2.473 1 74.88 446 SER A C 1
ATOM 3361 O O . SER A 1 446 ? -4.586 -13.742 2.781 1 74.88 446 SER A O 1
ATOM 3363 N N . VAL A 1 447 ? -5.738 -15.164 1.494 1 73.19 447 VAL A N 1
ATOM 3364 C CA . VAL A 1 447 ? -4.633 -15.336 0.557 1 73.19 447 VAL A CA 1
ATOM 3365 C C . VAL A 1 447 ? -4.258 -13.992 -0.055 1 73.19 447 VAL A C 1
ATOM 3367 O O . VAL A 1 447 ? -3.076 -13.68 -0.207 1 73.19 447 VAL A O 1
ATOM 3370 N N . GLU A 1 448 ? -5.168 -13.219 -0.385 1 71.44 448 GLU A N 1
ATOM 3371 C CA . GLU A 1 448 ? -4.941 -11.953 -1.069 1 71.44 448 GLU A CA 1
ATOM 3372 C C . GLU A 1 448 ? -4.27 -10.938 -0.146 1 71.44 448 GLU A C 1
ATOM 3374 O O . GLU A 1 448 ? -3.285 -10.297 -0.526 1 71.44 448 GLU A O 1
ATOM 3379 N N . ILE A 1 449 ? -4.875 -10.758 0.991 1 72.12 449 ILE A N 1
ATOM 3380 C CA . ILE A 1 449 ? -4.328 -9.805 1.95 1 72.12 449 ILE A CA 1
ATOM 3381 C C . ILE A 1 449 ? -2.965 -10.297 2.439 1 72.12 449 ILE A C 1
ATOM 3383 O O . ILE A 1 449 ? -2.062 -9.492 2.689 1 72.12 449 ILE A O 1
ATOM 3387 N N . GLY A 1 450 ? -2.943 -11.641 2.564 1 81.69 450 GLY A N 1
ATOM 3388 C CA . GLY A 1 450 ? -1.663 -12.195 2.975 1 81.69 450 GLY A CA 1
ATOM 3389 C C . GLY A 1 450 ? -0.537 -11.875 2.012 1 81.69 450 GLY A C 1
ATOM 3390 O O . GLY A 1 450 ? 0.569 -11.531 2.436 1 81.69 450 GLY A O 1
ATOM 3391 N N . LEU A 1 451 ? -0.832 -11.977 0.733 1 82.44 451 LEU A N 1
ATOM 3392 C CA . LEU A 1 451 ? 0.168 -11.641 -0.273 1 82.44 451 LEU A CA 1
ATOM 3393 C C . LEU A 1 451 ? 0.546 -10.164 -0.188 1 82.44 451 LEU A C 1
ATOM 3395 O O . LEU A 1 451 ? 1.729 -9.82 -0.23 1 82.44 451 LEU A O 1
ATOM 3399 N N . LEU A 1 452 ? -0.433 -9.328 -0.053 1 79.69 452 LEU A N 1
ATOM 3400 C CA . LEU A 1 452 ? -0.191 -7.891 0.033 1 79.69 452 LEU A CA 1
ATOM 3401 C C . LEU A 1 452 ? 0.629 -7.551 1.272 1 79.69 452 LEU A C 1
ATOM 3403 O O . LEU A 1 452 ? 1.544 -6.727 1.21 1 79.69 452 LEU A O 1
ATOM 3407 N N . LEU A 1 453 ? 0.276 -8.164 2.328 1 80.69 453 LEU A N 1
ATOM 3408 C CA . LEU A 1 453 ? 1.009 -7.934 3.57 1 80.69 453 LEU A CA 1
ATOM 3409 C C . LEU A 1 453 ? 2.443 -8.438 3.455 1 80.69 453 LEU A C 1
ATOM 3411 O O . LEU A 1 453 ? 3.361 -7.848 4.027 1 80.69 453 LEU A O 1
ATOM 3415 N N . GLY A 1 454 ? 2.586 -9.57 2.83 1 85.88 454 GLY A N 1
ATOM 3416 C CA . GLY A 1 454 ? 3.932 -10.062 2.588 1 85.88 454 GLY A CA 1
ATOM 3417 C C . GLY A 1 454 ? 4.789 -9.102 1.791 1 85.88 454 GLY A C 1
ATOM 3418 O O . GLY A 1 454 ? 5.938 -8.836 2.15 1 85.88 454 GLY A O 1
ATOM 3419 N N . ILE A 1 455 ? 4.215 -8.594 0.749 1 84.62 455 ILE A N 1
ATOM 3420 C CA . ILE A 1 455 ? 4.902 -7.609 -0.079 1 84.62 455 ILE A CA 1
ATOM 3421 C C . ILE A 1 455 ? 5.203 -6.359 0.746 1 84.62 455 ILE A C 1
ATOM 3423 O O . ILE A 1 455 ? 6.297 -5.797 0.66 1 84.62 455 ILE A O 1
ATOM 3427 N N . PHE A 1 456 ? 4.246 -5.996 1.548 1 80.44 456 PHE A N 1
ATOM 3428 C CA . PHE A 1 456 ? 4.391 -4.82 2.396 1 80.44 456 PHE A CA 1
ATOM 3429 C C . PHE A 1 456 ? 5.531 -5.008 3.391 1 80.44 456 PHE A C 1
ATOM 3431 O O . PHE A 1 456 ? 6.359 -4.113 3.57 1 80.44 456 PHE A O 1
ATOM 3438 N N . PHE A 1 457 ? 5.613 -6.125 4.016 1 82.44 457 PHE A N 1
ATOM 3439 C CA . PHE A 1 457 ? 6.668 -6.406 4.98 1 82.44 457 PHE A CA 1
ATOM 3440 C C . PHE A 1 457 ? 8.039 -6.379 4.312 1 82.44 457 PHE A C 1
ATOM 3442 O O . PHE A 1 457 ? 8.984 -5.793 4.844 1 82.44 457 PHE A O 1
ATOM 3449 N N . ASN A 1 458 ? 8.047 -6.996 3.225 1 86.69 458 ASN A N 1
ATOM 3450 C CA . ASN A 1 458 ? 9.312 -7.012 2.494 1 86.69 458 ASN A CA 1
ATOM 3451 C C . ASN A 1 458 ? 9.727 -5.605 2.066 1 86.69 458 ASN A C 1
ATOM 3453 O O . ASN A 1 458 ? 10.914 -5.2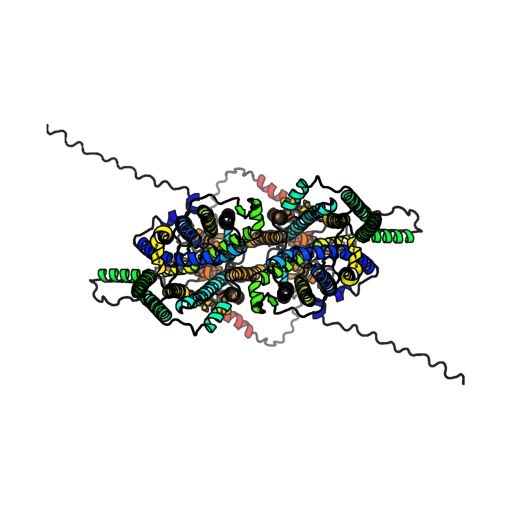7 2.107 1 86.69 458 ASN A O 1
ATOM 3457 N N . LEU A 1 459 ? 8.789 -4.879 1.658 1 83.88 459 LEU A N 1
ATOM 3458 C CA . LEU A 1 459 ? 9.062 -3.51 1.232 1 83.88 459 LEU A CA 1
ATOM 3459 C C . LEU A 1 459 ? 9.531 -2.658 2.408 1 83.88 459 LEU A C 1
ATOM 3461 O O . LEU A 1 459 ? 10.445 -1.845 2.268 1 83.88 459 LEU A O 1
ATOM 3465 N N . VAL A 1 460 ? 8.914 -2.861 3.537 1 81.88 460 VAL A N 1
ATOM 3466 C CA . VAL A 1 460 ? 9.258 -2.105 4.738 1 81.88 460 VAL A CA 1
ATOM 3467 C C . VAL A 1 460 ? 10.711 -2.381 5.121 1 81.88 460 VAL A C 1
ATOM 3469 O O . VAL A 1 460 ? 11.461 -1.455 5.445 1 81.88 460 VAL A O 1
ATOM 3472 N N . PHE A 1 461 ? 11.125 -3.625 5.059 1 83 461 PHE A N 1
ATOM 3473 C CA . PHE A 1 461 ? 12.492 -3.994 5.414 1 83 461 PHE A CA 1
ATOM 3474 C C . PHE A 1 461 ? 13.484 -3.449 4.391 1 83 461 PHE A C 1
ATOM 3476 O O . PHE A 1 461 ? 14.625 -3.137 4.73 1 83 461 PHE A O 1
ATOM 3483 N N . PHE A 1 462 ? 13.016 -3.344 3.277 1 82.56 462 PHE A N 1
ATOM 3484 C CA . PHE A 1 462 ? 13.852 -2.842 2.193 1 82.56 462 PHE A CA 1
ATOM 3485 C C . PHE A 1 462 ? 14.016 -1.329 2.291 1 82.56 462 PHE A C 1
ATOM 3487 O O . PHE A 1 462 ? 15.102 -0.8 2.064 1 82.56 462 PHE A O 1
ATOM 3494 N N . ILE A 1 463 ? 12.914 -0.6 2.652 1 83.19 463 ILE A N 1
ATOM 3495 C CA . ILE A 1 463 ? 12.953 0.855 2.564 1 83.19 463 ILE A CA 1
ATOM 3496 C C . ILE A 1 463 ? 13.375 1.441 3.91 1 83.19 463 ILE A C 1
ATOM 3498 O O . ILE A 1 463 ? 13.773 2.605 3.992 1 83.19 463 ILE A O 1
ATOM 3502 N N . ARG A 1 464 ? 13.266 0.734 5.004 1 80.12 464 ARG A N 1
ATOM 3503 C CA . ARG A 1 464 ? 13.539 1.229 6.348 1 80.12 464 ARG A CA 1
ATOM 3504 C C . ARG A 1 464 ? 14.945 1.828 6.434 1 80.12 464 ARG A C 1
ATOM 3506 O O . ARG A 1 464 ? 15.125 2.926 6.965 1 80.12 464 ARG A O 1
ATOM 3513 N N . PRO A 1 465 ? 15.977 1.112 5.777 1 76.94 465 PRO A N 1
ATOM 3514 C CA . PRO A 1 465 ? 17.312 1.7 5.863 1 76.94 465 PRO A CA 1
ATOM 3515 C C . PRO A 1 465 ? 17.438 3.006 5.086 1 76.94 465 PRO A C 1
ATOM 3517 O O . PRO A 1 465 ? 18.297 3.836 5.395 1 76.94 465 PRO A O 1
ATOM 3520 N N . SER A 1 466 ? 16.625 3.111 4.113 1 79.19 466 SER A N 1
ATOM 3521 C CA . SER A 1 466 ? 16.656 4.34 3.332 1 79.19 466 SER A CA 1
ATOM 3522 C C . SER A 1 466 ? 16.094 5.512 4.121 1 79.19 466 SER A C 1
ATOM 3524 O O . SER A 1 466 ? 16.438 6.668 3.865 1 79.19 466 SER A O 1
ATOM 3526 N N . ALA A 1 467 ? 15.219 5.227 5.066 1 81.56 467 ALA A N 1
ATOM 3527 C CA . ALA A 1 467 ? 14.617 6.27 5.895 1 81.56 467 ALA A CA 1
ATOM 3528 C C . ALA A 1 467 ? 15.516 6.617 7.078 1 81.56 467 ALA A C 1
ATOM 3530 O O . ALA A 1 467 ? 15.391 7.691 7.668 1 81.56 467 ALA A O 1
ATOM 3531 N N . ARG A 1 468 ? 16.375 5.723 7.398 1 83.38 468 ARG A N 1
ATOM 3532 C CA . ARG A 1 468 ? 17.312 5.938 8.5 1 83.38 468 ARG A CA 1
ATOM 3533 C C . ARG A 1 468 ? 18.75 5.703 8.062 1 83.38 468 ARG A C 1
ATOM 3535 O O . ARG A 1 468 ? 19.406 4.789 8.555 1 83.38 468 ARG A O 1
ATOM 3542 N N . PRO A 1 469 ? 19.156 6.668 7.281 1 80.62 469 PRO A N 1
ATOM 3543 C CA . PRO A 1 469 ? 20.531 6.496 6.805 1 80.62 469 PRO A CA 1
ATOM 3544 C C . PRO A 1 469 ? 21.562 6.656 7.914 1 80.62 469 PRO A C 1
ATOM 3546 O O . PRO A 1 469 ? 21.328 7.379 8.891 1 80.62 469 PRO A O 1
ATOM 3549 N N . THR A 1 470 ? 22.609 5.938 7.77 1 81.81 470 THR A N 1
ATOM 3550 C CA . THR A 1 470 ? 23.719 6.07 8.711 1 81.81 470 THR A CA 1
ATOM 3551 C C . THR A 1 470 ? 24.578 7.289 8.367 1 81.81 470 THR A C 1
ATOM 3553 O O . THR A 1 470 ? 24.875 7.527 7.203 1 81.81 470 THR A O 1
ATOM 3556 N N . VAL A 1 471 ? 24.75 8.141 9.406 1 87 471 VAL A N 1
ATOM 3557 C CA . VAL A 1 471 ? 25.578 9.32 9.242 1 87 471 VAL A CA 1
ATOM 3558 C C . VAL A 1 471 ? 26.922 9.102 9.945 1 87 471 VAL A C 1
ATOM 3560 O O . VAL A 1 471 ? 26.953 8.812 11.148 1 87 471 VAL A O 1
ATOM 3563 N N . GLN A 1 472 ? 27.938 9.117 9.117 1 87.88 472 GLN A N 1
ATOM 3564 C CA . GLN A 1 472 ? 29.281 9.039 9.688 1 87.88 472 GLN A CA 1
ATOM 3565 C C . GLN A 1 472 ? 29.766 10.414 10.141 1 87.88 472 GLN A C 1
ATOM 3567 O O . GLN A 1 472 ? 29.75 11.367 9.359 1 87.88 472 GLN A O 1
ATOM 3572 N N . VAL A 1 473 ? 30.078 10.5 11.422 1 89.75 473 VAL A N 1
ATOM 3573 C CA . VAL A 1 473 ? 30.578 11.742 11.992 1 89.75 473 VAL A CA 1
ATOM 3574 C C . VAL A 1 473 ? 32.094 11.688 12.102 1 89.75 473 VAL A C 1
ATOM 3576 O O . VAL A 1 473 ? 32.656 10.844 12.82 1 89.75 473 VAL A O 1
ATOM 3579 N N . ILE A 1 474 ? 32.75 12.516 11.312 1 89.56 474 ILE A N 1
ATOM 3580 C CA . ILE A 1 474 ? 34.219 12.578 11.312 1 89.56 474 ILE A CA 1
ATOM 3581 C C . ILE A 1 474 ? 34.688 13.922 11.891 1 89.56 474 ILE A C 1
ATOM 3583 O O . ILE A 1 474 ? 34.344 14.977 11.344 1 89.56 474 ILE A O 1
ATOM 3587 N N . ASN A 1 475 ? 35.344 13.859 13 1 88.62 475 ASN A N 1
ATOM 3588 C CA . ASN A 1 475 ? 35.938 15.078 13.57 1 88.62 475 ASN A CA 1
ATOM 3589 C C . ASN A 1 475 ? 37.281 15.398 12.961 1 88.62 475 ASN A C 1
ATOM 3591 O O . ASN A 1 475 ? 38.219 14.578 13.016 1 88.62 475 ASN A O 1
ATOM 3595 N N . ARG A 1 476 ? 37.281 16.531 12.312 1 85.88 476 ARG A N 1
ATOM 3596 C CA . ARG A 1 476 ? 38.5 16.938 11.664 1 85.88 476 ARG A CA 1
ATOM 3597 C C . ARG A 1 476 ? 38.969 18.312 12.164 1 85.88 476 ARG A C 1
ATOM 3599 O O . ARG A 1 476 ? 38.188 19.031 12.781 1 85.88 476 ARG A O 1
ATOM 3606 N N . LYS A 1 477 ? 40.281 18.594 12.094 1 83.75 477 LYS A N 1
ATOM 3607 C CA . LYS A 1 477 ? 40.875 19.875 12.43 1 83.75 477 LYS A CA 1
ATOM 3608 C C . LYS A 1 477 ? 41.688 20.438 11.25 1 83.75 477 LYS A C 1
ATOM 3610 O O . LYS A 1 477 ? 42.375 19.688 10.555 1 83.75 477 LYS A O 1
ATOM 3615 N N . THR A 1 478 ? 41.344 21.656 10.977 1 81.25 478 THR A N 1
ATOM 3616 C CA . THR A 1 478 ? 42.125 22.281 9.914 1 81.25 478 THR A CA 1
ATOM 3617 C C . THR A 1 478 ? 43.562 22.531 10.367 1 81.25 478 THR A C 1
ATOM 3619 O O . THR A 1 478 ? 43.875 22.453 11.555 1 81.25 478 THR A O 1
ATOM 3622 N N . ASP A 1 479 ? 44.469 22.859 9.344 1 76.31 479 ASP A N 1
ATOM 3623 C CA . ASP A 1 479 ? 45.844 23.156 9.625 1 76.31 479 ASP A CA 1
ATOM 3624 C C . ASP A 1 479 ? 46 24.375 10.531 1 76.31 479 ASP A C 1
ATOM 3626 O O . ASP A 1 479 ? 47 24.531 11.227 1 76.31 479 ASP A O 1
ATOM 3630 N N . LEU A 1 480 ? 45 25.234 10.516 1 76.25 480 LEU A N 1
ATOM 3631 C CA . LEU A 1 480 ? 45.031 26.484 11.289 1 76.25 480 LEU A CA 1
ATOM 3632 C C . LEU A 1 480 ? 44.438 26.266 12.68 1 76.25 480 LEU A C 1
ATOM 3634 O O . LEU A 1 480 ? 44.406 27.188 13.484 1 76.25 480 LEU A O 1
ATOM 3638 N N . GLY A 1 481 ? 43.969 25.078 12.977 1 74.19 481 GLY A N 1
ATOM 3639 C CA . GLY A 1 481 ? 43.5 24.75 14.32 1 74.19 481 GLY A CA 1
ATOM 3640 C C . GLY A 1 481 ? 42 24.812 14.461 1 74.19 481 GLY A C 1
ATOM 3641 O O . GLY A 1 481 ? 41.469 24.609 15.555 1 74.19 481 GLY A O 1
ATOM 3642 N N . ASN A 1 482 ? 41.375 25.125 13.453 1 80.56 482 ASN A N 1
ATOM 3643 C CA . ASN A 1 482 ? 39.906 25.188 13.523 1 80.56 482 ASN A CA 1
ATOM 3644 C C . ASN A 1 482 ? 39.281 23.812 13.484 1 80.56 482 ASN A C 1
ATOM 3646 O O . ASN A 1 482 ? 39.562 23 12.602 1 80.56 482 ASN A O 1
ATOM 3650 N N . LYS A 1 483 ? 38.438 23.562 14.523 1 84.94 483 LYS A N 1
ATOM 3651 C CA . LYS A 1 483 ? 37.781 22.266 14.609 1 84.94 483 LYS A CA 1
ATOM 3652 C C . LYS A 1 483 ? 36.469 22.266 13.805 1 84.94 483 LYS A C 1
ATOM 3654 O O . LYS A 1 483 ? 35.75 23.266 13.797 1 84.94 483 LYS A O 1
ATOM 3659 N N . TYR A 1 484 ? 36.344 21.25 12.969 1 87.88 484 TYR A N 1
ATOM 3660 C CA . TYR A 1 484 ? 35.062 21.094 12.258 1 87.88 484 TYR A CA 1
ATOM 3661 C C . TYR A 1 484 ? 34.656 19.641 12.195 1 87.88 484 TYR A C 1
ATOM 3663 O O . TYR A 1 484 ? 35.469 18.734 12.375 1 87.88 484 TYR A O 1
ATOM 3671 N N . VAL A 1 485 ? 33.312 19.484 12.141 1 90.44 485 VAL A N 1
ATOM 3672 C CA . VAL A 1 485 ? 32.75 18.141 12.078 1 90.44 485 VAL A CA 1
ATOM 3673 C C . VAL A 1 485 ? 32.25 17.844 10.664 1 90.44 485 VAL A C 1
ATOM 3675 O O . VAL A 1 485 ? 31.484 18.625 10.094 1 90.44 485 VAL A O 1
ATOM 3678 N N . MET A 1 486 ? 32.781 16.781 10.102 1 91.81 486 MET A N 1
ATOM 3679 C CA . MET A 1 486 ? 32.375 16.344 8.773 1 91.81 486 MET A CA 1
ATOM 3680 C C . MET A 1 486 ? 31.328 15.234 8.867 1 91.81 486 MET A C 1
ATOM 3682 O O . MET A 1 486 ? 31.547 14.234 9.562 1 91.81 486 MET A O 1
ATOM 3686 N N . LEU A 1 487 ? 30.188 15.547 8.234 1 91.44 487 LEU A N 1
ATOM 3687 C CA . LEU A 1 487 ? 29.125 14.547 8.203 1 91.44 487 LEU A CA 1
ATOM 3688 C C . LEU A 1 487 ? 29.047 13.891 6.828 1 91.44 487 LEU A C 1
ATOM 3690 O O . LEU A 1 487 ? 28.969 14.578 5.809 1 91.44 487 LEU A O 1
ATOM 3694 N N . GLU A 1 488 ? 29.141 12.578 6.828 1 89.31 488 GLU A N 1
ATOM 3695 C CA . GLU A 1 488 ? 29.047 11.82 5.586 1 89.31 488 GLU A CA 1
ATOM 3696 C C . GLU A 1 488 ? 27.891 10.828 5.637 1 89.31 488 GLU A C 1
ATOM 3698 O O . GLU A 1 488 ? 27.828 9.977 6.527 1 89.31 488 GLU A O 1
ATOM 3703 N N . LEU A 1 489 ? 27.016 11.031 4.625 1 84.81 489 LEU A N 1
ATOM 3704 C CA . LEU A 1 489 ? 25.891 10.109 4.527 1 84.81 489 LEU A CA 1
ATOM 3705 C C . LEU A 1 489 ? 26.25 8.906 3.652 1 84.81 489 LEU A C 1
ATOM 3707 O O . LEU A 1 489 ? 27 9.039 2.686 1 84.81 489 LEU A O 1
ATOM 3711 N N . ASP A 1 490 ? 25.766 7.762 3.992 1 75 490 ASP A N 1
ATOM 3712 C CA . ASP A 1 490 ? 26.047 6.551 3.229 1 75 490 ASP A CA 1
ATOM 3713 C C . ASP A 1 490 ? 25.234 6.516 1.936 1 75 490 ASP A C 1
ATOM 3715 O O . ASP A 1 490 ? 25.594 5.812 0.989 1 75 490 ASP A O 1
ATOM 3719 N N . THR A 1 491 ? 24.109 7.125 1.985 1 75.12 491 THR A N 1
ATOM 3720 C CA . THR A 1 491 ? 23.266 7.141 0.802 1 75.12 491 THR A CA 1
ATOM 3721 C C . THR A 1 491 ? 22.844 8.562 0.461 1 75.12 491 THR A C 1
ATOM 3723 O O . THR A 1 491 ? 23.156 9.508 1.196 1 75.12 491 THR A O 1
ATOM 3726 N N . CYS A 1 492 ? 22.25 8.695 -0.715 1 79.75 492 CYS A N 1
ATOM 3727 C CA . CYS A 1 492 ? 21.703 9.992 -1.094 1 79.75 492 CYS A CA 1
ATOM 3728 C C . CYS A 1 492 ? 20.578 10.398 -0.158 1 79.75 492 CYS A C 1
ATOM 3730 O O . CYS A 1 492 ? 19.953 9.539 0.474 1 79.75 492 CYS A O 1
ATOM 3732 N N . LEU A 1 493 ? 20.438 11.719 0.08 1 84.88 493 LEU A N 1
ATOM 3733 C CA . LEU A 1 493 ? 19.375 12.234 0.935 1 84.88 493 LEU A CA 1
ATOM 3734 C C . LEU A 1 493 ? 18.047 12.312 0.171 1 84.88 493 LEU A C 1
ATOM 3736 O O . LEU A 1 493 ? 17.906 13.141 -0.731 1 84.88 493 LEU A O 1
ATOM 3740 N N . TYR A 1 494 ? 17.203 11.344 0.532 1 87.56 494 TYR A N 1
ATOM 3741 C CA . TYR A 1 494 ? 15.852 11.359 -0.042 1 87.56 494 TYR A CA 1
ATOM 3742 C C . TYR A 1 494 ? 14.82 11.773 0.999 1 87.56 494 TYR A C 1
ATOM 3744 O O . TYR A 1 494 ? 15.125 11.844 2.191 1 87.56 494 TYR A O 1
ATOM 3752 N N . TYR A 1 495 ? 13.625 12.016 0.6 1 88.12 495 TYR A N 1
AT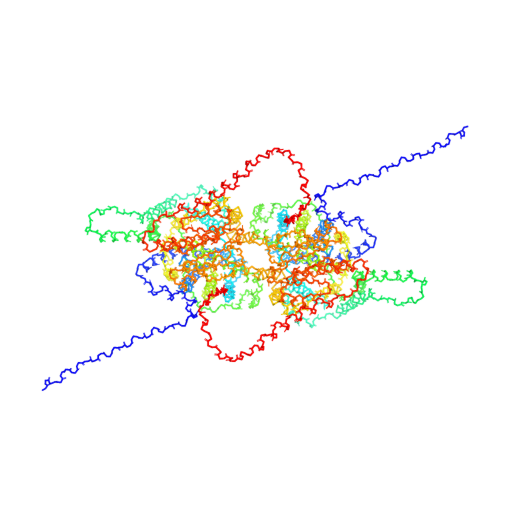OM 3753 C CA . TYR A 1 495 ? 12.594 12.617 1.433 1 88.12 495 TYR A CA 1
ATOM 3754 C C . TYR A 1 495 ? 12.328 11.773 2.672 1 88.12 495 TYR A C 1
ATOM 3756 O O . TYR A 1 495 ? 12.078 12.305 3.754 1 88.12 495 TYR A O 1
ATOM 3764 N N . PRO A 1 496 ? 12.391 10.453 2.641 1 86.69 496 PRO A N 1
ATOM 3765 C CA . PRO A 1 496 ? 12.094 9.711 3.869 1 86.69 496 PRO A CA 1
ATOM 3766 C C . PRO A 1 496 ? 13.188 9.867 4.926 1 86.69 496 PRO A C 1
ATOM 3768 O O . PRO A 1 496 ? 12.945 9.625 6.109 1 86.69 496 PRO A O 1
ATOM 3771 N N . ALA A 1 497 ? 14.383 10.258 4.508 1 88.25 497 ALA A N 1
ATOM 3772 C CA . ALA A 1 497 ? 15.523 10.336 5.418 1 88.25 497 ALA A CA 1
ATOM 3773 C C . ALA A 1 497 ? 15.641 11.734 6.023 1 88.25 497 ALA A C 1
ATOM 3775 O O . ALA A 1 497 ? 16.422 11.945 6.949 1 88.25 497 ALA A O 1
ATOM 3776 N N . VAL A 1 498 ? 14.805 12.648 5.617 1 88.12 498 VAL A N 1
ATOM 3777 C CA . VAL A 1 498 ? 14.969 14.055 5.977 1 88.12 498 VAL A CA 1
ATOM 3778 C C . VAL A 1 498 ? 14.727 14.242 7.473 1 88.12 498 VAL A C 1
ATOM 3780 O O . VAL A 1 498 ? 15.531 14.883 8.164 1 88.12 498 VAL A O 1
ATOM 3783 N N . ALA A 1 499 ? 13.68 13.641 7.98 1 83.19 499 ALA A N 1
ATOM 3784 C CA . ALA A 1 499 ? 13.352 13.797 9.391 1 83.19 499 ALA A CA 1
ATOM 3785 C C . ALA A 1 499 ? 14.453 13.227 10.281 1 83.19 499 ALA A C 1
ATOM 3787 O O . ALA A 1 499 ? 14.859 13.852 11.258 1 83.19 499 ALA A O 1
ATOM 3788 N N . SER A 1 500 ? 14.922 12.102 9.922 1 85.56 500 SER A N 1
ATOM 3789 C CA . SER A 1 500 ? 15.992 11.461 10.68 1 85.56 500 SER A CA 1
ATOM 3790 C C . SER A 1 500 ? 17.297 12.242 10.562 1 85.56 500 SER A C 1
ATOM 3792 O O . SER A 1 500 ? 18.062 12.328 11.523 1 85.56 500 SER A O 1
ATOM 3794 N N . PHE A 1 501 ? 17.578 12.742 9.383 1 89.25 501 PHE A N 1
ATOM 3795 C CA . PHE A 1 501 ? 18.781 13.539 9.141 1 89.25 501 PHE A CA 1
ATOM 3796 C C . PHE A 1 501 ? 18.766 14.805 9.984 1 89.25 501 PHE A C 1
ATOM 3798 O O . PHE A 1 501 ? 19.781 15.148 10.609 1 89.25 501 PHE A O 1
ATOM 3805 N N . ILE A 1 502 ? 17.625 15.453 10.039 1 87.25 502 ILE A N 1
ATOM 3806 C CA . ILE A 1 502 ? 17.484 16.672 10.82 1 87.25 502 ILE A CA 1
ATOM 3807 C C . ILE A 1 502 ? 17.688 16.375 12.305 1 87.25 502 ILE A C 1
ATOM 3809 O O . ILE A 1 502 ? 18.391 17.094 13.008 1 87.25 502 ILE A O 1
ATOM 3813 N N . ASP A 1 503 ? 17.078 15.336 12.727 1 83.75 503 ASP A N 1
ATOM 3814 C CA . ASP A 1 503 ? 17.188 14.945 14.125 1 83.75 503 ASP A CA 1
ATOM 3815 C C . ASP A 1 503 ? 18.625 14.617 14.5 1 83.75 503 ASP A C 1
ATOM 3817 O O . ASP A 1 503 ? 19.094 14.984 15.578 1 83.75 503 ASP A O 1
ATOM 3821 N N . LYS A 1 504 ? 19.328 13.953 13.656 1 87.81 504 LYS A N 1
ATOM 3822 C CA . LYS A 1 504 ? 20.703 13.578 13.906 1 87.81 504 LYS A CA 1
ATOM 3823 C C . LYS A 1 504 ? 21.625 14.805 13.914 1 87.81 504 LYS A C 1
ATOM 3825 O O . LYS A 1 504 ? 22.5 14.922 14.766 1 87.81 504 LYS A O 1
ATOM 3830 N N . VAL A 1 505 ? 21.406 15.648 12.953 1 88.56 505 VAL A N 1
ATOM 3831 C CA . VAL A 1 505 ? 22.219 16.875 12.875 1 88.56 505 VAL A CA 1
ATOM 3832 C C . VAL A 1 505 ? 21.984 17.719 14.117 1 88.56 505 VAL A C 1
ATOM 3834 O O . VAL A 1 505 ? 22.938 18.234 14.711 1 88.56 505 VAL A O 1
ATOM 3837 N N . MET A 1 506 ? 20.75 17.812 14.531 1 85.44 506 MET A N 1
ATOM 3838 C CA . MET A 1 506 ? 20.422 18.625 15.703 1 85.44 506 MET A CA 1
ATOM 3839 C C . MET A 1 506 ? 21 18 16.969 1 85.44 506 MET A C 1
ATOM 3841 O O . MET A 1 506 ? 21.391 18.719 17.891 1 85.44 506 MET A O 1
ATOM 3845 N N . THR A 1 507 ? 21.047 16.734 16.984 1 85 507 THR A N 1
ATOM 3846 C CA . THR A 1 507 ? 21.641 16.047 18.125 1 85 507 THR A CA 1
ATOM 3847 C C . THR A 1 507 ? 23.156 16.297 18.188 1 85 507 THR A C 1
ATOM 3849 O O . THR A 1 507 ? 23.703 16.5 19.266 1 85 507 THR A O 1
ATOM 3852 N N . ILE A 1 508 ? 23.75 16.312 17.062 1 86.75 508 ILE A N 1
ATOM 3853 C CA . ILE A 1 508 ? 25.188 16.562 16.984 1 86.75 508 ILE A CA 1
ATOM 3854 C C . ILE A 1 508 ? 25.484 18 17.391 1 86.75 508 ILE A C 1
ATOM 3856 O O . ILE A 1 508 ? 26.484 18.266 18.078 1 86.75 508 ILE A O 1
ATOM 3860 N N . VAL A 1 509 ? 24.641 18.906 16.938 1 85.44 509 VAL A N 1
ATOM 3861 C CA . VAL A 1 509 ? 24.781 20.312 17.266 1 85.44 509 VAL A CA 1
ATOM 3862 C C . VAL A 1 509 ? 24.672 20.516 18.766 1 85.44 509 VAL A C 1
ATOM 3864 O O . VAL A 1 509 ? 25.391 21.328 19.359 1 85.44 509 VAL A O 1
ATOM 3867 N N . ARG A 1 510 ? 23.797 19.797 19.375 1 82.06 510 ARG A N 1
ATOM 3868 C CA . ARG A 1 510 ? 23.578 19.906 20.812 1 82.06 510 ARG A CA 1
ATOM 3869 C C . ARG A 1 510 ? 24.75 19.328 21.594 1 82.06 510 ARG A C 1
ATOM 3871 O O . ARG A 1 510 ? 25.094 19.812 22.656 1 82.06 510 ARG A O 1
ATOM 3878 N N . ASN A 1 511 ? 25.25 18.312 21 1 82.12 511 ASN A N 1
ATOM 3879 C CA . ASN A 1 511 ? 26.344 17.625 21.672 1 82.12 511 ASN A CA 1
ATOM 3880 C C . ASN A 1 511 ? 27.672 18.359 21.484 1 82.12 511 ASN A C 1
ATOM 3882 O O . ASN A 1 511 ? 28.531 18.344 22.375 1 82.12 511 ASN A O 1
ATOM 3886 N N . GLU A 1 512 ? 27.672 18.844 20.234 1 77.5 512 GLU A N 1
ATOM 3887 C CA . GLU A 1 512 ? 28.922 19.547 19.938 1 77.5 512 GLU A CA 1
ATOM 3888 C C . GLU A 1 512 ? 28.844 21.016 20.328 1 77.5 512 GLU A C 1
ATOM 3890 O O . GLU A 1 512 ? 27.75 21.594 20.375 1 77.5 512 GLU A O 1
ATOM 3895 N N . GLY A 1 513 ? 29.75 21.5 21.016 1 68.06 513 GLY A N 1
ATOM 3896 C CA . GLY A 1 513 ? 29.797 22.875 21.5 1 68.06 513 GLY A CA 1
ATOM 3897 C C . GLY A 1 513 ? 29.344 23.891 20.469 1 68.06 513 GLY A C 1
ATOM 3898 O O . GLY A 1 513 ? 29.234 23.578 19.281 1 68.06 513 GLY A O 1
ATOM 3899 N N . SER A 1 514 ? 28.812 25.109 20.812 1 68.62 514 SER A N 1
ATOM 3900 C CA . SER A 1 514 ? 28.188 26.172 20.031 1 68.62 514 SER A CA 1
ATOM 3901 C C . SER A 1 514 ? 29.141 26.703 18.969 1 68.62 514 SER A C 1
ATOM 3903 O O . SER A 1 514 ? 28.703 27.297 17.984 1 68.62 514 SER A O 1
ATOM 3905 N N . ASP A 1 515 ? 30.422 26.25 18.938 1 71.94 515 ASP A N 1
ATOM 3906 C CA . ASP A 1 515 ? 31.328 26.938 18.047 1 71.94 515 ASP A CA 1
ATOM 3907 C C . ASP A 1 515 ? 31.875 26 16.969 1 71.94 515 ASP A C 1
ATOM 3909 O O . ASP A 1 515 ? 32.719 26.406 16.156 1 71.94 515 ASP A O 1
ATOM 3913 N N . VAL A 1 516 ? 31.312 24.859 16.844 1 83.81 516 VAL A N 1
ATOM 3914 C CA . VAL A 1 516 ? 31.891 23.938 15.875 1 83.81 516 VAL A CA 1
ATOM 3915 C C . VAL A 1 516 ? 31.062 23.922 14.594 1 83.81 516 VAL A C 1
ATOM 3917 O O . VAL A 1 516 ? 29.828 23.859 14.648 1 83.81 516 VAL A O 1
ATOM 3920 N N . SER A 1 517 ? 31.781 24.125 13.453 1 88.69 517 SER A N 1
ATOM 3921 C CA . SER A 1 517 ? 31.125 24.109 12.148 1 88.69 517 SER A CA 1
ATOM 3922 C C . SER A 1 517 ? 30.828 22.688 11.688 1 88.69 517 SER A C 1
ATOM 3924 O O . SER A 1 517 ? 31.641 21.781 11.906 1 88.69 517 SER A O 1
ATOM 3926 N N . LEU A 1 518 ? 29.672 22.562 11.203 1 92 518 LEU A N 1
ATOM 3927 C CA . LEU A 1 518 ? 29.25 21.281 10.664 1 92 518 LEU A CA 1
ATOM 3928 C C . LEU A 1 518 ? 29.25 21.297 9.141 1 92 518 LEU A C 1
ATOM 3930 O O . LEU A 1 518 ? 28.609 22.156 8.523 1 92 518 LEU A O 1
ATOM 3934 N N . ILE A 1 519 ? 30.031 20.391 8.523 1 92.25 519 ILE A N 1
ATOM 3935 C CA . ILE A 1 519 ? 30.125 20.312 7.07 1 92.25 519 ILE A CA 1
ATOM 3936 C C . ILE A 1 519 ? 29.562 18.984 6.586 1 92.25 519 ILE A C 1
ATOM 3938 O O . ILE A 1 519 ? 30.047 17.922 6.992 1 92.25 519 ILE A O 1
ATOM 3942 N N . VAL A 1 520 ? 28.531 19.078 5.766 1 93.25 520 VAL A N 1
ATOM 3943 C CA . VAL A 1 520 ? 27.953 17.859 5.199 1 93.25 520 VAL A CA 1
ATOM 3944 C C . VAL A 1 520 ? 28.547 17.594 3.824 1 93.25 520 VAL A C 1
ATOM 3946 O O . VAL A 1 520 ? 28.5 18.438 2.936 1 93.25 520 VAL A O 1
ATOM 3949 N N . ASN A 1 521 ? 29.141 16.438 3.672 1 90.75 521 ASN A N 1
ATOM 3950 C CA . ASN A 1 521 ? 29.672 16.031 2.377 1 90.75 521 ASN A CA 1
ATOM 3951 C C . ASN A 1 521 ? 28.578 15.5 1.463 1 90.75 521 ASN A C 1
ATOM 3953 O O . ASN A 1 521 ? 28.047 14.406 1.683 1 90.75 521 ASN A O 1
ATOM 3957 N N . CYS A 1 522 ? 28.25 16.234 0.407 1 89.12 522 CYS A N 1
ATOM 3958 C CA . CYS A 1 522 ? 27.141 15.891 -0.478 1 89.12 522 CYS A CA 1
ATOM 3959 C C . CYS A 1 522 ? 27.641 15.273 -1.774 1 89.12 522 CYS A C 1
ATOM 3961 O O . CYS A 1 522 ? 26.984 15.367 -2.812 1 89.12 522 CYS A O 1
ATOM 3963 N N . GLU A 1 523 ? 28.734 14.633 -1.733 1 83.31 523 GLU A N 1
ATOM 3964 C CA . GLU A 1 523 ? 29.312 14.031 -2.93 1 83.31 523 GLU A CA 1
ATOM 3965 C C . GLU A 1 523 ? 28.391 12.945 -3.492 1 83.31 523 GLU A C 1
ATOM 3967 O O . GLU A 1 523 ? 28.328 12.758 -4.707 1 83.31 523 GLU A O 1
ATOM 3972 N N . ARG A 1 524 ? 27.641 12.359 -2.635 1 78.69 524 ARG A N 1
ATOM 3973 C CA . ARG A 1 524 ? 26.812 11.219 -3.035 1 78.69 524 ARG A CA 1
ATOM 3974 C C . ARG A 1 524 ? 25.406 11.664 -3.406 1 78.69 524 ARG A C 1
ATOM 3976 O O . ARG A 1 524 ? 24.578 10.852 -3.801 1 78.69 524 ARG A O 1
ATOM 3983 N N . PHE A 1 525 ? 25.219 12.961 -3.342 1 84.94 525 PHE A N 1
ATOM 3984 C CA . PHE A 1 525 ? 23.891 13.477 -3.695 1 84.94 525 PHE A CA 1
ATOM 3985 C C . PHE A 1 525 ? 23.734 13.578 -5.207 1 84.94 525 PHE A C 1
ATOM 3987 O O . PHE A 1 525 ? 24.328 14.461 -5.836 1 84.94 525 PHE A O 1
ATOM 3994 N N . VAL A 1 526 ? 23.078 12.578 -5.805 1 76.06 526 VAL A N 1
ATOM 3995 C CA . VAL A 1 526 ? 22.891 12.594 -7.254 1 76.06 526 VAL A CA 1
ATOM 3996 C C . VAL A 1 526 ? 21.547 13.227 -7.594 1 76.06 526 VAL A C 1
ATOM 3998 O O . VAL A 1 526 ? 21.406 13.898 -8.617 1 76.06 526 VAL A O 1
ATOM 4001 N N . ASP A 1 527 ? 20.531 12.984 -6.816 1 82.5 527 ASP A N 1
ATOM 4002 C CA . ASP A 1 527 ? 19.188 13.523 -7.008 1 82.5 527 ASP A CA 1
ATOM 4003 C C . ASP A 1 527 ? 18.562 13.906 -5.672 1 82.5 527 ASP A C 1
ATOM 4005 O O . ASP A 1 527 ? 18.781 13.242 -4.66 1 82.5 527 ASP A O 1
ATOM 4009 N N . ILE A 1 528 ? 18.109 15.25 -5.648 1 86.81 528 ILE A N 1
ATOM 4010 C CA . ILE A 1 528 ? 17.5 15.695 -4.398 1 86.81 528 ILE A CA 1
ATOM 4011 C C . ILE A 1 528 ? 16.047 16.109 -4.652 1 86.81 528 ILE A C 1
ATOM 4013 O O . ILE A 1 528 ? 15.742 16.703 -5.684 1 86.81 528 ILE A O 1
ATOM 4017 N N . ASP A 1 529 ? 15.234 15.672 -3.836 1 89.31 529 ASP A N 1
ATOM 4018 C CA . ASP A 1 529 ? 13.812 15.977 -3.965 1 89.31 529 ASP A CA 1
ATOM 4019 C C . ASP A 1 529 ? 13.453 17.25 -3.193 1 89.31 529 ASP A C 1
ATOM 4021 O O . ASP A 1 529 ? 14.297 17.812 -2.494 1 89.31 529 ASP A O 1
ATOM 4025 N N . TYR A 1 530 ? 12.219 17.703 -3.346 1 90.69 530 TYR A N 1
ATOM 4026 C CA . TYR A 1 530 ? 11.75 18.953 -2.74 1 90.69 530 TYR A CA 1
ATOM 4027 C C . TYR A 1 530 ? 11.766 18.859 -1.22 1 90.69 530 TYR A C 1
ATOM 4029 O O . TYR A 1 530 ? 12.172 19.797 -0.539 1 90.69 530 TYR A O 1
ATOM 4037 N N . THR A 1 531 ? 11.328 17.812 -0.648 1 88.88 531 THR A N 1
ATOM 4038 C CA . THR A 1 531 ? 11.297 17.625 0.798 1 88.88 531 THR A CA 1
ATOM 4039 C C . THR A 1 531 ? 12.703 17.703 1.385 1 88.88 531 THR A C 1
ATOM 4041 O O . THR A 1 531 ? 12.906 18.281 2.457 1 88.88 531 THR A O 1
ATOM 4044 N N . SER A 1 532 ? 13.633 17.094 0.694 1 91.5 532 SER A N 1
ATOM 4045 C CA . SER A 1 532 ? 15.023 17.156 1.129 1 91.5 532 SER A CA 1
ATOM 4046 C C . SER A 1 532 ? 15.57 18.578 1.066 1 91.5 532 SER A C 1
ATOM 4048 O O . SER A 1 532 ? 16.312 19 1.952 1 91.5 532 SER A O 1
ATOM 4050 N N . ILE A 1 533 ? 15.266 19.25 0.025 1 91.75 533 ILE A N 1
ATOM 4051 C CA . ILE A 1 533 ? 15.711 20.625 -0.138 1 91.75 533 ILE A CA 1
ATOM 4052 C C . ILE A 1 533 ? 15.141 21.484 0.985 1 91.75 533 ILE A C 1
ATOM 4054 O O . ILE A 1 533 ? 15.852 22.328 1.555 1 91.75 533 ILE A O 1
ATOM 4058 N N . LYS A 1 534 ? 13.898 21.266 1.289 1 89.25 534 LYS A N 1
ATOM 4059 C CA . LYS A 1 534 ? 13.266 22.031 2.357 1 89.25 534 LYS A CA 1
ATOM 4060 C C . LYS A 1 534 ? 13.859 21.672 3.717 1 89.25 534 LYS A C 1
ATOM 4062 O O . LYS A 1 534 ? 13.953 22.531 4.602 1 89.25 534 LYS A O 1
ATOM 4067 N N . GLY A 1 535 ? 14.211 20.438 3.891 1 88.75 535 GLY A N 1
ATOM 4068 C CA . GLY A 1 535 ? 14.922 20.047 5.102 1 88.75 535 GLY A CA 1
ATOM 4069 C C . GLY A 1 535 ? 16.25 20.75 5.266 1 88.75 535 GLY A C 1
ATOM 4070 O O . GLY A 1 535 ? 16.594 21.219 6.359 1 88.75 535 GLY A O 1
ATOM 4071 N N . ILE A 1 536 ? 16.969 20.859 4.164 1 90.56 536 ILE A N 1
ATOM 4072 C CA . ILE A 1 536 ? 18.25 21.547 4.16 1 90.56 536 ILE A CA 1
ATOM 4073 C C . ILE A 1 536 ? 18.047 23.031 4.426 1 90.56 536 ILE A C 1
ATOM 4075 O O . ILE A 1 536 ? 18.812 23.656 5.156 1 90.56 536 ILE A O 1
ATOM 4079 N N . GLU A 1 537 ? 17.016 23.531 3.818 1 90.88 537 GLU A N 1
ATOM 4080 C CA . GLU A 1 537 ? 16.688 24.938 4.031 1 90.88 537 GLU A CA 1
ATOM 4081 C C . GLU A 1 537 ? 16.359 25.203 5.496 1 90.88 537 GLU A C 1
ATOM 4083 O O . GLU A 1 537 ? 16.844 26.188 6.066 1 90.88 537 GLU A O 1
ATOM 4088 N N . MET A 1 538 ? 15.594 24.391 6.047 1 87.5 538 MET A N 1
ATOM 4089 C CA . MET A 1 538 ? 15.211 24.547 7.445 1 87.5 538 MET A CA 1
ATOM 4090 C C . MET A 1 538 ? 16.422 24.469 8.359 1 87.5 538 MET A C 1
ATOM 4092 O O . MET A 1 538 ? 16.578 25.281 9.281 1 87.5 538 MET A O 1
ATOM 4096 N N . LEU A 1 539 ? 17.297 23.531 8.109 1 89.06 539 LEU A N 1
ATOM 4097 C CA . LEU A 1 539 ? 18.516 23.375 8.898 1 89.06 539 LEU A CA 1
ATOM 4098 C C . LEU A 1 539 ? 19.422 24.594 8.758 1 89.06 539 LEU A C 1
ATOM 4100 O O . LEU A 1 539 ? 20.016 25.047 9.734 1 89.06 539 LEU A O 1
ATOM 4104 N N . SER A 1 540 ? 19.531 25.031 7.539 1 91.31 540 SER A N 1
ATOM 4105 C CA . SER A 1 540 ? 20.375 26.188 7.27 1 91.31 540 SER A CA 1
ATOM 4106 C C . SER A 1 540 ? 19.828 27.438 7.957 1 91.31 540 SER A C 1
ATOM 4108 O O . SER A 1 540 ? 20.594 28.234 8.492 1 91.31 540 SER A O 1
ATOM 4110 N N . THR A 1 541 ? 18.547 27.594 7.902 1 88.12 541 THR A N 1
ATOM 4111 C CA . THR A 1 541 ? 17.922 28.766 8.523 1 88.12 541 THR A CA 1
ATOM 4112 C C . THR A 1 541 ? 18.062 28.703 10.047 1 88.12 541 THR A C 1
ATOM 4114 O O . THR A 1 541 ? 18.312 29.719 10.695 1 88.12 541 THR A O 1
ATOM 4117 N N . ARG A 1 542 ? 17.969 27.594 10.594 1 85.25 542 ARG A N 1
ATOM 4118 C CA . ARG A 1 542 ? 18.031 27.422 12.047 1 85.25 542 ARG A CA 1
ATOM 4119 C C . ARG A 1 542 ? 19.453 27.562 12.562 1 85.25 542 ARG A C 1
ATOM 4121 O O . ARG A 1 542 ? 19.688 28.141 13.625 1 85.25 542 ARG A O 1
ATOM 4128 N N . LEU A 1 543 ? 20.375 27.016 11.844 1 88.25 543 LEU A N 1
ATOM 4129 C CA . LEU A 1 543 ? 21.75 26.922 12.344 1 88.25 543 LEU A CA 1
ATOM 4130 C C . LEU A 1 543 ? 22.578 28.109 11.859 1 88.25 543 LEU A C 1
ATOM 4132 O O . LEU A 1 543 ? 23.578 28.453 12.492 1 88.25 543 LEU A O 1
ATOM 4136 N N . ASN A 1 544 ? 22.219 28.672 10.766 1 88.5 544 ASN A N 1
ATOM 4137 C CA . ASN A 1 544 ? 23.031 29.75 10.195 1 88.5 544 ASN A CA 1
ATOM 4138 C C . ASN A 1 544 ? 22.422 31.125 10.484 1 88.5 544 ASN A C 1
ATOM 4140 O O . ASN A 1 544 ? 22.906 32.125 9.977 1 88.5 544 ASN A O 1
ATOM 4144 N N . HIS A 1 545 ? 21.375 31.141 11.234 1 81.38 545 HIS A N 1
ATOM 4145 C CA . HIS A 1 545 ? 20.719 32.406 11.523 1 81.38 545 HIS A CA 1
ATOM 4146 C C . HIS A 1 545 ? 21.625 33.312 12.328 1 81.38 545 HIS A C 1
ATOM 4148 O O . HIS A 1 545 ? 21.688 34.531 12.062 1 81.38 545 HIS A O 1
ATOM 4154 N N . LYS A 1 546 ? 22.328 32.844 13.336 1 73.62 546 LYS A N 1
ATOM 4155 C CA . LYS A 1 546 ? 23.219 33.688 14.141 1 73.62 546 LYS A CA 1
ATOM 4156 C C . LYS A 1 546 ? 24.688 33.469 13.758 1 73.62 546 LYS A C 1
ATOM 4158 O O . LYS A 1 546 ? 25.422 34.438 13.547 1 73.62 546 LYS A O 1
ATOM 4163 N N . ILE A 1 547 ? 24.984 32.156 13.648 1 76.5 547 ILE A N 1
ATOM 4164 C CA . ILE A 1 547 ? 26.344 31.75 13.289 1 76.5 547 ILE A CA 1
ATOM 4165 C C . ILE A 1 547 ? 26.297 30.734 12.141 1 76.5 547 ILE A C 1
ATOM 4167 O O . ILE A 1 547 ? 25.375 29.922 12.055 1 76.5 547 ILE A O 1
ATOM 4171 N N . ASN A 1 548 ? 27.172 31 11.148 1 82.25 548 ASN A N 1
ATOM 4172 C CA . ASN A 1 548 ? 27.266 30.047 10.047 1 82.25 548 ASN A CA 1
ATOM 4173 C C . ASN A 1 548 ? 27.875 28.734 10.5 1 82.25 548 ASN A C 1
ATOM 4175 O O . ASN A 1 548 ? 29.094 28.547 10.438 1 82.25 548 ASN A O 1
ATOM 4179 N N . ARG A 1 549 ? 27.062 27.875 10.914 1 87.25 549 ARG A N 1
ATOM 4180 C CA . ARG A 1 549 ? 27.562 26.625 11.477 1 87.25 549 ARG A CA 1
ATOM 4181 C C . ARG A 1 549 ? 27.312 25.469 10.516 1 87.25 549 ARG A C 1
ATOM 4183 O O . ARG A 1 549 ? 27.969 24.422 10.625 1 87.25 549 ARG A O 1
ATOM 4190 N N . PHE A 1 550 ? 26.438 25.672 9.594 1 92 550 PHE A N 1
ATOM 4191 C CA . PHE A 1 550 ? 26.031 24.578 8.734 1 92 550 PHE A CA 1
ATOM 4192 C C . PHE A 1 550 ? 26.438 24.828 7.289 1 92 550 PHE A C 1
ATOM 4194 O O . PHE A 1 550 ? 26 25.812 6.688 1 92 550 PHE A O 1
ATOM 4201 N N . TRP A 1 551 ? 27.328 23.922 6.762 1 91.75 551 TRP A N 1
ATOM 4202 C CA . TRP A 1 551 ? 27.859 24.094 5.414 1 91.75 551 TRP A CA 1
ATOM 4203 C C . TRP A 1 551 ? 27.656 22.828 4.586 1 91.75 551 TRP A C 1
ATOM 4205 O O . TRP A 1 551 ? 27.672 21.719 5.125 1 91.75 551 TRP A O 1
ATOM 4215 N N . LEU A 1 552 ? 27.406 23.062 3.303 1 93.25 552 LEU A N 1
ATOM 4216 C CA . LEU A 1 552 ? 27.281 21.969 2.357 1 93.25 552 LEU A CA 1
ATOM 4217 C C . LEU A 1 552 ? 28.5 21.891 1.44 1 93.25 552 LEU A C 1
ATOM 4219 O O . LEU A 1 552 ? 28.891 22.906 0.854 1 93.25 552 LEU A O 1
ATOM 4223 N N . LEU A 1 553 ? 29.047 20.688 1.421 1 91.5 553 LEU A N 1
ATOM 4224 C CA . LEU A 1 553 ? 30.266 20.484 0.647 1 91.5 553 LEU A CA 1
ATOM 4225 C C . LEU A 1 553 ? 30 19.641 -0.593 1 91.5 553 LEU A C 1
ATOM 4227 O O . LEU A 1 553 ? 29.25 18.672 -0.532 1 91.5 553 LEU A O 1
ATOM 4231 N N . ASN A 1 554 ? 30.516 19.938 -1.752 1 88.69 554 ASN A N 1
ATOM 4232 C CA . ASN A 1 554 ? 30.578 19.141 -2.969 1 88.69 554 ASN A CA 1
ATOM 4233 C C . ASN A 1 554 ? 29.188 18.922 -3.559 1 88.69 554 ASN A C 1
ATOM 4235 O O . ASN A 1 554 ? 28.797 17.781 -3.83 1 88.69 554 ASN A O 1
ATOM 4239 N N . LEU A 1 555 ? 28.453 19.969 -3.719 1 87.69 555 LEU A N 1
ATOM 4240 C CA . LEU A 1 555 ? 27.141 19.844 -4.336 1 87.69 555 LEU A CA 1
ATOM 4241 C C . LEU A 1 555 ? 27.25 19.922 -5.855 1 87.69 555 LEU A C 1
ATOM 4243 O O . LEU A 1 555 ? 28 20.75 -6.387 1 87.69 555 LEU A O 1
ATOM 4247 N N . ASN A 1 556 ? 26.641 19.062 -6.469 1 87.06 556 ASN A N 1
ATOM 4248 C CA . ASN A 1 556 ? 26.562 19.094 -7.926 1 87.06 556 ASN A CA 1
ATOM 4249 C C . ASN A 1 556 ? 25.828 20.328 -8.43 1 87.06 556 ASN A C 1
ATOM 4251 O O . ASN A 1 556 ? 24.953 20.859 -7.75 1 87.06 556 ASN A O 1
ATOM 4255 N N . SER A 1 557 ? 26.172 20.797 -9.641 1 85.62 557 SER A N 1
ATOM 4256 C CA . SER A 1 557 ? 25.594 22.016 -10.203 1 85.62 557 SER A CA 1
ATOM 4257 C C . SER A 1 557 ? 24.094 21.875 -10.438 1 85.62 557 SER A C 1
ATOM 4259 O O . SER A 1 557 ? 23.344 22.844 -10.266 1 85.62 557 SER A O 1
ATOM 4261 N N . ASP A 1 558 ? 23.719 20.688 -10.758 1 86.88 558 ASP A N 1
ATOM 4262 C CA . ASP A 1 558 ? 22.297 20.469 -11.008 1 86.88 558 ASP A CA 1
ATOM 4263 C C . ASP A 1 558 ? 21.5 20.578 -9.711 1 86.88 558 ASP A C 1
ATOM 4265 O O . ASP A 1 558 ? 20.375 21.094 -9.719 1 86.88 558 ASP A O 1
ATOM 4269 N N . ILE A 1 559 ? 22.156 20.203 -8.703 1 88.81 559 ILE A N 1
ATOM 4270 C CA . ILE A 1 559 ? 21.469 20.234 -7.41 1 88.81 559 ILE A CA 1
ATOM 4271 C C . ILE A 1 559 ? 21.406 21.672 -6.91 1 88.81 559 ILE A C 1
ATOM 4273 O O . ILE A 1 559 ? 20.391 22.094 -6.328 1 88.81 559 ILE A O 1
ATOM 4277 N N . VAL A 1 560 ? 22.469 22.438 -7.18 1 88.94 560 VAL A N 1
ATOM 4278 C CA . VAL A 1 560 ? 22.5 23.844 -6.766 1 88.94 560 VAL A CA 1
ATOM 4279 C C . VAL A 1 560 ? 21.422 24.625 -7.508 1 88.94 560 VAL A C 1
ATOM 4281 O O . VAL A 1 560 ? 20.766 25.484 -6.922 1 88.94 560 VAL A O 1
ATOM 4284 N N . ARG A 1 561 ? 21.219 24.297 -8.703 1 87.75 561 ARG A N 1
ATOM 4285 C CA . ARG A 1 561 ? 20.188 24.953 -9.5 1 87.75 561 ARG A CA 1
ATOM 4286 C C . ARG A 1 561 ? 18.797 24.656 -8.938 1 87.75 561 ARG A C 1
ATOM 4288 O O . ARG A 1 561 ? 17.953 25.547 -8.852 1 87.75 561 ARG A O 1
ATOM 4295 N N . ARG A 1 562 ? 18.609 23.453 -8.57 1 89 562 ARG A N 1
ATOM 4296 C CA . ARG A 1 562 ? 17.312 23.047 -8.016 1 89 562 ARG A CA 1
ATOM 4297 C C . ARG A 1 562 ? 17.062 23.734 -6.668 1 89 562 ARG A C 1
ATOM 4299 O O . ARG A 1 562 ? 15.938 24.141 -6.371 1 89 562 ARG A O 1
ATOM 4306 N N . ILE A 1 563 ? 18.109 23.859 -5.934 1 89.94 563 ILE A N 1
ATOM 4307 C CA . ILE A 1 563 ? 18 24.5 -4.629 1 89.94 563 ILE A CA 1
ATOM 4308 C C . ILE A 1 563 ? 17.656 25.969 -4.801 1 89.94 563 ILE A C 1
ATOM 4310 O O . ILE A 1 563 ? 16.844 26.516 -4.051 1 89.94 563 ILE A O 1
ATOM 4314 N N . ASN A 1 564 ? 18.172 26.578 -5.777 1 88.88 564 ASN A N 1
ATOM 4315 C CA . ASN A 1 564 ? 17.922 27.984 -6.02 1 88.88 564 ASN A CA 1
ATOM 4316 C C . ASN A 1 564 ? 16.484 28.25 -6.465 1 88.88 564 ASN A C 1
ATOM 4318 O O . ASN A 1 564 ? 15.93 29.312 -6.191 1 88.88 564 ASN A O 1
ATOM 4322 N N . ILE A 1 565 ? 15.945 27.281 -7.059 1 87.62 565 ILE A N 1
ATOM 4323 C CA . ILE A 1 565 ? 14.586 27.438 -7.559 1 87.62 565 ILE A CA 1
ATOM 4324 C C . ILE A 1 565 ? 13.594 27.125 -6.441 1 87.62 565 ILE A C 1
ATOM 4326 O O . ILE A 1 565 ? 12.57 27.797 -6.301 1 87.62 565 ILE A O 1
ATOM 4330 N N . LEU A 1 566 ? 13.93 26.172 -5.621 1 89.75 566 LEU A N 1
ATOM 4331 C CA . LEU A 1 566 ? 12.922 25.594 -4.738 1 89.75 566 LEU A CA 1
ATOM 4332 C C . LEU A 1 566 ? 13.078 26.109 -3.314 1 89.75 566 LEU A C 1
ATOM 4334 O O . LEU A 1 566 ? 12.164 25.984 -2.496 1 89.75 566 LEU A O 1
ATOM 4338 N N . ALA A 1 567 ? 14.211 26.609 -3.018 1 88.19 567 ALA A N 1
ATOM 4339 C CA . ALA A 1 567 ? 14.445 27.062 -1.649 1 88.19 567 ALA A CA 1
ATOM 4340 C C . ALA A 1 567 ? 14.953 28.5 -1.63 1 88.19 567 ALA A C 1
ATOM 4342 O O . ALA A 1 567 ? 15.406 29.031 -2.652 1 88.19 567 ALA A O 1
ATOM 4343 N N . ASP A 1 568 ? 14.727 29.078 -0.455 1 85.94 568 ASP A N 1
ATOM 4344 C CA . ASP A 1 568 ? 15.32 30.391 -0.213 1 85.94 568 ASP A CA 1
ATOM 4345 C C . ASP A 1 568 ? 16.797 30.266 0.172 1 85.94 568 ASP A C 1
ATOM 4347 O O . ASP A 1 568 ? 17.125 29.688 1.21 1 85.94 568 ASP A O 1
ATOM 4351 N N . ASN A 1 569 ? 17.625 30.672 -0.705 1 85.06 569 ASN A N 1
ATOM 4352 C CA . ASN A 1 569 ? 19.062 30.484 -0.544 1 85.06 569 ASN A CA 1
ATOM 4353 C C . ASN A 1 569 ? 19.656 31.516 0.409 1 85.06 569 ASN A C 1
ATOM 4355 O O . ASN A 1 569 ? 20.891 31.672 0.482 1 85.06 569 ASN A O 1
ATOM 4359 N N . LYS A 1 570 ? 18.844 32.125 1.205 1 84.69 570 LYS A N 1
ATOM 4360 C CA . LYS A 1 570 ? 19.344 33.188 2.062 1 84.69 570 LYS A CA 1
ATOM 4361 C C . LYS A 1 570 ? 20.312 32.656 3.107 1 84.69 570 LYS A C 1
ATOM 4363 O O . LYS A 1 570 ? 21.344 33.281 3.387 1 84.69 570 LYS A O 1
ATOM 4368 N N . TYR A 1 571 ? 20.125 31.5 3.555 1 87.94 571 TYR A N 1
ATOM 4369 C CA . TYR A 1 571 ? 20.938 30.984 4.656 1 87.94 571 TYR A CA 1
ATOM 4370 C C . TYR A 1 571 ? 21.672 29.719 4.234 1 87.94 571 TYR A C 1
ATOM 4372 O O . TYR A 1 571 ? 22.312 29.062 5.062 1 87.94 571 TYR A O 1
ATOM 4380 N N . ILE A 1 572 ? 21.688 29.391 3.01 1 90.25 572 ILE A N 1
ATOM 4381 C CA . ILE A 1 572 ? 22.375 28.203 2.545 1 90.25 572 ILE A CA 1
ATOM 4382 C C . ILE A 1 572 ? 23.828 28.547 2.199 1 90.25 572 ILE A C 1
ATOM 4384 O O . ILE A 1 572 ? 24.078 29.516 1.469 1 90.25 572 ILE A O 1
ATOM 4388 N N . ARG A 1 573 ? 24.781 27.844 2.793 1 89.69 573 ARG A N 1
ATOM 4389 C CA . ARG A 1 573 ? 26.203 28.078 2.576 1 89.69 573 ARG A CA 1
ATOM 4390 C C . ARG A 1 573 ? 26.844 26.875 1.875 1 89.69 573 ARG A C 1
ATOM 4392 O O . ARG A 1 573 ? 26.688 25.734 2.309 1 89.69 573 ARG A O 1
ATOM 4399 N N . LEU A 1 574 ? 27.516 27.188 0.815 1 90.06 574 LEU A N 1
ATOM 4400 C CA . LEU A 1 574 ? 28.094 26.125 -0.009 1 90.06 574 LEU A CA 1
ATOM 4401 C C . LEU A 1 574 ? 29.609 26.234 -0.032 1 90.06 574 LEU A C 1
ATOM 4403 O O . LEU A 1 574 ? 30.172 27.344 -0.029 1 90.06 574 LEU A O 1
ATOM 4407 N N . ILE A 1 575 ? 30.25 25.047 0.088 1 86.25 575 ILE A N 1
ATOM 4408 C CA . ILE A 1 575 ? 31.688 24.938 -0.11 1 86.25 575 ILE A CA 1
ATOM 4409 C C . ILE A 1 575 ? 31.969 24.109 -1.359 1 86.25 575 ILE A C 1
ATOM 4411 O O . ILE A 1 575 ? 31.469 22.984 -1.5 1 86.25 575 ILE A O 1
ATOM 4415 N N . GLY A 1 576 ? 32.531 24.594 -2.236 1 81.06 576 GLY A N 1
ATOM 4416 C CA . GLY A 1 576 ? 32.781 23.938 -3.51 1 81.06 576 GLY A CA 1
ATOM 4417 C C . GLY A 1 576 ? 33.656 22.688 -3.381 1 81.06 576 GLY A C 1
ATOM 4418 O O . GLY A 1 576 ? 33.25 21.609 -3.854 1 81.06 576 GLY A O 1
ATOM 4419 N N . ASN A 1 577 ? 34.844 22.953 -2.834 1 83.5 577 ASN A N 1
ATOM 4420 C CA . ASN A 1 577 ? 35.781 21.844 -2.73 1 83.5 577 ASN A CA 1
ATOM 4421 C C . ASN A 1 577 ? 36.406 21.75 -1.337 1 83.5 577 ASN A C 1
ATOM 4423 O O . ASN A 1 577 ? 36.344 22.719 -0.562 1 83.5 577 ASN A O 1
ATOM 4427 N N . GLU A 1 578 ? 37 20.609 -1.062 1 85.56 578 GLU A N 1
ATOM 4428 C CA . GLU A 1 578 ? 37.594 20.344 0.252 1 85.56 578 GLU A CA 1
ATOM 4429 C C . GLU A 1 578 ? 38.719 21.312 0.558 1 85.56 578 GLU A C 1
ATOM 4431 O O . GLU A 1 578 ? 38.969 21.656 1.719 1 85.56 578 GLU A O 1
ATOM 4436 N N . GLU A 1 579 ? 39.312 21.812 -0.466 1 78.56 579 GLU A N 1
ATOM 4437 C CA . GLU A 1 579 ? 40.469 22.719 -0.292 1 78.56 579 GLU A CA 1
ATOM 4438 C C . GLU A 1 579 ? 40 24.078 0.225 1 78.56 579 GLU A C 1
ATOM 4440 O O . GLU A 1 579 ? 40.781 24.781 0.875 1 78.56 579 GLU A O 1
ATOM 4445 N N . ASN A 1 580 ? 38.844 24.359 0.001 1 82.31 580 ASN A N 1
ATOM 4446 C CA . ASN A 1 580 ? 38.312 25.672 0.365 1 82.31 580 ASN A CA 1
ATOM 4447 C C . ASN A 1 580 ? 37.812 25.703 1.803 1 82.31 580 ASN A C 1
ATOM 4449 O O . ASN A 1 580 ? 37.406 26.75 2.316 1 82.31 580 ASN A O 1
ATOM 4453 N N . ILE A 1 581 ? 37.875 24.594 2.455 1 86.69 581 ILE A N 1
ATOM 4454 C CA . ILE A 1 581 ? 37.344 24.5 3.807 1 86.69 581 ILE A CA 1
ATOM 4455 C C . ILE A 1 581 ? 38.156 25.375 4.754 1 86.69 581 ILE A C 1
ATOM 4457 O O . ILE A 1 581 ? 37.594 26.078 5.594 1 86.69 581 ILE A O 1
ATOM 4461 N N . LYS A 1 582 ? 39.438 25.328 4.555 1 81.19 582 LYS A N 1
ATOM 4462 C CA . LYS A 1 582 ? 40.344 26.094 5.426 1 81.19 582 LYS A CA 1
ATOM 4463 C C . LYS A 1 582 ? 40.062 27.594 5.336 1 81.19 582 LYS A C 1
ATOM 4465 O O . LYS A 1 582 ? 40 28.281 6.355 1 81.19 582 LYS A O 1
ATOM 4470 N N . ASP A 1 583 ? 39.875 28.016 4.129 1 78.38 583 ASP A N 1
ATOM 4471 C CA . ASP A 1 583 ? 39.656 29.438 3.896 1 78.38 583 ASP A CA 1
ATOM 4472 C C . ASP A 1 583 ? 38.312 29.906 4.422 1 78.38 583 ASP A C 1
ATOM 4474 O O . ASP A 1 583 ? 38.219 30.969 5.027 1 78.38 583 ASP A O 1
ATOM 4478 N N . VAL A 1 584 ? 37.344 29.109 4.215 1 80.88 584 VAL A N 1
ATOM 4479 C CA . VAL A 1 584 ? 36 29.484 4.57 1 80.88 584 VAL A CA 1
ATOM 4480 C C . VAL A 1 584 ? 35.844 29.5 6.086 1 80.88 584 VAL A C 1
ATOM 4482 O O . VAL A 1 584 ? 35.188 30.391 6.641 1 80.88 584 VAL A O 1
ATOM 4485 N N . LEU A 1 585 ? 36.438 28.562 6.719 1 82.56 585 LEU A N 1
ATOM 4486 C CA . LEU A 1 585 ? 36.312 28.484 8.172 1 82.56 585 LEU A CA 1
ATOM 4487 C C . LEU A 1 585 ? 37.125 29.594 8.844 1 82.56 585 LEU A C 1
ATOM 4489 O O . LEU A 1 585 ? 36.719 30.094 9.898 1 82.56 585 LEU A O 1
ATOM 4493 N N . HIS A 1 586 ? 38.25 29.969 8.273 1 78.81 586 HIS A N 1
ATOM 4494 C CA . HIS A 1 586 ? 39.062 31.047 8.82 1 78.81 586 HIS A CA 1
ATOM 4495 C C . HIS A 1 586 ? 38.312 32.375 8.727 1 78.81 586 HIS A C 1
ATOM 4497 O O . HIS A 1 586 ? 38.344 33.188 9.656 1 78.81 586 HIS A O 1
ATOM 4503 N N . GLU A 1 587 ? 37.688 32.469 7.641 1 76.94 587 GLU A N 1
ATOM 4504 C CA . GLU A 1 587 ? 36.906 33.719 7.438 1 76.94 587 GLU A CA 1
ATOM 4505 C C . GLU A 1 587 ? 35.719 33.781 8.383 1 76.94 587 GLU A C 1
ATOM 4507 O O . GLU A 1 587 ? 35.375 34.844 8.875 1 76.94 587 GLU A O 1
ATOM 4512 N N . ASN A 1 588 ? 35.125 32.656 8.578 1 76.31 588 ASN A N 1
ATOM 4513 C CA . ASN A 1 588 ? 33.969 32.594 9.453 1 76.31 588 ASN A CA 1
ATOM 4514 C C . ASN A 1 588 ? 34.344 32.844 10.906 1 76.31 588 ASN A C 1
ATOM 4516 O O . ASN A 1 588 ? 33.594 33.469 11.648 1 76.31 588 ASN A O 1
ATOM 4520 N N . ASP A 1 589 ? 35.5 32.344 11.32 1 72.88 589 ASP A N 1
ATOM 4521 C CA . ASP A 1 589 ? 35.969 32.562 12.688 1 72.88 589 ASP A CA 1
ATOM 4522 C C . ASP A 1 589 ? 36.344 34.031 12.906 1 72.88 589 ASP A C 1
ATOM 4524 O O . ASP A 1 589 ? 36.125 34.594 13.992 1 72.88 589 ASP A O 1
ATOM 4528 N N . ALA A 1 590 ? 36.906 34.594 11.836 1 67.5 590 ALA A N 1
ATOM 4529 C CA . ALA A 1 590 ? 37.281 36 11.914 1 67.5 590 ALA A CA 1
ATOM 4530 C C . ALA A 1 590 ? 36.031 36.875 12.031 1 67.5 590 ALA A C 1
ATOM 4532 O O . ALA A 1 590 ? 36.062 37.875 12.766 1 67.5 590 ALA A O 1
ATOM 4533 N N . LEU A 1 591 ? 35.094 36.438 11.305 1 66.06 591 LEU A N 1
ATOM 4534 C CA . LEU A 1 591 ? 33.844 37.219 11.352 1 66.06 591 LEU A CA 1
ATOM 4535 C C . LEU A 1 591 ? 33.188 37.125 12.734 1 66.06 591 LEU A C 1
ATOM 4537 O O . LEU A 1 591 ? 32.625 38.094 13.219 1 66.06 591 LEU A O 1
ATOM 4541 N N . LEU A 1 592 ? 33.219 36 13.297 1 64.06 592 LEU A N 1
ATOM 4542 C CA . LEU A 1 592 ? 32.688 35.781 14.633 1 64.06 592 LEU A CA 1
ATOM 4543 C C . LEU A 1 592 ? 33.438 36.594 15.672 1 64.06 592 LEU A C 1
ATOM 4545 O O . LEU A 1 592 ? 32.844 37.125 16.609 1 64.06 592 LEU A O 1
ATOM 4549 N N . SER A 1 593 ? 34.75 36.656 15.5 1 61.44 593 SER A N 1
ATOM 4550 C CA . SER A 1 593 ? 35.562 37.406 16.438 1 61.44 593 SER A CA 1
ATOM 4551 C C . SER A 1 593 ? 35.344 38.906 16.281 1 61.44 593 SER A C 1
ATOM 4553 O O . SER A 1 593 ? 35.406 39.688 17.25 1 61.44 593 SER A O 1
ATOM 4555 N N . ASN A 1 594 ? 35.125 39.344 14.961 1 55.94 594 ASN A N 1
ATOM 4556 C CA . ASN A 1 594 ? 34.969 40.781 14.742 1 55.94 594 ASN A CA 1
ATOM 4557 C C . ASN A 1 594 ? 33.531 41.219 14.875 1 55.94 594 ASN A C 1
ATOM 4559 O O . ASN A 1 594 ? 33.219 42.406 14.82 1 55.94 594 ASN A O 1
ATOM 4563 N N . GLY A 1 595 ? 32.594 40.531 15.438 1 50.91 595 GLY A N 1
ATOM 4564 C CA . GLY A 1 595 ? 31.219 40.906 15.688 1 50.91 595 GLY A CA 1
ATOM 4565 C C . GLY A 1 595 ? 30.469 41.281 14.422 1 50.91 595 GLY A C 1
ATOM 4566 O O . GLY A 1 595 ? 29.344 41.75 14.492 1 50.91 595 GLY A O 1
ATOM 4567 N N . GLU A 1 596 ? 31.047 41.594 13.227 1 43.88 596 GLU A N 1
ATOM 4568 C CA . GLU A 1 596 ? 30.422 42.219 12.055 1 43.88 596 GLU A CA 1
ATOM 4569 C C . GLU A 1 596 ? 29.75 41.156 11.195 1 43.88 596 GLU A C 1
ATOM 4571 O O . GLU A 1 596 ? 30.422 40.281 10.617 1 43.88 596 GLU A O 1
ATOM 4576 N N . PHE A 1 597 ? 28.672 40.656 11.492 1 43.41 597 PHE A N 1
ATOM 4577 C CA . PHE A 1 597 ? 27.938 39.688 10.703 1 43.41 597 PHE A CA 1
ATOM 4578 C C . PHE A 1 597 ? 27.516 40.281 9.359 1 43.41 597 PHE A C 1
ATOM 4580 O O . PHE A 1 597 ? 26.484 40.938 9.258 1 43.41 597 PHE A O 1
ATOM 4587 N N . GLU A 1 598 ? 28.297 41.188 8.633 1 36.94 598 GLU A N 1
ATOM 4588 C CA . GLU A 1 598 ? 27.797 41.656 7.355 1 36.94 598 GLU A CA 1
ATOM 4589 C C . GLU A 1 598 ? 27.469 40.5 6.414 1 36.94 598 GLU A C 1
ATOM 4591 O O . GLU A 1 598 ? 28 39.406 6.586 1 36.94 598 GLU A O 1
ATOM 4596 N N . ASN A 1 599 ? 26.625 40.812 5.219 1 36.88 599 ASN A N 1
ATOM 4597 C CA . ASN A 1 599 ? 26.047 40.156 4.07 1 36.88 599 ASN A CA 1
ATOM 4598 C C . ASN A 1 599 ? 27.109 39.406 3.254 1 36.88 599 ASN A C 1
ATOM 4600 O O . ASN A 1 599 ? 27.625 39.969 2.283 1 36.88 599 ASN A O 1
ATOM 4604 N N . SER A 1 600 ? 28 38.812 3.637 1 35 600 SER A N 1
ATOM 4605 C CA . SER A 1 600 ? 29.031 38.219 2.791 1 35 600 SER A CA 1
ATOM 4606 C C . SER A 1 600 ? 28.422 37.188 1.848 1 35 600 SER A C 1
ATOM 4608 O O . SER A 1 600 ? 28.547 35.969 2.08 1 35 600 SER A O 1
ATOM 4610 N N . ILE A 1 601 ? 27.266 37.281 1.345 1 37.41 601 ILE A N 1
ATOM 4611 C CA . ILE A 1 601 ? 26.641 36.438 0.359 1 37.41 601 ILE A CA 1
ATOM 4612 C C . ILE A 1 601 ? 27.516 36.312 -0.884 1 37.41 601 ILE A C 1
ATOM 4614 O O . ILE A 1 601 ? 27.547 35.281 -1.551 1 37.41 601 ILE A O 1
ATOM 4618 N N . ASP A 1 602 ? 28.188 37.469 -1.433 1 34.34 602 ASP A N 1
ATOM 4619 C CA . ASP A 1 602 ? 28.656 37.656 -2.803 1 34.34 602 ASP A CA 1
ATOM 4620 C C . ASP A 1 602 ? 29.938 36.875 -3.062 1 34.34 602 ASP A C 1
ATOM 4622 O O . ASP A 1 602 ? 30.312 36.656 -4.215 1 34.34 602 ASP A O 1
ATOM 4626 N N . VAL A 1 603 ? 30.766 36.625 -2.156 1 34.22 603 VAL A N 1
ATOM 4627 C CA . VAL A 1 603 ? 32.094 36.25 -2.586 1 34.22 603 VAL A CA 1
ATOM 4628 C C . VAL A 1 603 ? 32.094 34.781 -3.045 1 34.22 603 VAL A C 1
ATOM 4630 O O . VAL A 1 603 ? 32.75 34.438 -4.027 1 34.22 603 VAL A O 1
ATOM 4633 N N . GLY A 1 604 ? 31.406 33.938 -2.473 1 34.69 604 GLY A N 1
ATOM 4634 C CA . GLY A 1 604 ? 31.594 32.531 -2.785 1 34.69 604 GLY A CA 1
ATOM 4635 C C . GLY A 1 604 ? 30.844 32.062 -4.016 1 34.69 604 GLY A C 1
ATOM 4636 O O . GLY A 1 604 ? 31.062 30.969 -4.527 1 34.69 604 GLY A O 1
ATOM 4637 N N . MET A 1 605 ? 29.719 32.781 -4.363 1 36.59 605 MET A N 1
ATOM 4638 C CA . MET A 1 605 ? 29.078 32.406 -5.613 1 36.59 605 MET A CA 1
ATOM 4639 C C . MET A 1 605 ? 29.938 32.812 -6.812 1 36.59 605 MET A C 1
ATOM 4641 O O . MET A 1 605 ? 29.75 32.281 -7.91 1 36.59 605 MET A O 1
ATOM 4645 N N . LYS A 1 606 ? 30.688 33.906 -6.77 1 36.09 606 LYS A N 1
ATOM 4646 C CA . LYS A 1 606 ? 31.422 34.344 -7.953 1 36.09 606 LYS A CA 1
ATOM 4647 C C . LYS A 1 606 ? 32.5 33.312 -8.336 1 36.09 606 LYS A C 1
ATOM 4649 O O . LYS A 1 606 ? 32.75 33.094 -9.523 1 36.09 606 LYS A O 1
ATOM 4654 N N . LYS A 1 607 ? 33.094 32.781 -7.406 1 36.88 607 LYS A N 1
ATOM 4655 C CA . LYS A 1 607 ? 34.188 31.906 -7.863 1 36.88 607 LYS A CA 1
ATOM 4656 C C . LYS A 1 607 ? 33.625 30.656 -8.531 1 36.88 607 LYS A C 1
ATOM 4658 O O . LYS A 1 607 ? 34.312 30.031 -9.352 1 36.88 607 LYS A O 1
ATOM 4663 N N . MET A 1 608 ? 32.406 30.203 -8.156 1 37.16 608 MET A N 1
ATOM 4664 C CA . MET A 1 608 ? 31.891 29.031 -8.859 1 37.16 608 MET A CA 1
ATOM 4665 C C . MET A 1 608 ? 31.422 29.391 -10.258 1 37.16 608 MET A C 1
ATOM 4667 O O . MET A 1 608 ? 31.578 28.594 -11.195 1 37.16 608 MET A O 1
ATOM 4671 N N . VAL A 1 609 ? 30.781 30.594 -10.508 1 37.53 609 VAL A N 1
ATOM 4672 C CA . VAL A 1 609 ? 30.438 30.969 -11.867 1 37.53 609 VAL A CA 1
ATOM 4673 C C . VAL A 1 609 ? 31.703 31.25 -12.672 1 37.53 609 VAL A C 1
ATOM 4675 O O . VAL A 1 609 ? 31.766 30.953 -13.867 1 37.53 609 VAL A O 1
ATOM 4678 N N . GLU A 1 610 ? 32.688 31.781 -12.102 1 33.44 610 GLU A N 1
ATOM 4679 C CA . GLU A 1 610 ? 33.875 32.062 -12.883 1 33.44 610 GLU A CA 1
ATOM 4680 C C . GLU A 1 610 ? 34.625 30.797 -13.273 1 33.44 610 GLU A C 1
ATOM 4682 O O . GLU A 1 610 ? 35.25 30.734 -14.32 1 33.44 610 GLU A O 1
ATOM 4687 N N . ILE A 1 611 ? 34.5 29.812 -12.406 1 32.91 611 ILE A N 1
ATOM 4688 C CA . ILE A 1 611 ? 35.25 28.656 -12.867 1 32.91 611 ILE A CA 1
ATOM 4689 C C . ILE A 1 611 ? 34.531 28 -14.039 1 32.91 611 ILE A C 1
ATOM 4691 O O . ILE A 1 611 ? 35.188 27.375 -14.898 1 32.91 611 ILE A O 1
ATOM 4695 N N . LYS A 1 612 ? 33.188 28.188 -14.109 1 35.72 612 LYS A N 1
ATOM 4696 C CA . LYS A 1 612 ? 32.656 27.547 -15.312 1 35.72 612 LYS A CA 1
ATOM 4697 C C . LYS A 1 612 ? 33.062 28.312 -16.562 1 35.72 612 LYS A C 1
ATOM 4699 O O . LYS A 1 612 ? 33.219 27.719 -17.641 1 35.72 612 LYS A O 1
ATOM 4704 N N . TYR A 1 613 ? 33.094 29.719 -16.516 1 32.84 613 TYR A N 1
ATOM 4705 C CA . TYR A 1 613 ? 33.406 30.328 -17.797 1 32.84 613 TYR A CA 1
ATOM 4706 C C . TYR A 1 613 ? 34.812 29.984 -18.234 1 32.84 613 TYR A C 1
ATOM 4708 O O . TYR A 1 613 ? 35.125 30 -19.438 1 32.84 613 TYR A O 1
ATOM 4716 N N . SER A 1 614 ? 35.688 29.906 -17.25 1 31.48 614 SER A N 1
ATOM 4717 C CA . SER A 1 614 ? 37.031 29.734 -17.797 1 31.48 614 SER A CA 1
ATOM 4718 C C . SER A 1 614 ? 37.219 28.359 -18.438 1 31.48 614 SER A C 1
ATOM 4720 O O . SER A 1 614 ? 38 28.203 -19.375 1 31.48 614 SER A O 1
ATOM 4722 N N . SER A 1 615 ? 36.531 27.391 -17.797 1 31.83 615 SER A N 1
ATOM 4723 C CA . SER A 1 615 ? 36.938 26.141 -18.406 1 31.83 615 SER A CA 1
ATOM 4724 C C . SER A 1 615 ? 36.281 25.938 -19.766 1 31.83 615 SER A C 1
ATOM 4726 O O . SER A 1 615 ? 36.656 25.047 -20.531 1 31.83 615 SER A O 1
ATOM 4728 N N . HIS A 1 616 ? 35.094 26.641 -19.953 1 30.44 616 HIS A N 1
ATOM 4729 C CA . HIS A 1 616 ? 34.625 26.438 -21.312 1 30.44 616 HIS A CA 1
ATOM 4730 C C . HIS A 1 616 ? 35.438 27.281 -22.312 1 30.44 616 HIS A C 1
ATOM 4732 O O . HIS A 1 616 ? 35.219 27.188 -23.516 1 30.44 616 HIS A O 1
ATOM 4738 N N . GLU A 1 617 ? 35.969 28.406 -21.734 1 28.53 617 GLU A N 1
ATOM 4739 C CA . GLU A 1 617 ? 36.562 29.234 -22.781 1 28.53 617 GLU A CA 1
ATOM 4740 C C . GLU A 1 617 ? 37.688 28.5 -23.5 1 28.53 617 GLU A C 1
ATOM 4742 O O . GLU A 1 617 ? 38.031 28.828 -24.641 1 28.53 617 GLU A O 1
ATOM 4747 N N . ASP A 1 618 ? 38.438 27.781 -22.625 1 28.52 618 ASP A N 1
ATOM 4748 C CA . ASP A 1 618 ? 39.656 27.391 -23.328 1 28.52 618 ASP A CA 1
ATOM 4749 C C . ASP A 1 618 ? 39.344 26.422 -24.453 1 28.52 618 ASP A C 1
ATOM 4751 O O . ASP A 1 618 ? 40.25 26.016 -25.203 1 28.52 618 ASP A O 1
ATOM 4755 N N . PHE A 1 619 ? 38.125 25.766 -24.234 1 27.91 619 PHE A N 1
ATOM 4756 C CA . PHE A 1 619 ? 38.094 24.734 -25.266 1 27.91 619 PHE A CA 1
ATOM 4757 C C . PHE A 1 619 ? 37.812 25.359 -26.625 1 27.91 619 PHE A C 1
ATOM 4759 O O . PHE A 1 619 ? 37.688 24.656 -27.625 1 27.91 619 PHE A O 1
ATOM 4766 N N . LEU A 1 620 ? 37.281 26.641 -26.5 1 26.39 620 LEU A N 1
ATOM 4767 C CA . LEU A 1 620 ? 36.875 27.062 -27.828 1 26.39 620 LEU A CA 1
ATOM 4768 C C . LEU A 1 620 ? 38.062 27.203 -28.75 1 26.39 620 LEU A C 1
ATOM 4770 O O . LEU A 1 620 ? 37.938 27.109 -29.984 1 26.39 620 LEU A O 1
ATOM 4774 N N . ASN A 1 621 ? 39.031 27.906 -28.125 1 24.33 621 ASN A N 1
ATOM 4775 C CA . ASN A 1 621 ? 39.969 28.516 -29.062 1 24.33 621 ASN A CA 1
ATOM 4776 C C . ASN A 1 621 ? 40.844 27.469 -29.75 1 24.33 621 ASN A C 1
ATOM 4778 O O . ASN A 1 621 ? 41.906 27.797 -30.312 1 24.33 621 ASN A O 1
ATOM 4782 N N . LEU A 1 622 ? 40.875 26.266 -29.141 1 24.44 622 LEU A N 1
ATOM 4783 C CA . LEU A 1 622 ? 41.938 25.5 -29.734 1 24.44 622 LEU A CA 1
ATOM 4784 C C . LEU A 1 622 ? 41.719 25.344 -31.234 1 24.44 622 LEU A C 1
ATOM 4786 O O . LEU A 1 622 ? 40.875 24.562 -31.656 1 24.44 622 LEU A O 1
ATOM 4790 N N . ASN A 1 623 ? 41.562 26.484 -31.906 1 23.7 623 ASN A N 1
ATOM 4791 C CA . ASN A 1 623 ? 41.688 26.406 -33.344 1 23.7 623 ASN A CA 1
ATOM 4792 C C . ASN A 1 623 ? 42.906 25.578 -33.781 1 23.7 623 ASN A C 1
ATOM 4794 O O . ASN A 1 623 ? 44.031 25.891 -33.406 1 23.7 623 ASN A O 1
ATOM 4798 N N . PRO A 1 624 ? 42.719 24.25 -34.094 1 25.3 624 PRO A N 1
ATOM 4799 C CA . PRO A 1 624 ? 43.844 23.438 -34.562 1 25.3 624 PRO A CA 1
ATOM 4800 C C . PRO A 1 624 ? 44.656 24.094 -35.656 1 25.3 624 PRO A C 1
ATOM 4802 O O . PRO A 1 624 ? 44.062 24.469 -36.688 1 25.3 624 PRO A O 1
ATOM 4805 N N . GLN A 1 625 ? 45.406 25.125 -35.375 1 24.02 625 GLN A N 1
ATOM 4806 C CA . GLN A 1 625 ? 46.312 25.484 -36.438 1 24.02 625 GLN A CA 1
ATOM 4807 C C . GLN A 1 625 ? 46.969 24.25 -37.031 1 24.02 625 GLN A C 1
ATOM 4809 O O . GLN A 1 625 ? 47.375 23.344 -36.312 1 24.02 625 GLN A O 1
ATOM 4814 N N . PRO A 1 626 ? 46.812 24.047 -38.438 1 26.47 626 PRO A N 1
ATOM 4815 C CA . PRO A 1 626 ? 47.219 22.891 -39.219 1 26.47 626 PRO A CA 1
ATOM 4816 C C . PRO A 1 626 ? 48.719 22.594 -39.125 1 26.47 626 PRO A C 1
ATOM 4818 O O . PRO A 1 626 ? 49.25 21.797 -39.906 1 26.47 626 PRO A O 1
ATOM 4821 N N . GLU A 1 627 ? 49.469 23.094 -38.125 1 23.25 627 GLU A N 1
ATOM 4822 C CA . GLU A 1 627 ? 50.875 22.969 -38.5 1 23.25 627 GLU A CA 1
ATOM 4823 C C . GLU A 1 627 ? 51.219 21.516 -38.812 1 23.25 627 GLU A C 1
ATOM 4825 O O . GLU A 1 627 ? 50.625 20.594 -38.281 1 23.25 627 GLU A O 1
ATOM 4830 N N . ASN A 1 628 ? 52.156 21.312 -39.906 1 22.92 628 ASN A N 1
ATOM 4831 C CA . ASN A 1 628 ? 52.719 20.297 -40.812 1 22.92 628 ASN A CA 1
ATOM 4832 C C . ASN A 1 628 ? 53.344 19.141 -40.031 1 22.92 628 ASN A C 1
ATOM 4834 O O . ASN A 1 628 ? 53.75 18.141 -40.625 1 22.92 628 ASN A O 1
ATOM 4838 N N . SER A 1 629 ? 54.094 19.422 -38.906 1 23.48 629 SER A N 1
ATOM 4839 C CA . SER A 1 629 ? 55.219 18.516 -38.75 1 23.48 629 SER A CA 1
ATOM 4840 C C . SER A 1 629 ? 54.75 17.094 -38.469 1 23.48 629 SER A C 1
ATOM 4842 O O . SER A 1 629 ? 53.812 16.891 -37.688 1 23.48 629 SER A O 1
ATOM 4844 N N . GLU A 1 630 ? 55.094 16.109 -39.344 1 23.62 630 GLU A N 1
ATOM 4845 C CA . GLU A 1 630 ? 54.875 14.688 -39.594 1 23.62 630 GLU A CA 1
ATOM 4846 C C . GLU A 1 630 ? 55.219 13.836 -38.375 1 23.62 630 GLU A C 1
ATOM 4848 O O . GLU A 1 630 ? 55.156 12.609 -38.438 1 23.62 630 GLU A O 1
ATOM 4853 N N . ILE A 1 631 ? 55.844 14.391 -37.281 1 23.91 631 ILE A N 1
ATOM 4854 C CA . ILE A 1 631 ? 56.531 13.336 -36.562 1 23.91 631 ILE A CA 1
ATOM 4855 C C . ILE A 1 631 ? 55.531 12.281 -36.094 1 23.91 631 ILE A C 1
ATOM 4857 O O . ILE A 1 631 ? 54.438 12.625 -35.625 1 23.91 631 ILE A O 1
ATOM 4861 N N . ILE A 1 632 ? 55.812 10.984 -36.375 1 22.59 632 ILE A N 1
ATOM 4862 C CA . ILE A 1 632 ? 55.25 9.648 -36.281 1 22.59 632 ILE A CA 1
ATOM 4863 C C . ILE A 1 632 ? 54.906 9.344 -34.812 1 22.59 632 ILE A C 1
ATOM 4865 O O . ILE A 1 632 ? 55.812 9 -34.031 1 22.59 632 ILE A O 1
ATOM 4869 N N . ALA A 1 633 ? 54.531 10.328 -34 1 23.28 633 ALA A N 1
ATOM 4870 C CA . ALA A 1 633 ? 54.344 9.867 -32.625 1 23.28 633 ALA A CA 1
ATOM 4871 C C . ALA A 1 633 ? 53.406 8.656 -32.562 1 23.28 633 ALA A C 1
ATOM 4873 O O . ALA A 1 633 ? 52.281 8.719 -33.031 1 23.28 633 ALA A O 1
ATOM 4874 N N . GLU A 1 634 ? 54.031 7.48 -32.594 1 22.17 634 GLU A N 1
ATOM 4875 C CA . GLU A 1 634 ? 53.5 6.129 -32.5 1 22.17 634 GLU A CA 1
ATOM 4876 C C . GLU A 1 634 ? 52.344 6.062 -31.5 1 22.17 634 GLU A C 1
ATOM 4878 O O . GLU A 1 634 ? 52.25 6.918 -30.625 1 22.17 634 GLU A O 1
ATOM 4883 N N . ASP A 1 635 ? 51.594 4.922 -31.609 1 22.19 635 ASP A N 1
ATOM 4884 C CA . ASP A 1 635 ? 50.281 4.305 -31.391 1 22.19 635 ASP A CA 1
ATOM 4885 C C . ASP A 1 635 ? 50.031 4.105 -29.906 1 22.19 635 ASP A C 1
ATOM 4887 O O . ASP A 1 635 ? 49.125 3.352 -29.531 1 22.19 635 ASP A O 1
ATOM 4891 N N . MET A 1 636 ? 50.938 4.512 -28.984 1 23.27 636 MET A N 1
ATOM 4892 C CA . MET A 1 636 ? 50.594 3.875 -27.734 1 23.27 636 MET A CA 1
ATOM 4893 C C . MET A 1 636 ? 49.219 4.387 -27.234 1 23.27 636 MET A C 1
ATOM 4895 O O . MET A 1 636 ? 49.156 5.375 -26.5 1 23.27 636 MET A O 1
ATOM 4899 N N . THR A 1 637 ? 48.438 4.82 -28.125 1 26 637 THR A N 1
ATOM 4900 C CA . THR A 1 637 ? 47.188 5.281 -27.531 1 26 637 THR A CA 1
ATOM 4901 C C . THR A 1 637 ? 46.625 4.254 -26.562 1 26 637 THR A C 1
ATOM 4903 O O . THR A 1 637 ? 46.219 3.154 -26.953 1 26 637 THR A O 1
ATOM 4906 N N . ALA A 1 638 ? 47.25 4.121 -25.375 1 27.38 638 ALA A N 1
ATOM 4907 C CA . ALA A 1 638 ? 46.594 3.387 -24.297 1 27.38 638 ALA A CA 1
ATOM 4908 C C . ALA A 1 638 ? 45.094 3.643 -24.266 1 27.38 638 ALA A C 1
ATOM 4910 O O . ALA A 1 638 ? 44.656 4.793 -24.234 1 27.38 638 ALA A O 1
ATOM 4911 N N . MET A 1 639 ? 44.344 2.779 -24.922 1 28.14 639 MET A N 1
ATOM 4912 C CA . MET A 1 639 ? 42.875 2.709 -25 1 28.14 639 MET A CA 1
ATOM 4913 C C . MET A 1 639 ? 42.25 3 -23.641 1 28.14 639 MET A C 1
ATOM 4915 O O . MET A 1 639 ? 42.531 2.309 -22.656 1 28.14 639 MET A O 1
ATOM 4919 N N . LEU A 1 640 ? 42 4.195 -23.375 1 31.02 640 LEU A N 1
ATOM 4920 C CA . LEU A 1 640 ? 41.188 4.602 -22.25 1 31.02 640 LEU A CA 1
ATOM 4921 C C . LEU A 1 640 ? 39.938 3.707 -22.125 1 31.02 640 LEU A C 1
ATOM 4923 O O . LEU A 1 640 ? 39.312 3.355 -23.125 1 31.02 640 LEU A O 1
ATOM 4927 N N . PRO A 1 641 ? 39.812 2.969 -21.016 1 40.25 641 PRO A N 1
ATOM 4928 C CA . PRO A 1 641 ? 38.625 2.152 -20.75 1 40.25 641 PRO A CA 1
ATOM 4929 C C . PRO A 1 641 ? 37.312 2.883 -21.062 1 40.25 641 PRO A C 1
ATOM 4931 O O . PRO A 1 641 ? 37.156 4.062 -20.734 1 40.25 641 PRO A O 1
ATOM 4934 N N . THR A 1 642 ? 36.75 2.627 -22.172 1 39.09 642 THR A N 1
ATOM 4935 C CA . THR A 1 642 ? 35.438 3.146 -22.5 1 39.09 642 THR A CA 1
ATOM 4936 C C . THR A 1 642 ? 34.406 2.678 -21.484 1 39.09 642 THR A C 1
ATOM 4938 O O . THR A 1 642 ? 34.25 1.478 -21.25 1 39.09 642 THR A O 1
ATOM 4941 N N . LYS A 1 643 ? 33.969 3.59 -20.625 1 50.09 643 LYS A N 1
ATOM 4942 C CA . LYS A 1 643 ? 32.906 3.387 -19.656 1 50.09 643 LYS A CA 1
ATOM 4943 C C . LYS A 1 643 ? 31.531 3.543 -20.312 1 50.09 643 LYS A C 1
ATOM 4945 O O . LYS A 1 643 ? 31.25 4.562 -20.938 1 50.09 643 LYS A O 1
ATOM 4950 N N . SER A 1 644 ? 30.844 2.449 -20.703 1 52.28 644 SER A N 1
ATOM 4951 C CA . SER A 1 644 ? 29.469 2.592 -21.172 1 52.28 644 SER A CA 1
ATOM 4952 C C . SER A 1 644 ? 28.469 2.357 -20.047 1 52.28 644 SER A C 1
ATOM 4954 O O . SER A 1 644 ? 28.688 1.494 -19.188 1 52.28 644 SER A O 1
ATOM 4956 N N . ARG A 1 645 ? 27.5 3.359 -19.875 1 50.5 645 ARG A N 1
ATOM 4957 C CA . ARG A 1 645 ? 26.422 3.211 -18.891 1 50.5 645 ARG A CA 1
ATOM 4958 C C . ARG A 1 645 ? 25.188 2.588 -19.516 1 50.5 645 ARG A C 1
ATOM 4960 O O . ARG A 1 645 ? 24.703 3.062 -20.547 1 50.5 645 ARG A O 1
ATOM 4967 N N . ILE A 1 646 ? 24.906 1.397 -19.219 1 42.53 646 ILE A N 1
ATOM 4968 C CA . ILE A 1 646 ? 23.672 0.783 -19.703 1 42.53 646 ILE A CA 1
ATOM 4969 C C . ILE A 1 646 ? 22.562 0.97 -18.672 1 42.53 646 ILE A C 1
ATOM 4971 O O . ILE A 1 646 ? 22.688 0.548 -17.531 1 42.53 646 ILE A O 1
ATOM 4975 N N . GLN A 1 647 ? 21.594 1.85 -19.016 1 44.19 647 GLN A N 1
ATOM 4976 C CA . GLN A 1 647 ? 20.406 2.061 -18.188 1 44.19 647 GLN A CA 1
ATOM 4977 C C . GLN A 1 647 ? 19.344 0.996 -18.469 1 44.19 647 GLN A C 1
ATOM 4979 O O . GLN A 1 647 ? 19.094 0.645 -19.625 1 44.19 647 GLN A O 1
ATOM 4984 N N . MET B 1 1 ? 8.266 37.531 85.625 1 21.45 1 MET B N 1
ATOM 4985 C CA . MET B 1 1 ? 7.395 36.875 84.625 1 21.45 1 MET B CA 1
ATOM 4986 C C . MET B 1 1 ? 7.945 37.031 83.188 1 21.45 1 MET B C 1
ATOM 4988 O O . MET B 1 1 ? 7.426 36.438 82.25 1 21.45 1 MET B O 1
ATOM 4992 N N . MET B 1 2 ? 8.703 38.062 82.938 1 21.38 2 MET B N 1
ATOM 4993 C CA . MET B 1 2 ? 8.992 38.781 81.75 1 21.38 2 MET B CA 1
ATOM 4994 C C . MET B 1 2 ? 9.875 37.938 80.812 1 21.38 2 MET B C 1
ATOM 4996 O O . MET B 1 2 ? 10.141 38.344 79.688 1 21.38 2 MET B O 1
ATOM 5000 N N . SER B 1 3 ? 10.656 37.094 81.375 1 24.17 3 SER B N 1
ATOM 5001 C CA . SER B 1 3 ? 11.938 36.688 80.812 1 24.17 3 SER B CA 1
ATOM 5002 C C . SER B 1 3 ? 11.742 35.875 79.562 1 24.17 3 SER B C 1
ATOM 5004 O O . SER B 1 3 ? 12.711 35.594 78.812 1 24.17 3 SER B O 1
ATOM 5006 N N . VAL B 1 4 ? 10.648 35.094 79.5 1 25.62 4 VAL B N 1
ATOM 5007 C CA . VAL B 1 4 ? 10.688 33.844 78.75 1 25.62 4 VAL B CA 1
ATOM 5008 C C . VAL B 1 4 ? 10.656 34.125 77.25 1 25.62 4 VAL B C 1
ATOM 5010 O O . VAL B 1 4 ? 10.383 33.219 76.438 1 25.62 4 VAL B O 1
ATOM 5013 N N . ALA B 1 5 ? 10.625 35.344 76.812 1 22.78 5 ALA B N 1
ATOM 5014 C CA . ALA B 1 5 ? 9.992 35.625 75.5 1 22.78 5 ALA B CA 1
ATOM 5015 C C . ALA B 1 5 ? 10.836 35.062 74.375 1 22.78 5 ALA B C 1
ATOM 5017 O O . ALA B 1 5 ? 10.312 34.75 73.312 1 22.78 5 ALA B O 1
ATOM 5018 N N . ALA B 1 6 ? 12.141 35.188 74.438 1 21.12 6 ALA B N 1
ATOM 5019 C CA . ALA B 1 6 ? 12.891 35.406 73.188 1 21.12 6 ALA B CA 1
ATOM 5020 C C . ALA B 1 6 ? 13.086 34.125 72.438 1 21.12 6 ALA B C 1
ATOM 5022 O O . ALA B 1 6 ? 13.938 34.031 71.5 1 21.12 6 ALA B O 1
ATOM 5023 N N . LYS B 1 7 ? 12.773 32.938 72.938 1 27.48 7 LYS B N 1
ATOM 5024 C CA . LYS B 1 7 ? 13.367 31.828 72.25 1 27.48 7 LYS B CA 1
ATOM 5025 C C . LYS B 1 7 ? 12.836 31.719 70.812 1 27.48 7 LYS B C 1
ATOM 5027 O O . LYS B 1 7 ? 11.688 31.312 70.625 1 27.48 7 LYS B O 1
ATOM 5032 N N . ALA B 1 8 ? 13.102 32.719 69.875 1 22.5 8 ALA B N 1
ATOM 5033 C CA . ALA B 1 8 ? 12.734 32.938 68.5 1 22.5 8 ALA B CA 1
ATOM 5034 C C . ALA B 1 8 ? 12.898 31.688 67.688 1 22.5 8 ALA B C 1
ATOM 5036 O O . ALA B 1 8 ? 13.883 30.953 67.812 1 22.5 8 ALA B O 1
ATOM 5037 N N . SER B 1 9 ? 11.812 31.172 67 1 24.09 9 SER B N 1
ATOM 5038 C CA . SER B 1 9 ? 11.359 30.031 66.188 1 24.09 9 SER B CA 1
ATOM 5039 C C . SER B 1 9 ? 12.297 29.766 65 1 24.09 9 SER B C 1
ATOM 5041 O O . SER B 1 9 ? 12.523 30.656 64.188 1 24.09 9 SER B O 1
ATOM 5043 N N . GLU B 1 10 ? 13.445 29.109 65.125 1 25.5 10 GLU B N 1
ATOM 5044 C CA . GLU B 1 10 ? 14.312 28.578 64.125 1 25.5 10 GLU B CA 1
ATOM 5045 C C . GLU B 1 10 ? 13.5 27.844 63.031 1 25.5 10 GLU B C 1
ATOM 5047 O O . GLU B 1 10 ? 12.961 26.766 63.312 1 25.5 10 GLU B O 1
ATOM 5052 N N . VAL B 1 11 ? 12.625 28.484 62.219 1 26.95 11 VAL B N 1
ATOM 5053 C CA . VAL B 1 11 ? 11.852 27.906 61.125 1 26.95 11 VAL B CA 1
ATOM 5054 C C . VAL B 1 11 ? 12.766 27.047 60.25 1 26.95 11 VAL B C 1
ATOM 5056 O O . VAL B 1 11 ? 13.766 27.531 59.719 1 26.95 11 VAL B O 1
ATOM 5059 N N . GLU B 1 12 ? 12.953 25.797 60.625 1 27.95 12 GLU B N 1
ATOM 5060 C CA . GLU B 1 12 ? 13.602 24.766 59.844 1 27.95 12 GLU B CA 1
ATOM 5061 C C . GLU B 1 12 ? 13.234 24.891 58.375 1 27.95 12 GLU B C 1
ATOM 5063 O O . GLU B 1 12 ? 12.062 24.984 58.031 1 27.95 12 GLU B O 1
ATOM 5068 N N . GLU B 1 13 ? 14.148 25.422 57.562 1 26.91 13 GLU B N 1
ATOM 5069 C CA . GLU B 1 13 ? 14.148 25.516 56.094 1 26.91 13 GLU B CA 1
ATOM 5070 C C . GLU B 1 13 ? 13.672 24.219 55.469 1 26.91 13 GLU B C 1
ATOM 5072 O O . GLU B 1 13 ? 14.273 23.172 55.656 1 26.91 13 GLU B O 1
ATOM 5077 N N . CYS B 1 14 ? 12.336 23.922 55.469 1 27.56 14 CYS B N 1
ATOM 5078 C CA . CYS B 1 14 ? 11.719 22.828 54.75 1 27.56 14 CYS B CA 1
ATOM 5079 C C . CYS B 1 14 ? 12.406 22.609 53.406 1 27.56 14 CYS B C 1
ATOM 5081 O O . CYS B 1 14 ? 12.531 23.531 52.594 1 27.56 14 CYS B O 1
ATOM 5083 N N . SER B 1 15 ? 13.32 21.656 53.438 1 28.72 15 SER B N 1
ATOM 5084 C CA . SER B 1 15 ? 14.008 21.062 52.281 1 28.72 15 SER B CA 1
ATOM 5085 C C . SER B 1 15 ? 13.078 20.953 51.094 1 28.72 15 SER B C 1
ATOM 5087 O O . SER B 1 15 ? 11.961 20.453 51.219 1 28.72 15 SER B O 1
ATOM 5089 N N . ARG B 1 16 ? 13.203 21.844 50.156 1 31.02 16 ARG B N 1
ATOM 5090 C CA . ARG B 1 16 ? 12.516 21.875 48.875 1 31.02 16 ARG B CA 1
ATOM 5091 C C . ARG B 1 16 ? 12.43 20.484 48.25 1 31.02 16 ARG B C 1
ATOM 5093 O O . ARG B 1 16 ? 13.422 19.75 48.219 1 31.02 16 ARG B O 1
ATOM 5100 N N . PRO B 1 17 ? 11.211 19.797 48.469 1 31.69 17 PRO B N 1
ATOM 5101 C CA . PRO B 1 17 ? 11.125 18.469 47.844 1 31.69 17 PRO B CA 1
ATOM 5102 C C . PRO B 1 17 ? 11.891 18.359 46.531 1 31.69 17 PRO B C 1
ATOM 5104 O O . PRO B 1 17 ? 11.953 19.328 45.781 1 31.69 17 PRO B O 1
ATOM 5107 N N . THR B 1 18 ? 12.93 17.594 46.594 1 29.39 18 THR B N 1
ATOM 5108 C CA . THR B 1 18 ? 13.703 17.125 45.438 1 29.39 18 THR B CA 1
ATOM 5109 C C . THR B 1 18 ? 12.789 16.797 44.281 1 29.39 18 THR B C 1
ATOM 5111 O O . THR B 1 18 ? 11.781 16.109 44.438 1 29.39 18 THR B O 1
ATOM 5114 N N . LYS B 1 19 ? 12.75 17.625 43.281 1 34.72 19 LYS B N 1
ATOM 5115 C CA . LYS B 1 19 ? 12.102 17.422 42 1 34.72 19 LYS B CA 1
ATOM 5116 C C . LYS B 1 19 ? 12.234 15.984 41.531 1 34.72 19 LYS B C 1
ATOM 5118 O O . LYS B 1 19 ? 13.32 15.531 41.156 1 34.72 19 LYS B O 1
ATOM 5123 N N . ARG B 1 20 ? 11.625 15.016 42.25 1 33.22 20 ARG B N 1
ATOM 5124 C CA . ARG B 1 20 ? 11.625 13.633 41.781 1 33.22 20 ARG B CA 1
ATOM 5125 C C . ARG B 1 20 ? 11.57 13.57 40.25 1 33.22 20 ARG B C 1
ATOM 5127 O O . ARG B 1 20 ? 10.672 14.141 39.625 1 33.22 20 ARG B O 1
ATOM 5134 N N . LYS B 1 21 ? 12.609 13.391 39.531 1 38.16 21 LYS B N 1
ATOM 5135 C CA . LYS B 1 21 ? 12.844 13.086 38.125 1 38.16 21 LYS B CA 1
ATOM 5136 C C . LYS B 1 21 ? 11.875 12.023 37.625 1 38.16 21 LYS B C 1
ATOM 5138 O O . LYS B 1 21 ? 11.883 10.891 38.125 1 38.16 21 LYS B O 1
ATOM 5143 N N . CYS B 1 22 ? 10.555 12.18 37.625 1 41.22 22 CYS B N 1
ATOM 5144 C CA . CYS B 1 22 ? 9.711 11.234 36.906 1 41.22 22 CYS B CA 1
ATOM 5145 C C . CYS B 1 22 ? 10.531 10.43 35.906 1 41.22 22 CYS B C 1
ATOM 5147 O O . CYS B 1 22 ? 11.367 10.977 35.188 1 41.22 22 CYS B O 1
ATOM 5149 N N . PRO B 1 23 ? 10.617 9.047 35.906 1 48.72 23 PRO B N 1
ATOM 5150 C CA . PRO B 1 23 ? 11.477 8.195 35.094 1 48.72 23 PRO B CA 1
ATOM 5151 C C . PRO B 1 23 ? 11.43 8.57 33.594 1 48.72 23 PRO B C 1
ATOM 5153 O O . PRO B 1 23 ? 10.391 9.008 33.094 1 48.72 23 PRO B O 1
ATOM 5156 N N . SER B 1 24 ? 12.516 8.938 32.906 1 53.91 24 SER B N 1
ATOM 5157 C CA . SER B 1 24 ? 12.945 9.398 31.594 1 53.91 24 SER B CA 1
ATOM 5158 C C . SER B 1 24 ? 12.172 8.695 30.484 1 53.91 24 SER B C 1
ATOM 5160 O O . SER B 1 24 ? 11.797 9.32 29.5 1 53.91 24 SER B O 1
ATOM 5162 N N . ALA B 1 25 ? 11.875 7.375 30.75 1 57.56 25 ALA B N 1
ATOM 5163 C CA . ALA B 1 25 ? 11.242 6.621 29.672 1 57.56 25 ALA B CA 1
ATOM 5164 C C . ALA B 1 25 ? 9.781 7.023 29.5 1 57.56 25 ALA B C 1
ATOM 5166 O O . ALA B 1 25 ? 9.281 7.137 28.375 1 57.56 25 ALA B O 1
ATOM 5167 N N . MET B 1 26 ? 9.055 7.277 30.625 1 60.16 26 MET B N 1
ATOM 5168 C CA . MET B 1 26 ? 7.645 7.645 30.562 1 60.16 26 MET B CA 1
ATOM 5169 C C . MET B 1 26 ? 7.477 9.078 30.078 1 60.16 26 MET B C 1
ATOM 5171 O O . MET B 1 26 ? 6.5 9.398 29.406 1 60.16 26 MET B O 1
ATOM 5175 N N . ALA B 1 27 ? 8.367 9.836 30.375 1 64.25 27 ALA B N 1
ATOM 5176 C CA . ALA B 1 27 ? 8.32 11.242 29.969 1 64.25 27 ALA B CA 1
ATOM 5177 C C . ALA B 1 27 ? 8.43 11.375 28.453 1 64.25 27 ALA B C 1
ATOM 5179 O O . ALA B 1 27 ? 7.891 12.32 27.875 1 64.25 27 ALA B O 1
ATOM 5180 N N . LYS B 1 28 ? 8.945 10.312 27.938 1 74.5 28 LYS B N 1
ATOM 5181 C CA . LYS B 1 28 ? 9.125 10.375 26.5 1 74.5 28 LYS B CA 1
ATOM 5182 C C . LYS B 1 28 ? 7.809 10.141 25.766 1 74.5 28 LYS B C 1
ATOM 5184 O O . LYS B 1 28 ? 7.594 10.672 24.672 1 74.5 28 LYS B O 1
ATOM 5189 N N . HIS B 1 29 ? 6.887 9.5 26.516 1 81.56 29 HIS B N 1
ATOM 5190 C CA . HIS B 1 29 ? 5.633 9.164 25.844 1 81.56 29 HIS B CA 1
ATOM 5191 C C . HIS B 1 29 ? 4.492 10.047 26.328 1 81.56 29 HIS B C 1
ATOM 5193 O O . HIS B 1 29 ? 3.334 9.836 25.969 1 81.56 29 HIS B O 1
ATOM 5199 N N . MET B 1 30 ? 4.828 11.078 27.188 1 88 30 MET B N 1
ATOM 5200 C CA . MET B 1 30 ? 3.82 12.016 27.672 1 88 30 MET B CA 1
ATOM 5201 C C . MET B 1 30 ? 4.25 13.453 27.422 1 88 30 MET B C 1
ATOM 5203 O O . MET B 1 30 ? 4.727 14.133 28.344 1 88 30 MET B O 1
ATOM 5207 N N 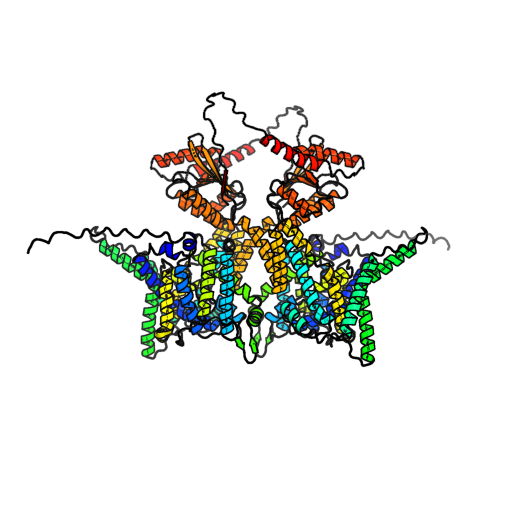. PRO B 1 31 ? 3.916 13.93 26.328 1 85.25 31 PRO B N 1
ATOM 5208 C CA . PRO B 1 31 ? 4.34 15.281 25.938 1 85.25 31 PRO B CA 1
ATOM 5209 C C . PRO B 1 31 ? 3.789 16.359 26.875 1 85.25 31 PRO B C 1
ATOM 5211 O O . PRO B 1 31 ? 4.336 17.469 26.938 1 85.25 31 PRO B O 1
ATOM 5214 N N . ILE B 1 32 ? 2.729 16.078 27.672 1 88.19 32 ILE B N 1
ATOM 5215 C CA . ILE B 1 32 ? 2.129 17.062 28.578 1 88.19 32 ILE B CA 1
ATOM 5216 C C . ILE B 1 32 ? 3.154 17.5 29.625 1 88.19 32 ILE B C 1
ATOM 5218 O O . ILE B 1 32 ? 3.121 18.641 30.094 1 88.19 32 ILE B O 1
ATOM 5222 N N . LEU B 1 33 ? 4.043 16.641 29.922 1 84.5 33 LEU B N 1
ATOM 5223 C CA . LEU B 1 33 ? 5.039 16.922 30.953 1 84.5 33 LEU B CA 1
ATOM 5224 C C . LEU B 1 33 ? 6.062 17.938 30.453 1 84.5 33 LEU B C 1
ATOM 5226 O O . LEU B 1 33 ? 6.715 18.609 31.25 1 84.5 33 LEU B O 1
ATOM 5230 N N . GLY B 1 34 ? 6.105 18.094 29.156 1 80.19 34 GLY B N 1
ATOM 5231 C CA . GLY B 1 34 ? 7.043 19.047 28.578 1 80.19 34 GLY B CA 1
ATOM 5232 C C . GLY B 1 34 ? 6.496 20.453 28.5 1 80.19 34 GLY B C 1
ATOM 5233 O O . GLY B 1 34 ? 7.141 21.406 28.953 1 80.19 34 GLY B O 1
ATOM 5234 N N . TRP B 1 35 ? 5.27 20.594 28.047 1 83.31 35 TRP B N 1
ATOM 5235 C CA . TRP B 1 35 ? 4.754 21.938 27.781 1 83.31 35 TRP B CA 1
ATOM 5236 C C . TRP B 1 35 ? 3.945 22.453 28.969 1 83.31 35 TRP B C 1
ATOM 5238 O O . TRP B 1 35 ? 3.754 23.656 29.125 1 83.31 35 TRP B O 1
ATOM 5248 N N . LEU B 1 36 ? 3.434 21.641 29.953 1 87.19 36 LEU B N 1
ATOM 5249 C CA . LEU B 1 36 ? 2.547 22.062 31.031 1 87.19 36 LEU B CA 1
ATOM 5250 C C . LEU B 1 36 ? 3.254 23.031 31.969 1 87.19 36 LEU B C 1
ATOM 5252 O O . LEU B 1 36 ? 2.654 24 32.438 1 87.19 36 LEU B O 1
ATOM 5256 N N . PRO B 1 37 ? 4.605 22.766 32.188 1 84 37 PRO B N 1
ATOM 5257 C CA . PRO B 1 37 ? 5.301 23.703 33.094 1 84 37 PRO B CA 1
ATOM 5258 C C . PRO B 1 37 ? 5.48 25.094 32.438 1 84 37 PRO B C 1
ATOM 5260 O O . PRO B 1 37 ? 5.645 26.078 33.156 1 84 37 PRO B O 1
ATOM 5263 N N . GLN B 1 38 ? 5.371 25.172 31.172 1 86.81 38 GLN B N 1
ATOM 5264 C CA . GLN B 1 38 ? 5.523 26.438 30.453 1 86.81 38 GLN B CA 1
ATOM 5265 C C . GLN B 1 38 ? 4.168 27.031 30.078 1 86.81 38 GLN B C 1
ATOM 5267 O O . GLN B 1 38 ? 4.09 27.953 29.25 1 86.81 38 GLN B O 1
ATOM 5272 N N . TYR B 1 39 ? 3.209 26.594 30.781 1 89.12 39 TYR B N 1
ATOM 5273 C CA . TYR B 1 39 ? 1.852 27.031 30.469 1 89.12 39 TYR B CA 1
ATOM 5274 C C . TYR B 1 39 ? 1.546 28.375 31.109 1 89.12 39 TYR B C 1
ATOM 5276 O O . TYR B 1 39 ? 1.47 28.484 32.344 1 89.12 39 TYR B O 1
ATOM 5284 N N . SER B 1 40 ? 1.519 29.406 30.281 1 89.69 40 SER B N 1
ATOM 5285 C CA . SER B 1 40 ? 1.305 30.781 30.734 1 89.69 40 SER B CA 1
ATOM 5286 C C . SER B 1 40 ? -0.171 31.156 30.672 1 89.69 40 SER B C 1
ATOM 5288 O O . SER B 1 40 ? -0.982 30.422 30.109 1 89.69 40 SER B O 1
ATOM 5290 N N . ARG B 1 41 ? -0.532 32.25 31.219 1 88.31 41 ARG B N 1
ATOM 5291 C CA . ARG B 1 41 ? -1.901 32.75 31.219 1 88.31 41 ARG B CA 1
ATOM 5292 C C . ARG B 1 41 ? -2.352 33.125 29.812 1 88.31 41 ARG B C 1
ATOM 5294 O O . ARG B 1 41 ? -3.516 32.938 29.453 1 88.31 41 ARG B O 1
ATOM 5301 N N . MET B 1 42 ? -1.438 33.625 29.062 1 85.31 42 MET B N 1
ATOM 5302 C CA . MET B 1 42 ? -1.754 33.969 27.688 1 85.31 42 MET B CA 1
ATOM 5303 C C . MET B 1 42 ? -2.102 32.75 26.875 1 85.31 42 MET B C 1
ATOM 5305 O O . MET B 1 42 ? -3.027 32.781 26.062 1 85.31 42 MET B O 1
ATOM 5309 N N . LYS B 1 43 ? -1.319 31.688 27.172 1 90.62 43 LYS B N 1
ATOM 5310 C CA . LYS B 1 43 ? -1.595 30.438 26.469 1 90.62 43 LYS B CA 1
ATOM 5311 C C . LYS B 1 43 ? -2.934 29.844 26.906 1 90.62 43 LYS B C 1
ATOM 5313 O O . LYS B 1 43 ? -3.658 29.266 26.094 1 90.62 43 LYS B O 1
ATOM 5318 N N . ALA B 1 44 ? -3.283 30.078 28.125 1 91.88 44 ALA B N 1
ATOM 5319 C CA . ALA B 1 44 ? -4.527 29.531 28.656 1 91.88 44 ALA B CA 1
ATOM 5320 C C . ALA B 1 44 ? -5.738 30.234 28.047 1 91.88 44 ALA B C 1
ATOM 5322 O O . ALA B 1 44 ? -6.742 29.578 27.719 1 91.88 44 ALA B O 1
ATOM 5323 N N . MET B 1 45 ? -5.648 31.5 27.938 1 89 45 MET B N 1
ATOM 5324 C CA . MET B 1 45 ? -6.746 32.25 27.344 1 89 45 MET B CA 1
ATOM 5325 C C . MET B 1 45 ? -6.906 31.906 25.859 1 89 45 MET B C 1
ATOM 5327 O O . MET B 1 45 ? -8.031 31.781 25.375 1 89 45 MET B O 1
ATOM 5331 N N . SER B 1 46 ? -5.809 31.828 25.188 1 89.38 46 SER B N 1
ATOM 5332 C CA . SER B 1 46 ? -5.855 31.453 23.781 1 89.38 46 SER B CA 1
ATOM 5333 C C . SER B 1 46 ? -6.445 30.062 23.594 1 89.38 46 SER B C 1
ATOM 5335 O O . SER B 1 46 ? -7.25 29.844 22.688 1 89.38 46 SER B O 1
ATOM 5337 N N . ASP B 1 47 ? -6.02 29.188 24.438 1 93.12 47 ASP B N 1
ATOM 5338 C CA . ASP B 1 47 ? -6.512 27.812 24.344 1 93.12 47 ASP B CA 1
ATOM 5339 C C . ASP B 1 47 ? -7.988 27.734 24.719 1 93.12 47 ASP B C 1
ATOM 5341 O O . ASP B 1 47 ? -8.727 26.906 24.172 1 93.12 47 ASP B O 1
ATOM 5345 N N . LEU B 1 48 ? -8.414 28.547 25.641 1 92.25 48 LEU B N 1
ATOM 5346 C CA . LEU B 1 48 ? -9.828 28.594 26 1 92.25 48 LEU B CA 1
ATOM 5347 C C . LEU B 1 48 ? -10.68 29.047 24.828 1 92.25 48 LEU B C 1
ATOM 5349 O O . LEU B 1 48 ? -11.703 28.422 24.531 1 92.25 48 LEU B O 1
ATOM 5353 N N . ILE B 1 49 ? -10.242 30.078 24.203 1 88.75 49 ILE B N 1
ATOM 5354 C CA . ILE B 1 49 ? -10.984 30.609 23.062 1 88.75 49 ILE B CA 1
ATOM 5355 C C . ILE B 1 49 ? -10.992 29.594 21.922 1 88.75 49 ILE B C 1
ATOM 5357 O O . ILE B 1 49 ? -12.039 29.328 21.328 1 88.75 49 ILE B O 1
ATOM 5361 N N . ALA B 1 50 ? -9.828 29.031 21.688 1 91.44 50 ALA B N 1
ATOM 5362 C CA . ALA B 1 50 ? -9.711 28.031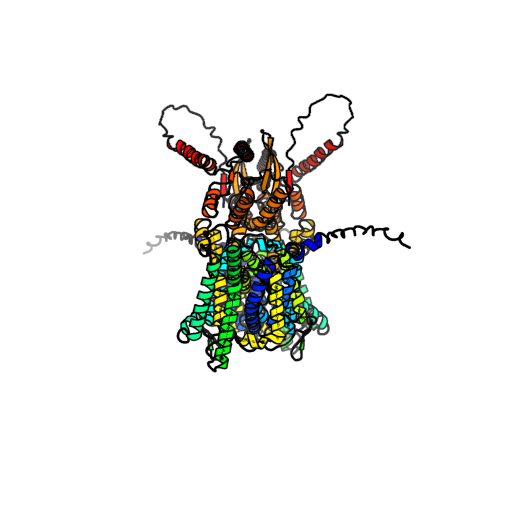 20.625 1 91.44 50 ALA B CA 1
ATOM 5363 C C . ALA B 1 50 ? -10.562 26.797 20.953 1 91.44 50 ALA B C 1
ATOM 5365 O O . ALA B 1 50 ? -11.195 26.234 20.062 1 91.44 50 ALA B O 1
ATOM 5366 N N . GLY B 1 51 ? -10.531 26.438 22.172 1 92.38 51 GLY B N 1
ATOM 5367 C CA . GLY B 1 51 ? -11.305 25.281 22.594 1 92.38 51 GLY B CA 1
ATOM 5368 C C . GLY B 1 51 ? -12.805 25.484 22.453 1 92.38 51 GLY B C 1
ATOM 5369 O O . GLY B 1 51 ? -13.516 24.578 22.016 1 92.38 51 GLY B O 1
ATOM 5370 N N . ILE B 1 52 ? -13.281 26.578 22.766 1 89.06 52 ILE B N 1
ATOM 5371 C CA . ILE B 1 52 ? -14.695 26.891 22.656 1 89.06 52 ILE B CA 1
ATOM 5372 C C . ILE B 1 52 ? -15.102 26.938 21.188 1 89.06 52 ILE B C 1
ATOM 5374 O O . ILE B 1 52 ? -16.141 26.391 20.797 1 89.06 52 ILE B O 1
ATOM 5378 N N . THR B 1 53 ? -14.281 27.594 20.422 1 87.62 53 THR B N 1
ATOM 5379 C CA . THR B 1 53 ? -14.539 27.656 18.984 1 87.62 53 THR B CA 1
ATOM 5380 C C . THR B 1 53 ? -14.586 26.25 18.391 1 87.62 53 THR B C 1
ATOM 5382 O O . THR B 1 53 ? -15.461 25.938 17.578 1 87.62 53 THR B O 1
ATOM 5385 N N . LEU B 1 54 ? -13.625 25.5 18.781 1 90 54 LEU B N 1
ATOM 5386 C CA . LEU B 1 54 ? -13.547 24.109 18.328 1 90 54 LEU B CA 1
ATOM 5387 C C . LEU B 1 54 ? -14.773 23.328 18.75 1 90 54 LEU B C 1
ATOM 5389 O O . LEU B 1 54 ? -15.312 22.531 17.984 1 90 54 LEU B O 1
ATOM 5393 N N . GLY B 1 55 ? -15.195 23.516 19.922 1 88.38 55 GLY B N 1
ATOM 5394 C CA . GLY B 1 55 ? -16.375 22.828 20.422 1 88.38 55 GLY B CA 1
ATOM 5395 C C . GLY B 1 55 ? -17.641 23.203 19.656 1 88.38 55 GLY B C 1
ATOM 5396 O O . GLY B 1 55 ? -18.453 22.328 19.344 1 88.38 55 GLY B O 1
ATOM 5397 N N . LEU B 1 56 ? -17.781 24.422 19.344 1 83.44 56 LEU B N 1
ATOM 5398 C CA . LEU B 1 56 ? -18.953 24.922 18.641 1 83.44 56 LEU B CA 1
ATOM 5399 C C . LEU B 1 56 ? -19.031 24.344 17.234 1 83.44 56 LEU B C 1
ATOM 5401 O O . LEU B 1 56 ? -20.109 24.172 16.688 1 83.44 56 LEU B O 1
ATOM 5405 N N . THR B 1 57 ? -17.906 24.047 16.719 1 82.5 57 THR B N 1
ATOM 5406 C CA . THR B 1 57 ? -17.859 23.5 15.359 1 82.5 57 THR B CA 1
ATOM 5407 C C . THR B 1 57 ? -17.891 21.984 15.383 1 82.5 57 THR B C 1
ATOM 5409 O O . THR B 1 57 ? -18.5 21.359 14.516 1 82.5 57 THR B O 1
ATOM 5412 N N . MET B 1 58 ? -17.266 21.453 16.344 1 87.38 58 MET B N 1
ATOM 5413 C CA . MET B 1 58 ? -17.078 20 16.438 1 87.38 58 MET B CA 1
ATOM 5414 C C . MET B 1 58 ? -18.406 19.312 16.766 1 87.38 58 MET B C 1
ATOM 5416 O O . MET B 1 58 ? -18.672 18.203 16.281 1 87.38 58 MET B O 1
ATOM 5420 N N . ILE B 1 59 ? -19.25 19.875 17.547 1 84.81 59 ILE B N 1
ATOM 5421 C CA . ILE B 1 59 ? -20.453 19.234 18.062 1 84.81 59 ILE B CA 1
ATOM 5422 C C . ILE B 1 59 ? -21.422 18.984 16.906 1 84.81 59 ILE B C 1
ATOM 5424 O O . ILE B 1 59 ? -21.828 17.859 16.672 1 84.81 59 ILE B O 1
ATOM 5428 N N . PRO B 1 60 ? -21.766 20.031 16.188 1 77.5 60 PRO B N 1
ATOM 5429 C CA . PRO B 1 60 ? -22.656 19.75 15.047 1 77.5 60 PRO B CA 1
ATOM 5430 C C . PRO B 1 60 ? -22.047 18.797 14.031 1 77.5 60 PRO B C 1
ATOM 5432 O O . PRO B 1 60 ? -22.75 17.984 13.445 1 77.5 60 PRO B O 1
ATOM 5435 N N . GLN B 1 61 ? -20.812 18.875 13.789 1 80.19 61 GLN B N 1
ATOM 5436 C CA . GLN B 1 61 ? -20.125 17.984 12.844 1 80.19 61 GLN B CA 1
ATOM 5437 C C . GLN B 1 61 ? -20.188 16.531 13.305 1 80.19 61 GLN B C 1
ATOM 5439 O O . GLN B 1 61 ? -20.391 15.633 12.492 1 80.19 61 GLN B O 1
ATOM 5444 N N . SER B 1 62 ? -19.953 16.359 14.547 1 85.69 62 SER B N 1
ATOM 5445 C CA . SER B 1 62 ? -19.953 15.008 15.094 1 85.69 62 SER B CA 1
ATOM 5446 C C . SER B 1 62 ? -21.328 14.367 14.969 1 85.69 62 SER B C 1
ATOM 5448 O O . SER B 1 62 ? -21.438 13.156 14.734 1 85.69 62 SER B O 1
ATOM 5450 N N . ILE B 1 63 ? -22.359 15.109 15.102 1 78.62 63 ILE B N 1
ATOM 5451 C CA . ILE B 1 63 ? -23.734 14.625 14.938 1 78.62 63 ILE B CA 1
ATOM 5452 C C . ILE B 1 63 ? -23.953 14.203 13.484 1 78.62 63 ILE B C 1
ATOM 5454 O O . ILE B 1 63 ? -24.531 13.141 13.227 1 78.62 63 ILE B O 1
ATOM 5458 N N . ALA B 1 64 ? -23.531 14.992 12.672 1 74.94 64 ALA B N 1
ATOM 5459 C CA . ALA B 1 64 ? -23.656 14.703 11.242 1 74.94 64 ALA B CA 1
ATOM 5460 C C . ALA B 1 64 ? -22.891 13.445 10.867 1 74.94 64 ALA B C 1
ATOM 5462 O O . ALA B 1 64 ? -23.359 12.648 10.047 1 74.94 64 ALA B O 1
ATOM 5463 N N . TYR B 1 65 ? -21.75 13.258 11.422 1 82.12 65 TYR B N 1
ATOM 5464 C CA . TYR B 1 65 ? -20.922 12.094 11.109 1 82.12 65 TYR B CA 1
ATOM 5465 C C . TYR B 1 65 ? -21.531 10.82 11.68 1 82.12 65 TYR B C 1
ATOM 5467 O O . TYR B 1 65 ? -21.422 9.75 11.086 1 82.12 65 TYR B O 1
ATOM 5475 N N . ALA B 1 66 ? -22.172 10.961 12.828 1 83.62 66 ALA B N 1
ATOM 5476 C CA . ALA B 1 66 ? -22.891 9.805 13.375 1 83.62 66 ALA B CA 1
ATOM 5477 C C . ALA B 1 66 ? -24 9.359 12.445 1 83.62 66 ALA B C 1
ATOM 5479 O O . ALA B 1 66 ? -24.203 8.164 12.219 1 83.62 66 ALA B O 1
ATOM 5480 N N . ALA B 1 67 ? -24.703 10.312 11.969 1 76.06 67 ALA B N 1
ATOM 5481 C CA . ALA B 1 67 ? -25.75 10.008 11.016 1 76.06 67 ALA B CA 1
ATOM 5482 C C . ALA B 1 67 ? -25.188 9.352 9.758 1 76.06 67 ALA B C 1
ATOM 5484 O O . ALA B 1 67 ? -25.812 8.438 9.195 1 76.06 67 ALA B O 1
ATOM 5485 N N . LEU B 1 68 ? -24.094 9.789 9.414 1 73.19 68 LEU B N 1
ATOM 5486 C CA . LEU B 1 68 ? -23.422 9.234 8.242 1 73.19 68 LEU B CA 1
ATOM 5487 C C . LEU B 1 68 ? -23.031 7.781 8.477 1 73.19 68 LEU B C 1
ATOM 5489 O O . LEU B 1 68 ? -23.031 6.969 7.551 1 73.19 68 LEU B O 1
ATOM 5493 N N . ALA B 1 69 ? -22.703 7.508 9.656 1 79.5 69 ALA B N 1
ATOM 5494 C CA . ALA B 1 69 ? -22.328 6.148 10.031 1 79.5 69 ALA B CA 1
ATOM 5495 C C . ALA B 1 69 ? -23.562 5.293 10.297 1 79.5 69 ALA B C 1
ATOM 5497 O O . ALA B 1 69 ? -23.438 4.109 10.617 1 79.5 69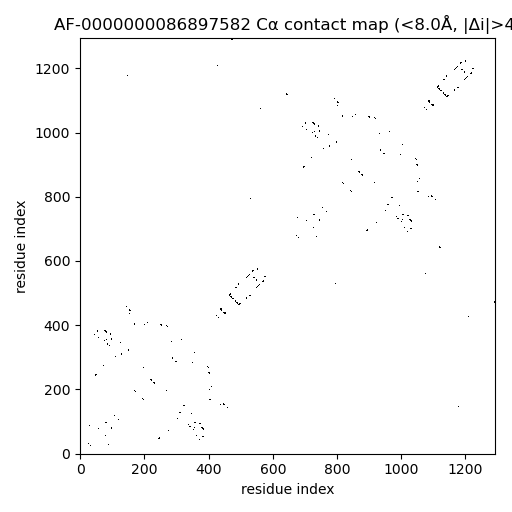 ALA B O 1
ATOM 5498 N N . GLY B 1 70 ? -24.719 5.855 10.195 1 74.75 70 GLY B N 1
ATOM 5499 C CA . GLY B 1 70 ? -25.953 5.148 10.461 1 74.75 70 GLY B CA 1
ATOM 5500 C C . GLY B 1 70 ? -26.266 5.008 11.938 1 74.75 70 GLY B C 1
ATOM 5501 O O . GLY B 1 70 ? -26.969 4.078 12.344 1 74.75 70 GLY B O 1
ATOM 5502 N N . LEU B 1 71 ? -25.703 5.875 12.664 1 83.38 71 LEU B N 1
ATOM 5503 C CA . LEU B 1 71 ? -25.891 5.816 14.109 1 83.38 71 LEU B CA 1
ATOM 5504 C C . LEU B 1 71 ? -26.672 7.02 14.602 1 83.38 71 LEU B C 1
ATOM 5506 O O . LEU B 1 71 ? -26.922 7.961 13.844 1 83.38 71 LEU B O 1
ATOM 5510 N N . THR B 1 72 ? -27.031 6.926 15.812 1 79.5 72 THR B N 1
ATOM 5511 C CA . THR B 1 72 ? -27.719 8.055 16.438 1 79.5 72 THR B CA 1
ATOM 5512 C C . THR B 1 72 ? -26.719 9.133 16.828 1 79.5 72 THR B C 1
ATOM 5514 O O . THR B 1 72 ? -25.547 8.852 17.031 1 79.5 72 THR B O 1
ATOM 5517 N N . ALA B 1 73 ? -27.141 10.336 16.984 1 77.31 73 ALA B N 1
ATOM 5518 C CA . ALA B 1 73 ? -26.344 11.539 17.203 1 77.31 73 ALA B CA 1
ATOM 5519 C C . ALA B 1 73 ? -25.469 11.398 18.453 1 77.31 73 ALA B C 1
ATOM 5521 O O . ALA B 1 73 ? -24.359 11.922 18.516 1 77.31 73 ALA B O 1
ATOM 5522 N N . GLN B 1 74 ? -25.906 10.672 19.406 1 81.12 74 GLN B N 1
ATOM 5523 C CA . GLN B 1 74 ? -25.219 10.57 20.688 1 81.12 74 GLN B CA 1
ATOM 5524 C C . GLN B 1 74 ? -23.859 9.898 20.531 1 81.12 74 GLN B C 1
ATOM 5526 O O . GLN B 1 74 ? -22.891 10.266 21.219 1 81.12 74 GLN B O 1
ATOM 5531 N N . TYR B 1 75 ? -23.781 9 19.656 1 84.69 75 TYR B N 1
ATOM 5532 C CA . TYR B 1 75 ? -22.547 8.25 19.5 1 84.69 75 TYR B CA 1
ATOM 5533 C C . TYR B 1 75 ? -21.453 9.109 18.875 1 84.69 75 TYR B C 1
ATOM 5535 O O . TYR B 1 75 ? -20.266 8.875 19.094 1 84.69 75 TYR B O 1
ATOM 5543 N N . GLY B 1 76 ? -21.844 10.039 18.062 1 84.31 76 GLY B N 1
ATOM 5544 C CA . GLY B 1 76 ? -20.875 11 17.562 1 84.31 76 GLY B CA 1
ATOM 5545 C C . GLY B 1 76 ? -20.297 11.898 18.641 1 84.31 76 GLY B C 1
ATOM 5546 O O . GLY B 1 76 ? -19.094 12.195 18.641 1 84.31 76 GLY B O 1
ATOM 5547 N N . LEU B 1 77 ? -21.156 12.25 19.562 1 83.94 77 LEU B N 1
ATOM 5548 C CA . LEU B 1 77 ? -20.734 13.141 20.641 1 83.94 77 LEU B CA 1
ATOM 5549 C C . LEU B 1 77 ? -19.844 12.414 21.641 1 83.94 77 LEU B C 1
ATOM 5551 O O . LEU B 1 77 ? -18.938 13.008 22.234 1 83.94 77 LEU B O 1
ATOM 5555 N N . TYR B 1 78 ? -20.094 11.109 21.797 1 86 78 TYR B N 1
ATOM 5556 C CA . TYR B 1 78 ? -19.266 10.32 22.703 1 86 78 TYR B CA 1
ATOM 5557 C C . TYR B 1 78 ? -17.812 10.273 22.219 1 86 78 TYR B C 1
ATOM 5559 O O . TYR B 1 78 ? -16.891 10.234 23.016 1 86 78 TYR B O 1
ATOM 5567 N N . SER B 1 79 ? -17.641 10.266 20.938 1 87.88 79 SER B N 1
ATOM 5568 C CA . SER B 1 79 ? -16.328 10.156 20.328 1 87.88 79 SER B CA 1
ATOM 5569 C C . SER B 1 79 ? -15.578 11.484 20.391 1 87.88 79 SER B C 1
ATOM 5571 O O . SER B 1 79 ? -14.352 11.531 20.266 1 87.88 79 SER B O 1
ATOM 5573 N N . CYS B 1 80 ? -16.219 12.539 20.609 1 86.94 80 CYS B N 1
ATOM 5574 C CA . CYS B 1 80 ? -15.648 13.883 20.578 1 86.94 80 CYS B CA 1
ATOM 5575 C C . CYS B 1 80 ? -14.852 14.172 21.844 1 86.94 80 CYS B C 1
ATOM 5577 O O . CYS B 1 80 ? -13.734 14.695 21.766 1 86.94 80 CYS B O 1
ATOM 5579 N N . PHE B 1 81 ? -15.359 13.82 22.922 1 88.62 81 PHE B N 1
ATOM 5580 C CA . PHE B 1 81 ? -14.734 14.281 24.156 1 88.62 81 PHE B CA 1
ATOM 5581 C C . PHE B 1 81 ? -13.555 13.391 24.531 1 88.62 81 PHE B C 1
ATOM 5583 O O . PHE B 1 81 ? -12.562 13.867 25.094 1 88.62 81 PHE B O 1
ATOM 5590 N N . VAL B 1 82 ? -13.555 12.109 24.203 1 90.06 82 VAL B N 1
ATOM 5591 C CA . VAL B 1 82 ? -12.461 11.211 24.562 1 90.06 82 VAL B CA 1
ATOM 5592 C C . VAL B 1 82 ? -11.188 11.617 23.844 1 90.06 82 VAL B C 1
ATOM 5594 O O . VAL B 1 82 ? -10.117 11.688 24.438 1 90.06 82 VAL B O 1
ATOM 5597 N N . GLY B 1 83 ? -11.281 11.867 22.562 1 89.75 83 GLY B N 1
ATOM 5598 C CA . GLY B 1 83 ? -10.125 12.297 21.797 1 89.75 83 GLY B CA 1
ATOM 5599 C C . GLY B 1 83 ? -9.539 13.602 22.297 1 89.75 83 GLY B C 1
ATOM 5600 O O . GLY B 1 83 ? -8.312 13.758 22.344 1 89.75 83 GLY B O 1
ATOM 5601 N N . GLY B 1 84 ? -10.43 14.523 22.719 1 90 84 GLY B N 1
ATOM 5602 C CA . GLY B 1 84 ? -9.969 15.805 23.234 1 90 84 GLY B CA 1
ATOM 5603 C C . GLY B 1 84 ? -9.195 15.688 24.531 1 90 84 GLY B C 1
ATOM 5604 O O . GLY B 1 84 ? -8.172 16.344 24.703 1 90 84 GLY B O 1
ATOM 5605 N N . PHE B 1 85 ? -9.602 14.781 25.391 1 93.25 85 PHE B N 1
ATOM 5606 C CA . PHE B 1 85 ? -8.984 14.641 26.688 1 93.25 85 PHE B CA 1
ATOM 5607 C C . PHE B 1 85 ? -7.656 13.898 26.594 1 93.25 85 PHE B C 1
ATOM 5609 O O . PHE B 1 85 ? -6.656 14.312 27.188 1 93.25 85 PHE B O 1
ATOM 5616 N N . LEU B 1 86 ? -7.668 12.875 25.859 1 93.5 86 LEU B N 1
ATOM 5617 C CA . LEU B 1 86 ? -6.469 12.047 25.797 1 93.5 86 LEU B CA 1
ATOM 5618 C C . LEU B 1 86 ? -5.379 12.727 24.969 1 93.5 86 LEU B C 1
ATOM 5620 O O . LEU B 1 86 ? -4.188 12.531 25.234 1 93.5 86 LEU B O 1
ATOM 5624 N N . TYR B 1 87 ? -5.793 13.477 24.016 1 93.75 87 TYR B N 1
ATOM 5625 C CA . TYR B 1 87 ? -4.809 14.141 23.156 1 93.75 87 TYR B CA 1
ATOM 5626 C C . TYR B 1 87 ? -4.027 15.188 23.938 1 93.75 87 TYR B C 1
ATOM 5628 O O . TYR B 1 87 ? -2.908 15.547 23.562 1 93.75 87 TYR B O 1
ATOM 5636 N N . ILE B 1 88 ? -4.559 15.688 25.062 1 92.94 88 ILE B N 1
ATOM 5637 C CA . ILE B 1 88 ? -3.871 16.656 25.906 1 92.94 88 ILE B CA 1
ATOM 5638 C C . ILE B 1 88 ? -2.619 16.016 26.516 1 92.94 88 ILE B C 1
ATOM 5640 O O . ILE B 1 88 ? -1.56 16.641 26.562 1 92.94 88 ILE B O 1
ATOM 5644 N N . VAL B 1 89 ? -2.758 14.766 26.812 1 92.19 89 VAL B N 1
ATOM 5645 C CA . VAL B 1 89 ? -1.688 14.094 27.547 1 92.19 89 VAL B CA 1
ATOM 5646 C C . VAL B 1 89 ? -0.682 13.508 26.547 1 92.19 89 VAL B C 1
ATOM 5648 O O . VAL B 1 89 ? 0.529 13.594 26.766 1 92.19 89 VAL B O 1
ATOM 5651 N N . PHE B 1 90 ? -1.213 12.953 25.469 1 92.88 90 PHE B N 1
ATOM 5652 C CA . PHE B 1 90 ? -0.336 12.141 24.641 1 92.88 90 PHE B CA 1
ATOM 5653 C C . PHE B 1 90 ? -0.109 12.789 23.281 1 92.88 90 PHE B C 1
ATOM 5655 O O . PHE B 1 90 ? 0.792 12.391 22.547 1 92.88 90 PHE B O 1
ATOM 5662 N N . GLY B 1 91 ? -0.821 13.773 22.953 1 90 91 GLY B N 1
ATOM 5663 C CA . GLY B 1 91 ? -0.721 14.383 21.641 1 90 91 GLY B CA 1
ATOM 5664 C C . GLY B 1 91 ? 0.558 15.172 21.438 1 90 91 GLY B C 1
ATOM 5665 O O . GLY B 1 91 ? 1.132 15.688 22.406 1 90 91 GLY B O 1
ATOM 5666 N N . THR B 1 92 ? 1.024 15.289 20.172 1 87.69 92 THR B N 1
ATOM 5667 C CA . THR B 1 92 ? 2.291 15.961 19.891 1 87.69 92 THR B CA 1
ATOM 5668 C C . THR B 1 92 ? 2.057 17.281 19.156 1 87.69 92 THR B C 1
ATOM 5670 O O . THR B 1 92 ? 2.834 18.219 19.312 1 87.69 92 THR B O 1
ATOM 5673 N N . ILE B 1 93 ? 1.017 17.328 18.391 1 90.31 93 ILE B N 1
ATOM 5674 C CA . ILE B 1 93 ? 0.748 18.516 17.578 1 90.31 93 ILE B CA 1
ATOM 5675 C C . ILE B 1 93 ? -0.459 19.25 18.156 1 90.31 93 ILE B C 1
ATOM 5677 O O . ILE B 1 93 ? -1.564 18.703 18.203 1 90.31 93 ILE B O 1
ATOM 5681 N N . LYS B 1 94 ? -0.284 20.438 18.5 1 90.81 94 LYS B N 1
ATOM 5682 C CA . LYS B 1 94 ? -1.267 21.219 19.25 1 90.81 94 LYS B CA 1
ATOM 5683 C C . LYS B 1 94 ? -2.516 21.484 18.422 1 90.81 94 LYS B C 1
ATOM 5685 O O . LYS B 1 94 ? -3.611 21.641 18.953 1 90.81 94 LYS B O 1
ATOM 5690 N N . GLU B 1 95 ? -2.387 21.531 17.125 1 90.06 95 GLU B N 1
ATOM 5691 C CA . GLU B 1 95 ? -3.508 21.906 16.266 1 90.06 95 GLU B CA 1
ATOM 5692 C C . GLU B 1 95 ? -4.406 20.703 15.977 1 90.06 95 GLU B C 1
ATOM 5694 O O . GLU B 1 95 ? -5.57 20.875 15.602 1 90.06 95 GLU B O 1
ATOM 5699 N N . VAL B 1 96 ? -3.908 19.5 16.156 1 92 96 VAL B N 1
ATOM 5700 C CA . VAL B 1 96 ? -4.625 18.297 15.742 1 92 96 VAL B CA 1
ATOM 5701 C C . VAL B 1 96 ? -5.762 18.016 16.719 1 92 96 VAL B C 1
ATOM 5703 O O . VAL B 1 96 ? -5.57 18.062 17.938 1 92 96 VAL B O 1
ATOM 5706 N N . SER B 1 97 ? -6.91 17.828 16.203 1 92.62 97 SER B N 1
ATOM 5707 C CA . SER B 1 97 ? -8.086 17.453 16.984 1 92.62 97 SER B CA 1
ATOM 5708 C C . SER B 1 97 ? -8.57 16.062 16.609 1 92.62 97 SER B C 1
ATOM 5710 O O . SER B 1 97 ? -8.906 15.805 15.453 1 92.62 97 SER B O 1
ATOM 5712 N N . ILE B 1 98 ? -8.656 15.188 17.594 1 93.06 98 ILE B N 1
ATOM 5713 C CA . ILE B 1 98 ? -9.094 13.812 17.375 1 93.06 98 ILE B CA 1
ATOM 5714 C C . ILE B 1 98 ? -10.586 13.688 17.672 1 93.06 98 ILE B C 1
ATOM 5716 O O . ILE B 1 98 ? -11.062 14.164 18.703 1 93.06 98 ILE B O 1
ATOM 5720 N N . GLY B 1 99 ? -11.344 13.188 16.797 1 91.38 99 GLY B N 1
ATOM 5721 C CA . GLY B 1 99 ? -12.781 12.969 16.906 1 91.38 99 GLY B CA 1
ATOM 5722 C C . GLY B 1 99 ? -13.352 12.219 15.711 1 91.38 99 GLY B C 1
ATOM 5723 O O . GLY B 1 99 ? -12.609 11.602 14.945 1 91.38 99 GLY B O 1
ATOM 5724 N N . PRO B 1 100 ? -14.625 12.195 15.695 1 89.38 100 PRO B N 1
ATOM 5725 C CA . PRO B 1 100 ? -15.25 11.539 14.539 1 89.38 100 PRO B CA 1
ATOM 5726 C C . PRO B 1 100 ? -15 12.297 13.234 1 89.38 100 PRO B C 1
ATOM 5728 O O . PRO B 1 100 ? -14.898 13.531 13.242 1 89.38 100 PRO B O 1
ATOM 5731 N N . SER B 1 101 ? -14.758 11.562 12.234 1 84.56 101 SER B N 1
ATOM 5732 C CA . SER B 1 101 ? -14.531 12.148 10.922 1 84.56 101 SER B CA 1
ATOM 5733 C C . SER B 1 101 ? -15.422 11.508 9.867 1 84.56 101 SER B C 1
ATOM 5735 O O . SER B 1 101 ? -15.953 10.414 10.078 1 84.56 101 SER B O 1
ATOM 5737 N N . SER B 1 102 ? -15.617 12.234 8.797 1 75.25 102 SER B N 1
ATOM 5738 C CA . SER B 1 102 ? -16.422 11.719 7.695 1 75.25 102 SER B CA 1
ATOM 5739 C C . SER B 1 102 ? -15.836 10.422 7.148 1 75.25 102 SER B C 1
ATOM 5741 O O . SER B 1 102 ? -16.578 9.477 6.867 1 75.25 102 SER B O 1
ATOM 5743 N N . LEU B 1 103 ? -14.555 10.43 7.094 1 72.06 103 LEU B N 1
ATOM 5744 C CA . LEU B 1 103 ? -13.867 9.258 6.566 1 72.06 103 LEU B CA 1
ATOM 5745 C C . LEU B 1 103 ? -14.109 8.047 7.457 1 72.06 103 LEU B C 1
ATOM 5747 O O . LEU B 1 103 ? -14.461 6.969 6.965 1 72.06 103 LEU B O 1
ATOM 5751 N N . MET B 1 104 ? -13.922 8.211 8.664 1 85.38 104 MET B N 1
ATOM 5752 C CA . MET B 1 104 ? -14.094 7.105 9.602 1 85.38 104 MET B CA 1
ATOM 5753 C C . MET B 1 104 ? -15.547 6.652 9.641 1 85.38 104 MET B C 1
ATOM 5755 O O . MET B 1 104 ? -15.828 5.461 9.797 1 85.38 104 MET B O 1
ATOM 5759 N N . ALA B 1 105 ? -16.469 7.594 9.492 1 82.81 105 ALA B N 1
ATOM 5760 C CA . ALA B 1 105 ? -17.891 7.273 9.516 1 82.81 105 ALA B CA 1
ATOM 5761 C C . ALA B 1 105 ? -18.281 6.414 8.312 1 82.81 105 ALA B C 1
ATOM 5763 O O . ALA B 1 105 ? -19 5.418 8.461 1 82.81 105 ALA B O 1
ATOM 5764 N N . LEU B 1 106 ? -17.781 6.707 7.273 1 69.5 106 LEU B N 1
ATOM 5765 C CA . LEU B 1 106 ? -18.094 5.984 6.047 1 69.5 106 LEU B CA 1
ATOM 5766 C C . LEU B 1 106 ? -17.516 4.578 6.074 1 69.5 106 LEU B C 1
ATOM 5768 O O . LEU B 1 106 ? -18.172 3.619 5.652 1 69.5 106 LEU B O 1
ATOM 5772 N N . ILE B 1 107 ? -16.297 4.465 6.492 1 74.69 107 ILE B N 1
ATOM 5773 C CA . ILE B 1 107 ? -15.648 3.158 6.559 1 74.69 107 ILE B CA 1
ATOM 5774 C C . ILE B 1 107 ? -16.344 2.291 7.605 1 74.69 107 ILE B C 1
ATOM 5776 O O . ILE B 1 107 ? -16.516 1.085 7.41 1 74.69 107 ILE B O 1
ATOM 5780 N N . THR B 1 108 ? -16.703 2.926 8.711 1 85.19 108 THR B N 1
ATOM 5781 C CA . THR B 1 108 ? -17.438 2.201 9.75 1 85.19 108 THR B CA 1
ATOM 5782 C C . THR B 1 108 ? -18.766 1.673 9.211 1 85.19 108 THR B C 1
ATOM 5784 O O . THR B 1 108 ? -19.141 0.535 9.5 1 85.19 108 THR B O 1
ATOM 5787 N N . LEU B 1 109 ? -19.422 2.496 8.523 1 75.88 109 LEU B N 1
ATOM 5788 C CA . LEU B 1 109 ? -20.703 2.092 7.938 1 75.88 109 LEU B CA 1
ATOM 5789 C C . LEU B 1 109 ? -20.516 0.914 6.988 1 75.88 109 LEU B C 1
ATOM 5791 O O . LEU B 1 109 ? -21.344 0.006 6.945 1 75.88 109 LEU B O 1
ATOM 5795 N N . GLN B 1 110 ? -19.484 0.96 6.27 1 68.5 110 GLN B N 1
ATOM 5796 C CA . GLN B 1 110 ? -19.203 -0.073 5.281 1 68.5 110 GLN B CA 1
ATOM 5797 C C . GLN B 1 110 ? -19.047 -1.44 5.941 1 68.5 110 GLN B C 1
ATOM 5799 O O . GLN B 1 110 ? -19.484 -2.453 5.391 1 68.5 110 GLN B O 1
ATOM 5804 N N . TYR B 1 111 ? -18.453 -1.506 7.043 1 74.94 111 TYR B N 1
ATOM 5805 C CA . TYR B 1 111 ? -18.141 -2.789 7.668 1 74.94 111 TYR B CA 1
ATOM 5806 C C . TYR B 1 111 ? -19.188 -3.141 8.719 1 74.94 111 TYR B C 1
ATOM 5808 O O . TYR B 1 111 ? -19.234 -4.27 9.219 1 74.94 111 TYR B O 1
ATOM 5816 N N . THR B 1 112 ? -20.078 -2.209 9.117 1 81.38 112 THR B N 1
ATOM 5817 C CA . THR B 1 112 ? -21.062 -2.479 10.156 1 81.38 112 THR B CA 1
ATOM 5818 C C . THR B 1 112 ? -22.469 -2.137 9.672 1 81.38 112 THR B C 1
ATOM 5820 O O . THR B 1 112 ? -23.344 -1.811 10.477 1 81.38 112 THR B O 1
ATOM 5823 N N . ARG B 1 113 ? -22.578 -2.256 8.43 1 72.25 113 ARG B N 1
ATOM 5824 C CA . ARG B 1 113 ? -23.891 -1.917 7.891 1 72.25 113 ARG B CA 1
ATOM 5825 C C . ARG B 1 113 ? -24.969 -2.857 8.43 1 72.25 113 ARG B C 1
ATOM 5827 O O . ARG B 1 113 ? -24.812 -4.078 8.391 1 72.25 113 ARG B O 1
ATOM 5834 N N . ASP B 1 114 ? -26.031 -2.369 8.961 1 67.69 114 ASP B N 1
ATOM 5835 C CA . ASP B 1 114 ? -27.203 -3.092 9.445 1 67.69 114 ASP B CA 1
ATOM 5836 C C . ASP B 1 114 ? -26.844 -3.947 10.664 1 67.69 114 ASP B C 1
ATOM 5838 O O . ASP B 1 114 ? -27.516 -4.953 10.93 1 67.69 114 ASP B O 1
ATOM 5842 N N . MET B 1 115 ? -25.812 -3.662 11.25 1 81.25 115 MET B N 1
ATOM 5843 C CA . MET B 1 115 ? -25.453 -4.367 12.477 1 81.25 115 MET B CA 1
ATOM 5844 C C . MET B 1 115 ? -25.656 -3.484 13.703 1 81.25 115 MET B C 1
ATOM 5846 O O . MET B 1 115 ? -25.688 -2.258 13.594 1 81.25 115 MET B O 1
ATOM 5850 N N . PRO B 1 116 ? -25.875 -4.066 14.727 1 82.31 116 PRO B N 1
ATOM 5851 C CA . PRO B 1 116 ? -26.109 -3.293 15.945 1 82.31 116 PRO B CA 1
ATOM 5852 C C . PRO B 1 116 ? -24.875 -2.504 16.391 1 82.31 116 PRO B C 1
ATOM 5854 O O . PRO B 1 116 ? -23.797 -2.674 15.828 1 82.31 116 PRO B O 1
ATOM 5857 N N . ILE B 1 117 ? -25.047 -1.609 17.359 1 86.5 117 ILE B N 1
ATOM 5858 C CA . ILE B 1 117 ? -24.047 -0.662 17.844 1 86.5 117 ILE B CA 1
ATOM 5859 C C . ILE B 1 117 ? -22.859 -1.42 18.438 1 86.5 117 ILE B C 1
ATOM 5861 O O . ILE B 1 117 ? -21.734 -0.932 18.422 1 86.5 117 ILE B O 1
ATOM 5865 N N . GLU B 1 118 ? -23.109 -2.609 18.828 1 87.31 118 GLU B N 1
ATOM 5866 C CA . GLU B 1 118 ? -22.047 -3.41 19.438 1 87.31 118 GLU B CA 1
ATOM 5867 C C . GLU B 1 118 ? -20.922 -3.693 18.438 1 87.31 118 GLU B C 1
ATOM 5869 O O . GLU B 1 118 ? -19.75 -3.76 18.812 1 87.31 118 GLU B O 1
ATOM 5874 N N . PHE B 1 119 ? -21.312 -3.734 17.234 1 89.25 119 PHE B N 1
ATOM 5875 C CA . PHE B 1 119 ? -20.328 -3.986 16.203 1 89.25 119 PHE B CA 1
ATOM 5876 C C . PHE B 1 119 ? -19.453 -2.762 15.977 1 89.25 119 PHE B C 1
ATOM 5878 O O . PHE B 1 119 ? -18.25 -2.891 15.711 1 89.25 119 PHE B O 1
ATOM 5885 N N . VAL B 1 120 ? -20.078 -1.626 16.141 1 90.81 120 VAL B N 1
ATOM 5886 C CA . VAL B 1 120 ? -19.328 -0.389 15.914 1 90.81 120 VAL B CA 1
ATOM 5887 C C . VAL B 1 120 ? -18.344 -0.166 17.062 1 90.81 120 VAL B C 1
ATOM 5889 O O . VAL B 1 120 ? -17.188 0.2 16.828 1 90.81 120 VAL B O 1
ATOM 5892 N N . VAL B 1 121 ? -18.812 -0.427 18.234 1 91.19 121 VAL B N 1
ATOM 5893 C CA . VAL B 1 121 ? -17.984 -0.202 19.422 1 91.19 121 VAL B CA 1
ATOM 5894 C C . VAL B 1 121 ? -16.828 -1.186 19.438 1 91.19 121 VAL B C 1
ATOM 5896 O O . VAL B 1 121 ? -15.695 -0.812 19.766 1 91.19 121 VAL B O 1
ATOM 5899 N N . LEU B 1 122 ? -17.094 -2.352 19.078 1 91.56 122 LEU B N 1
ATOM 5900 C CA . LEU B 1 122 ? -16.016 -3.344 19.047 1 91.56 122 LEU B CA 1
ATOM 5901 C C . LEU B 1 122 ? -15.008 -3.023 17.953 1 91.56 122 LEU B C 1
ATOM 5903 O O . LEU B 1 122 ? -13.805 -3.223 18.141 1 91.56 122 LEU B O 1
ATOM 5907 N N . LEU B 1 123 ? -15.516 -2.641 16.875 1 91.69 123 LEU B N 1
ATOM 5908 C CA . LEU B 1 123 ? -14.625 -2.244 15.797 1 91.69 123 LEU B CA 1
ATOM 5909 C C . LEU B 1 123 ? -13.711 -1.104 16.234 1 91.69 123 LEU B C 1
ATOM 5911 O O . LEU B 1 123 ? -12.531 -1.063 15.867 1 91.69 123 LEU B O 1
ATOM 5915 N N . CYS B 1 124 ? -14.273 -0.195 16.922 1 93.19 124 CYS B N 1
ATOM 5916 C CA . CYS B 1 124 ? -13.5 0.908 17.484 1 93.19 124 CYS B CA 1
ATOM 5917 C C . CYS B 1 124 ? -12.398 0.391 18.406 1 93.19 124 CYS B C 1
ATOM 5919 O O . CYS B 1 124 ? -11.258 0.842 18.328 1 93.19 124 CYS B O 1
ATOM 5921 N N . PHE B 1 125 ? -12.703 -0.544 19.156 1 93.62 125 PHE B N 1
ATOM 5922 C CA . PHE B 1 125 ? -11.75 -1.127 20.094 1 93.62 125 PHE B CA 1
ATOM 5923 C C . PHE B 1 125 ? -10.641 -1.855 19.344 1 93.62 125 PHE B C 1
ATOM 5925 O O . PHE B 1 125 ? -9.461 -1.662 19.625 1 93.62 125 PHE B O 1
ATOM 5932 N N . LEU B 1 126 ? -11.055 -2.635 18.453 1 93 126 LEU B N 1
ATOM 5933 C CA . LEU B 1 126 ? -10.078 -3.424 17.703 1 93 126 LEU B CA 1
ATOM 5934 C C . LEU B 1 126 ? -9.18 -2.525 16.859 1 93 126 LEU B C 1
ATOM 5936 O O . LEU B 1 126 ? -7.984 -2.787 16.734 1 93 126 LEU B O 1
ATOM 5940 N N . ALA B 1 127 ? -9.773 -1.538 16.266 1 92.69 127 ALA B N 1
ATOM 5941 C CA . ALA B 1 127 ? -8.984 -0.564 15.516 1 92.69 127 ALA B CA 1
ATOM 5942 C C . ALA B 1 127 ? -7.957 0.118 16.422 1 92.69 127 ALA B C 1
ATOM 5944 O O . ALA B 1 127 ? -6.812 0.336 16.016 1 92.69 127 ALA B O 1
ATOM 5945 N N . GLY B 1 128 ? -8.422 0.451 17.594 1 94.5 128 GLY B N 1
ATOM 5946 C CA . GLY B 1 128 ? -7.508 1.04 18.562 1 94.5 128 GLY B CA 1
ATOM 5947 C C . GLY B 1 128 ? -6.367 0.118 18.953 1 94.5 128 GLY B C 1
ATOM 5948 O O . GLY B 1 128 ? -5.223 0.561 19.094 1 94.5 128 GLY B O 1
ATOM 5949 N N . CYS B 1 129 ? -6.625 -1.12 19.047 1 93.06 129 CYS B N 1
ATOM 5950 C CA . CYS B 1 129 ? -5.598 -2.098 19.391 1 93.06 129 CYS B CA 1
ATOM 5951 C C . CYS B 1 129 ? -4.57 -2.223 18.266 1 93.06 129 CYS B C 1
ATOM 5953 O O . CYS B 1 129 ? -3.367 -2.309 18.531 1 93.06 129 CYS B O 1
ATOM 5955 N N . VAL B 1 130 ? -5.094 -2.23 17.125 1 90.62 130 VAL B N 1
ATOM 5956 C CA . VAL B 1 130 ? -4.199 -2.34 15.977 1 90.62 130 VAL B CA 1
ATOM 5957 C C . VAL B 1 130 ? -3.334 -1.084 15.875 1 90.62 130 VAL B C 1
ATOM 5959 O O . VAL B 1 130 ? -2.133 -1.169 15.609 1 90.62 130 VAL B O 1
ATOM 5962 N N . GLU B 1 131 ? -3.93 0.003 16.078 1 93.88 131 GLU B N 1
ATOM 5963 C CA . GLU B 1 131 ? -3.182 1.257 16.047 1 93.88 131 GLU B CA 1
ATOM 5964 C C . GLU B 1 131 ? -2.125 1.295 17.156 1 93.88 131 GLU B C 1
ATOM 5966 O O . GLU B 1 131 ? -1.004 1.753 16.922 1 93.88 131 GLU B O 1
ATOM 5971 N N . LEU B 1 132 ? -2.537 0.843 18.312 1 93.19 132 LEU B N 1
ATOM 5972 C CA . LEU B 1 132 ? -1.601 0.792 19.422 1 93.19 132 LEU B CA 1
ATOM 5973 C C . LEU B 1 132 ? -0.458 -0.174 19.125 1 93.19 132 LEU B C 1
ATOM 5975 O O . LEU B 1 132 ? 0.698 0.109 19.453 1 93.19 132 LEU B O 1
ATOM 5979 N N . LEU B 1 133 ? -0.782 -1.226 18.516 1 90.19 133 LEU B N 1
ATOM 5980 C CA . LEU B 1 133 ? 0.234 -2.205 18.141 1 90.19 133 LEU B CA 1
ATOM 5981 C C . LEU B 1 133 ? 1.215 -1.617 17.141 1 90.19 133 LEU B C 1
ATOM 5983 O O . LEU B 1 133 ? 2.422 -1.859 17.219 1 90.19 133 LEU B O 1
ATOM 5987 N N . MET B 1 134 ? 0.708 -0.919 16.25 1 87.62 134 MET B N 1
ATOM 5988 C CA . MET B 1 134 ? 1.571 -0.264 15.281 1 87.62 134 MET B CA 1
ATOM 5989 C C . MET B 1 134 ? 2.52 0.717 15.961 1 87.62 134 MET B C 1
ATOM 5991 O O . MET B 1 134 ? 3.678 0.845 15.562 1 87.62 134 MET B O 1
ATOM 5995 N N . GLY B 1 135 ? 2.037 1.405 16.969 1 88.94 135 GLY B N 1
ATOM 5996 C CA . GLY B 1 135 ? 2.867 2.324 17.719 1 88.94 135 GLY B CA 1
ATOM 5997 C C . GLY B 1 135 ? 3.936 1.626 18.547 1 88.94 135 GLY B C 1
ATOM 5998 O O . GLY B 1 135 ? 5.086 2.064 18.578 1 88.94 135 GLY B O 1
ATOM 5999 N N . VAL B 1 136 ? 3.57 0.54 19.078 1 88.56 136 VAL B N 1
ATOM 6000 C CA . VAL B 1 136 ? 4.496 -0.208 19.922 1 88.56 136 VAL B CA 1
ATOM 6001 C C . VAL B 1 136 ? 5.586 -0.84 19.062 1 88.56 136 VAL B C 1
ATOM 6003 O O . VAL B 1 136 ? 6.742 -0.942 19.484 1 88.56 136 VAL B O 1
ATOM 6006 N N . LEU B 1 137 ? 5.203 -1.153 17.812 1 82.12 137 LEU B N 1
ATOM 6007 C CA . LEU B 1 137 ? 6.168 -1.734 16.891 1 82.12 137 LEU B CA 1
ATOM 6008 C C . LEU B 1 137 ? 7.004 -0.647 16.219 1 82.12 137 LEU B C 1
ATOM 6010 O O . LEU B 1 137 ? 7.852 -0.941 15.375 1 82.12 137 LEU B O 1
ATOM 6014 N N . ASN B 1 138 ? 6.812 0.541 16.562 1 82.44 138 ASN B N 1
ATOM 6015 C CA . ASN B 1 138 ? 7.57 1.686 16.062 1 82.44 138 ASN B CA 1
ATOM 6016 C C . ASN B 1 138 ? 7.488 1.793 14.539 1 82.44 138 ASN B C 1
ATOM 6018 O O . ASN B 1 138 ? 8.516 1.904 13.867 1 82.44 138 ASN B O 1
ATOM 6022 N N . LEU B 1 139 ? 6.227 1.694 14.094 1 80.12 139 LEU B N 1
ATOM 6023 C CA . LEU B 1 139 ? 6.027 1.787 12.648 1 80.12 139 LEU B CA 1
ATOM 6024 C C . LEU B 1 139 ? 5.867 3.24 12.219 1 80.12 139 LEU B C 1
ATOM 6026 O O . LEU B 1 139 ? 5.363 3.514 11.125 1 80.12 139 LEU B O 1
ATOM 6030 N N . GLY B 1 140 ? 6.289 4.156 13.086 1 81.81 140 GLY B N 1
ATOM 6031 C CA . GLY B 1 140 ? 6.207 5.57 12.758 1 81.81 140 GLY B CA 1
ATOM 6032 C C . GLY B 1 140 ? 7.07 5.965 11.578 1 81.81 140 GLY B C 1
ATOM 6033 O O . GLY B 1 140 ? 6.789 6.957 10.898 1 81.81 140 GLY B O 1
ATOM 6034 N N . PHE B 1 141 ? 8.008 5.152 11.227 1 79.19 141 PHE B N 1
ATOM 6035 C CA . PHE B 1 141 ? 8.891 5.465 10.109 1 79.19 141 PHE B CA 1
ATOM 6036 C C . PHE B 1 141 ? 8.141 5.41 8.789 1 79.19 141 PHE B C 1
ATOM 6038 O O . PHE B 1 141 ? 8.547 6.039 7.809 1 79.19 141 PHE B O 1
ATOM 6045 N N . LEU B 1 142 ? 7.059 4.754 8.797 1 76.19 142 LEU B N 1
ATOM 6046 C CA . LEU B 1 142 ? 6.266 4.621 7.578 1 76.19 142 LEU B CA 1
ATOM 6047 C C . LEU B 1 142 ? 5.703 5.973 7.148 1 76.19 142 LEU B C 1
ATOM 6049 O O . LEU B 1 142 ? 5.465 6.199 5.957 1 76.19 142 LEU B O 1
ATOM 6053 N N . VAL B 1 143 ? 5.602 6.797 8.102 1 77.88 143 VAL B N 1
ATOM 6054 C CA . VAL B 1 143 ? 4.973 8.078 7.812 1 77.88 143 VAL B CA 1
ATOM 6055 C C . VAL B 1 143 ? 5.996 9.039 7.211 1 77.88 143 VAL B C 1
ATOM 6057 O O . VAL B 1 143 ? 5.633 10.039 6.586 1 77.88 143 VAL B O 1
ATOM 6060 N N . ASP B 1 144 ? 7.25 8.695 7.324 1 82.06 144 ASP B N 1
ATOM 6061 C CA . ASP B 1 144 ? 8.305 9.477 6.691 1 82.06 144 ASP B CA 1
ATOM 6062 C C . ASP B 1 144 ? 8.227 9.391 5.168 1 82.06 144 ASP B C 1
ATOM 6064 O O . ASP B 1 144 ? 8.828 10.195 4.457 1 82.06 144 ASP B O 1
ATOM 6068 N N . PHE B 1 145 ? 7.426 8.531 4.777 1 83.56 145 PHE B N 1
ATOM 6069 C CA . PHE B 1 145 ? 7.309 8.344 3.336 1 83.56 145 PHE B CA 1
ATOM 6070 C C . PHE B 1 145 ? 6.211 9.234 2.766 1 83.56 145 PHE B C 1
ATOM 6072 O O . PHE B 1 145 ? 5.895 9.156 1.575 1 83.56 145 PHE B O 1
ATOM 6079 N N . ILE B 1 146 ? 5.648 10.047 3.596 1 85.5 146 ILE B N 1
ATOM 6080 C CA . ILE B 1 146 ? 4.758 11.102 3.123 1 85.5 146 ILE B CA 1
ATOM 6081 C C . ILE B 1 146 ? 5.562 12.367 2.844 1 85.5 146 ILE B C 1
ATOM 6083 O O . ILE B 1 146 ? 5.965 13.07 3.771 1 85.5 146 ILE B O 1
ATOM 6087 N N . SER B 1 147 ? 5.73 12.75 1.601 1 89.25 147 SER B N 1
ATOM 6088 C CA . SER B 1 147 ? 6.566 13.875 1.204 1 89.25 147 SER B CA 1
ATOM 6089 C C . SER B 1 147 ? 5.805 15.195 1.317 1 89.25 147 SER B C 1
ATOM 6091 O O . SER B 1 147 ? 4.582 15.195 1.479 1 89.25 147 SER B O 1
ATOM 6093 N N . ILE B 1 148 ? 6.496 16.25 1.238 1 87.94 148 ILE B N 1
ATOM 6094 C CA . ILE B 1 148 ? 5.91 17.594 1.336 1 87.94 148 ILE B CA 1
ATOM 6095 C C . ILE B 1 148 ? 4.996 17.844 0.137 1 87.94 148 ILE B C 1
ATOM 6097 O O . ILE B 1 148 ? 3.889 18.359 0.289 1 87.94 148 ILE B O 1
ATOM 6101 N N . PRO B 1 149 ? 5.391 17.406 -1.054 1 90 149 PRO B N 1
ATOM 6102 C CA . PRO B 1 149 ? 4.496 17.609 -2.197 1 90 149 PRO B CA 1
ATOM 6103 C C . PRO B 1 149 ? 3.17 16.859 -2.049 1 90 149 PRO B C 1
ATOM 6105 O O . PRO B 1 149 ? 2.115 17.406 -2.396 1 90 149 PRO B O 1
ATOM 6108 N N . VAL B 1 150 ? 3.242 15.672 -1.569 1 89.44 150 VAL B N 1
ATOM 6109 C CA . VAL B 1 150 ? 2.031 14.883 -1.362 1 89.44 150 VAL B CA 1
ATOM 6110 C C . VAL B 1 150 ? 1.158 15.547 -0.3 1 89.44 150 VAL B C 1
ATOM 6112 O O . VAL B 1 150 ? -0.06 15.648 -0.464 1 89.44 150 VAL B O 1
ATOM 6115 N N . THR B 1 151 ? 1.763 16.031 0.724 1 85.94 151 THR B N 1
ATOM 6116 C CA . THR B 1 151 ? 1.028 16.703 1.791 1 85.94 151 THR B CA 1
ATOM 6117 C C . THR B 1 151 ? 0.399 18 1.284 1 85.94 151 THR B C 1
ATOM 6119 O O . THR B 1 151 ? -0.74 18.312 1.63 1 85.94 151 THR B O 1
ATOM 6122 N N . SER B 1 152 ? 1.164 18.734 0.536 1 88.81 152 SER B N 1
ATOM 6123 C CA . SER B 1 152 ? 0.651 19.984 -0.01 1 88.81 152 SER B CA 1
ATOM 6124 C C . SER B 1 152 ? -0.539 19.734 -0.932 1 88.81 152 SER B C 1
ATOM 6126 O O . SER B 1 152 ? -1.522 20.484 -0.896 1 88.81 152 SER B O 1
ATOM 6128 N N . GLY B 1 153 ? -0.403 18.75 -1.769 1 89.19 153 GLY B N 1
ATOM 6129 C CA . GLY B 1 153 ? -1.525 18.391 -2.619 1 89.19 153 GLY B CA 1
ATOM 6130 C C . GLY B 1 153 ? -2.75 17.953 -1.837 1 89.19 153 GLY B C 1
ATOM 6131 O O . GLY B 1 153 ? -3.875 18.328 -2.178 1 89.19 153 GLY B O 1
ATOM 6132 N N . PHE B 1 154 ? -2.494 17.266 -0.835 1 86.31 154 PHE B N 1
ATOM 6133 C CA . PHE B 1 154 ? -3.551 16.797 0.047 1 86.31 154 PHE B CA 1
ATOM 6134 C C . PHE B 1 154 ? -4.25 17.953 0.739 1 86.31 154 PHE B C 1
ATOM 6136 O O . PHE B 1 154 ? -5.48 18.016 0.781 1 86.31 154 PHE B O 1
ATOM 6143 N N . ILE B 1 155 ? -3.465 18.891 1.292 1 85.56 155 ILE B N 1
ATOM 6144 C CA . ILE B 1 155 ? -4 20.047 2.004 1 85.56 155 ILE B CA 1
ATOM 6145 C C . ILE B 1 155 ? -4.828 20.906 1.05 1 85.56 155 ILE B C 1
ATOM 6147 O O . ILE B 1 155 ? -5.945 21.312 1.381 1 85.56 155 ILE B O 1
ATOM 6151 N N . SER B 1 156 ? -4.309 21.109 -0.049 1 91 156 SER B N 1
ATOM 6152 C CA . SER B 1 156 ? -5 21.938 -1.029 1 91 156 SER B CA 1
ATOM 6153 C C . SER B 1 156 ? -6.293 21.281 -1.497 1 91 156 SER B C 1
ATOM 6155 O O . SER B 1 156 ? -7.328 21.938 -1.61 1 91 156 SER B O 1
ATOM 6157 N N . ALA B 1 157 ? -6.215 20.047 -1.735 1 90.19 157 ALA B N 1
ATOM 6158 C CA . ALA B 1 157 ? -7.395 19.328 -2.201 1 90.19 157 ALA B CA 1
ATOM 6159 C C . ALA B 1 157 ? -8.469 19.281 -1.118 1 90.19 157 ALA B C 1
ATOM 6161 O O . ALA B 1 157 ? -9.648 19.516 -1.395 1 90.19 157 ALA B O 1
ATOM 6162 N N . THR B 1 158 ? -8.078 18.938 0.049 1 84.25 158 THR B N 1
ATOM 6163 C CA . THR B 1 158 ? -9.031 18.828 1.147 1 84.25 158 THR B CA 1
ATOM 6164 C C . THR B 1 158 ? -9.672 20.188 1.448 1 84.25 158 THR B C 1
ATOM 6166 O O . THR B 1 158 ? -10.859 20.266 1.769 1 84.25 158 THR B O 1
ATOM 6169 N N . SER B 1 159 ? -8.828 21.234 1.398 1 87.69 159 SER B N 1
ATOM 6170 C CA . SER B 1 159 ? -9.359 22.578 1.602 1 87.69 159 SER B CA 1
ATOM 6171 C C . SER B 1 159 ? -10.406 22.922 0.552 1 87.69 159 SER B C 1
ATOM 6173 O O . SER B 1 159 ? -11.469 23.453 0.88 1 87.69 159 SER B O 1
ATOM 6175 N N . MET B 1 160 ? -10.188 22.562 -0.607 1 88.5 160 MET B N 1
ATOM 6176 C CA . MET B 1 160 ? -11.133 22.828 -1.686 1 88.5 160 MET B CA 1
ATOM 6177 C C . MET B 1 160 ? -12.414 22.016 -1.496 1 88.5 160 MET B C 1
ATOM 6179 O O . MET B 1 160 ? -13.516 22.516 -1.749 1 88.5 160 MET B O 1
ATOM 6183 N N . ILE B 1 161 ? -12.227 20.859 -1.126 1 85.25 161 ILE B N 1
ATOM 6184 C CA . ILE B 1 161 ? -13.375 19.984 -0.895 1 85.25 161 ILE B CA 1
ATOM 6185 C C . ILE B 1 161 ? -14.25 20.562 0.215 1 85.25 161 ILE B C 1
ATOM 6187 O O . ILE B 1 161 ? -15.477 20.562 0.112 1 85.25 161 ILE B O 1
ATOM 6191 N N . ILE B 1 162 ? -13.625 21.031 1.237 1 81 162 ILE B N 1
ATOM 6192 C CA . ILE B 1 162 ? -14.352 21.625 2.357 1 81 162 ILE B CA 1
ATOM 6193 C C . ILE B 1 162 ? -15.109 22.859 1.891 1 81 162 ILE B C 1
ATOM 6195 O O . ILE B 1 162 ? -16.281 23.047 2.24 1 81 162 ILE B O 1
ATOM 6199 N N . ILE B 1 163 ? -14.492 23.656 1.098 1 87.31 163 ILE B N 1
ATOM 6200 C CA . ILE B 1 163 ? -15.117 24.875 0.599 1 87.31 163 ILE B CA 1
ATOM 6201 C C . ILE B 1 163 ? -16.344 24.531 -0.23 1 87.31 163 ILE B C 1
ATOM 6203 O O . ILE B 1 163 ? -17.422 25.109 -0.038 1 87.31 163 ILE B O 1
ATOM 6207 N N . ILE B 1 164 ? -16.234 23.547 -1.018 1 85.5 164 ILE B N 1
ATOM 6208 C CA . ILE B 1 164 ? -17.328 23.141 -1.883 1 85.5 164 ILE B CA 1
ATOM 6209 C C . ILE B 1 164 ? -18.453 22.531 -1.04 1 85.5 164 ILE B C 1
ATOM 6211 O O . ILE B 1 164 ? -19.625 22.812 -1.278 1 85.5 164 ILE B O 1
ATOM 6215 N N . ALA B 1 165 ? -18.062 21.781 -0.125 1 80.06 165 ALA B N 1
ATOM 6216 C CA . ALA B 1 165 ? -19.031 21.141 0.746 1 80.06 165 ALA B CA 1
ATOM 6217 C C . ALA B 1 165 ? -19.812 22.172 1.557 1 80.06 165 ALA B C 1
ATOM 6219 O O . ALA B 1 165 ? -21 21.984 1.843 1 80.06 165 ALA B O 1
ATOM 6220 N N . GLN B 1 166 ? -19.125 23.203 1.909 1 82 166 GLN B N 1
ATOM 6221 C CA . GLN B 1 166 ? -19.734 24.203 2.779 1 82 166 GLN B CA 1
ATOM 6222 C C . GLN B 1 166 ? -20.578 25.203 1.976 1 82 166 GLN B C 1
ATOM 6224 O O . GLN B 1 166 ? -21.391 25.938 2.539 1 82 166 GLN B O 1
ATOM 6229 N N . LEU B 1 167 ? -20.469 25.156 0.688 1 87.19 167 LEU B N 1
ATOM 6230 C CA . LEU B 1 167 ? -21.266 26.062 -0.129 1 87.19 167 LEU B CA 1
ATOM 6231 C C . LEU B 1 167 ? -22.75 25.766 0.006 1 87.19 167 LEU B C 1
ATOM 6233 O O . LEU B 1 167 ? -23.578 26.672 -0.083 1 87.19 167 LEU B O 1
ATOM 6237 N N . GLN B 1 168 ? -23.094 24.562 0.236 1 85.94 168 GLN B N 1
ATOM 6238 C CA . GLN B 1 168 ? -24.5 24.188 0.461 1 85.94 168 GLN B CA 1
ATOM 6239 C C . GLN B 1 168 ? -25.062 24.891 1.691 1 85.94 168 GLN B C 1
ATOM 6241 O O . GLN B 1 168 ? -26.172 25.406 1.659 1 85.94 168 GLN B O 1
ATOM 6246 N N . GLY B 1 169 ? -24.266 24.906 2.725 1 82.06 169 GLY B N 1
ATOM 6247 C CA . GLY B 1 169 ? -24.688 25.578 3.945 1 82.06 169 GLY B CA 1
ATOM 6248 C C . GLY B 1 169 ? -24.703 27.094 3.822 1 82.06 169 GLY B C 1
ATOM 6249 O O . GLY B 1 169 ? -25.594 27.75 4.352 1 82.06 169 GLY B O 1
ATOM 6250 N N . LEU B 1 170 ? -23.75 27.594 3.092 1 87.62 170 LEU B N 1
ATOM 6251 C CA . LEU B 1 170 ? -23.641 29.031 2.92 1 87.62 170 LEU B CA 1
ATOM 6252 C C . LEU B 1 170 ? -24.812 29.578 2.104 1 87.62 170 LEU B C 1
ATOM 6254 O O . LEU B 1 170 ? -25.297 30.672 2.367 1 87.62 170 LEU B O 1
ATOM 6258 N N . LEU B 1 171 ? -25.297 28.688 1.148 1 88.75 171 LEU B N 1
ATOM 6259 C CA . LEU B 1 171 ? -26.359 29.109 0.249 1 88.75 171 LEU B CA 1
ATOM 6260 C C . LEU B 1 171 ? -27.734 28.672 0.782 1 88.75 171 LEU B C 1
ATOM 6262 O O . LEU B 1 171 ? -28.766 29.016 0.209 1 88.75 171 LEU B O 1
ATOM 6266 N N . GLY B 1 172 ? -27.75 28 1.883 1 84.25 172 GLY B N 1
ATOM 6267 C CA . GLY B 1 172 ? -28.984 27.547 2.502 1 84.25 172 GLY B CA 1
ATOM 6268 C C . GLY B 1 172 ? -29.672 26.438 1.729 1 84.25 172 GLY B C 1
ATOM 6269 O O . GLY B 1 172 ? -30.906 26.391 1.656 1 84.25 172 GLY B O 1
ATOM 6270 N N . LEU B 1 173 ? -28.922 25.688 1.049 1 82.44 173 LEU B N 1
ATOM 6271 C CA . LEU B 1 173 ? -29.453 24.594 0.246 1 82.44 173 LEU B CA 1
ATOM 6272 C C . LEU B 1 173 ? -29.391 23.281 1.015 1 82.44 173 LEU B C 1
ATOM 6274 O O . LEU B 1 173 ? -28.625 23.141 1.971 1 82.44 173 LEU B O 1
ATOM 6278 N N . LYS B 1 174 ? -30.375 22.406 0.763 1 76.81 174 LYS B N 1
ATOM 6279 C CA . LYS B 1 174 ? -30.375 21.094 1.395 1 76.81 174 LYS B CA 1
ATOM 6280 C C . LYS B 1 174 ? -30.469 19.984 0.351 1 76.81 174 LYS B C 1
ATOM 6282 O O . LYS B 1 174 ? -31.469 19.859 -0.351 1 76.81 174 LYS B O 1
ATOM 6287 N N . TYR B 1 175 ? -29.344 19.391 0.1 1 74.19 175 TYR B N 1
ATOM 6288 C CA . TYR B 1 175 ? -29.328 18.219 -0.762 1 74.19 175 TYR B CA 1
ATOM 6289 C C . TYR B 1 175 ? -28.281 17.203 -0.297 1 74.19 175 TYR B C 1
ATOM 6291 O O . TYR B 1 175 ? -27.359 17.562 0.429 1 74.19 175 TYR B O 1
ATOM 6299 N N . ARG B 1 176 ? -28.625 16.062 -0.467 1 67.62 176 ARG B N 1
ATOM 6300 C CA . ARG B 1 176 ? -27.672 15.008 -0.119 1 67.62 176 ARG B CA 1
ATOM 6301 C C . ARG B 1 176 ? -26.75 14.703 -1.288 1 67.62 176 ARG B C 1
ATOM 6303 O O . ARG B 1 176 ? -27.203 14.594 -2.432 1 67.62 176 ARG B O 1
ATOM 6310 N N . SER B 1 177 ? -25.422 14.906 -0.953 1 65.06 177 SER B N 1
ATOM 6311 C CA . SER B 1 177 ? -24.453 14.617 -2.01 1 65.06 177 SER B CA 1
ATOM 6312 C C . SER B 1 177 ? -23.531 13.469 -1.619 1 65.06 177 SER B C 1
ATOM 6314 O O . SER B 1 177 ? -23.234 13.273 -0.438 1 65.06 177 SER B O 1
ATOM 6316 N N . VAL B 1 178 ? -23.234 12.617 -2.596 1 59.19 178 VAL B N 1
ATOM 6317 C CA . VAL B 1 178 ? -22.422 11.438 -2.361 1 59.19 178 VAL B CA 1
ATOM 6318 C C . VAL B 1 178 ? -20.938 11.789 -2.559 1 59.19 178 VAL B C 1
ATOM 6320 O O . VAL B 1 178 ? -20.094 11.375 -1.768 1 59.19 178 VAL B O 1
ATOM 6323 N N . ASN B 1 179 ? -20.688 12.578 -3.621 1 64.38 179 ASN B N 1
ATOM 6324 C CA . ASN B 1 179 ? -19.328 12.945 -3.967 1 64.38 179 ASN B CA 1
ATOM 6325 C C . ASN B 1 179 ? -19.219 14.43 -4.316 1 64.38 179 ASN B C 1
ATOM 6327 O O . ASN B 1 179 ? -20.219 15.133 -4.363 1 64.38 179 ASN B O 1
ATOM 6331 N N . ILE B 1 180 ? -17.984 14.859 -4.438 1 75.5 180 ILE B N 1
ATOM 6332 C CA . ILE B 1 180 ? -17.734 16.281 -4.668 1 75.5 180 ILE B CA 1
ATOM 6333 C C . ILE B 1 180 ? -18.281 16.688 -6.035 1 75.5 180 ILE B C 1
ATOM 6335 O O . ILE B 1 180 ? -18.797 17.797 -6.195 1 75.5 180 ILE B O 1
ATOM 6339 N N . ILE B 1 181 ? -18.141 15.719 -6.977 1 72.44 181 ILE B N 1
ATOM 6340 C CA . ILE B 1 181 ? -18.625 16.047 -8.312 1 72.44 181 ILE B CA 1
ATOM 6341 C C . ILE B 1 181 ? -20.156 16.141 -8.289 1 72.44 181 ILE B C 1
ATOM 6343 O O . ILE B 1 181 ? -20.734 17.031 -8.922 1 72.44 181 ILE B O 1
ATOM 6347 N N . ASP B 1 182 ? -20.734 15.242 -7.59 1 74.94 182 ASP B N 1
ATOM 6348 C CA . ASP B 1 182 ? -22.188 15.266 -7.418 1 74.94 182 ASP B CA 1
ATOM 6349 C C . ASP B 1 182 ? -22.641 16.516 -6.668 1 74.94 182 ASP B C 1
ATOM 6351 O O . ASP B 1 182 ? -23.672 17.094 -6.988 1 74.94 182 ASP B O 1
ATOM 6355 N N . ASN B 1 183 ? -21.812 16.875 -5.711 1 80.25 183 ASN B N 1
ATOM 6356 C CA . ASN B 1 183 ? -22.125 18.078 -4.945 1 80.25 183 ASN B CA 1
ATOM 6357 C C . ASN B 1 183 ? -22.094 19.328 -5.828 1 80.25 183 ASN B C 1
ATOM 6359 O O . ASN B 1 183 ? -22.953 20.203 -5.707 1 80.25 183 ASN B O 1
ATOM 6363 N N . LEU B 1 184 ? -21.109 19.359 -6.648 1 82.81 184 LEU B N 1
ATOM 6364 C CA . LEU B 1 184 ? -20.984 20.516 -7.539 1 82.81 184 LEU B CA 1
ATOM 6365 C C . LEU B 1 184 ? -22.125 20.547 -8.555 1 82.81 184 LEU B C 1
ATOM 6367 O O . LEU B 1 184 ? -22.641 21.625 -8.883 1 82.81 184 LEU B O 1
ATOM 6371 N N . TYR B 1 185 ? -22.469 19.344 -9.008 1 81.44 185 TYR B N 1
ATOM 6372 C CA . TYR B 1 185 ? -23.562 19.266 -9.961 1 81.44 185 TYR B CA 1
ATOM 6373 C C . TYR B 1 185 ? -24.875 19.703 -9.328 1 81.44 185 TYR B C 1
ATOM 6375 O O . TYR B 1 185 ? -25.625 20.484 -9.906 1 81.44 185 TYR B O 1
ATOM 6383 N N . LYS B 1 186 ? -25.125 19.203 -8.227 1 82 186 LYS B N 1
ATOM 6384 C CA . LYS B 1 186 ? -26.375 19.531 -7.539 1 82 186 LYS B CA 1
ATOM 6385 C C . LYS B 1 186 ? -26.391 21 -7.109 1 82 186 LYS B C 1
ATOM 6387 O O . LYS B 1 186 ? -27.453 21.625 -7.066 1 82 186 LYS B O 1
ATOM 6392 N N . LEU B 1 187 ? -25.25 21.453 -6.746 1 86.5 187 LEU B N 1
ATOM 6393 C CA . LEU B 1 187 ? -25.141 22.875 -6.41 1 86.5 187 LEU B CA 1
ATOM 6394 C C . LEU B 1 187 ? -25.547 23.75 -7.594 1 86.5 187 LEU B C 1
ATOM 6396 O O . LEU B 1 187 ? -26.297 24.703 -7.43 1 86.5 187 LEU B O 1
ATOM 6400 N N . CYS B 1 188 ? -25.094 23.375 -8.734 1 86.5 188 CYS B N 1
ATOM 6401 C CA . CYS B 1 188 ? -25.406 24.125 -9.938 1 86.5 188 CYS B CA 1
ATOM 6402 C C . CYS B 1 188 ? -26.875 23.953 -10.32 1 86.5 188 CYS B C 1
ATOM 6404 O O . CYS B 1 188 ? -27.516 24.891 -10.812 1 86.5 188 CYS B O 1
ATOM 6406 N N . LYS B 1 189 ? -27.359 22.812 -10.07 1 84.62 189 LYS B N 1
ATOM 6407 C CA . LYS B 1 189 ? -28.75 22.516 -10.406 1 84.62 189 LYS B CA 1
ATOM 6408 C C . LYS B 1 189 ? -29.719 23.234 -9.461 1 84.62 189 LYS B C 1
ATOM 6410 O O . LYS B 1 189 ? -30.797 23.672 -9.875 1 84.62 189 LYS B O 1
ATOM 6415 N N . ASN B 1 190 ? -29.312 23.391 -8.242 1 87.69 190 ASN B N 1
ATOM 6416 C CA . ASN B 1 190 ? -30.188 24 -7.246 1 87.69 190 ASN B CA 1
ATOM 6417 C C . ASN B 1 190 ? -29.859 25.453 -7 1 87.69 190 ASN B C 1
ATOM 6419 O O . ASN B 1 190 ? -30.219 26.016 -5.965 1 87.69 190 ASN B O 1
ATOM 6423 N N . ILE B 1 191 ? -29.172 26.031 -7.859 1 86.31 191 ILE B N 1
ATOM 6424 C CA . ILE B 1 191 ? -28.75 27.422 -7.691 1 86.31 191 ILE B CA 1
ATOM 6425 C C . ILE B 1 191 ? -29.984 28.312 -7.621 1 86.31 191 ILE B C 1
ATOM 6427 O O . ILE B 1 191 ? -29.938 29.391 -7.031 1 86.31 191 ILE B O 1
ATOM 6431 N N . GLY B 1 192 ? -31.047 27.844 -8.164 1 82.75 192 GLY B N 1
ATOM 6432 C CA . GLY B 1 192 ? -32.281 28.594 -8.156 1 82.75 192 GLY B CA 1
ATOM 6433 C C . GLY B 1 192 ? -33 28.562 -6.812 1 82.75 192 GLY B C 1
ATOM 6434 O O . GLY B 1 192 ? -33.812 29.438 -6.52 1 82.75 192 GLY B O 1
ATOM 6435 N N . ASN B 1 193 ? -32.688 27.625 -5.93 1 85.5 193 ASN B N 1
ATOM 6436 C CA . ASN B 1 193 ? -33.344 27.469 -4.641 1 85.5 193 ASN B CA 1
ATOM 6437 C C . ASN B 1 193 ? -32.531 28.094 -3.51 1 85.5 193 ASN B C 1
ATOM 6439 O O . ASN B 1 193 ? -32.656 27.672 -2.355 1 85.5 193 ASN B O 1
ATOM 6443 N N . ILE B 1 194 ? -31.781 29.094 -3.836 1 88.5 194 ILE B N 1
ATOM 6444 C CA . ILE B 1 194 ? -30.922 29.734 -2.838 1 88.5 194 ILE B CA 1
ATOM 6445 C C . ILE B 1 194 ? -31.797 30.562 -1.882 1 88.5 194 ILE B C 1
ATOM 6447 O O . ILE B 1 194 ? -32.75 31.234 -2.309 1 88.5 194 ILE B O 1
ATOM 6451 N N . ARG B 1 195 ? -31.5 30.359 -0.595 1 88.5 195 ARG B N 1
ATOM 6452 C CA . ARG B 1 195 ? -32.156 31.188 0.419 1 88.5 195 ARG B CA 1
ATOM 6453 C C . ARG B 1 195 ? -31.359 32.469 0.667 1 88.5 195 ARG B C 1
ATOM 6455 O O . ARG B 1 195 ? -30.312 32.438 1.3 1 88.5 195 ARG B O 1
ATOM 6462 N N . LEU B 1 196 ? -31.906 33.531 0.391 1 87.81 196 LEU B N 1
ATOM 6463 C CA . LEU B 1 196 ? -31.234 34.844 0.397 1 87.81 196 LEU B CA 1
ATOM 6464 C C . LEU B 1 196 ? -30.812 35.219 1.812 1 87.81 196 LEU B C 1
ATOM 6466 O O . LEU B 1 196 ? -29.719 35.75 2.014 1 87.81 196 LEU B O 1
ATOM 6470 N N . PRO B 1 197 ? -31.688 34.906 2.812 1 87.56 197 PRO B N 1
ATOM 6471 C CA . PRO B 1 197 ? -31.25 35.25 4.164 1 87.56 197 PRO B CA 1
ATOM 6472 C C . PRO B 1 197 ? -30.016 34.438 4.609 1 87.56 197 PRO B C 1
ATOM 6474 O O . PRO B 1 197 ? -29.141 35 5.281 1 87.56 197 PRO B O 1
ATOM 6477 N N . ASP B 1 198 ? -29.969 33.281 4.227 1 90.19 198 ASP B N 1
ATOM 6478 C CA . ASP B 1 198 ? -28.828 32.438 4.574 1 90.19 198 ASP B CA 1
ATOM 6479 C C . ASP B 1 198 ? -27.562 32.906 3.854 1 90.19 198 ASP B C 1
ATOM 6481 O O . ASP B 1 198 ? -26.484 32.938 4.441 1 90.19 198 ASP B O 1
ATOM 6485 N N . LEU B 1 199 ? -27.75 33.25 2.646 1 90.44 199 LEU B N 1
ATOM 6486 C CA . LEU B 1 199 ? -26.625 33.75 1.863 1 90.44 199 LEU B CA 1
ATOM 6487 C C . LEU B 1 199 ? -26.109 35.062 2.449 1 90.44 199 LEU B C 1
ATOM 6489 O O . LEU B 1 199 ? -24.891 35.25 2.553 1 90.44 199 LEU B O 1
ATOM 6493 N N . ALA B 1 200 ? -27.016 35.875 2.781 1 91.44 200 ALA B N 1
ATOM 6494 C CA . ALA B 1 200 ? -26.625 37.156 3.363 1 91.44 200 ALA B CA 1
ATOM 6495 C C . ALA B 1 200 ? -25.891 36.938 4.688 1 91.44 200 ALA B C 1
ATOM 6497 O O . ALA B 1 200 ? -24.891 37.625 4.953 1 91.44 200 ALA B O 1
ATOM 6498 N N . LEU B 1 201 ? -26.422 36.125 5.438 1 90.5 201 LEU B N 1
ATOM 6499 C CA . LEU B 1 201 ? -25.781 35.844 6.715 1 90.5 201 LEU B CA 1
ATOM 6500 C C . LEU B 1 201 ? -24.406 35.25 6.512 1 90.5 201 LEU B C 1
ATOM 6502 O O . LEU B 1 201 ? -23.453 35.562 7.238 1 90.5 201 LEU B O 1
ATOM 6506 N N . GLY B 1 202 ? -24.328 34.375 5.57 1 91.5 202 GLY B N 1
ATOM 6507 C CA . GLY B 1 202 ? -23.047 33.75 5.262 1 91.5 202 GLY B CA 1
ATOM 6508 C C . GLY B 1 202 ? -22 34.75 4.789 1 91.5 202 GLY B C 1
ATOM 6509 O O . GLY B 1 202 ? -20.859 34.719 5.273 1 91.5 202 GLY B O 1
ATOM 6510 N N . ILE B 1 203 ? -22.328 35.562 3.928 1 93.06 203 ILE B N 1
ATOM 6511 C CA . ILE B 1 203 ? -21.406 36.531 3.383 1 93.06 203 ILE B CA 1
ATOM 6512 C C . ILE B 1 203 ? -21 37.531 4.473 1 93.06 203 ILE B C 1
ATOM 6514 O O . ILE B 1 203 ? -19.828 37.906 4.574 1 93.06 203 ILE B O 1
ATOM 6518 N N . CYS B 1 204 ? -21.953 37.875 5.246 1 92.88 204 CYS B N 1
ATOM 6519 C CA . CYS B 1 204 ? -21.672 38.781 6.352 1 92.88 204 CYS B CA 1
ATOM 6520 C C . CYS B 1 204 ? -20.719 38.125 7.355 1 92.88 204 CYS B C 1
ATOM 6522 O O . CYS B 1 204 ? -19.844 38.812 7.895 1 92.88 204 CYS B O 1
ATOM 6524 N N . SER B 1 205 ? -20.984 36.938 7.562 1 92.38 205 SER B N 1
ATOM 6525 C CA . SER B 1 205 ? -20.109 36.219 8.484 1 92.38 205 SER B CA 1
ATOM 6526 C C . SER B 1 205 ? -18.688 36.094 7.934 1 92.38 205 SER B C 1
ATOM 6528 O O . SER B 1 205 ? -17.719 36.25 8.672 1 92.38 205 SER B O 1
ATOM 6530 N N . ILE B 1 206 ? -18.531 35.906 6.672 1 92.81 206 ILE B N 1
ATOM 6531 C CA . ILE B 1 206 ? -17.219 35.781 6.043 1 92.81 206 ILE B CA 1
ATOM 6532 C C . ILE B 1 206 ? -16.5 37.125 6.117 1 92.81 206 ILE B C 1
ATOM 6534 O O . ILE B 1 206 ? -15.312 37.188 6.449 1 92.81 206 ILE B O 1
ATOM 6538 N N . LEU B 1 207 ? -17.219 38.125 5.805 1 92.31 207 LEU B N 1
ATOM 6539 C CA . LEU B 1 207 ? -16.641 39.469 5.852 1 92.31 207 LEU B CA 1
ATOM 6540 C C . LEU B 1 207 ? -16.203 39.812 7.266 1 92.31 207 LEU B C 1
ATOM 6542 O O . LEU B 1 207 ? -15.133 40.406 7.457 1 92.31 207 LEU B O 1
ATOM 6546 N N . PHE B 1 208 ? -17.047 39.469 8.18 1 91.31 208 PHE B N 1
ATOM 6547 C CA . PHE B 1 208 ? -16.719 39.719 9.586 1 91.31 208 PHE B CA 1
ATOM 6548 C C . PHE B 1 208 ? -15.43 38.969 9.961 1 91.31 208 PHE B C 1
ATOM 6550 O O . PHE B 1 208 ? -14.547 39.562 10.586 1 91.31 208 PHE B O 1
ATOM 6557 N N . LEU B 1 209 ? -15.305 37.812 9.602 1 89.94 209 LEU B N 1
ATOM 6558 C CA . LEU B 1 209 ? -14.156 36.969 9.945 1 89.94 209 LEU B CA 1
ATOM 6559 C C . LEU B 1 209 ? -12.891 37.5 9.273 1 89.94 209 LEU B C 1
ATOM 6561 O O . LEU B 1 209 ? -11.828 37.531 9.898 1 89.94 209 LEU B O 1
ATOM 6565 N N . LEU B 1 210 ? -12.961 37.875 8.031 1 89.56 210 LEU B N 1
ATOM 6566 C CA . LEU B 1 210 ? -11.797 38.375 7.297 1 89.56 210 LEU B CA 1
ATOM 6567 C C . LEU B 1 210 ? -11.344 39.719 7.844 1 89.56 210 LEU B C 1
ATOM 6569 O O . LEU B 1 210 ? -10.141 40 7.926 1 89.56 210 LEU B O 1
ATOM 6573 N N . LEU B 1 211 ? -12.289 40.531 8.203 1 87 211 LEU B N 1
ATOM 6574 C CA . LEU B 1 211 ? -11.969 41.844 8.742 1 87 211 LEU B CA 1
ATOM 6575 C C . LEU B 1 211 ? -11.281 41.719 10.094 1 87 211 LEU B C 1
ATOM 6577 O O . LEU B 1 211 ? -10.305 42.438 10.367 1 87 211 LEU B O 1
ATOM 6581 N N . PHE B 1 212 ? -11.805 40.906 10.875 1 85.62 212 PHE B N 1
ATOM 6582 C CA . PHE B 1 212 ? -11.242 40.75 12.211 1 85.62 212 PHE B CA 1
ATOM 6583 C C . PHE B 1 212 ? -9.906 40 12.156 1 85.62 212 PHE B C 1
ATOM 6585 O O . PHE B 1 212 ? -9.094 40.125 13.07 1 85.62 212 PHE B O 1
ATOM 6592 N N . LYS B 1 213 ? -9.719 39.188 11.18 1 83.81 213 LYS B N 1
ATOM 6593 C CA . LYS B 1 213 ? -8.422 38.531 10.992 1 83.81 213 LYS B CA 1
ATOM 6594 C C . LYS B 1 213 ? -7.34 39.562 10.68 1 83.81 213 LYS B C 1
ATOM 6596 O O . LYS B 1 213 ? -6.207 39.438 11.148 1 83.81 213 LYS B O 1
ATOM 6601 N N . LYS B 1 214 ? -7.629 40.562 9.938 1 80.94 214 LYS B N 1
ATOM 6602 C CA . LYS B 1 214 ? -6.688 41.625 9.555 1 80.94 214 LYS B CA 1
ATOM 6603 C C . LYS B 1 214 ? -6.434 42.594 10.711 1 80.94 214 LYS B C 1
ATOM 6605 O O . LYS B 1 214 ? -5.43 43.312 10.719 1 80.94 214 LYS B O 1
ATOM 6610 N N . LEU B 1 215 ? -7.352 42.594 11.625 1 74.5 215 LEU B N 1
ATOM 6611 C CA . LEU B 1 215 ? -7.211 43.531 12.758 1 74.5 215 LEU B CA 1
ATOM 6612 C C . LEU B 1 215 ? -5.949 43.219 13.555 1 74.5 215 LEU B C 1
ATOM 6614 O O . LEU B 1 215 ? -5.367 44.094 14.18 1 74.5 215 LEU B O 1
ATOM 6618 N N . LYS B 1 216 ? -5.574 41.875 13.5 1 67.31 216 LYS B N 1
ATOM 6619 C CA . LYS B 1 216 ? -4.359 41.469 14.219 1 67.31 216 LYS B CA 1
ATOM 6620 C C . LYS B 1 216 ? -3.139 42.219 13.664 1 67.31 216 LYS B C 1
ATOM 6622 O O . LYS B 1 216 ? -2.176 42.469 14.391 1 67.31 216 LYS B O 1
ATOM 6627 N N . ASP B 1 217 ? -3.18 42.531 12.359 1 62.34 217 ASP B N 1
ATOM 6628 C CA . ASP B 1 217 ? -2.027 43.125 11.695 1 62.34 217 ASP B CA 1
ATOM 6629 C C . ASP B 1 217 ? -2.074 44.656 11.789 1 62.34 217 ASP B C 1
ATOM 6631 O O . ASP B 1 217 ? -1.112 45.344 11.422 1 62.34 217 ASP B O 1
ATOM 6635 N N . ILE B 1 218 ? -3.189 45.281 12.156 1 57.5 218 ILE B N 1
ATOM 6636 C CA . ILE B 1 218 ? -3.301 46.719 12.203 1 57.5 218 ILE B CA 1
ATOM 6637 C C . ILE B 1 218 ? -2.469 47.281 13.359 1 57.5 218 ILE B C 1
ATOM 6639 O O . ILE B 1 218 ? -2.689 46.906 14.516 1 57.5 218 ILE B O 1
ATOM 6643 N N . ASP B 1 219 ? -1.198 47.562 13.016 1 52.28 219 ASP B N 1
ATOM 6644 C CA . ASP B 1 219 ? -0.402 48.344 13.945 1 52.28 219 ASP B CA 1
ATOM 6645 C C . ASP B 1 219 ? -1.122 49.656 14.312 1 52.28 219 ASP B C 1
ATOM 6647 O O . ASP B 1 219 ? -1.492 50.438 13.438 1 52.28 219 ASP B O 1
ATOM 6651 N N . CYS B 1 220 ? -1.996 49.625 15.156 1 45.88 220 CYS B N 1
ATOM 6652 C CA . CYS B 1 220 ? -2.617 50.906 15.547 1 45.88 220 CYS B CA 1
ATOM 6653 C C . CYS B 1 220 ? -1.594 52.031 15.578 1 45.88 220 CYS B C 1
ATOM 6655 O O . CYS B 1 220 ? -0.6 51.938 16.297 1 45.88 220 CYS B O 1
ATOM 6657 N N . PRO B 1 221 ? -1.393 52.75 14.453 1 43.31 221 PRO B N 1
ATOM 6658 C CA . PRO B 1 221 ? -0.607 53.969 14.539 1 43.31 221 PRO B CA 1
ATOM 6659 C C . PRO B 1 221 ? -1.002 54.844 15.734 1 43.31 221 PRO B C 1
ATOM 6661 O O . PRO B 1 221 ? -0.628 56.031 15.805 1 43.31 221 PRO B O 1
ATOM 6664 N N . CYS B 1 222 ? -1.919 54.594 16.469 1 38.44 222 CYS B N 1
ATOM 6665 C CA . CYS B 1 222 ? -2.328 55.75 17.234 1 38.44 222 CYS B CA 1
ATOM 6666 C C . CYS B 1 222 ? -1.162 56.344 18.031 1 38.44 222 CYS B C 1
ATOM 6668 O O . CYS B 1 222 ? -1.254 57.438 18.562 1 38.44 222 CYS B O 1
ATOM 6670 N N . GLY B 1 223 ? -0.459 55.688 19 1 38.97 223 GLY B N 1
ATOM 6671 C CA . GLY B 1 223 ? 0.245 56.594 19.922 1 38.97 223 GLY B CA 1
ATOM 6672 C C . GLY B 1 223 ? 1.514 57.156 19.328 1 38.97 223 GLY B C 1
ATOM 6673 O O . GLY B 1 223 ? 2.477 56.438 19.062 1 38.97 223 GLY B O 1
ATOM 6674 N N . GLY B 1 224 ? 1.553 58.094 18.594 1 38.66 224 GLY B N 1
ATOM 6675 C CA . GLY B 1 224 ? 2.676 59.031 18.547 1 38.66 224 GLY B CA 1
ATOM 6676 C C . GLY B 1 224 ? 3.447 59.094 19.844 1 38.66 224 GLY B C 1
ATOM 6677 O O . GLY B 1 224 ? 4.645 59.406 19.859 1 38.66 224 GLY B O 1
ATOM 6678 N N . ASP B 1 225 ? 2.779 59.75 21.031 1 38.47 225 ASP B N 1
ATOM 6679 C CA . ASP B 1 225 ? 3.539 60.125 22.219 1 38.47 225 ASP B CA 1
ATOM 6680 C C . ASP B 1 225 ? 4.043 58.875 22.953 1 38.47 225 ASP B C 1
ATOM 6682 O O . ASP B 1 225 ? 3.34 57.844 23.016 1 38.47 225 ASP B O 1
ATOM 6686 N N . LYS B 1 226 ? 5.344 58.719 23.375 1 42.25 226 LYS B N 1
ATOM 6687 C CA . LYS B 1 226 ? 6.172 57.875 24.234 1 42.25 226 LYS B CA 1
ATOM 6688 C C . LYS B 1 226 ? 5.367 57.344 25.422 1 42.25 226 LYS B C 1
ATOM 6690 O O . LYS B 1 226 ? 5.867 56.531 26.203 1 42.25 226 LYS B O 1
ATOM 6695 N N . ARG B 1 227 ? 4.688 58.25 26.094 1 42.97 227 ARG B N 1
ATOM 6696 C CA . ARG B 1 227 ? 4.191 58.031 27.453 1 42.97 227 ARG B CA 1
ATOM 6697 C C . ARG B 1 227 ? 3.113 56.969 27.484 1 42.97 227 ARG B C 1
ATOM 6699 O O . ARG B 1 227 ? 2.736 56.5 28.562 1 42.97 227 ARG B O 1
ATOM 6706 N N . SER B 1 228 ? 2.158 56.781 26.578 1 43.59 228 SER B N 1
ATOM 6707 C CA . SER B 1 228 ? 0.986 55.938 26.797 1 43.59 228 SER B CA 1
ATOM 6708 C C . SER B 1 228 ? 1.173 54.531 26.188 1 43.59 228 SER B C 1
ATOM 6710 O O . SER B 1 228 ? 0.362 54.125 25.359 1 43.59 228 SER B O 1
ATOM 6712 N N . THR B 1 229 ? 2.061 53.906 26.016 1 50.44 229 THR B N 1
ATOM 6713 C CA . THR B 1 229 ? 2.619 52.625 25.641 1 50.44 229 THR B CA 1
ATOM 6714 C C . THR B 1 229 ? 1.791 51.5 26.234 1 50.44 229 THR B C 1
ATOM 6716 O O . THR B 1 229 ? 1.616 50.438 25.609 1 50.44 229 THR B O 1
ATOM 6719 N N . SER B 1 230 ? 1.375 51.719 27.5 1 52.62 230 SER B N 1
ATOM 6720 C CA . SER B 1 230 ? 0.63 50.688 28.203 1 52.62 230 SER B CA 1
ATOM 6721 C C . SER B 1 230 ? -0.727 50.438 27.547 1 52.62 230 SER B C 1
ATOM 6723 O O . SER B 1 230 ? -1.148 49.312 27.391 1 52.62 230 SER B O 1
ATOM 6725 N N . LYS B 1 231 ? -1.403 51.562 27.234 1 58.47 231 LYS B N 1
ATOM 6726 C CA . LYS B 1 231 ? -2.734 51.406 26.641 1 58.47 231 LYS B CA 1
ATOM 6727 C C . LYS B 1 231 ? -2.664 50.781 25.25 1 58.47 231 LYS B C 1
ATOM 6729 O O . LYS B 1 231 ? -3.537 50 24.875 1 58.47 231 LYS B O 1
ATOM 6734 N N . ASN B 1 232 ? -1.617 51.094 24.578 1 60.03 232 ASN B N 1
ATOM 6735 C CA . ASN B 1 232 ? -1.426 50.531 23.25 1 60.03 232 ASN B CA 1
ATOM 6736 C C . ASN B 1 232 ? -1.163 49.031 23.328 1 60.03 232 ASN B C 1
ATOM 6738 O O . ASN B 1 232 ? -1.637 48.281 22.469 1 60.03 232 ASN B O 1
ATOM 6742 N N . SER B 1 233 ? -0.434 48.719 24.391 1 65.44 233 SER B N 1
ATOM 6743 C CA . SER B 1 233 ? -0.161 47.312 24.578 1 65.44 233 SER B CA 1
ATOM 6744 C C . SER B 1 233 ? -1.432 46.531 24.922 1 65.44 233 SER B C 1
ATOM 6746 O O . SER B 1 233 ? -1.644 45.438 24.438 1 65.44 233 SER B O 1
ATOM 6748 N N . VAL B 1 234 ? -2.273 47.219 25.703 1 67.62 234 VAL B N 1
ATOM 6749 C CA . VAL B 1 234 ? -3.52 46.594 26.109 1 67.62 234 VAL B CA 1
ATOM 6750 C C . VAL B 1 234 ? -4.465 46.469 24.922 1 67.62 234 VAL B C 1
ATOM 6752 O O . VAL B 1 234 ? -5.137 45.469 24.734 1 67.62 234 VAL B O 1
ATOM 6755 N N . MET B 1 235 ? -4.516 47.531 24.109 1 70.94 235 MET B N 1
ATOM 6756 C CA . MET B 1 235 ? -5.375 47.531 22.938 1 70.94 235 MET B CA 1
ATOM 6757 C C . MET B 1 235 ? -4.922 46.469 21.938 1 70.94 235 MET B C 1
ATOM 6759 O O . MET B 1 235 ? -5.75 45.781 21.312 1 70.94 235 MET B O 1
ATOM 6763 N N . LYS B 1 236 ? -3.684 46.312 21.797 1 71.94 236 LYS B N 1
ATOM 6764 C CA . LYS B 1 236 ? -3.15 45.281 20.906 1 71.94 236 LYS B CA 1
ATOM 6765 C C . LYS B 1 236 ? -3.514 43.906 21.391 1 71.94 236 LYS B C 1
ATOM 6767 O O . LYS B 1 236 ? -3.83 43 20.594 1 71.94 236 LYS B O 1
ATOM 6772 N N . LYS B 1 237 ? -3.449 43.812 22.625 1 74.88 237 LYS B N 1
ATOM 6773 C CA . LYS B 1 237 ? -3.797 42.531 23.219 1 74.88 237 LYS B CA 1
ATOM 6774 C C . LYS B 1 237 ? -5.277 42.219 23.016 1 74.88 237 LYS B C 1
ATOM 6776 O O . LYS B 1 237 ? -5.645 41.062 22.703 1 74.88 237 LYS B O 1
ATOM 6781 N N . ILE B 1 238 ? -6.102 43.219 23.234 1 75.31 238 ILE B N 1
ATOM 6782 C CA . ILE B 1 238 ? -7.543 43.031 23.094 1 75.31 238 ILE B CA 1
ATOM 6783 C C . ILE B 1 238 ? -7.875 42.719 21.625 1 75.31 238 ILE B C 1
ATOM 6785 O O . ILE B 1 238 ? -8.703 41.875 21.344 1 75.31 238 ILE B O 1
ATOM 6789 N N . LEU B 1 239 ? -7.242 43.438 20.797 1 75.5 239 LEU B N 1
ATOM 6790 C CA . LEU B 1 239 ? -7.461 43.219 19.375 1 75.5 239 LEU B CA 1
ATOM 6791 C C . LEU B 1 239 ? -7.004 41.812 18.984 1 75.5 239 LEU B C 1
ATOM 6793 O O . LEU B 1 239 ? -7.625 41.156 18.125 1 75.5 239 LEU B O 1
ATOM 6797 N N . TRP B 1 240 ? -5.953 41.469 19.609 1 74.25 240 TRP B N 1
ATOM 6798 C CA . TRP B 1 240 ? -5.453 40.125 19.359 1 74.25 240 TRP B CA 1
ATOM 6799 C C . TRP B 1 240 ? -6.449 39.062 19.844 1 74.25 240 TRP B C 1
ATOM 6801 O O . TRP B 1 240 ? -6.707 38.062 19.156 1 74.25 240 TRP B O 1
ATOM 6811 N N . TYR B 1 241 ? -7.039 39.281 20.969 1 75.56 241 TYR B N 1
ATOM 6812 C CA . TYR B 1 241 ? -8.023 38.344 21.5 1 75.56 241 TYR B CA 1
ATOM 6813 C C . TYR B 1 241 ? -9.273 38.312 20.625 1 75.56 241 TYR B C 1
ATOM 6815 O O . TYR B 1 241 ? -9.859 37.25 20.438 1 75.56 241 TYR B O 1
ATOM 6823 N N . PHE B 1 242 ? -9.594 39.438 20.172 1 77.94 242 PHE B N 1
ATOM 6824 C CA . PHE B 1 242 ? -10.766 39.5 19.297 1 77.94 242 PHE B CA 1
ATOM 6825 C C . PHE B 1 242 ? -10.484 38.812 17.969 1 77.94 242 PHE B C 1
ATOM 6827 O O . PHE B 1 242 ? -11.375 38.188 17.375 1 77.94 242 PHE B O 1
ATOM 6834 N N . SER B 1 243 ? -9.289 38.906 17.594 1 78.12 243 SER B N 1
ATOM 6835 C CA . SER B 1 243 ? -8.906 38.281 16.328 1 78.12 243 SER B CA 1
ATOM 6836 C C . SER B 1 243 ? -8.922 36.75 16.453 1 78.12 243 SER B C 1
ATOM 6838 O O . SER B 1 243 ? -9.367 36.062 15.539 1 78.12 243 SER B O 1
ATOM 6840 N N . ILE B 1 244 ? -8.469 36.375 17.562 1 76 244 ILE B N 1
ATOM 6841 C CA . ILE B 1 244 ? -8.406 34.906 17.734 1 76 244 ILE B CA 1
ATOM 6842 C C . ILE B 1 244 ? -9.797 34.375 18.078 1 76 244 ILE B C 1
ATOM 6844 O O . ILE B 1 244 ? -10.148 33.25 17.703 1 76 244 ILE B O 1
ATOM 6848 N N . GLY B 1 245 ? -10.641 35.188 18.703 1 79.75 245 GLY B N 1
ATOM 6849 C CA . GLY B 1 245 ? -11.977 34.781 19.125 1 79.75 245 GLY B CA 1
ATOM 6850 C C . GLY B 1 245 ? -13.047 35.094 18.094 1 79.75 245 GLY B C 1
ATOM 6851 O O . GLY B 1 245 ? -14.234 34.938 18.375 1 79.75 245 GLY B O 1
ATOM 6852 N N . ARG B 1 246 ? -12.617 35.5 16.953 1 84.5 246 ARG B N 1
ATOM 6853 C CA . ARG B 1 246 ? -13.555 35.938 15.93 1 84.5 246 ARG B CA 1
ATOM 6854 C C . ARG B 1 246 ? -14.516 34.812 15.547 1 84.5 246 ARG B C 1
ATOM 6856 O O . ARG B 1 246 ? -15.703 35.062 15.328 1 84.5 246 ARG B O 1
ATOM 6863 N N . ASN B 1 247 ? -14.039 33.625 15.516 1 84.44 247 ASN B N 1
ATOM 6864 C CA . ASN B 1 247 ? -14.875 32.469 15.141 1 84.44 247 ASN B CA 1
ATOM 6865 C C . ASN B 1 247 ? -15.945 32.188 16.188 1 84.44 247 ASN B C 1
ATOM 6867 O O . ASN B 1 247 ? -17.109 32 15.844 1 84.44 247 ASN B O 1
ATOM 6871 N N . ALA B 1 248 ? -15.57 32.219 17.422 1 82.12 248 ALA B N 1
ATOM 6872 C CA . ALA B 1 248 ? -16.547 32 18.5 1 82.12 248 ALA B CA 1
ATOM 6873 C C . ALA B 1 248 ? -17.547 33.156 18.562 1 82.12 248 ALA B C 1
ATOM 6875 O O . ALA B 1 248 ? -18.734 32.938 18.797 1 82.12 248 ALA B O 1
ATOM 6876 N N . LEU B 1 249 ? -17.031 34.281 18.391 1 85.88 249 LEU B N 1
ATOM 6877 C CA . LEU B 1 249 ? -17.859 35.5 18.484 1 85.88 249 LEU B CA 1
ATOM 6878 C C . LEU B 1 249 ? -18.953 35.469 17.422 1 85.88 249 LEU B C 1
ATOM 6880 O O . LEU B 1 249 ? -20.125 35.75 17.719 1 85.88 249 LEU B O 1
ATOM 6884 N N . ILE B 1 250 ? -18.547 35.188 16.234 1 87.56 250 ILE B N 1
ATOM 6885 C CA . ILE B 1 250 ? -19.516 35.25 15.141 1 87.56 250 ILE B CA 1
ATOM 6886 C C . ILE B 1 250 ? -20.578 34.156 15.336 1 87.56 250 ILE B C 1
ATOM 6888 O O . ILE B 1 250 ? -21.75 34.375 15.031 1 87.56 250 ILE B O 1
ATOM 6892 N N . VAL B 1 251 ? -20.219 33.031 15.82 1 84.25 251 VAL B N 1
ATOM 6893 C CA . VAL B 1 251 ? -21.172 31.953 16.047 1 84.25 251 VAL B CA 1
ATOM 6894 C C . VAL B 1 251 ? -22.141 32.344 17.156 1 84.25 251 VAL B C 1
ATOM 6896 O O . VAL B 1 251 ? -23.344 32.094 17.031 1 84.25 251 VAL B O 1
ATOM 6899 N N . CYS B 1 252 ? -21.672 32.969 18.172 1 85 252 CYS B N 1
ATOM 6900 C CA . CYS B 1 252 ? -22.516 33.406 19.266 1 85 252 CYS B CA 1
ATOM 6901 C C . CYS B 1 252 ? -23.469 34.5 18.812 1 85 252 CYS B C 1
ATOM 6903 O O . CYS B 1 252 ? -24.672 34.469 19.109 1 85 252 CYS B O 1
ATOM 6905 N N . ILE B 1 253 ? -22.922 35.406 18.062 1 87.94 253 ILE B N 1
ATOM 6906 C CA . ILE B 1 253 ? -23.719 36.531 17.594 1 87.94 253 ILE B CA 1
ATOM 6907 C C . ILE B 1 253 ? -24.844 36.031 16.688 1 87.94 253 ILE B C 1
ATOM 6909 O O . ILE B 1 253 ? -26 36.406 16.844 1 87.94 253 ILE B O 1
ATOM 6913 N N . THR B 1 254 ? -24.484 35.219 15.797 1 87.38 254 THR B N 1
ATOM 6914 C CA . THR B 1 254 ? -25.469 34.75 14.828 1 87.38 254 THR B CA 1
ATOM 6915 C C . THR B 1 254 ? -26.484 33.844 15.492 1 87.38 254 THR B C 1
ATOM 6917 O O . THR B 1 254 ? -27.641 33.781 15.086 1 87.38 254 THR B O 1
ATOM 6920 N N . THR B 1 255 ? -26.047 33.094 16.469 1 83.62 255 THR B N 1
ATOM 6921 C CA . THR B 1 255 ? -26.969 32.25 17.203 1 83.62 255 THR B CA 1
ATOM 6922 C C . THR B 1 255 ? -28.016 33.062 17.938 1 83.62 255 THR B C 1
ATOM 6924 O O . THR B 1 255 ? -29.188 32.688 17.969 1 83.62 255 THR B O 1
ATOM 6927 N N . VAL B 1 256 ? -27.594 34.094 18.5 1 85.06 256 VAL B N 1
ATOM 6928 C CA . VAL B 1 256 ? -28.5 35 19.219 1 85.06 256 VAL B CA 1
ATOM 6929 C C . VAL B 1 256 ? -29.484 35.594 18.234 1 85.06 256 VAL B C 1
ATOM 6931 O O . VAL B 1 256 ? -30.688 35.719 18.516 1 85.06 256 VAL B O 1
ATOM 6934 N N . ILE B 1 257 ? -28.969 35.969 17.141 1 85.81 257 ILE B N 1
ATOM 6935 C CA . ILE B 1 257 ? -29.828 36.562 16.109 1 85.81 257 ILE B CA 1
ATOM 6936 C C . ILE B 1 257 ? -30.859 35.531 15.648 1 85.81 257 ILE B C 1
ATOM 6938 O O . ILE B 1 257 ? -32.031 35.844 15.484 1 85.81 257 ILE B O 1
ATOM 6942 N N . ALA B 1 258 ? -30.375 34.375 15.359 1 84.94 258 ALA B N 1
ATOM 6943 C CA . ALA B 1 258 ? -31.266 33.312 14.906 1 84.94 258 ALA B CA 1
ATOM 6944 C C . ALA B 1 258 ? -32.312 33 15.961 1 84.94 258 ALA B C 1
ATOM 6946 O O . ALA B 1 258 ? -33.469 32.719 15.633 1 84.94 258 ALA B O 1
ATOM 6947 N N . TYR B 1 259 ? -31.922 33.031 17.219 1 82.5 259 TYR B N 1
ATOM 6948 C CA . TYR B 1 259 ? -32.844 32.781 18.328 1 82.5 259 TYR B CA 1
ATOM 6949 C C . TYR B 1 259 ? -33.938 33.844 18.375 1 82.5 259 TYR B C 1
ATOM 6951 O O . TYR B 1 259 ? -35.094 33.531 18.531 1 82.5 259 TYR B O 1
ATOM 6959 N N . ARG B 1 260 ? -33.531 35.031 18.25 1 83.38 260 ARG B N 1
ATOM 6960 C CA . ARG B 1 260 ? -34.5 36.125 18.312 1 83.38 260 ARG B CA 1
ATOM 6961 C C . ARG B 1 260 ? -35.438 36.094 17.125 1 83.38 260 ARG B C 1
ATOM 6963 O O . ARG B 1 260 ? -36.625 36.406 17.281 1 83.38 260 ARG B O 1
ATOM 6970 N N . LEU B 1 261 ? -34.938 35.75 16.016 1 82.81 261 LEU B N 1
ATOM 6971 C CA . LEU B 1 261 ? -35.781 35.719 14.828 1 82.81 261 LEU B CA 1
ATOM 6972 C C . LEU B 1 261 ? -36.719 34.531 14.891 1 82.81 261 LEU B C 1
ATOM 6974 O O . LEU B 1 261 ? -37.875 34.625 14.422 1 82.81 261 LEU B O 1
ATOM 6978 N N . GLU B 1 262 ? -36.281 33.469 15.336 1 78.56 262 GLU B N 1
ATOM 6979 C CA . GLU B 1 262 ? -37.156 32.312 15.453 1 78.56 262 GLU B CA 1
ATOM 6980 C C . GLU B 1 262 ? -38.281 32.562 16.469 1 78.56 262 GLU B C 1
ATOM 6982 O O . GLU B 1 262 ? -39.406 32.094 16.266 1 78.56 262 GLU B O 1
ATOM 6987 N N . THR B 1 263 ? -37.938 33.156 17.531 1 76.12 263 THR B N 1
ATOM 6988 C CA . THR B 1 263 ? -38.938 33.469 18.547 1 76.12 263 THR B CA 1
ATOM 6989 C C . THR B 1 263 ? -40 34.438 18.016 1 76.12 263 THR B C 1
ATOM 6991 O O . THR B 1 263 ? -41.125 34.438 18.469 1 76.12 263 THR B O 1
ATOM 6994 N N . THR B 1 264 ? -39.562 35.25 17.078 1 75.62 264 THR B N 1
ATOM 6995 C CA . THR B 1 264 ? -40.5 36.188 16.5 1 75.62 264 THR B CA 1
ATOM 6996 C C . THR B 1 264 ? -41.25 35.562 15.336 1 75.62 264 THR B C 1
ATOM 6998 O O . THR B 1 264 ? -42.125 36.188 14.75 1 75.62 2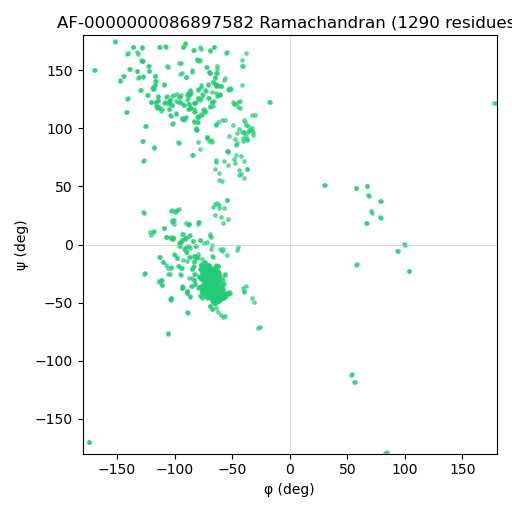64 THR B O 1
ATOM 7001 N N . GLY B 1 265 ? -41.094 34.156 15.062 1 67 265 GLY B N 1
ATOM 7002 C CA . GLY B 1 265 ? -41.906 33.375 14.133 1 67 265 GLY B CA 1
ATOM 7003 C C . GLY B 1 265 ? -41.281 33.281 12.742 1 67 265 GLY B C 1
ATOM 7004 O O . GLY B 1 265 ? -41.875 32.688 11.844 1 67 265 GLY B O 1
ATOM 7005 N N . SER B 1 266 ? -40.25 33.906 12.438 1 62.34 266 SER B N 1
ATOM 7006 C CA . SER B 1 266 ? -39.719 33.906 11.078 1 62.34 266 SER B CA 1
ATOM 7007 C C . SER B 1 266 ? -38.625 32.844 10.93 1 62.34 266 SER B C 1
ATOM 7009 O O . SER B 1 266 ? -37.594 32.906 11.648 1 62.34 266 SER B O 1
ATOM 7011 N N . ALA B 1 267 ? -39 31.594 10.602 1 63.03 267 ALA B N 1
ATOM 7012 C CA . ALA B 1 267 ? -38 30.531 10.398 1 63.03 267 ALA B CA 1
ATOM 7013 C C . ALA B 1 267 ? -37.094 30.828 9.211 1 63.03 267 ALA B C 1
ATOM 7015 O O . ALA B 1 267 ? -37.25 30.219 8.148 1 63.03 267 ALA B O 1
ATOM 7016 N N . THR B 1 268 ? -36.25 31.797 9.398 1 66.38 268 THR B N 1
ATOM 7017 C CA . THR B 1 268 ? -35.531 32.375 8.266 1 66.38 268 THR B CA 1
ATOM 7018 C C . THR B 1 268 ? -34.281 31.578 7.934 1 66.38 268 THR B C 1
ATOM 7020 O O . THR B 1 268 ? -33.938 31.391 6.762 1 66.38 268 THR B O 1
ATOM 7023 N N . PHE B 1 269 ? -33.719 30.922 9.023 1 73 269 PHE B N 1
ATOM 7024 C CA . PHE B 1 269 ? -32.438 30.281 8.75 1 73 269 PHE B CA 1
ATOM 7025 C C . PHE B 1 269 ? -32.562 28.766 8.93 1 73 269 PHE B C 1
ATOM 7027 O O . PHE B 1 269 ? -33.438 28.281 9.648 1 73 269 PHE B O 1
ATOM 7034 N N . ARG B 1 270 ? -31.875 28.062 8.148 1 70.25 270 ARG B N 1
ATOM 7035 C CA . ARG B 1 270 ? -31.797 26.625 8.367 1 70.25 270 ARG B CA 1
ATOM 7036 C C . ARG B 1 270 ? -30.922 26.297 9.562 1 70.25 270 ARG B C 1
ATOM 7038 O O . ARG B 1 270 ? -29.734 26.672 9.594 1 70.25 270 ARG B O 1
ATOM 7045 N N . LEU B 1 271 ? -31.547 25.766 10.578 1 64.94 271 LEU B N 1
ATOM 7046 C CA . LEU B 1 271 ? -30.891 25.5 11.852 1 64.94 271 LEU B CA 1
ATOM 7047 C C . LEU B 1 271 ? -30.375 24.062 11.914 1 64.94 271 LEU B C 1
ATOM 7049 O O . LEU B 1 271 ? -30.719 23.234 11.062 1 64.94 271 LEU B O 1
ATOM 7053 N N . SER B 1 272 ? -29.344 23.656 12.742 1 63.06 272 SER B N 1
ATOM 7054 C CA . SER B 1 272 ? -28.609 22.391 12.844 1 63.06 272 SER B CA 1
ATOM 7055 C C . SER B 1 272 ? -29.516 21.281 13.367 1 63.06 272 SER B C 1
ATOM 7057 O O . SER B 1 272 ? -29.281 20.109 13.086 1 63.06 272 SER B O 1
ATOM 7059 N N . GLY B 1 273 ? -30.672 21.297 13.758 1 59.06 273 GLY B N 1
ATOM 7060 C CA . GLY B 1 273 ? -31.641 20.297 14.141 1 59.06 273 GLY B CA 1
ATOM 7061 C C . GLY B 1 273 ? -31.516 19.859 15.586 1 59.06 273 GLY B C 1
ATOM 7062 O O . GLY B 1 273 ? -30.625 20.312 16.297 1 59.06 273 GLY B O 1
ATOM 7063 N N . LYS B 1 274 ? -32.406 18.828 16.109 1 57.22 274 LYS B N 1
ATOM 7064 C CA . LYS B 1 274 ? -32.562 18.406 17.484 1 57.22 274 LYS B CA 1
ATOM 7065 C C . LYS B 1 274 ? -31.578 17.312 17.859 1 57.22 274 LYS B C 1
ATOM 7067 O O . LYS B 1 274 ? -31.328 16.406 17.078 1 57.22 274 LYS B O 1
ATOM 7072 N N . ILE B 1 275 ? -30.812 17.469 19 1 61.16 275 ILE B N 1
ATOM 7073 C CA . ILE B 1 275 ? -29.844 16.516 19.531 1 61.16 275 ILE B CA 1
ATOM 7074 C C . ILE B 1 275 ? -30.453 15.773 20.719 1 61.16 275 ILE B C 1
ATOM 7076 O O . ILE B 1 275 ? -31.031 16.391 21.609 1 61.16 275 ILE B O 1
ATOM 7080 N N . GLU B 1 276 ? -30.594 14.414 20.688 1 62.69 276 GLU B N 1
ATOM 7081 C CA . GLU B 1 276 ? -31.062 13.641 21.828 1 62.69 276 GLU B CA 1
ATOM 7082 C C . GLU B 1 276 ? -30.031 13.602 22.938 1 62.69 276 GLU B C 1
ATOM 7084 O O . GLU B 1 276 ? -28.844 13.414 22.688 1 62.69 276 GLU B O 1
ATOM 7089 N N . SER B 1 277 ? -30.453 13.992 24.109 1 62.62 277 SER B N 1
ATOM 7090 C CA . SER B 1 277 ? -29.578 14.109 25.281 1 62.62 277 SER B CA 1
ATOM 7091 C C . SER B 1 277 ? -29.328 12.742 25.922 1 62.62 277 SER B C 1
ATOM 7093 O O . SER B 1 277 ? -30.125 11.82 25.766 1 62.62 277 SER B O 1
ATOM 7095 N N . GLY B 1 278 ? -28.047 12.312 26.312 1 67.12 278 GLY B N 1
ATOM 7096 C CA . GLY B 1 278 ? -27.734 11.117 27.078 1 67.12 278 GLY B CA 1
ATOM 7097 C C . GLY B 1 278 ? -26.234 10.914 27.281 1 67.12 278 GLY B C 1
ATOM 7098 O O . GLY B 1 278 ? -25.469 10.992 26.328 1 67.12 278 GLY B O 1
ATOM 7099 N N . LEU B 1 279 ? -25.828 10.852 28.609 1 73.62 279 LEU B N 1
ATOM 7100 C CA . LEU B 1 279 ? -24.438 10.57 28.938 1 73.62 279 LEU B CA 1
ATOM 7101 C C . LEU B 1 279 ? -24.078 9.117 28.625 1 73.62 279 LEU B C 1
ATOM 7103 O O . LEU B 1 279 ? -24.922 8.227 28.75 1 73.62 279 LEU B O 1
ATOM 7107 N N . PRO B 1 280 ? -22.891 9.023 28.047 1 75 280 PRO B N 1
ATOM 7108 C CA . PRO B 1 280 ? -22.484 7.652 27.719 1 75 280 PRO B CA 1
ATOM 7109 C C . PRO B 1 280 ? -22.328 6.773 28.953 1 75 280 PRO B C 1
ATOM 7111 O O . PRO B 1 280 ? -22 7.273 30.031 1 75 280 PRO B O 1
ATOM 7114 N N . THR B 1 281 ? -22.781 5.574 28.922 1 77.56 281 THR B N 1
ATOM 7115 C CA . THR B 1 281 ? -22.531 4.594 29.969 1 77.56 281 THR B CA 1
ATOM 7116 C C . THR B 1 281 ? -21.172 3.939 29.781 1 77.56 281 THR B C 1
ATOM 7118 O O . THR B 1 281 ? -20.797 3.584 28.656 1 77.56 281 THR B O 1
ATOM 7121 N N . LEU B 1 282 ? -20.344 4.07 30.797 1 83 282 LEU B N 1
ATOM 7122 C CA . LEU B 1 282 ? -19.047 3.387 30.766 1 83 282 LEU B CA 1
ATOM 7123 C C . LEU B 1 282 ? -19.234 1.874 30.75 1 83 282 LEU B C 1
ATOM 7125 O O . LEU B 1 282 ? -19.828 1.311 31.672 1 83 282 LEU B O 1
ATOM 7129 N N . SER B 1 283 ? -19.062 1.278 29.609 1 82.25 283 SER B N 1
ATOM 7130 C CA . SER B 1 283 ? -19.203 -0.17 29.516 1 82.25 283 SER B CA 1
ATOM 7131 C C . SER B 1 283 ? -18.047 -0.792 28.75 1 82.25 283 SER B C 1
ATOM 7133 O O . SER B 1 283 ? -17.359 -0.109 27.984 1 82.25 283 SER B O 1
ATOM 7135 N N . LEU B 1 284 ? -17.734 -2.045 29.156 1 83.5 284 LEU B N 1
ATOM 7136 C CA . LEU B 1 284 ? -16.75 -2.797 28.391 1 83.5 284 LEU B CA 1
ATOM 7137 C C . LEU B 1 284 ? -17.219 -3.041 26.969 1 83.5 284 LEU B C 1
ATOM 7139 O O . LEU B 1 284 ? -18.406 -3.254 26.719 1 83.5 284 LEU B O 1
ATOM 7143 N N . PRO B 1 285 ? -16.297 -2.855 26.078 1 82.12 285 PRO B N 1
ATOM 7144 C CA . PRO B 1 285 ? -16.688 -3.158 24.703 1 82.12 285 PRO B CA 1
ATOM 7145 C C . PRO B 1 285 ? -17.312 -4.543 24.562 1 82.12 285 PR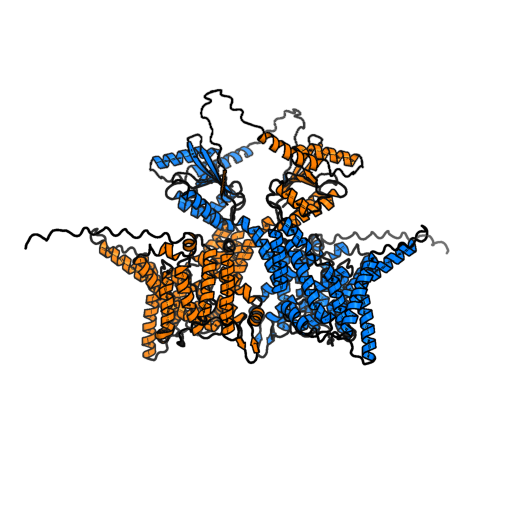O B C 1
ATOM 7147 O O . PRO B 1 285 ? -16.875 -5.492 25.219 1 82.12 285 PRO B O 1
ATOM 7150 N N . PRO B 1 286 ? -18.359 -4.617 23.891 1 80.19 286 PRO B N 1
ATOM 7151 C CA . PRO B 1 286 ? -19.062 -5.895 23.75 1 80.19 286 PRO B CA 1
ATOM 7152 C C . PRO B 1 286 ? -18.312 -6.906 22.906 1 80.19 286 PRO B C 1
ATOM 7154 O O . PRO B 1 286 ? -17.953 -6.613 21.75 1 80.19 286 PRO B O 1
ATOM 7157 N N . PHE B 1 287 ? -17.969 -7.988 23.484 1 82.12 287 PHE B N 1
ATOM 7158 C CA . PHE B 1 287 ? -17.25 -9.031 22.766 1 82.12 287 PHE B CA 1
ATOM 7159 C C . PHE B 1 287 ? -18.234 -10.062 22.188 1 82.12 287 PHE B C 1
ATOM 7161 O O . PHE B 1 287 ? -17.812 -11.086 21.656 1 82.12 287 PHE B O 1
ATOM 7168 N N . SER B 1 288 ? -19.531 -9.758 22.391 1 81.81 288 SER B N 1
ATOM 7169 C CA . SER B 1 288 ? -20.609 -10.562 21.812 1 81.81 288 SER B CA 1
ATOM 7170 C C . SER B 1 288 ? -21.828 -9.703 21.469 1 81.81 288 SER B C 1
ATOM 7172 O O . SER B 1 288 ? -21.984 -8.609 22 1 81.81 288 SER B O 1
ATOM 7174 N N . ALA B 1 289 ? -22.406 -10.023 20.359 1 80 289 ALA B N 1
ATOM 7175 C CA . ALA B 1 289 ? -23.594 -9.258 19.969 1 80 289 ALA B CA 1
ATOM 7176 C C . ALA B 1 289 ? -24.734 -10.18 19.578 1 80 289 ALA B C 1
ATOM 7178 O O . ALA B 1 289 ? -24.516 -11.281 19.062 1 80 289 ALA B O 1
ATOM 7179 N N . GLN B 1 290 ? -25.875 -9.742 19.922 1 72.75 290 GLN B N 1
ATOM 7180 C CA . GLN B 1 290 ? -27.078 -10.484 19.562 1 72.75 290 GLN B CA 1
ATOM 7181 C C . GLN B 1 290 ? -27.781 -9.844 18.375 1 72.75 290 GLN B C 1
ATOM 7183 O O . GLN B 1 290 ? -28.156 -8.664 18.422 1 72.75 290 GLN B O 1
ATOM 7188 N N . VAL B 1 291 ? -27.609 -10.469 17.297 1 73.62 291 VAL B N 1
ATOM 7189 C CA . VAL B 1 291 ? -28.328 -9.992 16.109 1 73.62 291 VAL B CA 1
ATOM 7190 C C . VAL B 1 291 ? -29.516 -10.906 15.82 1 73.62 291 VAL B C 1
ATOM 7192 O O . VAL B 1 291 ? -29.344 -12.031 15.344 1 73.62 291 VAL B O 1
ATOM 7195 N N . GLY B 1 292 ? -30.672 -10.375 16.031 1 63.16 292 GLY B N 1
ATOM 7196 C CA . GLY B 1 292 ? -31.844 -11.219 15.883 1 63.16 292 GLY B CA 1
ATOM 7197 C C . GLY B 1 292 ? -31.797 -12.453 16.766 1 63.16 292 GLY B C 1
ATOM 7198 O O . GLY B 1 292 ? -31.672 -12.344 17.984 1 63.16 292 GLY B O 1
ATOM 7199 N N . ASN B 1 293 ? -31.797 -13.672 16.188 1 67 293 ASN B N 1
ATOM 7200 C CA . ASN B 1 293 ? -31.797 -14.93 16.922 1 67 293 ASN B CA 1
ATOM 7201 C C . ASN B 1 293 ? -30.406 -15.586 16.906 1 67 293 ASN B C 1
ATOM 7203 O O . ASN B 1 293 ? -30.25 -16.719 17.375 1 67 293 ASN B O 1
ATOM 7207 N N . GLN B 1 294 ? -29.531 -14.828 16.375 1 72.25 294 GLN B N 1
ATOM 7208 C CA . GLN B 1 294 ? -28.219 -15.438 16.266 1 72.25 294 GLN B CA 1
ATOM 7209 C C . GLN B 1 294 ? -27.188 -14.664 17.109 1 72.25 294 GLN B C 1
ATOM 7211 O O . GLN B 1 294 ? -27.188 -13.438 17.109 1 72.25 294 GLN B O 1
ATOM 7216 N N . THR B 1 295 ? -26.547 -15.344 18.016 1 76.31 295 THR B N 1
ATOM 7217 C CA . THR B 1 295 ? -25.484 -14.766 18.828 1 76.31 295 THR B CA 1
ATOM 7218 C C . THR B 1 295 ? -24.156 -14.789 18.078 1 76.31 295 THR B C 1
ATOM 7220 O O . THR B 1 295 ? -23.719 -15.852 17.641 1 76.31 295 THR B O 1
ATOM 7223 N N . TYR B 1 296 ? -23.75 -13.656 17.812 1 77.75 296 TYR B N 1
ATOM 7224 C CA . TYR B 1 296 ? -22.438 -13.539 17.172 1 77.75 296 TYR B CA 1
ATOM 7225 C C . TYR B 1 296 ? -21.328 -13.523 18.219 1 77.75 296 TYR B C 1
ATOM 7227 O O . TYR B 1 296 ? -21.312 -12.672 19.109 1 77.75 296 TYR B O 1
ATOM 7235 N N . THR B 1 297 ? -20.453 -14.5 18.188 1 78.81 297 THR B N 1
ATOM 7236 C CA . THR B 1 297 ? -19.297 -14.547 19.062 1 78.81 297 THR B CA 1
ATOM 7237 C C . THR B 1 297 ? -18.203 -13.594 18.578 1 78.81 297 THR B C 1
ATOM 7239 O O . THR B 1 297 ? -18.312 -13.031 17.484 1 78.81 297 THR B O 1
ATOM 7242 N N . PHE B 1 298 ? -17.203 -13.383 19.438 1 82.56 298 PHE B N 1
ATOM 7243 C CA . PHE B 1 298 ? -16.078 -12.508 19.125 1 82.56 298 PHE B CA 1
ATOM 7244 C C . PHE B 1 298 ? -15.445 -12.883 17.797 1 82.56 298 PHE B C 1
ATOM 7246 O O . PHE B 1 298 ? -15.172 -12.016 16.969 1 82.56 298 PHE B O 1
ATOM 7253 N N . LEU B 1 299 ? -15.328 -14.086 17.609 1 74.69 299 LEU B N 1
ATOM 7254 C CA . LEU B 1 299 ? -14.688 -14.578 16.391 1 74.69 299 LEU B CA 1
ATOM 7255 C C . LEU B 1 299 ? -15.57 -14.328 15.172 1 74.69 299 LEU B C 1
ATOM 7257 O O . LEU B 1 299 ? -15.062 -14.031 14.086 1 74.69 299 LEU B O 1
ATOM 7261 N N . ASP B 1 300 ? -16.859 -14.422 15.422 1 73.12 300 ASP B N 1
ATOM 7262 C CA . ASP B 1 300 ? -17.812 -14.156 14.344 1 73.12 300 ASP B CA 1
ATOM 7263 C C . ASP B 1 300 ? -17.766 -12.695 13.914 1 73.12 300 ASP B C 1
ATOM 7265 O O . ASP B 1 300 ? -17.844 -12.383 12.719 1 73.12 300 ASP B O 1
ATOM 7269 N N . MET B 1 301 ? -17.625 -11.953 14.938 1 80.31 301 MET B N 1
ATOM 7270 C CA . MET B 1 301 ? -17.578 -10.523 14.656 1 80.31 301 MET B CA 1
ATOM 7271 C C . MET B 1 301 ? -16.312 -10.148 13.914 1 80.31 301 MET B C 1
ATOM 7273 O O . MET B 1 301 ? -16.328 -9.328 12.992 1 80.31 301 MET B O 1
ATOM 7277 N N . CYS B 1 302 ? -15.25 -10.789 14.234 1 78.19 302 CYS B N 1
ATOM 7278 C CA . CYS B 1 302 ? -13.969 -10.516 13.594 1 78.19 302 CYS B CA 1
ATOM 7279 C C . CYS B 1 302 ? -13.977 -10.977 12.141 1 78.19 302 CYS B C 1
ATOM 7281 O O . CYS B 1 302 ? -13.422 -10.305 11.273 1 78.19 302 CYS B O 1
ATOM 7283 N N . VAL B 1 303 ? -14.688 -12.047 11.992 1 67.19 303 VAL B N 1
ATOM 7284 C CA . VAL B 1 303 ? -14.789 -12.586 10.641 1 67.19 303 VAL B CA 1
ATOM 7285 C C . VAL B 1 303 ? -15.664 -11.672 9.789 1 67.19 303 VAL B C 1
ATOM 7287 O O . VAL B 1 303 ? -15.398 -11.477 8.602 1 67.19 303 VAL B O 1
ATOM 7290 N N . HIS B 1 304 ? -16.547 -11.195 10.484 1 69.62 304 HIS B N 1
ATOM 7291 C CA . HIS B 1 304 ? -17.453 -10.305 9.773 1 69.62 304 HIS B CA 1
ATOM 7292 C C . HIS B 1 304 ? -16.734 -9.055 9.289 1 69.62 304 HIS B C 1
ATOM 7294 O O . HIS B 1 304 ? -16.984 -8.578 8.18 1 69.62 304 HIS B O 1
ATOM 7300 N N . TYR B 1 305 ? -15.836 -8.562 10.109 1 77.56 305 TYR B N 1
ATOM 7301 C CA . TYR B 1 305 ? -15.102 -7.363 9.734 1 77.56 305 TYR B CA 1
ATOM 7302 C C . TYR B 1 305 ? -14.156 -7.641 8.57 1 77.56 305 TYR B C 1
ATOM 7304 O O . TYR B 1 305 ? -13.938 -6.773 7.723 1 77.56 305 TYR B O 1
ATOM 7312 N N . GLY B 1 306 ? -13.625 -8.891 8.547 1 69.69 306 GLY B N 1
ATOM 7313 C CA . GLY B 1 306 ? -12.703 -9.289 7.5 1 69.69 306 GLY B CA 1
ATOM 7314 C C . GLY B 1 306 ? -11.523 -8.344 7.34 1 69.69 306 GLY B C 1
ATOM 7315 O O . GLY B 1 306 ? -10.758 -8.133 8.281 1 69.69 306 GLY B O 1
ATOM 7316 N N . SER B 1 307 ? -11.461 -7.633 6.211 1 66.12 307 SER B N 1
ATOM 7317 C CA . SER B 1 307 ? -10.367 -6.734 5.883 1 66.12 307 SER B CA 1
ATOM 7318 C C . SER B 1 307 ? -10.508 -5.395 6.602 1 66.12 307 SER B C 1
ATOM 7320 O O . SER B 1 307 ? -9.547 -4.629 6.691 1 66.12 307 SER B O 1
ATOM 7322 N N . GLY B 1 308 ? -11.711 -5.207 7.203 1 73.06 308 GLY B N 1
ATOM 7323 C CA . GLY B 1 308 ? -11.953 -3.965 7.914 1 73.06 308 GLY B CA 1
ATOM 7324 C C . GLY B 1 308 ? -11.086 -3.809 9.148 1 73.06 308 GLY B C 1
ATOM 7325 O O . GLY B 1 308 ? -10.781 -2.688 9.562 1 73.06 308 GLY B O 1
ATOM 7326 N N . LEU B 1 309 ? -10.602 -4.918 9.648 1 81.62 309 LEU B N 1
ATOM 7327 C CA . LEU B 1 309 ? -9.797 -4.914 10.859 1 81.62 309 LEU B CA 1
ATOM 7328 C C . LEU B 1 309 ? -8.422 -4.309 10.602 1 81.62 309 LEU B C 1
ATOM 7330 O O . LEU B 1 309 ? -7.789 -3.773 11.516 1 81.62 309 LEU B O 1
ATOM 7334 N N . VAL B 1 310 ? -8.039 -4.316 9.391 1 75.44 310 VAL B N 1
ATOM 7335 C CA . VAL B 1 310 ? -6.707 -3.826 9.062 1 75.44 310 VAL B CA 1
ATOM 7336 C C . VAL B 1 310 ? -6.812 -2.518 8.289 1 75.44 310 VAL B C 1
ATOM 7338 O O . VAL B 1 310 ? -6.039 -1.586 8.523 1 75.44 310 VAL B O 1
ATOM 7341 N N . ILE B 1 311 ? -7.801 -2.451 7.516 1 71.12 311 ILE B N 1
ATOM 7342 C CA . ILE B 1 311 ? -7.934 -1.304 6.625 1 71.12 311 ILE B CA 1
ATOM 7343 C C . ILE B 1 311 ? -8.297 -0.062 7.438 1 71.12 311 ILE B C 1
ATOM 7345 O O . ILE B 1 311 ? -7.699 1.003 7.25 1 71.12 311 ILE B O 1
ATOM 7349 N N . LEU B 1 312 ? -9.242 -0.226 8.328 1 82.88 312 LEU B N 1
ATOM 7350 C CA . LEU B 1 312 ? -9.727 0.915 9.094 1 82.88 312 LEU B CA 1
ATOM 7351 C C . LEU B 1 312 ? -8.609 1.538 9.914 1 82.88 312 LEU B C 1
ATOM 7353 O O . LEU B 1 312 ? -8.391 2.75 9.859 1 82.88 312 LEU B O 1
ATOM 7357 N N . PRO B 1 313 ? -7.82 0.761 10.633 1 88.62 313 PRO B N 1
ATOM 7358 C CA . PRO B 1 313 ? -6.754 1.365 11.43 1 88.62 313 PRO B CA 1
ATOM 7359 C C . PRO B 1 313 ? -5.641 1.963 10.57 1 88.62 313 PRO B C 1
ATOM 7361 O O . PRO B 1 313 ? -5.07 2.998 10.93 1 88.62 313 PRO B O 1
ATOM 7364 N N . ILE B 1 314 ? -5.316 1.382 9.484 1 79.38 314 ILE B N 1
ATOM 7365 C CA . ILE B 1 314 ? -4.242 1.881 8.633 1 79.38 314 ILE B CA 1
ATOM 7366 C C . ILE B 1 314 ? -4.637 3.234 8.047 1 79.38 314 ILE B C 1
ATOM 7368 O O . ILE B 1 314 ? -3.848 4.18 8.062 1 79.38 314 ILE B O 1
ATOM 7372 N N . ILE B 1 315 ? -5.801 3.326 7.602 1 76.31 315 ILE B N 1
ATOM 7373 C CA . ILE B 1 315 ? -6.293 4.574 7.027 1 76.31 315 ILE B CA 1
ATOM 7374 C C . ILE B 1 315 ? -6.371 5.645 8.109 1 76.31 315 ILE B C 1
ATOM 7376 O O . ILE B 1 315 ? -6.059 6.812 7.863 1 76.31 315 ILE B O 1
ATOM 7380 N N . SER B 1 316 ? -6.816 5.211 9.258 1 89.75 316 SER B N 1
ATOM 7381 C CA . SER B 1 316 ? -6.922 6.137 10.383 1 89.75 316 SER B CA 1
ATOM 7382 C C . SER B 1 316 ? -5.562 6.723 10.742 1 89.75 316 SER B C 1
ATOM 7384 O O . SER B 1 316 ? -5.438 7.93 10.953 1 89.75 316 SER B O 1
ATOM 7386 N N . VAL B 1 317 ? -4.566 5.926 10.773 1 89.12 317 VAL B N 1
ATOM 7387 C CA . VAL B 1 317 ? -3.223 6.355 11.141 1 89.12 317 VAL B CA 1
ATOM 7388 C C . VAL B 1 317 ? -2.654 7.273 10.062 1 89.12 317 VAL B C 1
ATOM 7390 O O . VAL B 1 317 ? -2.082 8.32 10.367 1 89.12 317 VAL B O 1
ATOM 7393 N N . LEU B 1 318 ? -2.824 6.863 8.898 1 80.88 318 LEU B N 1
ATOM 7394 C CA . LEU B 1 318 ? -2.283 7.641 7.793 1 80.88 318 LEU B CA 1
ATOM 7395 C C . LEU B 1 318 ? -2.936 9.016 7.723 1 80.88 318 LEU B C 1
ATOM 7397 O O . LEU B 1 318 ? -2.254 10.023 7.496 1 80.88 318 LEU B O 1
ATOM 7401 N N . ALA B 1 319 ? -4.211 9.031 7.914 1 83.75 319 ALA B N 1
ATOM 7402 C CA . ALA B 1 319 ? -4.934 10.297 7.898 1 83.75 319 ALA B CA 1
ATOM 7403 C C . ALA B 1 319 ? -4.492 11.195 9.055 1 83.75 319 ALA B C 1
ATOM 7405 O O . ALA B 1 319 ? -4.242 12.391 8.859 1 83.75 319 ALA B O 1
ATOM 7406 N N . ASN B 1 320 ? -4.43 10.609 10.172 1 89.81 320 ASN B N 1
ATOM 7407 C CA . ASN B 1 320 ? -4.055 11.375 11.359 1 89.81 320 ASN B CA 1
ATOM 7408 C C . ASN B 1 320 ? -2.65 11.961 11.227 1 89.81 320 ASN B C 1
ATOM 7410 O O . ASN B 1 320 ? -2.43 13.133 11.531 1 89.81 320 ASN B O 1
ATOM 7414 N N . VAL B 1 321 ? -1.741 11.203 10.805 1 86.69 321 VAL B N 1
ATOM 7415 C CA . VAL B 1 321 ? -0.353 11.648 10.727 1 86.69 321 VAL B CA 1
ATOM 7416 C C . VAL B 1 321 ? -0.194 12.648 9.594 1 86.69 321 VAL B C 1
ATOM 7418 O O . VAL B 1 321 ? 0.588 13.602 9.695 1 86.69 321 VAL B O 1
ATOM 7421 N N . ALA B 1 322 ? -0.902 12.43 8.57 1 83.12 322 ALA B N 1
ATOM 7422 C CA . ALA B 1 322 ? -0.875 13.391 7.473 1 83.12 322 ALA B CA 1
ATOM 7423 C C . ALA B 1 322 ? -1.374 14.758 7.922 1 83.12 322 ALA B C 1
ATOM 7425 O O . ALA B 1 322 ? -0.813 15.789 7.539 1 83.12 322 ALA B O 1
ATOM 7426 N N . ILE B 1 323 ? -2.383 14.742 8.68 1 87.75 323 ILE B N 1
ATOM 7427 C CA . ILE B 1 323 ? -2.934 15.984 9.211 1 87.75 323 ILE B CA 1
ATOM 7428 C C . ILE B 1 323 ? -1.938 16.609 10.18 1 87.75 323 ILE B C 1
ATOM 7430 O O . ILE B 1 323 ? -1.721 17.828 10.156 1 87.75 323 ILE B O 1
ATOM 7434 N N . ALA B 1 324 ? -1.379 15.758 10.961 1 88.31 324 ALA B N 1
ATOM 7435 C CA . ALA B 1 324 ? -0.364 16.266 11.883 1 88.31 324 ALA B CA 1
ATOM 7436 C C . ALA B 1 324 ? 0.787 16.922 11.133 1 88.31 324 ALA B C 1
ATOM 7438 O O . ALA B 1 324 ? 1.258 17.984 11.523 1 88.31 324 ALA B O 1
ATOM 7439 N N . LYS B 1 325 ? 1.17 16.344 10.078 1 83.06 325 LYS B N 1
ATOM 7440 C CA . LYS B 1 325 ? 2.268 16.875 9.281 1 83.06 325 LYS B CA 1
ATOM 7441 C C . LYS B 1 325 ? 1.863 18.188 8.594 1 83.06 325 LYS B C 1
ATOM 7443 O O . LYS B 1 325 ? 2.689 19.078 8.422 1 83.06 325 LYS B O 1
ATOM 7448 N N . ALA B 1 326 ? 0.689 18.203 8.219 1 81.5 326 ALA B N 1
ATOM 7449 C CA . ALA B 1 326 ? 0.178 19.391 7.547 1 81.5 326 ALA B CA 1
ATOM 7450 C C . ALA B 1 326 ? 0.255 20.609 8.461 1 81.5 326 ALA B C 1
ATOM 7452 O O . ALA B 1 326 ? 0.551 21.719 8 1 81.5 326 ALA B O 1
ATOM 7453 N N . PHE B 1 327 ? 0.022 20.391 9.688 1 86.62 327 PHE B N 1
ATOM 7454 C CA . PHE B 1 327 ? -0.057 21.531 10.594 1 86.62 327 PHE B CA 1
ATOM 7455 C C . PHE B 1 327 ? 1.249 21.703 11.352 1 86.62 327 PHE B C 1
ATOM 7457 O O . PHE B 1 327 ? 1.442 22.719 12.039 1 86.62 327 PHE B O 1
ATOM 7464 N N . ALA B 1 328 ? 2.154 20.688 11.203 1 79.19 328 ALA B N 1
ATOM 7465 C CA . ALA B 1 328 ? 3.471 20.828 11.82 1 79.19 328 ALA B CA 1
ATOM 7466 C C . ALA B 1 328 ? 4.371 21.75 11 1 79.19 328 ALA B C 1
ATOM 7468 O O . ALA B 1 328 ? 5.391 22.234 11.492 1 79.19 328 ALA B O 1
ATOM 7469 N N . MET B 1 329 ? 3.941 22.312 10.031 1 62.38 329 MET B N 1
ATOM 7470 C CA . MET B 1 329 ? 4.617 23.281 9.164 1 62.38 329 MET B CA 1
ATOM 7471 C C . MET B 1 329 ? 6.121 23.031 9.133 1 62.38 329 MET B C 1
ATOM 7473 O O . MET B 1 329 ? 6.914 23.938 9.367 1 62.38 329 MET B O 1
ATOM 7477 N N . GLY B 1 330 ? 6.535 21.766 8.852 1 60.22 330 GLY B N 1
ATOM 7478 C CA . GLY B 1 330 ? 7.957 21.531 8.695 1 60.22 330 GLY B CA 1
ATOM 7479 C C . GLY B 1 330 ? 8.594 20.859 9.898 1 60.22 330 GLY B C 1
ATOM 7480 O O . GLY B 1 330 ? 9.711 20.344 9.82 1 60.22 330 GLY B O 1
ATOM 7481 N N . ALA B 1 331 ? 7.887 21.047 11.062 1 63.09 331 ALA B N 1
ATOM 7482 C CA . ALA B 1 331 ? 8.43 20.391 12.25 1 63.09 331 ALA B CA 1
ATOM 7483 C C . ALA B 1 331 ? 8.273 18.875 12.164 1 63.09 331 ALA B C 1
ATOM 7485 O O . ALA B 1 331 ? 7.43 18.375 11.414 1 63.09 331 ALA B O 1
ATOM 7486 N N . ASN B 1 332 ? 9.242 18.281 12.781 1 72.56 332 ASN B N 1
ATOM 7487 C CA . ASN B 1 332 ? 9.211 16.828 12.797 1 72.56 332 ASN B CA 1
ATOM 7488 C C . ASN B 1 332 ? 8.047 16.297 13.633 1 72.56 332 ASN B C 1
ATOM 7490 O O . ASN B 1 332 ? 7.773 16.812 14.719 1 72.56 332 ASN B O 1
ATOM 7494 N N . VAL B 1 333 ? 7.242 15.547 13.039 1 81.56 333 VAL B N 1
ATOM 7495 C CA . VAL B 1 333 ? 6.133 14.898 13.734 1 81.56 333 VAL B CA 1
ATOM 7496 C C . VAL B 1 333 ? 6.562 13.523 14.219 1 81.56 333 VAL B C 1
ATOM 7498 O O . VAL B 1 333 ? 7.141 12.734 13.461 1 81.56 333 VAL B O 1
ATOM 7501 N N . ASN B 1 334 ? 6.496 13.352 15.516 1 85.81 334 ASN B N 1
ATOM 7502 C CA . ASN B 1 334 ? 6.707 12.008 16.031 1 85.81 334 ASN B CA 1
ATOM 7503 C C . ASN B 1 334 ? 5.527 11.094 15.711 1 85.81 334 ASN B C 1
ATOM 7505 O O . ASN B 1 334 ? 4.625 10.922 16.531 1 85.81 334 ASN B O 1
ATOM 7509 N N . ALA B 1 335 ? 5.637 10.461 14.672 1 87.19 335 ALA B N 1
ATOM 7510 C CA . ALA B 1 335 ? 4.539 9.648 14.141 1 87.19 335 ALA B CA 1
ATOM 7511 C C . ALA B 1 335 ? 4.234 8.469 15.062 1 87.19 335 ALA B C 1
ATOM 7513 O O . ALA B 1 335 ? 3.078 8.07 15.211 1 87.19 335 ALA B O 1
ATOM 7514 N N . THR B 1 336 ? 5.242 7.918 15.727 1 88.81 336 THR B N 1
ATOM 7515 C CA . THR B 1 336 ? 5.035 6.793 16.625 1 88.81 336 THR B CA 1
ATOM 7516 C C . THR B 1 336 ? 4.168 7.207 17.812 1 88.81 336 THR B C 1
ATOM 7518 O O . THR B 1 336 ? 3.27 6.469 18.219 1 88.81 336 THR B O 1
ATOM 7521 N N . GLN B 1 337 ? 4.438 8.336 18.266 1 90.38 337 GLN B N 1
ATOM 7522 C CA . GLN B 1 337 ? 3.648 8.859 19.375 1 90.38 337 GLN B CA 1
ATOM 7523 C C . GLN B 1 337 ? 2.211 9.141 18.953 1 90.38 337 GLN B C 1
ATOM 7525 O O . GLN B 1 337 ? 1.274 8.93 19.719 1 90.38 337 GLN B O 1
ATOM 7530 N N . GLU B 1 338 ? 2.111 9.633 17.828 1 91.44 338 GLU B N 1
ATOM 7531 C CA . GLU B 1 338 ? 0.77 9.898 17.312 1 91.44 338 GLU B CA 1
ATOM 7532 C C . GLU B 1 338 ? -0.029 8.602 17.172 1 91.44 338 GLU B C 1
ATOM 7534 O O . GLU B 1 338 ? -1.239 8.586 17.406 1 91.44 338 GLU B O 1
ATOM 7539 N N . MET B 1 339 ? 0.622 7.551 16.781 1 92.62 339 MET B N 1
ATOM 7540 C CA . MET B 1 339 ? -0.039 6.258 16.641 1 92.62 339 MET B CA 1
ATOM 7541 C C . MET B 1 339 ? -0.475 5.727 18 1 92.62 339 MET B C 1
ATOM 7543 O O . MET B 1 339 ? -1.585 5.211 18.156 1 92.62 339 MET B O 1
ATOM 7547 N N . LEU B 1 340 ? 0.378 5.859 18.953 1 93.81 340 LEU B N 1
ATOM 7548 C CA . LEU B 1 340 ? 0.054 5.43 20.312 1 93.81 340 LEU B CA 1
ATOM 7549 C C . LEU B 1 340 ? -1.134 6.215 20.859 1 93.81 340 LEU B C 1
ATOM 7551 O O . LEU B 1 340 ? -2.035 5.637 21.469 1 93.81 340 LEU B O 1
ATOM 7555 N N . THR B 1 341 ? -1.048 7.48 20.578 1 94 341 THR B N 1
ATOM 7556 C CA . THR B 1 341 ? -2.115 8.352 21.062 1 94 341 THR B CA 1
ATOM 7557 C C . THR B 1 341 ? -3.445 7.988 20.391 1 94 341 THR B C 1
ATOM 7559 O O . THR B 1 341 ? -4.469 7.879 21.078 1 94 341 THR B O 1
ATOM 7562 N N . LEU B 1 342 ? -3.457 7.828 19.125 1 94.94 342 LEU B N 1
ATOM 7563 C CA . LEU B 1 342 ? -4.664 7.484 18.391 1 94.94 342 LEU B CA 1
ATOM 7564 C C . LEU B 1 342 ? -5.23 6.148 18.859 1 94.94 342 LEU B C 1
ATOM 7566 O O . LEU B 1 342 ? -6.445 6 19 1 94.94 342 LEU B O 1
ATOM 7570 N N . GLY B 1 343 ? -4.332 5.148 19.016 1 95.19 343 GLY B N 1
ATOM 7571 C CA . GLY B 1 343 ? -4.766 3.857 19.531 1 95.19 343 GLY B CA 1
ATOM 7572 C C . GLY B 1 343 ? -5.426 3.943 20.891 1 95.19 343 GLY B C 1
ATOM 7573 O O . GLY B 1 343 ? -6.477 3.342 21.125 1 95.19 343 GLY B O 1
ATOM 7574 N N . LEU B 1 344 ? -4.867 4.707 21.75 1 94.62 344 LEU B N 1
ATOM 7575 C CA . LEU B 1 344 ? -5.422 4.871 23.078 1 94.62 344 LEU B CA 1
ATOM 7576 C C . LEU B 1 344 ? -6.766 5.59 23.031 1 94.62 344 LEU B C 1
ATOM 7578 O O . LEU B 1 344 ? -7.668 5.277 23.812 1 94.62 344 LEU B O 1
ATOM 7582 N N . CYS B 1 345 ? -6.84 6.598 22.219 1 94.88 345 CYS B N 1
ATOM 7583 C CA . CYS B 1 345 ? -8.094 7.328 22.062 1 94.88 345 CYS B CA 1
ATOM 7584 C C . CYS B 1 345 ? -9.219 6.391 21.656 1 94.88 345 CYS B C 1
ATOM 7586 O O . CYS B 1 345 ? -10.32 6.453 22.203 1 94.88 345 CYS B O 1
ATOM 7588 N N . ASN B 1 346 ? -8.969 5.539 20.719 1 95.94 346 ASN B N 1
ATOM 7589 C CA . ASN B 1 346 ? -10 4.629 20.234 1 95.94 346 ASN B CA 1
ATOM 7590 C C . ASN B 1 346 ? -10.281 3.514 21.234 1 95.94 346 ASN B C 1
ATOM 7592 O O . ASN B 1 346 ? -11.422 3.072 21.391 1 95.94 346 ASN B O 1
ATOM 7596 N N . ILE B 1 347 ? -9.289 3.029 21.953 1 95 347 ILE B N 1
ATOM 7597 C CA . ILE B 1 347 ? -9.492 1.999 22.969 1 95 347 ILE B CA 1
ATOM 7598 C C . ILE B 1 347 ? -10.336 2.561 24.109 1 95 347 ILE B C 1
ATOM 7600 O O . ILE B 1 347 ? -11.344 1.969 24.5 1 95 347 ILE B O 1
ATOM 7604 N N . VAL B 1 348 ? -9.953 3.676 24.609 1 94 348 VAL B N 1
ATOM 7605 C CA . VAL B 1 348 ? -10.695 4.293 25.703 1 94 348 VAL B CA 1
ATOM 7606 C C . VAL B 1 348 ? -12.07 4.742 25.219 1 94 348 VAL B C 1
ATOM 7608 O O . VAL B 1 348 ? -13.055 4.652 25.953 1 94 348 VAL B O 1
ATOM 7611 N N . GLY B 1 349 ? -12.094 5.27 24.047 1 93.12 349 GLY B N 1
ATOM 7612 C CA . GLY B 1 349 ? -13.375 5.664 23.469 1 93.12 349 GLY B CA 1
ATOM 7613 C C . GLY B 1 349 ? -14.359 4.516 23.375 1 93.12 349 GLY B C 1
ATOM 7614 O O . GLY B 1 349 ? -15.57 4.715 23.531 1 93.12 349 GLY B O 1
ATOM 7615 N N . SER B 1 350 ? -13.859 3.318 23.125 1 92.69 350 SER B N 1
ATOM 7616 C CA . SER B 1 350 ? -14.734 2.158 23.016 1 92.69 350 SER B CA 1
ATOM 7617 C C . SER B 1 350 ? -15.422 1.854 24.344 1 92.69 350 SER B C 1
ATOM 7619 O O . SER B 1 350 ? -16.516 1.274 24.359 1 92.69 350 SER B O 1
ATOM 7621 N N . PHE B 1 351 ? -14.898 2.279 25.406 1 92.19 351 PHE B N 1
ATOM 7622 C CA . PHE B 1 351 ? -15.5 2.059 26.719 1 92.19 351 PHE B CA 1
ATOM 7623 C C . PHE B 1 351 ? -16.688 2.98 26.922 1 92.19 351 PHE B C 1
ATOM 7625 O O . PHE B 1 351 ? -17.547 2.717 27.781 1 92.19 351 PHE B O 1
ATOM 7632 N N . VAL B 1 352 ? -16.703 4.027 26.156 1 89.94 352 VAL B N 1
ATOM 7633 C CA . VAL B 1 352 ? -17.812 4.965 26.25 1 89.94 352 VAL B CA 1
ATOM 7634 C C . VAL B 1 352 ? -18.688 4.863 25.016 1 89.94 352 VAL B C 1
ATOM 7636 O O . VAL B 1 352 ? -19.438 5.789 24.688 1 89.94 352 VAL B O 1
ATOM 7639 N N . SER B 1 353 ? -18.531 3.844 24.234 1 88.69 353 SER B N 1
ATOM 7640 C CA . SER B 1 353 ? -19.359 3.535 23.062 1 88.69 353 SER B CA 1
ATOM 7641 C C . SER B 1 353 ? -19.125 4.551 21.953 1 88.69 353 SER B C 1
ATOM 7643 O O . SER B 1 353 ? -20.094 5.023 21.328 1 88.69 353 SER B O 1
ATOM 7645 N N . SER B 1 354 ? -17.875 4.891 21.781 1 90.62 354 SER B N 1
ATOM 7646 C CA . SER B 1 354 ? -17.516 5.836 20.734 1 90.62 354 SER B CA 1
ATOM 7647 C C . SER B 1 354 ? -17.344 5.133 19.391 1 90.62 354 SER B C 1
ATOM 7649 O O . SER B 1 354 ? -17.094 3.926 19.344 1 90.62 354 SER B O 1
ATOM 7651 N N . MET B 1 355 ? -17.625 5.848 18.438 1 91.69 355 MET B N 1
ATOM 7652 C CA . MET B 1 355 ? -17.281 5.367 17.094 1 91.69 355 MET B CA 1
ATOM 7653 C C . MET B 1 355 ? -15.805 5.633 16.797 1 91.69 355 MET B C 1
ATOM 7655 O O . MET B 1 355 ? -15.164 6.449 17.469 1 91.69 355 MET B O 1
ATOM 7659 N N . PRO B 1 356 ? -15.266 4.926 15.883 1 92.75 356 PRO B N 1
ATOM 7660 C CA . PRO B 1 356 ? -13.859 5.141 15.555 1 92.75 356 PRO B CA 1
ATOM 7661 C C . PRO B 1 356 ? -13.539 6.602 15.242 1 92.75 356 PRO B C 1
ATOM 7663 O O . PRO B 1 356 ? -14.297 7.262 14.523 1 92.75 356 PRO B O 1
ATOM 7666 N N . SER B 1 357 ? -12.477 7.02 15.859 1 92.94 357 SER B N 1
ATOM 7667 C CA . SER B 1 357 ? -12.109 8.43 15.758 1 92.94 357 SER B CA 1
ATOM 7668 C C . SER B 1 357 ? -10.703 8.594 15.188 1 92.94 357 SER B C 1
ATOM 7670 O O . SER B 1 357 ? -9.875 7.691 15.289 1 92.94 357 SER B O 1
ATOM 7672 N N . THR B 1 358 ? -10.453 9.641 14.5 1 92.62 358 THR B N 1
ATOM 7673 C CA . THR B 1 358 ? -9.156 10.039 13.969 1 92.62 358 THR B CA 1
ATOM 7674 C C . THR B 1 358 ? -9.062 11.555 13.836 1 92.62 358 THR B C 1
ATOM 7676 O O . THR B 1 358 ? -9.977 12.273 14.234 1 92.62 358 THR B O 1
ATOM 7679 N N . GLY B 1 359 ? -7.938 11.969 13.477 1 89.81 359 GLY B N 1
ATOM 7680 C CA . GLY B 1 359 ? -7.797 13.398 13.227 1 89.81 359 GLY B CA 1
ATOM 7681 C C . GLY B 1 359 ? -8.625 13.875 12.055 1 89.81 359 GLY B C 1
ATOM 7682 O O . GLY B 1 359 ? -8.789 13.156 11.062 1 89.81 359 GLY B O 1
ATOM 7683 N N . ALA B 1 360 ? -9.141 15.094 12.227 1 88.06 360 ALA B N 1
ATOM 7684 C CA . ALA B 1 360 ? -9.898 15.719 11.148 1 88.06 360 ALA B CA 1
ATOM 7685 C C . ALA B 1 360 ? -9.242 17.016 10.695 1 88.06 360 ALA B C 1
ATOM 7687 O O . ALA B 1 360 ? -8.836 17.828 11.523 1 88.06 360 ALA B O 1
ATOM 7688 N N . PHE B 1 361 ? -9.188 17.141 9.406 1 85 361 PHE B N 1
ATOM 7689 C CA . PHE B 1 361 ? -8.539 18.312 8.836 1 85 361 PHE B CA 1
ATOM 7690 C C . PHE B 1 361 ? -9.336 19.578 9.133 1 85 361 PHE B C 1
ATOM 7692 O O . PHE B 1 361 ? -8.758 20.625 9.461 1 85 361 PHE B O 1
ATOM 7699 N N . THR B 1 362 ? -10.641 19.453 9.102 1 82.81 362 THR B N 1
ATOM 7700 C CA . THR B 1 362 ? -11.516 20.609 9.273 1 82.81 362 THR B CA 1
ATOM 7701 C C . THR B 1 362 ? -11.383 21.172 10.688 1 82.81 362 THR B C 1
ATOM 7703 O O . THR B 1 362 ? -11.117 22.359 10.859 1 82.81 362 THR B O 1
ATOM 7706 N N . ARG B 1 363 ? -11.492 20.328 11.609 1 88.56 363 ARG B N 1
ATOM 7707 C CA . ARG B 1 363 ? -11.422 20.797 12.992 1 88.56 363 ARG B CA 1
ATOM 7708 C C . ARG B 1 363 ? -10.023 21.297 13.328 1 88.56 363 ARG B C 1
ATOM 7710 O O . ARG B 1 363 ? -9.867 22.266 14.078 1 88.56 363 ARG B O 1
ATOM 7717 N N . SER B 1 364 ? -9.047 20.656 12.781 1 90.25 364 SER B N 1
ATOM 7718 C CA . SER B 1 364 ? -7.676 21.078 13.023 1 90.25 364 SER B CA 1
ATOM 7719 C C . SER B 1 364 ? -7.395 22.438 12.391 1 90.25 364 SER B C 1
ATOM 7721 O O . SER B 1 364 ? -6.645 23.234 12.953 1 90.25 364 SER B O 1
ATOM 7723 N N . ALA B 1 365 ? -8.023 22.609 11.289 1 86.62 365 ALA B N 1
ATOM 7724 C CA . ALA B 1 365 ? -7.883 23.906 10.633 1 86.62 365 ALA B CA 1
ATOM 7725 C C . ALA B 1 365 ? -8.523 25.016 11.469 1 86.62 365 ALA B C 1
ATOM 7727 O O . ALA B 1 365 ? -7.984 26.125 11.57 1 86.62 365 ALA B O 1
ATOM 7728 N N . VAL B 1 366 ? -9.68 24.719 12.031 1 87.06 366 VAL B N 1
ATOM 7729 C CA . VAL B 1 366 ? -10.367 25.688 12.875 1 87.06 366 VAL B CA 1
ATOM 7730 C C . VAL B 1 366 ? -9.539 25.953 14.133 1 87.06 366 VAL B C 1
ATOM 7732 O O . VAL B 1 366 ? -9.422 27.109 14.562 1 87.06 366 VAL B O 1
ATOM 7735 N N . SER B 1 367 ? -9.008 24.891 14.648 1 90.19 367 SER B N 1
ATOM 7736 C CA . SER B 1 367 ? -8.148 25.031 15.82 1 90.19 367 SER B CA 1
ATOM 7737 C C . SER B 1 367 ? -6.949 25.922 15.508 1 90.19 367 SER B C 1
ATOM 7739 O O . SER B 1 367 ? -6.586 26.797 16.312 1 90.19 367 SER B O 1
ATOM 7741 N N . ASN B 1 368 ? -6.383 25.75 14.414 1 88.12 368 ASN B N 1
ATOM 7742 C CA . ASN B 1 368 ? -5.234 26.547 13.992 1 88.12 368 ASN B CA 1
ATOM 7743 C C . ASN B 1 368 ? -5.617 28 13.758 1 88.12 368 ASN B C 1
ATOM 7745 O O . ASN B 1 368 ? -4.895 28.906 14.164 1 88.12 368 ASN B O 1
ATOM 7749 N N . ALA B 1 369 ? -6.734 28.172 13.148 1 85.19 369 ALA B N 1
ATOM 7750 C CA . ALA B 1 369 ? -7.199 29.516 12.828 1 85.19 369 ALA B CA 1
ATOM 7751 C C . ALA B 1 369 ? -7.602 30.281 14.094 1 85.19 369 ALA B C 1
ATOM 7753 O O . ALA B 1 369 ? -7.598 31.516 14.109 1 85.19 369 ALA B O 1
ATOM 7754 N N . SER B 1 370 ? -7.941 29.531 15.117 1 87.81 370 SER B N 1
ATOM 7755 C CA . SER B 1 370 ? -8.367 30.156 16.375 1 87.81 370 SER B CA 1
ATOM 7756 C C . SER B 1 370 ? -7.184 30.391 17.297 1 87.81 370 SER B C 1
ATOM 7758 O O . SER B 1 370 ? -7.363 30.734 18.469 1 87.81 370 SER B O 1
ATOM 7760 N N . GLY B 1 371 ? -5.965 30.125 16.828 1 86.12 371 GLY B N 1
ATOM 7761 C CA . GLY B 1 371 ? -4.754 30.469 17.562 1 86.12 371 GLY B CA 1
ATOM 7762 C C . GLY B 1 371 ? -4.434 29.516 18.688 1 86.12 371 GLY B C 1
ATOM 7763 O O . GLY B 1 371 ? -4.02 29.922 19.766 1 86.12 371 GLY B O 1
ATOM 7764 N N . VAL B 1 372 ? -4.668 28.266 18.516 1 90.56 372 VAL B N 1
ATOM 7765 C CA . VAL B 1 372 ? -4.367 27.266 19.531 1 90.56 372 VAL B CA 1
ATOM 7766 C C . VAL B 1 372 ? -2.873 27.281 19.844 1 90.56 372 VAL B C 1
ATOM 7768 O O . VAL B 1 372 ? -2.043 27.438 18.938 1 90.56 372 VAL B O 1
ATOM 7771 N N . GLN B 1 373 ? -2.561 27.203 21.141 1 89.62 373 GLN B N 1
ATOM 7772 C CA . GLN B 1 373 ? -1.16 27.266 21.547 1 89.62 373 GLN B CA 1
ATOM 7773 C C . GLN B 1 373 ? -0.697 25.938 22.141 1 89.62 373 GLN B C 1
ATOM 7775 O O . GLN B 1 373 ? 0.488 25.609 22.078 1 89.62 373 GLN B O 1
ATOM 7780 N N . THR B 1 374 ? -1.552 25.266 22.75 1 91.31 374 THR B N 1
ATOM 7781 C CA . THR B 1 374 ? -1.253 23.969 23.328 1 91.31 374 THR B CA 1
ATOM 7782 C C . THR B 1 374 ? -2.428 23 23.141 1 91.31 374 THR B C 1
ATOM 7784 O O . THR B 1 374 ? -3.535 23.438 22.797 1 91.31 374 THR B O 1
ATOM 7787 N N . PRO B 1 375 ? -2.166 21.719 23.328 1 91.5 375 PRO B N 1
ATOM 7788 C CA . PRO B 1 375 ? -3.262 20.766 23.172 1 91.5 375 PRO B CA 1
ATOM 7789 C C . PRO B 1 375 ? -4.316 20.891 24.266 1 91.5 375 PRO B C 1
ATOM 7791 O O . PRO B 1 375 ? -5.312 20.156 24.25 1 91.5 375 PRO B O 1
ATOM 7794 N N . MET B 1 376 ? -4.242 21.859 25.125 1 92.81 376 MET B N 1
ATOM 7795 C CA . MET B 1 376 ? -5.191 22.062 26.219 1 92.81 376 MET B CA 1
ATOM 7796 C C . MET B 1 376 ? -6.551 22.5 25.672 1 92.81 376 MET B C 1
ATOM 7798 O O . MET B 1 376 ? -7.566 22.359 26.359 1 92.81 376 MET B O 1
ATOM 7802 N N . ALA B 1 377 ? -6.527 22.984 24.5 1 92.06 377 ALA B N 1
ATOM 7803 C CA . ALA B 1 377 ? -7.785 23.359 23.859 1 92.06 377 ALA B CA 1
ATOM 7804 C C . ALA B 1 377 ? -8.75 22.188 23.812 1 92.06 377 ALA B C 1
ATOM 7806 O O . ALA B 1 377 ? -9.969 22.375 23.844 1 92.06 377 ALA B O 1
ATOM 7807 N N . GLY B 1 378 ? -8.211 20.969 23.828 1 91.81 378 GLY B N 1
ATOM 7808 C CA . GLY B 1 378 ? -9.023 19.766 23.797 1 91.81 378 GLY B CA 1
ATOM 7809 C C . GLY B 1 378 ? -9.844 19.578 25.062 1 91.81 378 GLY B C 1
ATOM 7810 O O . GLY B 1 378 ? -10.914 18.969 25.031 1 91.81 378 GLY B O 1
ATOM 7811 N N . LEU B 1 379 ? -9.367 20.125 26.125 1 92.62 379 LEU B N 1
ATOM 7812 C CA . LEU B 1 379 ? -10.109 20.031 27.391 1 92.62 379 LEU B CA 1
ATOM 7813 C C . LEU B 1 379 ? -11.414 20.812 27.297 1 92.62 379 LEU B C 1
ATOM 7815 O O . LEU B 1 379 ? -12.469 20.312 27.719 1 92.62 379 LEU B O 1
ATOM 7819 N N . TYR B 1 380 ? -11.281 21.938 26.781 1 92.5 380 TYR B N 1
ATOM 7820 C CA . TYR B 1 380 ? -12.453 22.812 26.703 1 92.5 380 TYR B CA 1
ATOM 7821 C C . TYR B 1 380 ? -13.438 22.312 25.641 1 92.5 380 TYR B C 1
ATOM 7823 O O . TYR B 1 380 ? -14.648 22.344 25.859 1 92.5 380 TYR B O 1
ATOM 7831 N N . SER B 1 381 ? -12.938 21.922 24.516 1 91.56 381 SER B N 1
ATOM 7832 C CA . SER B 1 381 ? -13.828 21.391 23.5 1 91.56 381 SER B CA 1
ATOM 7833 C C . SER B 1 381 ? -14.5 20.109 23.969 1 91.56 381 SER B C 1
ATOM 7835 O O . SER B 1 381 ? -15.68 19.875 23.688 1 91.56 381 SER B O 1
ATOM 7837 N N . GLY B 1 382 ? -13.695 19.25 24.625 1 90.5 382 GLY B N 1
ATOM 7838 C CA . GLY B 1 382 ? -14.266 18.031 25.172 1 90.5 382 GLY B CA 1
ATOM 7839 C C . GLY B 1 382 ? -15.312 18.281 26.234 1 90.5 382 GLY B C 1
ATOM 7840 O O . GLY B 1 382 ? -16.344 17.609 26.266 1 90.5 382 GLY B O 1
ATOM 7841 N N . THR B 1 383 ? -15.062 19.203 27.094 1 90.31 383 THR B N 1
ATOM 7842 C CA . THR B 1 383 ? -16 19.547 28.156 1 90.31 383 THR B CA 1
ATOM 7843 C C . THR B 1 383 ? -17.281 20.141 27.562 1 90.31 383 THR B C 1
ATOM 7845 O O . THR B 1 383 ? -18.375 19.875 28.062 1 90.31 383 THR B O 1
ATOM 7848 N N . MET B 1 384 ? -17.094 20.875 26.609 1 88.38 384 MET B N 1
ATOM 7849 C CA . MET B 1 384 ? -18.266 21.438 25.953 1 88.38 384 MET B CA 1
ATOM 7850 C C . MET B 1 384 ? -19.125 20.328 25.344 1 88.38 384 MET B C 1
ATOM 7852 O O . MET B 1 384 ? -20.359 20.406 25.375 1 88.38 384 MET B O 1
ATOM 7856 N N . ALA B 1 385 ? -18.484 19.406 24.719 1 86.44 385 ALA B N 1
ATOM 7857 C CA . ALA B 1 385 ? -19.203 18.281 24.156 1 86.44 385 ALA B CA 1
ATOM 7858 C C . ALA B 1 385 ? -19.969 17.516 25.234 1 86.44 385 ALA B C 1
ATOM 7860 O O . ALA B 1 385 ? -21.094 17.078 25.016 1 86.44 385 ALA B O 1
ATOM 7861 N N . LEU B 1 386 ? -19.359 17.359 26.375 1 85.94 386 LEU B N 1
ATOM 7862 C CA . LEU B 1 386 ? -20.016 16.688 27.5 1 85.94 386 LEU B CA 1
ATOM 7863 C C . LEU B 1 386 ? -21.203 17.5 28 1 85.94 386 LEU B C 1
ATOM 7865 O O . LEU B 1 386 ? -22.234 16.922 28.344 1 85.94 386 LEU B O 1
ATOM 7869 N N . LEU B 1 387 ? -20.938 18.781 28.016 1 83.75 387 LEU B N 1
ATOM 7870 C CA . LEU B 1 387 ? -22.016 19.656 28.453 1 83.75 387 LEU B CA 1
ATOM 7871 C C . LEU B 1 387 ? -23.172 19.656 27.453 1 83.75 387 LEU B C 1
ATOM 7873 O O . LEU B 1 387 ? -24.328 19.766 27.844 1 83.75 387 LEU B O 1
ATOM 7877 N N . ALA B 1 388 ? -22.812 19.609 26.25 1 78.5 388 ALA B N 1
ATOM 7878 C CA . ALA B 1 388 ? -23.828 19.547 25.203 1 78.5 388 ALA B CA 1
ATOM 7879 C C . ALA B 1 388 ? -24.688 18.297 25.328 1 78.5 388 ALA B C 1
ATOM 7881 O O . ALA B 1 388 ? -25.891 18.328 25.031 1 78.5 388 ALA B O 1
ATOM 7882 N N . LEU B 1 389 ? -24.125 17.234 25.703 1 78.81 389 LEU B N 1
ATOM 7883 C CA . LEU B 1 389 ? -24.844 15.969 25.891 1 78.81 389 LEU B CA 1
ATOM 7884 C C . LEU B 1 389 ? -25.844 16.078 27.031 1 78.81 389 LEU B C 1
ATOM 7886 O O . LEU B 1 389 ? -26.891 15.422 27.016 1 78.81 389 LEU B O 1
ATOM 7890 N N . ASN B 1 390 ? -25.578 16.953 27.984 1 75.19 390 ASN B N 1
ATOM 7891 C CA . ASN B 1 390 ? -26.422 17.031 29.172 1 75.19 390 ASN B CA 1
ATOM 7892 C C . ASN B 1 390 ? -27.359 18.234 29.109 1 75.19 390 ASN B C 1
ATOM 7894 O O . ASN B 1 390 ? -28.531 18.125 29.469 1 75.19 390 ASN B O 1
ATOM 7898 N N . TYR B 1 391 ? -26.75 19.453 28.75 1 71.69 391 TYR B N 1
ATOM 7899 C CA . TYR B 1 391 ? -27.516 20.672 29 1 71.69 391 TYR B CA 1
ATOM 7900 C C . TYR B 1 391 ? -27.641 21.516 27.734 1 71.69 391 TYR B C 1
ATOM 7902 O O . TYR B 1 391 ? -28.609 22.266 27.562 1 71.69 391 TYR B O 1
ATOM 7910 N N . LEU B 1 392 ? -26.766 21.391 26.828 1 67.19 392 LEU B N 1
ATOM 7911 C CA . LEU B 1 392 ? -26.641 22.422 25.812 1 67.19 392 LEU B CA 1
ATOM 7912 C C . LEU B 1 392 ? -27.297 22 24.5 1 67.19 392 LEU B C 1
ATOM 7914 O O . LEU B 1 392 ? -27.312 22.781 23.547 1 67.19 392 LEU B O 1
ATOM 7918 N N . THR B 1 393 ? -27.906 20.953 24.5 1 66 393 THR B N 1
ATOM 7919 C CA . THR B 1 393 ? -28.453 20.391 23.266 1 66 393 THR B CA 1
ATOM 7920 C C . THR B 1 393 ? -29.453 21.359 22.625 1 66 393 THR B C 1
ATOM 7922 O O . THR B 1 393 ? -29.422 21.594 21.422 1 66 393 THR B O 1
ATOM 7925 N N . PRO B 1 394 ? -30.297 21.984 23.422 1 66.31 394 PRO B N 1
ATOM 7926 C CA . PRO B 1 394 ? -31.281 22.844 22.797 1 66.31 394 PRO B CA 1
ATOM 7927 C C . PRO B 1 394 ? -30.688 24.125 22.219 1 66.31 394 PRO B C 1
ATOM 7929 O O . PRO B 1 394 ? -31.234 24.703 21.266 1 66.31 394 PRO B O 1
ATOM 7932 N N . TYR B 1 395 ? -29.625 24.562 22.719 1 71.62 395 TYR B N 1
ATOM 7933 C CA . TYR B 1 395 ? -29.031 25.812 22.25 1 71.62 395 TYR B CA 1
ATOM 7934 C C . TYR B 1 395 ? -28.281 25.594 20.938 1 71.62 395 TYR B C 1
ATOM 7936 O O . TYR B 1 395 ? -28.109 26.531 20.156 1 71.62 395 TYR B O 1
ATOM 7944 N N . PHE B 1 396 ? -27.828 24.469 20.719 1 72.19 396 PHE B N 1
ATOM 7945 C CA . PHE B 1 396 ? -27.062 24.203 19.5 1 72.19 396 PHE B CA 1
ATOM 7946 C C . PHE B 1 396 ? -28 24.094 18.297 1 72.19 396 PHE B C 1
ATOM 7948 O O . PHE B 1 396 ? -27.547 24.203 17.156 1 72.19 396 PHE B O 1
ATOM 7955 N N . TYR B 1 397 ? -29.234 24 18.672 1 71.81 397 TYR B N 1
ATOM 7956 C CA . TYR B 1 397 ? -30.266 23.953 17.641 1 71.81 397 TYR B CA 1
ATOM 7957 C C . TYR B 1 397 ? -30.312 25.266 16.859 1 71.81 397 TYR B C 1
ATOM 7959 O O . TYR B 1 397 ? -30.594 25.281 15.664 1 71.81 397 TYR B O 1
ATOM 7967 N N . TYR B 1 398 ? -29.891 26.375 17.453 1 76.12 398 TYR B N 1
ATOM 7968 C CA . TYR B 1 398 ? -30.094 27.688 16.891 1 76.12 398 TYR B CA 1
ATOM 7969 C C . TYR B 1 398 ? -28.875 28.156 16.094 1 76.12 398 TYR B C 1
ATOM 7971 O O . TYR B 1 398 ? -28.875 29.234 15.516 1 76.12 398 TYR B O 1
ATOM 7979 N N . ILE B 1 399 ? -27.906 27.391 16.016 1 78.31 399 ILE B N 1
ATOM 7980 C CA . ILE B 1 399 ? -26.734 27.797 15.242 1 78.31 399 ILE B CA 1
ATOM 7981 C C . ILE B 1 399 ? -27.031 27.688 13.75 1 78.31 399 ILE B C 1
ATOM 7983 O O . ILE B 1 399 ? -27.328 26.609 13.242 1 78.31 399 ILE B O 1
ATOM 7987 N N . PRO B 1 400 ? -27 28.875 13.055 1 82.94 400 PRO B N 1
ATOM 7988 C CA . PRO B 1 400 ? -27.266 28.828 11.617 1 82.94 400 PRO B CA 1
ATOM 7989 C C . PRO B 1 400 ? -26.203 28.031 10.852 1 82.94 400 PRO B C 1
ATOM 7991 O O . PRO B 1 400 ? -25.016 28.203 11.102 1 82.94 400 PRO B O 1
ATOM 7994 N N . ARG B 1 401 ? -26.625 27.281 9.961 1 83.69 401 ARG B N 1
ATOM 7995 C CA . ARG B 1 401 ? -25.703 26.5 9.141 1 83.69 401 ARG B CA 1
ATOM 7996 C C . ARG B 1 401 ? -24.812 27.391 8.297 1 83.69 401 ARG B C 1
ATOM 7998 O O . ARG B 1 401 ? -23.656 27.062 8.039 1 83.69 401 ARG B O 1
ATOM 8005 N N . ALA B 1 402 ? -25.281 28.516 7.934 1 86.31 402 ALA B N 1
ATOM 8006 C CA . ALA B 1 402 ? -24.531 29.469 7.113 1 86.31 402 ALA B CA 1
ATOM 8007 C C . ALA B 1 402 ? -23.312 30 7.867 1 86.31 402 ALA B C 1
ATOM 8009 O O . ALA B 1 402 ? -22.25 30.188 7.277 1 86.31 402 ALA B O 1
ATOM 8010 N N . THR B 1 403 ? -23.516 30.234 9.141 1 86.25 403 THR B N 1
ATOM 8011 C CA . THR B 1 403 ? -22.422 30.734 9.953 1 86.25 403 THR B CA 1
ATOM 8012 C C . THR B 1 403 ? -21.344 29.672 10.117 1 86.25 403 THR B C 1
ATOM 8014 O O . THR B 1 403 ? -20.141 29.984 10.039 1 86.25 403 THR B O 1
ATOM 8017 N N . LEU B 1 404 ? -21.703 28.531 10.344 1 81.44 404 LEU B N 1
ATOM 8018 C CA . LEU B 1 404 ? -20.75 27.438 10.477 1 81.44 404 LEU B CA 1
ATOM 8019 C C . LEU B 1 404 ? -19.969 27.234 9.172 1 81.44 404 LEU B C 1
ATOM 8021 O O . LEU B 1 404 ? -18.766 26.984 9.195 1 81.44 404 LEU B O 1
ATOM 8025 N N . ALA B 1 405 ? -20.656 27.281 8.102 1 86.81 405 ALA B N 1
ATOM 8026 C CA . ALA B 1 405 ? -20.031 27.156 6.793 1 86.81 405 ALA B CA 1
ATOM 8027 C C . ALA B 1 405 ? -19 28.266 6.578 1 86.81 405 ALA B C 1
ATOM 8029 O O . ALA B 1 405 ? -17.906 28.016 6.047 1 86.81 405 ALA B O 1
ATOM 8030 N N . ALA B 1 406 ? -19.344 29.453 7.004 1 88.69 406 ALA B N 1
ATOM 8031 C CA . ALA B 1 406 ? -18.438 30.578 6.855 1 88.69 406 ALA B CA 1
ATOM 8032 C C . ALA B 1 406 ? -17.172 30.391 7.672 1 88.69 406 ALA B C 1
ATOM 8034 O O . ALA B 1 406 ? -16.062 30.688 7.199 1 88.69 406 ALA B O 1
ATOM 8035 N N . VAL B 1 407 ? -17.344 29.906 8.836 1 84.81 407 VAL B N 1
ATOM 8036 C CA . VAL B 1 407 ? -16.203 29.672 9.719 1 84.81 407 VAL B CA 1
ATOM 8037 C C . VAL B 1 407 ? -15.273 28.625 9.094 1 84.81 407 VAL B C 1
ATOM 8039 O O . VAL B 1 407 ? -14.047 28.797 9.086 1 84.81 407 VAL B O 1
ATOM 8042 N N . LEU B 1 408 ? -15.773 27.625 8.562 1 85.06 408 LEU B N 1
ATOM 8043 C CA . LEU B 1 408 ? -14.984 26.547 7.98 1 85.06 408 LEU B CA 1
ATOM 8044 C C . LEU B 1 408 ? -14.289 27 6.703 1 85.06 408 LEU B C 1
ATOM 8046 O O . LEU B 1 408 ? -13.117 26.688 6.477 1 85.06 408 LEU B O 1
ATOM 8050 N N . ILE B 1 409 ? -14.992 27.703 5.91 1 88.12 409 ILE B N 1
ATOM 8051 C CA . ILE B 1 409 ? -14.438 28.188 4.652 1 88.12 409 ILE B CA 1
ATOM 8052 C C . ILE B 1 409 ? -13.266 29.125 4.93 1 88.12 409 ILE B C 1
ATOM 8054 O O . ILE B 1 409 ? -12.195 28.984 4.324 1 88.12 409 ILE B O 1
ATOM 8058 N N . THR B 1 410 ? -13.43 30.062 5.852 1 86.88 410 THR B N 1
ATOM 8059 C CA . THR B 1 410 ? -12.375 31.031 6.141 1 86.88 410 THR B CA 1
ATOM 8060 C C . THR B 1 410 ? -11.188 30.359 6.809 1 86.88 410 THR B C 1
ATOM 8062 O O . THR B 1 410 ? -10.055 30.828 6.688 1 86.88 410 THR B O 1
ATOM 8065 N N . ALA B 1 411 ? -11.43 29.312 7.492 1 82.88 411 ALA B N 1
ATOM 8066 C CA . ALA B 1 411 ? -10.359 28.578 8.172 1 82.88 411 ALA B CA 1
ATOM 8067 C C . ALA B 1 411 ? -9.461 27.875 7.168 1 82.88 411 ALA B C 1
ATOM 8069 O O . ALA B 1 411 ? -8.258 27.703 7.41 1 82.88 411 ALA B O 1
ATOM 8070 N N . VAL B 1 412 ? -9.984 27.438 5.996 1 86.12 412 VAL B N 1
ATOM 8071 C CA . VAL B 1 412 ? -9.219 26.547 5.125 1 86.12 412 VAL B CA 1
ATOM 8072 C C . VAL B 1 412 ? -8.805 27.297 3.859 1 86.12 412 VAL B C 1
ATOM 8074 O O . VAL B 1 412 ? -7.906 26.859 3.141 1 86.12 412 VAL B O 1
ATOM 8077 N N . ILE B 1 413 ? -9.383 28.438 3.541 1 86.94 413 ILE B N 1
ATOM 8078 C CA . ILE B 1 413 ? -9.188 29.125 2.273 1 86.94 413 ILE B CA 1
ATOM 8079 C C . ILE B 1 413 ? -7.723 29.516 2.119 1 86.94 413 ILE B C 1
ATOM 8081 O O . ILE B 1 413 ? -7.176 29.484 1.014 1 86.94 413 ILE B O 1
ATOM 8085 N N . PHE B 1 414 ? -7.035 29.781 3.178 1 84.31 414 PHE B N 1
ATOM 8086 C CA . PHE B 1 414 ? -5.656 30.266 3.107 1 84.31 414 PHE B CA 1
ATOM 8087 C C . PHE B 1 414 ? -4.68 29.094 3.111 1 84.31 414 PHE B C 1
ATOM 8089 O O . PHE B 1 414 ? -3.473 29.281 2.961 1 84.31 414 PHE B O 1
ATOM 8096 N N . MET B 1 415 ? -5.168 27.938 3.295 1 84.12 415 MET B N 1
ATOM 8097 C CA . MET B 1 415 ? -4.309 26.766 3.33 1 84.12 415 MET B CA 1
ATOM 8098 C C . MET B 1 415 ? -4.09 26.203 1.929 1 84.12 415 MET B C 1
ATOM 8100 O O . MET B 1 415 ? -3.211 25.359 1.719 1 84.12 415 MET B O 1
ATOM 8104 N N . ILE B 1 416 ? -4.848 26.688 0.962 1 87.81 416 ILE B N 1
ATOM 8105 C CA . ILE B 1 416 ? -4.711 26.25 -0.421 1 87.81 416 ILE B CA 1
ATOM 8106 C C . ILE B 1 416 ? -3.473 26.891 -1.049 1 87.81 416 ILE B C 1
ATOM 8108 O O . ILE B 1 416 ? -3.354 28.109 -1.091 1 87.81 416 ILE B O 1
ATOM 8112 N N . ASP B 1 417 ? -2.451 26.094 -1.343 1 85.06 417 ASP B N 1
ATOM 8113 C CA . ASP B 1 417 ? -1.231 26.578 -1.979 1 85.06 417 ASP B CA 1
ATOM 8114 C C . ASP B 1 417 ? -1.013 25.922 -3.334 1 85.06 417 ASP B C 1
ATOM 8116 O O . ASP B 1 417 ? -0.238 24.969 -3.445 1 85.06 417 ASP B O 1
ATOM 8120 N N . LEU B 1 418 ? -1.589 26.375 -4.359 1 87.69 418 LEU B N 1
ATOM 8121 C CA . LEU B 1 418 ? -1.441 25.812 -5.699 1 87.69 418 LEU B CA 1
ATOM 8122 C C . LEU B 1 418 ? -0.163 26.312 -6.363 1 87.69 418 LEU B C 1
ATOM 8124 O O . LEU B 1 418 ? 0.289 25.75 -7.355 1 87.69 418 LEU B O 1
ATOM 8128 N N . LYS B 1 419 ? 0.487 27.359 -5.691 1 87.12 419 LYS B N 1
ATOM 8129 C CA . LYS B 1 419 ? 1.736 27.891 -6.223 1 87.12 419 LYS B CA 1
ATOM 8130 C C . LYS B 1 419 ? 2.867 26.875 -6.105 1 87.12 419 LYS B C 1
ATOM 8132 O O . LYS B 1 419 ? 3.783 26.859 -6.93 1 87.12 419 LYS B O 1
ATOM 8137 N N . ILE B 1 420 ? 2.717 26.109 -5.152 1 87.31 420 ILE B N 1
ATOM 8138 C CA . ILE B 1 420 ? 3.764 25.125 -4.93 1 87.31 420 ILE B CA 1
ATOM 8139 C C . ILE B 1 420 ? 3.834 24.172 -6.121 1 87.31 420 ILE B C 1
ATOM 8141 O O . ILE B 1 420 ? 4.914 23.688 -6.48 1 87.31 420 ILE B O 1
ATOM 8145 N N . ILE B 1 421 ? 2.689 23.906 -6.777 1 90.12 421 ILE B N 1
ATOM 8146 C CA . ILE B 1 421 ? 2.654 22.984 -7.906 1 90.12 421 ILE B CA 1
ATOM 8147 C C . ILE B 1 421 ? 3.457 23.562 -9.07 1 90.12 421 ILE B C 1
ATOM 8149 O O . ILE B 1 421 ? 4.215 22.844 -9.727 1 90.12 421 ILE B O 1
ATOM 8153 N N . LYS B 1 422 ? 3.291 24.844 -9.25 1 90.25 422 LYS B N 1
ATOM 8154 C CA . LYS B 1 422 ? 4.043 25.5 -10.312 1 90.25 422 LYS B CA 1
ATOM 8155 C C . LYS B 1 422 ? 5.535 25.516 -10.008 1 90.25 422 LYS B C 1
ATOM 8157 O O . LYS B 1 422 ? 6.359 25.344 -10.906 1 90.25 422 LYS B O 1
ATOM 8162 N N . LEU B 1 423 ? 5.824 25.766 -8.781 1 90 423 LEU B N 1
ATOM 8163 C CA . LEU B 1 423 ? 7.219 25.781 -8.344 1 90 423 LEU B CA 1
ATOM 8164 C C . LEU B 1 423 ? 7.852 24.406 -8.523 1 90 423 LEU B C 1
ATOM 8166 O O . LEU B 1 423 ? 8.984 24.297 -9 1 90 423 LEU B O 1
ATOM 8170 N N . LEU B 1 424 ? 7.125 23.391 -8.219 1 91.75 424 LEU B N 1
ATOM 8171 C CA . LEU B 1 424 ? 7.625 22.031 -8.328 1 91.75 424 LEU B CA 1
ATOM 8172 C C . LEU B 1 424 ? 7.805 21.625 -9.781 1 91.75 424 LEU B C 1
ATOM 8174 O O . LEU B 1 424 ? 8.727 20.875 -10.117 1 91.75 424 LEU B O 1
ATOM 8178 N N . TRP B 1 425 ? 6.902 22.141 -10.625 1 89.81 425 TRP B N 1
ATOM 8179 C CA . TRP B 1 425 ? 6.977 21.812 -12.047 1 89.81 425 TRP B CA 1
ATOM 8180 C C . TRP B 1 425 ? 8.258 22.375 -12.664 1 89.81 425 TRP B C 1
ATOM 8182 O O . TRP B 1 425 ? 8.82 21.781 -13.586 1 89.81 425 TRP B O 1
ATOM 8192 N N . LYS B 1 426 ? 8.727 23.453 -12.148 1 88.69 426 LYS B N 1
ATOM 8193 C CA . LYS B 1 426 ? 9.945 24.094 -12.641 1 88.69 426 LYS B CA 1
ATOM 8194 C C . LYS B 1 426 ? 11.188 23.438 -12.055 1 88.69 426 LYS B C 1
ATOM 8196 O O . LYS B 1 426 ? 12.227 23.359 -12.711 1 88.69 426 LYS B O 1
ATOM 8201 N N . GLY B 1 427 ? 11.078 23 -10.883 1 87 427 GLY B N 1
ATOM 8202 C CA . GLY B 1 427 ? 12.234 22.453 -10.188 1 87 427 GLY B CA 1
ATOM 8203 C C . GLY B 1 427 ? 12.422 20.969 -10.414 1 87 427 GLY B C 1
ATOM 8204 O O . GLY B 1 427 ? 13.5 20.516 -10.812 1 87 427 GLY B O 1
ATOM 8205 N N . ARG B 1 428 ? 11.406 20.188 -10.055 1 89.44 428 ARG B N 1
ATOM 8206 C CA . ARG B 1 428 ? 11.445 18.734 -10.18 1 89.44 428 ARG B CA 1
ATOM 8207 C C . ARG B 1 428 ? 10.094 18.188 -10.617 1 89.44 428 ARG B C 1
ATOM 8209 O O . ARG B 1 428 ? 9.188 18.031 -9.797 1 89.44 428 ARG B O 1
ATOM 8216 N N . LYS B 1 429 ? 10.039 17.656 -11.727 1 89.44 429 LYS B N 1
ATOM 8217 C CA . LYS B 1 429 ? 8.789 17.25 -12.352 1 89.44 429 LYS B CA 1
ATOM 8218 C C . LYS B 1 429 ? 8.195 16.031 -11.641 1 89.44 429 LYS B C 1
ATOM 8220 O O . LYS B 1 429 ? 6.969 15.891 -11.57 1 89.44 429 LYS B O 1
ATOM 8225 N N . MET B 1 430 ? 8.992 15.219 -11.102 1 87.5 430 MET B N 1
ATOM 8226 C CA . MET B 1 430 ? 8.492 14.031 -10.43 1 87.5 430 MET B CA 1
ATOM 8227 C C . MET B 1 430 ? 7.695 14.406 -9.18 1 87.5 430 MET B C 1
ATOM 8229 O O . MET B 1 430 ? 6.664 13.797 -8.891 1 87.5 430 MET B O 1
ATOM 8233 N N . ASP B 1 431 ? 8.18 15.391 -8.492 1 90.88 431 ASP B N 1
ATOM 8234 C CA . ASP B 1 431 ? 7.469 15.867 -7.309 1 90.88 431 ASP B CA 1
ATOM 8235 C C . ASP B 1 431 ? 6.176 16.578 -7.695 1 90.88 431 ASP B C 1
ATOM 8237 O O . ASP B 1 431 ? 5.18 16.5 -6.969 1 90.88 431 ASP B O 1
ATOM 8241 N N . ALA B 1 432 ? 6.246 17.234 -8.844 1 92.56 432 ALA B N 1
ATOM 8242 C CA . ALA B 1 432 ? 5.051 17.922 -9.328 1 92.56 432 ALA B CA 1
ATOM 8243 C C . ALA B 1 432 ? 3.953 16.922 -9.688 1 92.56 432 ALA B C 1
ATOM 8245 O O . ALA B 1 432 ? 2.777 17.156 -9.391 1 92.56 432 ALA B O 1
ATOM 8246 N N . VAL B 1 433 ? 4.344 15.859 -10.242 1 90.12 433 VAL B N 1
ATOM 8247 C CA . VAL B 1 433 ? 3.391 14.82 -10.633 1 90.12 433 VAL B CA 1
ATOM 8248 C C . VAL B 1 433 ? 2.762 14.203 -9.391 1 90.12 433 VAL B C 1
ATOM 8250 O O . VAL B 1 433 ? 1.563 13.914 -9.367 1 90.12 433 VAL B O 1
ATOM 8253 N N . ALA B 1 434 ? 3.584 14 -8.453 1 90.75 434 ALA B N 1
ATOM 8254 C CA . ALA B 1 434 ? 3.074 13.438 -7.207 1 90.75 434 ALA B CA 1
ATOM 8255 C C . ALA B 1 434 ? 2.08 14.383 -6.543 1 90.75 434 ALA B C 1
ATOM 8257 O O . ALA B 1 434 ? 1.047 13.953 -6.027 1 90.75 434 ALA B O 1
ATOM 8258 N N . ALA B 1 435 ? 2.398 15.672 -6.555 1 93 435 ALA B N 1
ATOM 8259 C CA . ALA B 1 435 ? 1.521 16.672 -5.953 1 93 435 ALA B CA 1
ATOM 8260 C C . ALA B 1 435 ? 0.213 16.781 -6.73 1 93 435 ALA B C 1
ATOM 8262 O O . ALA B 1 435 ? -0.87 16.797 -6.141 1 93 435 ALA B O 1
ATOM 8263 N N . ILE B 1 436 ? 0.336 16.812 -8.008 1 93.38 436 ILE B N 1
ATOM 8264 C CA . ILE B 1 436 ? -0.834 16.953 -8.867 1 93.38 436 ILE B CA 1
ATOM 8265 C C . ILE B 1 436 ? -1.682 15.68 -8.781 1 93.38 436 ILE B C 1
ATOM 8267 O O . ILE B 1 436 ? -2.91 15.758 -8.719 1 93.38 436 ILE B O 1
ATOM 8271 N N . GLY B 1 437 ? -0.981 14.602 -8.844 1 90.06 437 GLY B N 1
ATOM 8272 C CA . GLY B 1 437 ? -1.694 13.344 -8.727 1 90.06 437 GLY B CA 1
ATOM 8273 C C . GLY B 1 437 ? -2.477 13.219 -7.43 1 90.06 437 GLY B C 1
ATOM 8274 O O . GLY B 1 437 ? -3.615 12.75 -7.43 1 90.06 437 GLY B O 1
ATOM 8275 N N . THR B 1 438 ? -1.858 13.625 -6.383 1 89.94 438 THR B N 1
ATOM 8276 C CA . THR B 1 438 ? -2.543 13.602 -5.098 1 89.94 438 THR B CA 1
ATOM 8277 C C . THR B 1 438 ? -3.736 14.547 -5.098 1 89.94 438 THR B C 1
ATOM 8279 O O . THR B 1 438 ? -4.824 14.18 -4.648 1 89.94 438 THR B O 1
ATOM 8282 N N . PHE B 1 439 ? -3.537 15.773 -5.605 1 92.56 439 PHE B N 1
ATOM 8283 C CA . PHE B 1 439 ? -4.574 16.797 -5.656 1 92.56 439 PHE B CA 1
ATOM 8284 C C . PHE B 1 439 ? -5.777 16.312 -6.453 1 92.56 439 PHE B C 1
ATOM 8286 O O . PHE B 1 439 ? -6.914 16.359 -5.973 1 92.56 439 PHE B O 1
ATOM 8293 N N . LEU B 1 440 ? -5.555 15.734 -7.539 1 91 440 LEU B N 1
ATOM 8294 C CA . LEU B 1 440 ? -6.629 15.305 -8.43 1 91 440 LEU B CA 1
ATOM 8295 C C . LEU B 1 440 ? -7.309 14.047 -7.891 1 91 440 LEU B C 1
ATOM 8297 O O . LEU B 1 440 ? -8.531 13.914 -7.969 1 91 440 LEU B O 1
ATOM 8301 N N . SER B 1 441 ? -6.547 13.141 -7.41 1 86.38 441 SER B N 1
ATOM 8302 C CA . SER B 1 441 ? -7.117 11.906 -6.879 1 86.38 441 SER B CA 1
ATOM 8303 C C . SER B 1 441 ? -7.98 12.18 -5.652 1 86.38 441 SER B C 1
ATOM 8305 O O . SER B 1 441 ? -9.016 11.539 -5.457 1 86.38 441 SER B O 1
ATOM 8307 N N . CYS B 1 442 ? -7.508 13.094 -4.848 1 83 442 CYS B N 1
ATOM 8308 C CA . CYS B 1 442 ? -8.312 13.461 -3.688 1 83 442 CYS B CA 1
ATOM 8309 C C . CYS B 1 442 ? -9.617 14.117 -4.117 1 83 442 CYS B C 1
ATOM 8311 O O . CYS B 1 442 ? -10.672 13.844 -3.541 1 83 442 CYS B O 1
ATOM 8313 N N . LEU B 1 443 ? -9.609 14.938 -5.141 1 84.31 443 LEU B N 1
ATOM 8314 C CA . LEU B 1 443 ? -10.766 15.711 -5.582 1 84.31 443 LEU B CA 1
ATOM 8315 C C . LEU B 1 443 ? -11.773 14.828 -6.305 1 84.31 443 LEU B C 1
ATOM 8317 O O . LEU B 1 443 ? -12.984 14.984 -6.121 1 84.31 443 LEU B O 1
ATOM 8321 N N . PHE B 1 444 ? -11.297 13.828 -7.047 1 79.5 444 PHE B N 1
ATOM 8322 C CA . PHE B 1 444 ? -12.203 13.133 -7.949 1 79.5 444 PHE B CA 1
ATOM 8323 C C . PHE B 1 444 ? -12.562 11.758 -7.395 1 79.5 444 PHE B C 1
ATOM 8325 O O . PHE B 1 444 ? -13.578 11.172 -7.785 1 79.5 444 PHE B O 1
ATOM 8332 N N . ILE B 1 445 ? -11.758 11.234 -6.625 1 74.56 445 ILE B N 1
ATOM 8333 C CA . ILE B 1 445 ? -12.047 9.906 -6.09 1 74.56 445 ILE B CA 1
ATOM 8334 C C . ILE B 1 445 ? -12.469 10.016 -4.629 1 74.56 445 ILE B C 1
ATOM 8336 O O . ILE B 1 445 ? -13.656 9.914 -4.309 1 74.56 445 ILE B O 1
ATOM 8340 N N . SER B 1 446 ? -11.594 10.219 -3.707 1 74.88 446 SER B N 1
ATOM 8341 C CA . SER B 1 446 ? -11.789 10.406 -2.275 1 74.88 446 SER B CA 1
ATOM 8342 C C . SER B 1 446 ? -10.508 10.859 -1.59 1 74.88 446 SER B C 1
ATOM 8344 O O . SER B 1 446 ? -9.406 10.609 -2.09 1 74.88 446 SER B O 1
ATOM 8346 N N . VAL B 1 447 ? -10.727 11.578 -0.58 1 73.06 447 VAL B N 1
ATOM 8347 C CA . VAL B 1 447 ? -9.602 12.148 0.153 1 73.06 447 VAL B CA 1
ATOM 8348 C C . VAL B 1 447 ? -8.688 11.023 0.645 1 73.06 447 VAL B C 1
ATOM 8350 O O . VAL B 1 447 ? -7.461 11.141 0.579 1 73.06 447 VAL B O 1
ATOM 8353 N N . GLU B 1 448 ? -9.203 10.008 1.104 1 71.25 448 GLU B N 1
ATOM 8354 C CA . GLU B 1 448 ? -8.438 8.906 1.693 1 71.25 448 GLU B CA 1
ATOM 8355 C C . GLU B 1 448 ? -7.633 8.164 0.632 1 71.25 448 GLU B C 1
ATOM 8357 O O . GLU B 1 448 ? -6.438 7.918 0.813 1 71.25 448 GLU B O 1
ATOM 8362 N N . ILE B 1 449 ? -8.328 7.754 -0.381 1 72.06 449 ILE B N 1
ATOM 8363 C CA . ILE B 1 449 ? -7.664 7.023 -1.453 1 72.06 449 ILE B CA 1
ATOM 8364 C C . ILE B 1 449 ? -6.66 7.934 -2.154 1 72.06 449 ILE B C 1
ATOM 8366 O O . ILE B 1 449 ? -5.594 7.484 -2.582 1 72.06 449 ILE B O 1
ATOM 8370 N N . GLY B 1 450 ? -7.125 9.211 -2.24 1 81.56 450 GLY B N 1
ATOM 8371 C CA . GLY B 1 450 ? -6.203 10.164 -2.846 1 81.56 450 GLY B CA 1
ATOM 8372 C C . GLY B 1 450 ? -4.887 10.273 -2.104 1 81.56 450 GLY B C 1
ATOM 8373 O O . GLY B 1 450 ? -3.82 10.312 -2.723 1 81.56 450 GLY B O 1
ATOM 8374 N N . LEU B 1 451 ? -4.969 10.305 -0.787 1 82.31 451 LEU B N 1
ATOM 8375 C CA . LEU B 1 451 ? -3.754 10.359 0.018 1 82.31 451 LEU B CA 1
ATOM 8376 C C . LEU B 1 451 ? -2.916 9.102 -0.182 1 82.31 451 LEU B C 1
ATOM 8378 O O . LEU B 1 451 ? -1.697 9.18 -0.357 1 82.31 451 LEU B O 1
ATOM 8382 N N . LEU B 1 452 ? -3.553 7.969 -0.174 1 79.69 452 LEU B N 1
ATOM 8383 C CA . LEU B 1 452 ? -2.852 6.703 -0.349 1 79.69 452 LEU B CA 1
ATOM 8384 C C . LEU B 1 452 ? -2.195 6.629 -1.724 1 79.69 452 LEU B C 1
ATOM 8386 O O . LEU B 1 452 ? -1.058 6.172 -1.849 1 79.69 452 LEU B O 1
ATOM 8390 N N . LEU B 1 453 ? -2.92 7.059 -2.689 1 80.62 453 LEU B N 1
ATOM 8391 C CA . LEU B 1 453 ? -2.383 7.059 -4.047 1 80.62 453 LEU B CA 1
ATOM 8392 C C . LEU B 1 453 ? -1.212 8.031 -4.164 1 80.62 453 LEU B C 1
ATOM 8394 O O . LEU B 1 453 ? -0.26 7.773 -4.906 1 80.62 453 LEU B O 1
ATOM 8398 N N . GLY B 1 454 ? -1.363 9.156 -3.533 1 85.88 454 GLY B N 1
ATOM 8399 C CA . GLY B 1 454 ? -0.248 10.094 -3.51 1 85.88 454 GLY B CA 1
ATOM 8400 C C . GLY B 1 454 ? 1.014 9.5 -2.912 1 85.88 454 GLY B C 1
ATOM 8401 O O . GLY B 1 454 ? 2.1 9.633 -3.479 1 85.88 454 GLY B O 1
ATOM 8402 N N . ILE B 1 455 ? 0.846 8.852 -1.813 1 84.56 455 ILE B N 1
ATOM 8403 C CA . ILE B 1 455 ? 1.967 8.195 -1.154 1 84.56 455 ILE B CA 1
ATOM 8404 C C . ILE B 1 455 ? 2.525 7.098 -2.061 1 84.56 455 ILE B C 1
ATOM 8406 O O . ILE B 1 455 ? 3.744 6.949 -2.189 1 84.56 455 ILE B O 1
ATOM 8410 N N . PHE B 1 456 ? 1.622 6.406 -2.693 1 80.31 456 PHE B N 1
ATOM 8411 C CA . PHE B 1 456 ? 2.01 5.324 -3.592 1 80.31 456 PHE B CA 1
ATOM 8412 C C . PHE B 1 456 ? 2.826 5.859 -4.762 1 80.31 456 PHE B C 1
ATOM 8414 O O . PHE B 1 456 ? 3.867 5.301 -5.109 1 80.31 456 PHE B O 1
ATOM 8421 N N . PHE B 1 457 ? 2.41 6.914 -5.355 1 82.5 457 PHE B N 1
ATOM 8422 C CA . PHE B 1 457 ? 3.119 7.512 -6.48 1 82.5 457 PHE B CA 1
ATOM 8423 C C . PHE B 1 457 ? 4.508 7.98 -6.062 1 82.5 457 PHE B C 1
ATOM 8425 O O . PHE B 1 457 ? 5.488 7.742 -6.77 1 82.5 457 PHE B O 1
ATOM 8432 N N . ASN B 1 458 ? 4.488 8.602 -4.961 1 86.69 458 ASN B N 1
ATOM 8433 C CA . ASN B 1 458 ? 5.777 9.07 -4.461 1 86.69 458 ASN B CA 1
ATOM 8434 C C . ASN B 1 458 ? 6.719 7.906 -4.16 1 86.69 458 ASN B C 1
ATOM 8436 O O . ASN B 1 458 ? 7.922 7.996 -4.414 1 86.69 458 ASN B O 1
ATOM 8440 N N . LEU B 1 459 ? 6.184 6.914 -3.627 1 83.88 459 LEU B N 1
ATOM 8441 C CA . LEU B 1 459 ? 6.98 5.738 -3.299 1 83.88 459 LEU B CA 1
ATOM 8442 C C . LEU B 1 459 ? 7.496 5.059 -4.562 1 83.88 459 LEU B C 1
ATOM 8444 O O . LEU B 1 459 ? 8.648 4.617 -4.609 1 83.88 459 LEU B O 1
ATOM 8448 N N . VAL B 1 460 ? 6.66 5 -5.559 1 81.81 460 VAL B N 1
ATOM 8449 C CA . VAL B 1 460 ? 7.027 4.371 -6.824 1 81.81 460 VAL B CA 1
ATOM 8450 C C . VAL B 1 460 ? 8.211 5.117 -7.445 1 81.81 460 VAL B C 1
ATOM 8452 O O . VAL B 1 460 ? 9.156 4.496 -7.926 1 81.81 460 VAL B O 1
ATOM 8455 N N . PHE B 1 461 ? 8.172 6.438 -7.414 1 82.75 461 PHE B N 1
ATOM 8456 C CA . PHE B 1 461 ? 9.242 7.242 -7.988 1 82.75 461 PHE B CA 1
ATOM 8457 C C . PHE B 1 461 ? 10.523 7.098 -7.172 1 82.75 461 PHE B C 1
ATOM 8459 O O . PHE B 1 461 ? 11.625 7.191 -7.715 1 82.75 461 PHE B O 1
ATOM 8466 N N . PHE B 1 462 ? 10.328 6.879 -6 1 82.56 462 PHE B N 1
ATOM 8467 C CA . PHE B 1 462 ? 11.461 6.723 -5.098 1 82.56 462 PHE B CA 1
ATOM 8468 C C . PHE B 1 462 ? 12.109 5.355 -5.27 1 82.56 462 PHE B C 1
ATOM 8470 O O . PHE B 1 462 ? 13.336 5.242 -5.254 1 82.56 462 PHE B O 1
ATOM 8477 N N . ILE B 1 463 ? 11.281 4.277 -5.473 1 83.06 463 ILE B N 1
ATOM 8478 C CA . ILE B 1 463 ? 11.836 2.93 -5.441 1 83.06 463 ILE B CA 1
ATOM 8479 C C . ILE B 1 463 ? 12.188 2.484 -6.859 1 83.06 463 ILE B C 1
ATOM 8481 O O . ILE B 1 463 ? 12.945 1.526 -7.047 1 83.06 463 ILE B O 1
ATOM 8485 N N . ARG B 1 464 ? 11.641 3.074 -7.887 1 80.06 464 ARG B N 1
ATOM 8486 C CA . ARG B 1 464 ? 11.836 2.668 -9.273 1 80.06 464 ARG B CA 1
ATOM 8487 C C . ARG B 1 464 ? 13.32 2.586 -9.617 1 80.06 464 ARG B C 1
ATOM 8489 O O . ARG B 1 464 ? 13.773 1.6 -10.203 1 80.06 464 ARG B O 1
ATOM 8496 N N . PRO B 1 465 ? 14.148 3.635 -9.133 1 76.88 465 PRO B N 1
ATOM 8497 C CA . PRO B 1 465 ? 15.57 3.543 -9.469 1 76.88 465 PRO B CA 1
ATOM 8498 C C . PRO B 1 465 ? 16.266 2.383 -8.766 1 76.88 465 PRO B C 1
ATOM 8500 O O . PRO B 1 465 ? 17.297 1.893 -9.25 1 76.88 465 PRO B O 1
ATOM 8503 N N . SER B 1 466 ? 15.734 2.033 -7.676 1 79.19 466 SER B N 1
ATOM 8504 C CA . SER B 1 466 ? 16.328 0.916 -6.949 1 79.19 466 SER B CA 1
ATOM 8505 C C . SER B 1 466 ? 16.062 -0.408 -7.656 1 79.19 466 SER B C 1
ATOM 8507 O O . SER B 1 466 ? 16.812 -1.367 -7.496 1 79.19 466 SER B O 1
ATOM 8509 N N . ALA B 1 467 ? 14.992 -0.473 -8.43 1 81.94 467 ALA B N 1
ATOM 8510 C CA . ALA B 1 467 ? 14.656 -1.685 -9.172 1 81.94 467 ALA B CA 1
ATOM 8511 C C . ALA B 1 467 ? 15.406 -1.739 -10.5 1 81.94 467 ALA B C 1
ATOM 8513 O O . ALA B 1 467 ? 15.562 -2.812 -11.094 1 81.94 467 ALA B O 1
ATOM 8514 N N . ARG B 1 468 ? 15.836 -0.605 -10.945 1 83.38 468 ARG B N 1
ATOM 8515 C CA . ARG B 1 468 ? 16.578 -0.527 -12.195 1 83.38 468 ARG B CA 1
ATOM 8516 C C . ARG B 1 468 ? 17.906 0.198 -12.008 1 83.38 468 ARG B C 1
ATOM 8518 O O . ARG B 1 468 ? 18.125 1.271 -12.578 1 83.38 468 ARG B O 1
ATOM 8525 N N . PRO B 1 469 ? 18.75 -0.554 -11.344 1 80.81 469 PRO B N 1
ATOM 8526 C CA . PRO B 1 469 ? 20.047 0.095 -11.109 1 80.81 469 PRO B CA 1
ATOM 8527 C C . PRO B 1 469 ? 20.859 0.261 -12.383 1 80.81 469 PRO B C 1
ATOM 8529 O O . PRO B 1 469 ? 20.703 -0.526 -13.32 1 80.81 469 PRO B O 1
ATOM 8532 N N . THR B 1 470 ? 21.594 1.308 -12.398 1 81.81 470 THR B N 1
ATOM 8533 C CA . THR B 1 470 ? 22.5 1.53 -13.523 1 81.81 470 THR B CA 1
ATOM 8534 C C . THR B 1 470 ? 23.766 0.696 -13.375 1 81.81 470 THR B C 1
ATOM 8536 O O . THR B 1 470 ? 24.344 0.616 -12.289 1 81.81 470 THR B O 1
ATOM 8539 N N . VAL B 1 471 ? 24.047 -0.089 -14.445 1 87.06 471 VAL B N 1
ATOM 8540 C CA . VAL B 1 471 ? 25.25 -0.902 -14.469 1 87.06 471 VAL B CA 1
ATOM 8541 C C . VAL B 1 471 ? 26.281 -0.266 -15.391 1 87.06 471 VAL B C 1
ATOM 8543 O O . VAL B 1 471 ? 26.016 -0.022 -16.562 1 87.06 471 VAL B O 1
ATOM 8546 N N . GLN B 1 472 ? 27.375 0.113 -14.766 1 87.81 472 GLN B N 1
ATOM 8547 C CA . GLN B 1 472 ? 28.484 0.626 -15.562 1 87.81 472 GLN B CA 1
ATOM 8548 C C . GLN B 1 472 ? 29.328 -0.513 -16.125 1 87.81 472 GLN B C 1
ATOM 8550 O O . GLN B 1 472 ? 29.781 -1.389 -15.383 1 87.81 472 GLN B O 1
ATOM 8555 N N . VAL B 1 473 ? 29.422 -0.534 -17.453 1 89.69 473 VAL B N 1
ATOM 8556 C CA . VAL B 1 473 ? 30.219 -1.555 -18.125 1 89.69 473 VAL B CA 1
ATOM 8557 C C . VAL B 1 473 ? 31.578 -0.987 -18.5 1 89.69 473 VAL B C 1
ATOM 8559 O O . VAL B 1 473 ? 31.672 -0.037 -19.281 1 89.69 473 VAL B O 1
ATOM 8562 N N . ILE B 1 474 ? 32.594 -1.516 -17.859 1 89.56 474 ILE B N 1
ATOM 8563 C CA . ILE B 1 474 ? 33.969 -1.075 -18.109 1 89.56 474 ILE B CA 1
ATOM 8564 C C . ILE B 1 474 ? 34.75 -2.191 -18.812 1 89.56 474 ILE B C 1
ATOM 8566 O O . ILE B 1 474 ? 34.938 -3.277 -18.25 1 89.56 474 ILE B O 1
ATOM 8570 N N . ASN B 1 475 ? 35.188 -1.925 -20.016 1 88.56 475 ASN B N 1
ATOM 8571 C CA . ASN B 1 475 ? 36.031 -2.891 -20.719 1 88.56 475 ASN B CA 1
ATOM 8572 C C . ASN B 1 475 ? 37.5 -2.709 -20.359 1 88.56 475 ASN B C 1
ATOM 8574 O O . ASN B 1 475 ? 38.062 -1.625 -20.531 1 88.56 475 ASN B O 1
ATOM 8578 N N . ARG B 1 476 ? 38 -3.764 -19.766 1 86 476 ARG B N 1
ATOM 8579 C CA . ARG B 1 476 ? 39.375 -3.711 -19.344 1 86 476 ARG B CA 1
ATOM 8580 C C . ARG B 1 476 ? 40.188 -4.852 -19.953 1 86 476 ARG B C 1
ATOM 8582 O O . ARG B 1 476 ? 39.625 -5.82 -20.469 1 86 476 ARG B O 1
ATOM 8589 N N . LYS B 1 477 ? 41.531 -4.656 -20.125 1 83.5 477 LYS B N 1
ATOM 8590 C CA . LYS B 1 477 ? 42.469 -5.672 -20.594 1 83.5 477 LYS B CA 1
ATOM 8591 C C . LYS B 1 477 ? 43.594 -5.883 -19.594 1 83.5 477 LYS B C 1
ATOM 8593 O O . LYS B 1 477 ? 44.094 -4.922 -19.016 1 83.5 477 LYS B O 1
ATOM 8598 N N . THR B 1 478 ? 43.75 -7.129 -19.297 1 81.12 478 THR B N 1
ATOM 8599 C CA . THR B 1 478 ? 44.875 -7.414 -18.406 1 81.12 478 THR B CA 1
ATOM 8600 C C . THR B 1 478 ? 46.219 -7.172 -19.109 1 81.12 478 THR B C 1
ATOM 8602 O O . THR B 1 478 ? 46.25 -7.023 -20.328 1 81.12 478 THR B O 1
ATOM 8605 N N . ASP B 1 479 ? 47.312 -7.148 -18.266 1 76.44 479 ASP B N 1
ATOM 8606 C CA . ASP B 1 479 ? 48.656 -6.961 -18.781 1 76.44 479 ASP B CA 1
ATOM 8607 C C . ASP B 1 479 ? 49.031 -8.086 -19.75 1 76.44 479 ASP B C 1
ATOM 8609 O O . ASP B 1 479 ? 49.906 -7.91 -20.609 1 76.44 479 ASP B O 1
ATOM 8613 N N . LEU B 1 480 ? 48.406 -9.234 -19.578 1 76.38 480 LEU B N 1
ATOM 8614 C CA . LEU B 1 480 ? 48.719 -10.406 -20.391 1 76.38 480 LEU B CA 1
ATOM 8615 C C . LEU B 1 480 ? 47.875 -10.453 -21.641 1 76.38 480 LEU B C 1
ATOM 8617 O O . LEU B 1 480 ? 48 -11.367 -22.469 1 76.38 480 LEU B O 1
ATOM 8621 N N . GLY B 1 481 ? 47 -9.508 -21.828 1 74.19 481 GLY B N 1
ATOM 8622 C CA . GLY B 1 481 ? 46.219 -9.406 -23.062 1 74.19 481 GLY B CA 1
ATOM 8623 C C . GLY B 1 481 ? 44.812 -9.977 -22.938 1 74.19 481 GLY B C 1
ATOM 8624 O O . GLY B 1 481 ? 44.062 -10.016 -23.922 1 74.19 481 GLY B O 1
ATOM 8625 N N . ASN B 1 482 ? 44.5 -10.445 -21.844 1 80.44 482 ASN B N 1
ATOM 8626 C CA . ASN B 1 482 ? 43.188 -11.016 -21.656 1 80.44 482 ASN B CA 1
ATOM 8627 C C . ASN B 1 482 ? 42.125 -9.93 -21.469 1 80.44 482 ASN B C 1
ATOM 8629 O O . ASN B 1 482 ? 42.281 -9.047 -20.625 1 80.44 482 ASN B O 1
ATOM 8633 N N . LYS B 1 483 ? 41.094 -10.016 -22.344 1 84.94 483 LYS B N 1
ATOM 8634 C CA . LYS B 1 483 ? 40.031 -9.039 -22.266 1 84.94 483 LYS B CA 1
ATOM 8635 C C . LYS B 1 483 ? 38.969 -9.461 -21.25 1 84.94 483 LYS B C 1
ATOM 8637 O O . LYS B 1 483 ? 38.625 -10.648 -21.156 1 84.94 483 LYS B O 1
ATOM 8642 N N . TYR B 1 484 ? 38.625 -8.539 -20.375 1 87.75 484 TYR B N 1
ATOM 8643 C CA . TYR B 1 484 ? 37.531 -8.805 -19.453 1 87.75 484 TYR B CA 1
ATOM 8644 C C . TYR B 1 484 ? 36.656 -7.57 -19.266 1 87.75 484 TYR B C 1
ATOM 8646 O O . TYR B 1 484 ? 37.062 -6.453 -19.562 1 87.75 484 TYR B O 1
ATOM 8654 N N . VAL B 1 485 ? 35.375 -7.883 -18.984 1 90.38 485 VAL B N 1
ATOM 8655 C CA . VAL B 1 485 ? 34.406 -6.812 -18.781 1 90.38 485 VAL B CA 1
ATOM 8656 C C . VAL B 1 485 ? 34.094 -6.664 -17.281 1 90.38 485 VAL B C 1
ATOM 8658 O O . VAL B 1 485 ? 33.75 -7.637 -16.609 1 90.38 485 VAL B O 1
ATOM 8661 N N . MET B 1 486 ? 34.312 -5.465 -16.797 1 91.88 486 MET B N 1
ATOM 8662 C CA . MET B 1 486 ? 34 -5.164 -15.398 1 91.88 486 MET B CA 1
ATOM 8663 C C . MET B 1 486 ? 32.656 -4.473 -15.281 1 91.88 486 MET B C 1
ATOM 8665 O O . MET B 1 486 ? 32.406 -3.484 -15.969 1 91.88 486 MET B O 1
ATOM 8669 N N . LEU B 1 487 ? 31.828 -5.141 -14.469 1 91.5 487 LEU B N 1
ATOM 8670 C CA . LEU B 1 487 ? 30.5 -4.57 -14.219 1 91.5 487 LEU B CA 1
ATOM 8671 C C . LEU B 1 487 ? 30.438 -3.932 -12.836 1 91.5 487 LEU B C 1
ATOM 8673 O O . LEU B 1 487 ? 30.781 -4.566 -11.836 1 91.5 487 LEU B O 1
ATOM 8677 N N . GLU B 1 488 ? 30.078 -2.662 -12.82 1 89.44 488 GLU B N 1
ATOM 8678 C CA . GLU B 1 488 ? 29.953 -1.938 -11.562 1 89.44 488 GLU B CA 1
ATOM 8679 C C . GLU B 1 488 ? 28.531 -1.403 -11.375 1 89.44 488 GLU B C 1
ATOM 8681 O O . GLU B 1 488 ? 28.031 -0.655 -12.219 1 89.44 488 GLU B O 1
ATOM 8686 N N . LEU B 1 489 ? 27.969 -1.855 -10.234 1 84.75 489 LEU B N 1
ATOM 8687 C CA . LEU B 1 489 ? 26.641 -1.371 -9.914 1 84.75 489 LEU B CA 1
ATOM 8688 C C . LEU B 1 489 ? 26.703 -0.093 -9.086 1 84.75 489 LEU B C 1
ATOM 8690 O O . LEU B 1 489 ? 27.609 0.076 -8.273 1 84.75 489 LEU B O 1
ATOM 8694 N N . ASP B 1 490 ? 25.797 0.802 -9.289 1 75.06 490 ASP B N 1
ATOM 8695 C CA . ASP B 1 490 ? 25.766 2.062 -8.547 1 75.06 490 ASP B CA 1
ATOM 8696 C C . ASP B 1 490 ? 25.234 1.857 -7.133 1 75.06 490 ASP B C 1
ATOM 8698 O O . ASP B 1 490 ? 25.484 2.674 -6.246 1 75.06 490 ASP B O 1
ATOM 8702 N N . THR B 1 491 ? 24.406 0.905 -7.004 1 75.31 491 THR B N 1
ATOM 8703 C CA . THR B 1 491 ? 23.828 0.635 -5.691 1 75.31 491 THR B CA 1
ATOM 8704 C C . THR B 1 491 ? 23.984 -0.839 -5.324 1 75.31 491 THR B C 1
ATOM 8706 O O . THR B 1 491 ? 24.469 -1.637 -6.133 1 75.31 491 THR B O 1
ATOM 8709 N N . CYS B 1 492 ? 23.703 -1.12 -4.07 1 79.81 492 CYS B N 1
ATOM 8710 C CA . CYS B 1 492 ? 23.719 -2.514 -3.641 1 79.81 492 CYS B CA 1
ATOM 8711 C C . CYS B 1 492 ? 22.641 -3.314 -4.375 1 79.81 492 CYS B C 1
ATOM 8713 O O . CYS B 1 492 ? 21.656 -2.748 -4.855 1 79.81 492 CYS B O 1
ATOM 8715 N N . LEU B 1 493 ? 22.938 -4.613 -4.621 1 84.88 493 LEU B N 1
ATOM 8716 C CA . LEU B 1 493 ? 21.984 -5.488 -5.289 1 84.88 493 LEU B CA 1
ATOM 8717 C C . LEU B 1 493 ? 20.922 -5.992 -4.309 1 84.88 493 LEU B C 1
ATOM 8719 O O . LEU B 1 493 ? 21.234 -6.785 -3.418 1 84.88 493 LEU B O 1
ATOM 8723 N N . TYR B 1 494 ? 19.734 -5.383 -4.484 1 87.75 494 TYR B N 1
ATOM 8724 C CA . TYR B 1 494 ? 18.609 -5.844 -3.684 1 87.75 494 TYR B CA 1
ATOM 8725 C C . TYR B 1 494 ? 17.609 -6.617 -4.539 1 87.75 494 TYR B C 1
ATOM 8727 O O . TYR B 1 494 ? 17.703 -6.617 -5.766 1 87.75 494 TYR B O 1
ATOM 8735 N N . TYR B 1 495 ? 16.656 -7.23 -3.943 1 88.25 495 TYR B N 1
ATOM 8736 C CA . TYR B 1 495 ? 15.766 -8.18 -4.598 1 88.25 495 TYR B CA 1
ATOM 8737 C C . TYR B 1 495 ? 15.016 -7.52 -5.75 1 88.25 495 TYR B C 1
ATOM 8739 O O . TYR B 1 495 ? 14.773 -8.141 -6.785 1 88.25 495 TYR B O 1
ATOM 8747 N N . PRO B 1 496 ? 14.617 -6.273 -5.688 1 86.75 496 PRO B N 1
ATOM 8748 C CA . PRO B 1 496 ? 13.883 -5.719 -6.824 1 86.75 496 PRO B CA 1
ATOM 8749 C C . PRO B 1 496 ? 14.758 -5.531 -8.062 1 86.75 496 PRO B C 1
ATOM 8751 O O . PRO B 1 496 ? 14.242 -5.422 -9.172 1 86.75 496 PRO B O 1
ATOM 8754 N N . ALA B 1 497 ? 16.062 -5.461 -7.867 1 88.38 497 ALA B N 1
ATOM 8755 C CA . ALA B 1 497 ? 16.984 -5.172 -8.969 1 88.38 497 ALA B CA 1
ATOM 8756 C C . ALA B 1 497 ? 17.469 -6.457 -9.625 1 88.38 497 ALA B C 1
ATOM 8758 O O . ALA B 1 497 ? 18.109 -6.422 -10.68 1 88.38 497 ALA B O 1
ATOM 8759 N N . VAL B 1 498 ? 17.094 -7.594 -9.102 1 88.25 498 VAL B N 1
ATOM 8760 C CA . VAL B 1 498 ? 17.656 -8.867 -9.523 1 88.25 498 VAL B CA 1
ATOM 8761 C C . VAL B 1 498 ? 17.234 -9.172 -10.961 1 88.25 498 VAL B C 1
ATOM 8763 O O . VAL B 1 498 ? 18.078 -9.523 -11.797 1 88.25 498 VAL B O 1
ATOM 8766 N N . ALA B 1 499 ? 15.969 -8.992 -11.258 1 83.38 499 ALA B N 1
ATOM 8767 C CA . ALA B 1 499 ? 15.477 -9.305 -12.594 1 83.38 499 ALA B CA 1
ATOM 8768 C C . ALA B 1 499 ? 16.141 -8.414 -13.648 1 83.38 499 ALA B C 1
ATOM 8770 O O . ALA B 1 499 ? 16.562 -8.898 -14.695 1 83.38 499 ALA B O 1
ATOM 8771 N N . SER B 1 500 ? 16.25 -7.18 -13.336 1 85.69 500 SER B N 1
ATOM 8772 C CA . SER B 1 500 ? 16.891 -6.242 -14.258 1 85.69 500 SER B CA 1
ATOM 8773 C C . SER B 1 500 ? 18.375 -6.52 -14.391 1 85.69 500 SER B C 1
ATOM 8775 O O . SER B 1 500 ? 18.953 -6.371 -15.477 1 85.69 500 SER B O 1
ATOM 8777 N N . PHE B 1 501 ? 19.031 -6.859 -13.297 1 89.44 501 PHE B N 1
ATOM 8778 C CA . PHE B 1 501 ? 20.438 -7.188 -13.289 1 89.44 501 PHE B CA 1
ATOM 8779 C C . PHE B 1 501 ? 20.719 -8.406 -14.156 1 89.44 501 PHE B C 1
ATOM 8781 O O . PHE B 1 501 ? 21.656 -8.406 -14.961 1 89.44 501 PHE B O 1
ATOM 8788 N N . ILE B 1 502 ? 19.875 -9.406 -14.031 1 87.44 502 ILE B N 1
ATOM 8789 C CA . ILE B 1 502 ? 20.031 -10.625 -14.812 1 87.44 502 ILE B CA 1
ATOM 8790 C C . ILE B 1 502 ? 19.844 -10.32 -16.297 1 87.44 502 ILE B C 1
ATOM 8792 O O . ILE B 1 502 ? 20.625 -10.781 -17.125 1 87.44 502 ILE B O 1
ATOM 8796 N N . ASP B 1 503 ? 18.859 -9.578 -16.578 1 83.81 503 ASP B N 1
ATOM 8797 C CA . ASP B 1 503 ? 18.578 -9.219 -17.953 1 83.81 503 ASP B CA 1
ATOM 8798 C C . ASP B 1 503 ? 19.734 -8.43 -18.562 1 83.81 503 ASP B C 1
ATOM 8800 O O . ASP B 1 503 ? 20.109 -8.648 -19.719 1 83.81 503 ASP B O 1
ATOM 8804 N N . LYS B 1 504 ? 20.297 -7.539 -17.844 1 87.81 504 LYS B N 1
ATOM 8805 C CA . LYS B 1 504 ? 21.406 -6.715 -18.328 1 87.81 504 LYS B CA 1
ATOM 8806 C C . LYS B 1 504 ? 22.656 -7.551 -18.531 1 87.81 504 LYS B C 1
ATOM 8808 O O . LYS B 1 504 ? 23.375 -7.387 -19.531 1 87.81 504 LYS B O 1
ATOM 8813 N N . VAL B 1 505 ? 22.922 -8.391 -17.578 1 88.62 505 VAL B N 1
ATOM 8814 C CA . VAL B 1 505 ? 24.094 -9.25 -17.672 1 88.62 505 VAL B CA 1
ATOM 8815 C C . VAL B 1 505 ? 23.953 -10.172 -18.875 1 88.62 505 VAL B C 1
ATOM 8817 O O . VAL B 1 505 ? 24.906 -10.352 -19.641 1 88.62 505 VAL B O 1
ATOM 8820 N N . MET B 1 506 ? 22.781 -10.688 -19.078 1 85.62 506 MET B N 1
ATOM 8821 C CA . MET B 1 506 ? 22.562 -11.602 -20.203 1 85.62 506 MET B CA 1
ATOM 8822 C C . MET B 1 506 ? 22.656 -10.867 -21.531 1 85.62 506 MET B C 1
ATOM 8824 O O . MET B 1 506 ? 23.109 -11.438 -22.531 1 85.62 506 MET B O 1
ATOM 8828 N N . THR B 1 507 ? 22.25 -9.656 -21.516 1 84.94 507 THR B N 1
ATOM 8829 C CA . THR B 1 507 ? 22.375 -8.844 -22.719 1 84.94 507 THR B CA 1
ATOM 8830 C C . THR B 1 507 ? 23.844 -8.578 -23.047 1 84.94 507 THR B C 1
ATOM 8832 O O . THR B 1 507 ? 24.234 -8.609 -24.219 1 84.94 507 THR B O 1
ATOM 8835 N N . ILE B 1 508 ? 24.594 -8.336 -22.047 1 86.81 508 ILE B N 1
ATOM 8836 C CA . ILE B 1 508 ? 26.031 -8.078 -22.219 1 86.81 508 ILE B CA 1
ATOM 8837 C C . ILE B 1 508 ? 26.719 -9.344 -22.719 1 86.81 508 ILE B C 1
ATOM 8839 O O . ILE B 1 508 ? 27.609 -9.281 -23.578 1 86.81 508 ILE B O 1
ATOM 8843 N N . VAL B 1 509 ? 26.312 -10.469 -22.156 1 85.5 509 VAL B N 1
ATOM 8844 C CA . VAL B 1 509 ? 26.891 -11.758 -22.547 1 85.5 509 VAL B CA 1
ATOM 8845 C C . VAL B 1 509 ? 26.578 -12.039 -24.016 1 85.5 509 VAL B C 1
ATOM 8847 O O . VAL B 1 509 ? 27.422 -12.57 -24.75 1 85.5 509 VAL B O 1
ATOM 8850 N N . ARG B 1 510 ? 25.422 -11.672 -24.422 1 82.25 510 ARG B N 1
ATOM 8851 C CA . ARG B 1 510 ? 25.016 -11.898 -25.812 1 82.25 510 ARG B CA 1
ATOM 8852 C C . ARG B 1 510 ? 25.766 -10.977 -26.766 1 82.25 510 ARG B C 1
ATOM 8854 O O . ARG B 1 510 ? 26.062 -11.352 -27.891 1 82.25 510 ARG B O 1
ATOM 8861 N N . ASN B 1 511 ? 25.969 -9.828 -26.25 1 82.06 511 ASN B N 1
ATOM 8862 C CA . ASN B 1 511 ? 26.625 -8.836 -27.094 1 82.06 511 ASN B CA 1
ATOM 8863 C C . ASN B 1 511 ? 28.141 -9.062 -27.156 1 82.06 511 ASN B C 1
ATOM 8865 O O . ASN B 1 511 ? 28.766 -8.797 -28.188 1 82.06 511 ASN B O 1
ATOM 8869 N N . GLU B 1 512 ? 28.516 -9.477 -25.938 1 77.38 512 GLU B N 1
ATOM 8870 C CA . GLU B 1 512 ? 29.969 -9.695 -25.875 1 77.38 512 GLU B CA 1
ATOM 8871 C C . GLU B 1 512 ? 30.328 -11.117 -26.297 1 77.38 512 GLU B C 1
ATOM 8873 O O . GLU B 1 512 ? 29.516 -12.031 -26.172 1 77.38 512 GLU B O 1
ATOM 8878 N N . GLY B 1 513 ? 31.203 -11.305 -27.141 1 67.56 513 GLY B N 1
ATOM 8879 C CA . GLY B 1 513 ? 31.641 -12.586 -27.672 1 67.56 513 GLY B CA 1
ATOM 8880 C C . GLY B 1 513 ? 31.75 -13.664 -26.609 1 67.56 513 GLY B C 1
ATOM 8881 O O . GLY B 1 513 ? 31.75 -13.367 -25.406 1 67.56 513 GLY B O 1
ATOM 8882 N N . SER B 1 514 ? 31.625 -14.984 -26.891 1 68.56 514 SER B N 1
ATOM 8883 C CA . SER B 1 514 ? 31.547 -16.172 -26.031 1 68.56 514 SER B CA 1
ATOM 8884 C C . SER B 1 514 ? 32.812 -16.312 -25.172 1 68.56 514 SER B C 1
ATOM 8886 O O . SER B 1 514 ? 32.781 -16.984 -24.141 1 68.56 514 SER B O 1
ATOM 8888 N N . ASP B 1 515 ? 33.812 -15.43 -25.359 1 71.62 515 ASP B N 1
ATOM 8889 C CA . ASP B 1 515 ? 35.062 -15.75 -24.656 1 71.62 515 ASP B CA 1
ATOM 8890 C C . ASP B 1 515 ? 35.438 -14.648 -23.656 1 71.62 515 ASP B C 1
ATOM 8892 O O . ASP B 1 515 ? 36.469 -14.711 -23.016 1 71.62 515 ASP B O 1
ATOM 8896 N N . VAL B 1 516 ? 34.531 -13.75 -23.422 1 83.75 516 VAL B N 1
ATOM 8897 C CA . VAL B 1 516 ? 34.938 -12.648 -22.547 1 83.75 516 VAL B CA 1
ATOM 8898 C C . VAL B 1 516 ? 34.406 -12.883 -21.141 1 83.75 516 VAL B C 1
ATOM 8900 O O . VAL B 1 516 ? 33.219 -13.242 -20.969 1 83.75 516 VAL B O 1
ATOM 8903 N N . SER B 1 517 ? 35.312 -12.797 -20.141 1 88.69 517 SER B N 1
ATOM 8904 C CA . SER B 1 517 ? 34.938 -12.969 -18.734 1 88.69 517 SER B CA 1
ATOM 8905 C C . SER B 1 517 ? 34.25 -11.711 -18.203 1 88.69 517 SER B C 1
ATOM 8907 O O . SER B 1 517 ? 34.656 -10.594 -18.531 1 88.69 517 SER B O 1
ATOM 8909 N N . LEU B 1 518 ? 33.25 -11.992 -17.5 1 92 518 LEU B N 1
ATOM 8910 C CA . LEU B 1 518 ? 32.5 -10.906 -16.859 1 92 518 LEU B CA 1
ATOM 8911 C C . LEU B 1 518 ? 32.781 -10.875 -15.367 1 92 518 LEU B C 1
ATOM 8913 O O . LEU B 1 518 ? 32.594 -11.883 -14.672 1 92 518 LEU B O 1
ATOM 8917 N N . ILE B 1 519 ? 33.281 -9.75 -14.867 1 92.31 519 ILE B N 1
ATOM 8918 C CA . ILE B 1 519 ? 33.594 -9.594 -13.445 1 92.31 519 ILE B CA 1
ATOM 8919 C C . ILE B 1 519 ? 32.719 -8.516 -12.836 1 92.31 519 ILE B C 1
ATOM 8921 O O . ILE B 1 519 ? 32.719 -7.367 -13.289 1 92.31 519 ILE B O 1
ATOM 8925 N N . VAL B 1 520 ? 31.938 -8.93 -11.859 1 93.25 520 VAL B N 1
ATOM 8926 C CA . VAL B 1 520 ? 31.078 -7.98 -11.156 1 93.25 520 VAL B CA 1
ATOM 8927 C C . VAL B 1 520 ? 31.781 -7.469 -9.906 1 93.25 520 VAL B C 1
ATOM 8929 O O . VAL B 1 520 ? 32.188 -8.258 -9.047 1 93.25 520 VAL B O 1
ATOM 8932 N N . ASN B 1 521 ? 31.953 -6.191 -9.812 1 90.81 521 ASN B N 1
ATOM 8933 C CA . ASN B 1 521 ? 32.531 -5.578 -8.625 1 90.81 521 ASN B CA 1
ATOM 8934 C C . ASN B 1 521 ? 31.5 -5.422 -7.512 1 90.81 521 ASN B C 1
ATOM 8936 O O . ASN B 1 521 ? 30.594 -4.578 -7.609 1 90.81 521 ASN B O 1
ATOM 8940 N N . CYS B 1 522 ? 31.625 -6.191 -6.438 1 89.31 522 CYS B N 1
ATOM 8941 C CA . CYS B 1 522 ? 30.641 -6.211 -5.363 1 89.31 522 CYS B CA 1
ATOM 8942 C C . CYS B 1 522 ? 31.125 -5.41 -4.16 1 89.31 522 CYS B C 1
ATOM 8944 O O . CYS B 1 522 ? 30.734 -5.688 -3.025 1 89.31 522 CYS B O 1
ATOM 8946 N N . GLU B 1 523 ? 31.891 -4.434 -4.375 1 83.62 523 GLU B N 1
ATOM 8947 C CA . GLU B 1 523 ? 32.438 -3.623 -3.283 1 83.62 523 GLU B CA 1
ATOM 8948 C C . GLU B 1 523 ? 31.312 -2.898 -2.535 1 83.62 523 GLU B C 1
ATOM 8950 O O . GLU B 1 523 ? 31.391 -2.711 -1.32 1 83.62 523 GLU B O 1
ATOM 8955 N N . ARG B 1 524 ? 30.25 -2.641 -3.223 1 78.69 524 ARG B N 1
ATOM 8956 C CA . ARG B 1 524 ? 29.172 -1.844 -2.648 1 78.69 524 ARG B CA 1
ATOM 8957 C C . ARG B 1 524 ? 28.094 -2.738 -2.049 1 78.69 524 ARG B C 1
ATOM 8959 O O . ARG B 1 524 ? 27.109 -2.244 -1.493 1 78.69 524 ARG B O 1
ATOM 8966 N N . PHE B 1 525 ? 28.359 -4.023 -2.117 1 84.88 525 PHE B N 1
ATOM 8967 C CA . PHE B 1 525 ? 27.375 -4.945 -1.555 1 84.88 525 PHE B CA 1
ATOM 8968 C C . PHE B 1 525 ? 27.531 -5.047 -0.042 1 84.88 525 PHE B C 1
ATOM 8970 O O . PHE B 1 525 ? 28.5 -5.641 0.45 1 84.88 525 PHE B O 1
ATOM 8977 N N . VAL B 1 526 ? 26.672 -4.316 0.691 1 75.94 526 VAL B N 1
ATOM 8978 C CA . VAL B 1 526 ? 26.75 -4.34 2.148 1 75.94 526 VAL B CA 1
ATOM 8979 C C . VAL B 1 526 ? 25.797 -5.387 2.703 1 75.94 526 VAL B C 1
ATOM 8981 O O . VAL B 1 526 ? 26.078 -6.027 3.717 1 75.94 526 VAL B O 1
ATOM 8984 N N . ASP B 1 527 ? 24.656 -5.527 2.115 1 82.56 527 ASP B N 1
ATOM 8985 C CA . ASP B 1 527 ? 23.641 -6.484 2.527 1 82.56 527 ASP B CA 1
ATOM 8986 C C . ASP B 1 527 ? 22.953 -7.113 1.315 1 82.56 527 ASP B C 1
ATOM 8988 O O . ASP B 1 527 ? 22.734 -6.441 0.303 1 82.56 527 ASP B O 1
ATOM 8992 N N . ILE B 1 528 ? 23 -8.523 1.325 1 86.94 528 ILE B N 1
ATOM 8993 C CA . ILE B 1 528 ? 22.375 -9.203 0.192 1 86.94 528 ILE B CA 1
ATOM 8994 C C . ILE B 1 528 ? 21.219 -10.078 0.683 1 86.94 528 ILE B C 1
ATOM 8996 O O . ILE B 1 528 ? 21.328 -10.711 1.733 1 86.94 528 ILE B O 1
ATOM 9000 N N . ASP B 1 529 ? 20.172 -9.977 0.039 1 89.44 529 ASP B N 1
ATOM 9001 C CA . ASP B 1 529 ? 18.984 -10.742 0.406 1 89.44 529 ASP B CA 1
ATOM 9002 C C . ASP B 1 529 ? 18.953 -12.078 -0.327 1 89.44 529 ASP B C 1
ATOM 9004 O O . ASP B 1 529 ? 19.812 -12.352 -1.182 1 89.44 529 ASP B O 1
ATOM 9008 N N . TYR B 1 530 ? 18.016 -12.93 0.018 1 90.81 530 TYR B N 1
ATOM 9009 C CA . TYR B 1 530 ? 17.891 -14.281 -0.532 1 90.81 530 TYR B CA 1
ATOM 9010 C C . TYR B 1 530 ? 17.609 -14.234 -2.029 1 90.81 530 TYR B C 1
ATOM 9012 O O . TYR B 1 530 ? 18.188 -15 -2.799 1 90.81 530 TYR B O 1
ATOM 9020 N N . THR B 1 531 ? 16.75 -13.43 -2.486 1 89 531 THR B N 1
ATOM 9021 C CA . THR B 1 531 ? 16.406 -13.312 -3.898 1 89 531 THR B CA 1
ATOM 9022 C C . THR B 1 531 ? 17.625 -12.922 -4.727 1 89 531 THR B C 1
ATOM 9024 O O . THR B 1 531 ? 17.812 -13.43 -5.836 1 89 531 THR B O 1
ATOM 9027 N N . SER B 1 532 ? 18.406 -12.016 -4.195 1 91.62 532 SER B N 1
ATOM 9028 C CA . SER B 1 532 ? 19.625 -11.602 -4.867 1 91.62 532 SER B CA 1
ATOM 9029 C C . SER B 1 532 ? 20.625 -12.75 -4.945 1 91.62 532 SER B C 1
ATOM 9031 O O . SER B 1 532 ? 21.312 -12.922 -5.961 1 91.62 532 SER B O 1
ATOM 9033 N N . ILE B 1 533 ? 20.766 -13.445 -3.879 1 91.81 533 ILE B N 1
ATOM 9034 C CA . ILE B 1 533 ? 21.672 -14.578 -3.836 1 91.81 533 ILE B CA 1
ATOM 9035 C C . ILE B 1 533 ? 21.25 -15.625 -4.863 1 91.81 533 ILE B C 1
ATOM 9037 O O . ILE B 1 533 ? 22.078 -16.188 -5.574 1 91.81 533 ILE B O 1
ATOM 9041 N N . LYS B 1 534 ? 19.969 -15.852 -4.938 1 89.44 534 LYS B N 1
ATOM 9042 C CA . LYS B 1 534 ? 19.453 -16.828 -5.898 1 89.44 534 LYS B CA 1
ATOM 9043 C C . LYS B 1 534 ? 19.641 -16.328 -7.332 1 89.44 534 LYS B C 1
ATOM 9045 O O . LYS B 1 534 ? 19.875 -17.141 -8.242 1 89.44 534 LYS B O 1
ATOM 9050 N N . GLY B 1 535 ? 19.516 -15.055 -7.531 1 88.94 535 GLY B N 1
ATOM 9051 C CA . GLY B 1 535 ? 19.828 -14.484 -8.836 1 88.94 535 GLY B CA 1
ATOM 9052 C C . GLY B 1 535 ? 21.266 -14.695 -9.25 1 88.94 535 GLY B C 1
ATOM 9053 O O . GLY B 1 535 ? 21.547 -15.055 -10.398 1 88.94 535 GLY B O 1
ATOM 9054 N N . ILE B 1 536 ? 22.172 -14.516 -8.297 1 90.81 536 ILE B N 1
ATOM 9055 C CA . ILE B 1 536 ? 23.594 -14.727 -8.539 1 90.81 536 ILE B CA 1
ATOM 9056 C C . ILE B 1 536 ? 23.859 -16.203 -8.812 1 90.81 536 ILE B C 1
ATOM 9058 O O . ILE B 1 536 ? 24.656 -16.547 -9.688 1 90.81 536 ILE B O 1
ATOM 9062 N N . GLU B 1 537 ? 23.172 -16.984 -8.047 1 90.94 537 GLU B N 1
ATOM 9063 C CA . GLU B 1 537 ? 23.312 -18.422 -8.242 1 90.94 537 GLU B CA 1
ATOM 9064 C C . GLU B 1 537 ? 22.859 -18.844 -9.633 1 90.94 537 GLU B C 1
ATOM 9066 O O . GLU B 1 537 ? 23.531 -19.625 -10.305 1 90.94 537 GLU B O 1
ATOM 9071 N N . MET B 1 538 ? 21.781 -18.375 -10.023 1 87.62 538 MET B N 1
ATOM 9072 C CA . MET B 1 538 ? 21.219 -18.688 -11.336 1 87.62 538 MET B CA 1
ATOM 9073 C C . MET B 1 538 ? 22.172 -18.234 -12.445 1 87.62 538 MET B C 1
ATOM 9075 O O . MET B 1 538 ? 22.406 -18.969 -13.398 1 87.62 538 MET B O 1
ATOM 9079 N N . LEU B 1 539 ? 22.688 -17.047 -12.328 1 89.12 539 LEU B N 1
ATOM 9080 C CA . LEU B 1 539 ? 23.609 -16.5 -13.312 1 89.12 539 LEU B CA 1
ATOM 9081 C C . LEU B 1 539 ? 24.891 -17.328 -13.367 1 89.12 539 LEU B C 1
ATOM 9083 O O . LEU B 1 539 ? 25.422 -17.594 -14.445 1 89.12 539 LEU B O 1
ATOM 9087 N N . SER B 1 540 ? 25.344 -17.656 -12.195 1 91.38 540 SER B N 1
ATOM 9088 C CA . SER B 1 540 ? 26.578 -18.453 -12.109 1 91.38 540 SER B CA 1
ATOM 9089 C C . SER B 1 540 ? 26.375 -19.828 -12.734 1 91.38 540 SER B C 1
ATOM 9091 O O . SER B 1 540 ? 27.266 -20.344 -13.414 1 91.38 540 SER B O 1
ATOM 9093 N N . THR B 1 541 ? 25.266 -20.422 -12.453 1 88.25 541 THR B N 1
ATOM 9094 C CA . THR B 1 541 ? 24.984 -21.75 -13 1 88.25 541 THR B CA 1
ATOM 9095 C C . THR B 1 541 ? 24.828 -21.688 -14.516 1 88.25 541 THR B C 1
ATOM 9097 O O . THR B 1 541 ? 25.297 -22.578 -15.227 1 88.25 541 THR B O 1
ATOM 9100 N N . ARG B 1 542 ? 24.281 -20.703 -15.008 1 85.19 542 ARG B N 1
ATOM 9101 C CA . ARG B 1 542 ? 24.016 -20.562 -16.438 1 85.19 542 ARG B CA 1
ATOM 9102 C C . ARG B 1 542 ? 25.281 -20.219 -17.203 1 85.19 542 ARG B C 1
ATOM 9104 O O . ARG B 1 542 ? 25.5 -20.719 -18.312 1 85.19 542 ARG B O 1
ATOM 9111 N N . LEU B 1 543 ? 26.078 -19.375 -16.641 1 88.31 543 LEU B N 1
ATOM 9112 C CA . LEU B 1 543 ? 27.219 -18.844 -17.375 1 88.31 543 LEU B CA 1
ATOM 9113 C C . LEU B 1 543 ? 28.484 -19.641 -17.078 1 88.31 543 LEU B C 1
ATOM 9115 O O . LEU B 1 543 ? 29.422 -19.641 -17.875 1 88.31 543 LEU B O 1
ATOM 9119 N N . ASN B 1 544 ? 28.516 -20.266 -15.945 1 88.62 544 ASN B N 1
ATOM 9120 C CA . ASN B 1 544 ? 29.734 -20.969 -15.562 1 88.62 544 ASN B CA 1
ATOM 9121 C C . ASN B 1 544 ? 29.594 -22.484 -15.781 1 88.62 544 ASN B C 1
ATOM 9123 O O . ASN B 1 544 ? 30.484 -23.25 -15.406 1 88.62 544 ASN B O 1
ATOM 9127 N N . HIS B 1 545 ? 28.516 -22.875 -16.328 1 81.31 545 HIS B N 1
ATOM 9128 C CA . HIS B 1 545 ? 28.281 -24.312 -16.531 1 81.31 545 HIS B CA 1
ATOM 9129 C C . HIS B 1 545 ? 29.297 -24.891 -17.516 1 81.31 545 HIS B C 1
ATOM 9131 O O . HIS B 1 545 ? 29.828 -25.984 -17.297 1 81.31 545 HIS B O 1
ATOM 9137 N N . LYS B 1 546 ? 29.609 -24.219 -18.625 1 73.62 546 LYS B N 1
ATOM 9138 C CA . LYS B 1 546 ? 30.578 -24.734 -19.594 1 73.62 546 LYS B CA 1
ATOM 9139 C C . LYS B 1 546 ? 31.922 -24.016 -19.469 1 73.62 546 LYS B C 1
ATOM 9141 O O . LYS B 1 546 ? 32.969 -24.656 -19.422 1 73.62 546 LYS B O 1
ATOM 9146 N N . ILE B 1 547 ? 31.766 -22.656 -19.375 1 76.44 547 ILE B N 1
ATOM 9147 C CA . ILE B 1 547 ? 32.938 -21.797 -19.25 1 76.44 547 ILE B CA 1
ATOM 9148 C C . ILE B 1 547 ? 32.75 -20.844 -18.062 1 76.44 547 ILE B C 1
ATOM 9150 O O . ILE B 1 547 ? 31.625 -20.406 -17.797 1 76.44 547 ILE B O 1
ATOM 9154 N N . ASN B 1 548 ? 33.812 -20.766 -17.25 1 82.31 548 ASN B N 1
ATOM 9155 C CA . ASN B 1 548 ? 33.781 -19.797 -16.156 1 82.31 548 ASN B CA 1
ATOM 9156 C C . ASN B 1 548 ? 33.812 -18.359 -16.656 1 82.31 548 ASN B C 1
ATOM 9158 O O . ASN B 1 548 ? 34.875 -17.766 -16.781 1 82.31 548 ASN B O 1
ATOM 9162 N N . ARG B 1 549 ? 32.719 -17.859 -16.906 1 87.38 549 ARG B N 1
ATOM 9163 C CA . ARG B 1 549 ? 32.625 -16.531 -17.516 1 87.38 549 ARG B CA 1
ATOM 9164 C C . ARG B 1 549 ? 32.188 -15.492 -16.5 1 87.38 549 ARG B C 1
ATOM 9166 O O . ARG B 1 549 ? 32.406 -14.297 -16.672 1 87.38 549 ARG B O 1
ATOM 9173 N N . PHE B 1 550 ? 31.594 -15.977 -15.445 1 92.12 550 PHE B N 1
ATOM 9174 C CA . PHE B 1 550 ? 31 -15.047 -14.5 1 92.12 550 PHE B CA 1
ATOM 9175 C C . PHE B 1 550 ? 31.703 -15.109 -13.156 1 92.12 550 PHE B C 1
ATOM 9177 O O . PHE B 1 550 ? 31.75 -16.156 -12.508 1 92.12 550 PHE B O 1
ATOM 9184 N N . TRP B 1 551 ? 32.312 -13.922 -12.758 1 91.75 551 TRP B N 1
ATOM 9185 C CA . TRP B 1 551 ? 33.094 -13.859 -11.523 1 91.75 551 TRP B CA 1
ATOM 9186 C C . TRP B 1 551 ? 32.625 -12.711 -10.641 1 91.75 551 TRP B C 1
ATOM 9188 O O . TRP B 1 551 ? 32.156 -11.688 -11.141 1 91.75 551 TRP B O 1
ATOM 9198 N N . LEU B 1 552 ? 32.688 -12.992 -9.352 1 93.31 552 LEU B N 1
ATOM 9199 C CA . LEU B 1 552 ? 32.375 -11.969 -8.367 1 93.31 552 LEU B CA 1
ATOM 9200 C C . LEU B 1 552 ? 33.625 -11.453 -7.672 1 93.31 552 LEU B C 1
ATOM 9202 O O . LEU B 1 552 ? 34.438 -12.25 -7.191 1 93.31 552 LEU B O 1
ATOM 9206 N N . LEU B 1 553 ? 33.719 -10.125 -7.707 1 91.62 553 LEU B N 1
ATOM 9207 C CA . LEU B 1 553 ? 34.906 -9.5 -7.152 1 91.62 553 LEU B CA 1
ATOM 9208 C C . LEU B 1 553 ? 34.594 -8.758 -5.859 1 91.62 553 LEU B C 1
ATOM 9210 O O . LEU B 1 553 ? 33.562 -8.102 -5.762 1 91.62 553 LEU B O 1
ATOM 9214 N N . ASN B 1 554 ? 35.375 -8.812 -4.824 1 88.62 554 ASN B N 1
ATOM 9215 C CA . ASN B 1 554 ? 35.375 -7.996 -3.615 1 88.62 554 ASN B CA 1
ATOM 9216 C C . ASN B 1 554 ? 34.125 -8.25 -2.783 1 88.62 554 ASN B C 1
ATOM 9218 O O . ASN B 1 554 ? 33.406 -7.309 -2.414 1 88.62 554 ASN B O 1
ATOM 9222 N N . LEU B 1 555 ? 33.844 -9.477 -2.527 1 87.75 555 LEU B N 1
ATOM 9223 C CA . LEU B 1 555 ? 32.688 -9.789 -1.683 1 87.75 555 LEU B CA 1
ATOM 9224 C C . LEU B 1 555 ? 33.062 -9.781 -0.209 1 87.75 555 LEU B C 1
ATOM 9226 O O . LEU B 1 555 ? 34.156 -10.281 0.156 1 87.75 555 LEU B O 1
ATOM 9230 N N . ASN B 1 556 ? 32.312 -9.156 0.536 1 87 556 ASN B N 1
ATOM 9231 C CA . ASN B 1 556 ? 32.531 -9.164 1.98 1 87 556 ASN B CA 1
ATOM 9232 C C . ASN B 1 556 ? 32.375 -10.562 2.568 1 87 556 ASN B C 1
ATOM 9234 O O . ASN B 1 556 ? 31.609 -11.375 2.037 1 87 556 ASN B O 1
ATOM 9238 N N . SER B 1 557 ? 33.031 -10.844 3.689 1 85.69 557 SER B N 1
ATOM 9239 C CA . SER B 1 557 ? 33.031 -12.164 4.305 1 85.69 557 SER B CA 1
ATOM 9240 C C . SER B 1 557 ? 31.656 -12.539 4.801 1 85.69 557 SER B C 1
ATOM 9242 O O . SER B 1 557 ? 31.25 -13.703 4.734 1 85.69 557 SER B O 1
ATOM 9244 N N . ASP B 1 558 ? 30.938 -11.547 5.219 1 86.94 558 ASP B N 1
ATOM 9245 C CA . ASP B 1 558 ? 29.594 -11.82 5.719 1 86.94 558 ASP B CA 1
ATOM 9246 C C . ASP B 1 558 ? 28.672 -12.242 4.586 1 86.94 558 ASP B C 1
ATOM 9248 O O . ASP B 1 558 ? 27.812 -13.109 4.773 1 86.94 558 ASP B O 1
ATOM 9252 N N . ILE B 1 559 ? 28.953 -11.688 3.484 1 88.88 559 ILE B N 1
ATOM 9253 C CA . ILE B 1 559 ? 28.125 -12 2.33 1 88.88 559 ILE B CA 1
ATOM 9254 C C . ILE B 1 559 ? 28.469 -13.398 1.809 1 88.88 559 ILE B C 1
ATOM 9256 O O . ILE B 1 559 ? 27.578 -14.148 1.399 1 88.88 559 ILE B O 1
ATOM 9260 N N . VAL B 1 560 ? 29.766 -13.727 1.866 1 89.06 560 VAL B N 1
ATOM 9261 C CA . VAL B 1 560 ? 30.203 -15.039 1.415 1 89.06 560 VAL B CA 1
ATOM 9262 C C . VAL B 1 560 ? 29.609 -16.125 2.309 1 89.06 560 VAL B C 1
ATOM 9264 O O . VAL B 1 560 ? 29.188 -17.172 1.823 1 89.06 560 VAL B O 1
ATOM 9267 N N . ARG B 1 561 ? 29.516 -15.852 3.533 1 87.94 561 ARG B N 1
ATOM 9268 C CA . ARG B 1 561 ? 28.922 -16.797 4.477 1 87.94 561 ARG B CA 1
ATOM 9269 C C . ARG B 1 561 ? 27.438 -17 4.172 1 87.94 561 ARG B C 1
ATOM 9271 O O . ARG B 1 561 ? 26.953 -18.141 4.207 1 87.94 561 ARG B O 1
ATOM 9278 N N . ARG B 1 562 ? 26.797 -15.961 3.873 1 89.06 562 ARG B N 1
ATOM 9279 C CA . ARG B 1 562 ? 25.359 -16.047 3.562 1 89.06 562 ARG B CA 1
ATOM 9280 C C . ARG B 1 562 ? 25.141 -16.812 2.264 1 89.06 562 ARG B C 1
ATOM 9282 O O . ARG B 1 562 ? 24.188 -17.594 2.156 1 89.06 562 ARG B O 1
ATOM 9289 N N . ILE B 1 563 ? 26 -16.594 1.348 1 90 563 ILE B N 1
ATOM 9290 C CA . ILE B 1 563 ? 25.891 -17.281 0.062 1 90 563 ILE B CA 1
ATOM 9291 C C . ILE B 1 563 ? 26.109 -18.781 0.253 1 90 563 ILE B C 1
ATOM 9293 O O . ILE B 1 563 ? 25.422 -19.594 -0.36 1 90 563 ILE B O 1
ATOM 9297 N N . ASN B 1 564 ? 26.984 -19.125 1.113 1 89.06 564 ASN B N 1
ATOM 9298 C CA . ASN B 1 564 ? 27.281 -20.531 1.355 1 89.06 564 ASN B CA 1
ATOM 9299 C C . ASN B 1 564 ? 26.125 -21.25 2.037 1 89.06 564 ASN B C 1
ATOM 9301 O O . ASN B 1 564 ? 25.922 -22.453 1.836 1 89.06 564 ASN B O 1
ATOM 9305 N N . ILE B 1 565 ? 25.391 -20.516 2.74 1 87.69 565 ILE B N 1
ATOM 9306 C CA . ILE B 1 565 ? 24.281 -21.109 3.467 1 87.69 565 ILE B CA 1
ATOM 9307 C C . ILE B 1 565 ? 23.062 -21.188 2.553 1 87.69 565 ILE B C 1
ATOM 9309 O O . ILE B 1 565 ? 22.328 -22.188 2.572 1 87.69 565 ILE B O 1
ATOM 9313 N N . LEU B 1 566 ? 22.906 -20.219 1.721 1 89.81 566 LEU B N 1
ATOM 9314 C CA . LEU B 1 566 ? 21.625 -20.047 1.048 1 89.81 566 LEU B CA 1
ATOM 9315 C C . LEU B 1 566 ? 21.688 -20.531 -0.396 1 89.81 566 LEU B C 1
ATOM 9317 O O . LEU B 1 566 ? 20.656 -20.75 -1.036 1 89.81 566 LEU B O 1
ATOM 9321 N N . ALA B 1 567 ? 22.844 -20.625 -0.912 1 88.31 567 ALA B N 1
ATOM 9322 C CA . ALA B 1 567 ? 22.969 -21.016 -2.312 1 88.31 567 ALA B CA 1
ATOM 9323 C C . ALA B 1 567 ? 23.938 -22.188 -2.467 1 88.31 567 ALA B C 1
ATOM 9325 O O . ALA B 1 567 ? 24.703 -22.484 -1.555 1 88.31 567 ALA B O 1
ATOM 9326 N N . ASP B 1 568 ? 23.719 -22.844 -3.598 1 86.12 568 ASP B N 1
ATOM 9327 C CA . ASP B 1 568 ? 24.672 -23.875 -3.98 1 86.12 568 ASP B CA 1
ATOM 9328 C C . ASP B 1 568 ? 25.922 -23.266 -4.617 1 86.12 568 ASP B C 1
ATOM 9330 O O . ASP B 1 568 ? 25.828 -22.641 -5.672 1 86.12 568 ASP B O 1
ATOM 9334 N N . ASN B 1 569 ? 26.984 -23.344 -3.908 1 85.12 569 ASN B N 1
ATOM 9335 C CA . ASN B 1 569 ? 28.219 -22.672 -4.312 1 85.12 569 ASN B CA 1
ATOM 9336 C C . ASN B 1 569 ? 28.969 -23.469 -5.387 1 85.12 569 ASN B C 1
ATOM 9338 O O . ASN B 1 569 ? 30.125 -23.188 -5.68 1 85.12 569 ASN B O 1
ATOM 9342 N N . LYS B 1 570 ? 28.281 -24.344 -6.043 1 84.69 570 LYS B N 1
ATOM 9343 C CA . LYS B 1 570 ? 28.953 -25.203 -7.008 1 84.69 570 LYS B CA 1
ATOM 9344 C C . LYS B 1 570 ? 29.484 -24.391 -8.188 1 84.69 570 LYS B C 1
ATOM 9346 O O . LYS B 1 570 ? 30.594 -24.625 -8.664 1 84.69 570 LYS B O 1
ATOM 9351 N N . TYR B 1 571 ? 28.844 -23.391 -8.562 1 88 571 TYR B N 1
ATOM 9352 C CA . TYR B 1 571 ? 29.203 -22.672 -9.766 1 88 571 TYR B CA 1
ATOM 9353 C C . TYR B 1 571 ? 29.547 -21.219 -9.445 1 88 571 TYR B C 1
ATOM 9355 O O . TYR B 1 571 ? 29.766 -20.406 -10.352 1 88 571 TYR B O 1
ATOM 9363 N N . ILE B 1 572 ? 29.641 -20.859 -8.234 1 90.31 572 ILE B N 1
ATOM 9364 C CA . ILE B 1 572 ? 29.953 -19.484 -7.867 1 90.31 572 ILE B CA 1
ATOM 9365 C C . ILE B 1 572 ? 31.469 -19.312 -7.793 1 90.31 572 ILE B C 1
ATOM 9367 O O . ILE B 1 572 ? 32.156 -20.094 -7.145 1 90.31 572 ILE B O 1
ATOM 9371 N N . ARG B 1 573 ? 32 -18.344 -8.516 1 89.69 573 ARG B N 1
ATOM 9372 C CA . ARG B 1 573 ? 33.438 -18.062 -8.562 1 89.69 573 ARG B CA 1
ATOM 9373 C C . ARG B 1 573 ? 33.75 -16.688 -7.949 1 89.69 573 ARG B C 1
ATOM 9375 O O . ARG B 1 573 ? 33.125 -15.688 -8.32 1 89.69 573 ARG B O 1
ATOM 9382 N N . LEU B 1 574 ? 34.656 -16.719 -7.031 1 90.12 574 LEU B N 1
ATOM 9383 C CA . LEU B 1 574 ? 34.969 -15.508 -6.293 1 90.12 574 LEU B CA 1
ATOM 9384 C C . LEU B 1 574 ? 36.406 -15.086 -6.543 1 90.12 574 LEU B C 1
ATOM 9386 O O . LEU B 1 574 ? 37.281 -15.93 -6.672 1 90.12 574 LEU B O 1
ATOM 9390 N N . ILE B 1 575 ? 36.562 -13.758 -6.73 1 86.44 575 ILE B N 1
ATOM 9391 C CA . ILE B 1 575 ? 37.875 -13.156 -6.789 1 86.44 575 ILE B CA 1
ATOM 9392 C C . ILE B 1 575 ? 38.094 -12.242 -5.586 1 86.44 575 ILE B C 1
ATOM 9394 O O . ILE B 1 575 ? 37.281 -11.359 -5.324 1 86.44 575 ILE B O 1
ATOM 9398 N N . GLY B 1 576 ? 38.938 -12.484 -4.824 1 80.94 576 GLY B N 1
ATOM 9399 C CA . GLY B 1 576 ? 39.188 -11.742 -3.596 1 80.94 576 GLY B CA 1
ATOM 9400 C C . GLY B 1 576 ? 39.5 -10.281 -3.832 1 80.94 576 GLY B C 1
ATOM 9401 O O . GLY B 1 576 ? 38.875 -9.391 -3.26 1 80.94 576 GLY B O 1
ATOM 9402 N N . ASN B 1 577 ? 40.625 -10.125 -4.605 1 83.38 577 ASN B N 1
ATOM 9403 C CA . ASN B 1 577 ? 41.062 -8.766 -4.84 1 83.38 577 ASN B CA 1
ATOM 9404 C C . ASN B 1 577 ? 41.375 -8.516 -6.316 1 83.38 577 ASN B C 1
ATOM 9406 O O . ASN B 1 577 ? 41.5 -9.469 -7.094 1 83.38 577 ASN B O 1
ATOM 9410 N N . GLU B 1 578 ? 41.5 -7.254 -6.668 1 85.56 578 GLU B N 1
ATOM 9411 C CA . GLU B 1 578 ? 41.719 -6.852 -8.055 1 85.56 578 GLU B CA 1
ATOM 9412 C C . GLU B 1 578 ? 43.031 -7.383 -8.586 1 85.56 578 GLU B C 1
ATOM 9414 O O . GLU B 1 578 ? 43.156 -7.656 -9.781 1 85.56 578 GLU B O 1
ATOM 9419 N N . GLU B 1 579 ? 43.938 -7.605 -7.703 1 78.56 579 GLU B N 1
ATOM 9420 C CA . GLU B 1 579 ? 45.25 -8.07 -8.102 1 78.56 579 GLU B CA 1
ATOM 9421 C C . GLU B 1 579 ? 45.219 -9.523 -8.57 1 78.56 579 GLU B C 1
ATOM 9423 O O . GLU B 1 579 ? 46.062 -9.945 -9.359 1 78.56 579 GLU B O 1
ATOM 9428 N N . ASN B 1 580 ? 44.281 -10.18 -8.141 1 82.06 580 ASN B N 1
ATOM 9429 C CA . ASN B 1 580 ? 44.188 -11.602 -8.445 1 82.06 580 ASN B CA 1
ATOM 9430 C C . ASN B 1 580 ? 43.469 -11.844 -9.766 1 82.06 580 ASN B C 1
ATOM 9432 O O . ASN B 1 580 ? 43.375 -12.984 -10.234 1 82.06 580 ASN B O 1
ATOM 9436 N N . ILE B 1 581 ? 43.031 -10.812 -10.391 1 86.62 581 ILE B N 1
ATOM 9437 C CA . ILE B 1 581 ? 42.281 -10.945 -11.617 1 86.62 581 ILE B CA 1
ATOM 9438 C C . ILE B 1 581 ? 43.156 -11.523 -12.719 1 86.62 581 ILE B C 1
ATOM 9440 O O . ILE B 1 581 ? 42.719 -12.406 -13.469 1 86.62 581 ILE B O 1
ATOM 9444 N N . LYS B 1 582 ? 44.375 -11.031 -12.758 1 81 582 LYS B N 1
ATOM 9445 C CA . LYS B 1 582 ? 45.312 -11.461 -13.797 1 81 582 LYS B CA 1
ATOM 9446 C C . LYS B 1 582 ? 45.562 -12.961 -13.703 1 81 582 LYS B C 1
ATOM 9448 O O . LYS B 1 582 ? 45.562 -13.664 -14.719 1 81 582 LYS B O 1
ATOM 9453 N N . ASP B 1 583 ? 45.75 -13.383 -12.5 1 78.44 583 ASP B N 1
ATOM 9454 C CA . ASP B 1 583 ? 46.094 -14.781 -12.281 1 78.44 583 ASP B CA 1
ATOM 9455 C C . ASP B 1 583 ? 44.906 -15.695 -12.578 1 78.44 583 ASP B C 1
ATOM 9457 O O . ASP B 1 583 ? 45.062 -16.75 -13.188 1 78.44 583 ASP B O 1
ATOM 9461 N N . VAL B 1 584 ? 43.781 -15.281 -12.172 1 81.06 584 VAL B N 1
ATOM 9462 C CA . VAL B 1 584 ? 42.594 -16.109 -12.289 1 81.06 584 VAL B CA 1
ATOM 9463 C C . VAL B 1 584 ? 42.188 -16.219 -13.758 1 81.06 584 VAL B C 1
ATOM 9465 O O . VAL B 1 584 ? 41.812 -17.297 -14.219 1 81.06 584 VAL B O 1
ATOM 9468 N N . LEU B 1 585 ? 42.344 -15.164 -14.461 1 82.44 585 LEU B N 1
ATOM 9469 C CA . LEU B 1 585 ? 41.938 -15.172 -15.859 1 82.44 585 LEU B CA 1
ATOM 9470 C C . LEU B 1 585 ? 42.938 -15.953 -16.703 1 82.44 585 LEU B C 1
ATOM 9472 O O . LEU B 1 585 ? 42.562 -16.594 -17.688 1 82.44 585 LEU B O 1
ATOM 9476 N N . HIS B 1 586 ? 44.188 -15.891 -16.344 1 78.62 586 HIS B N 1
ATOM 9477 C CA . HIS B 1 586 ? 45.219 -16.656 -17.062 1 78.62 586 HIS B CA 1
ATOM 9478 C C . HIS B 1 586 ? 45 -18.156 -16.891 1 78.62 586 HIS B C 1
ATOM 9480 O O . HIS B 1 586 ? 45.156 -18.922 -17.828 1 78.62 586 HIS B O 1
ATOM 9486 N N . GLU B 1 587 ? 44.656 -18.422 -15.711 1 77.12 587 GLU B N 1
ATOM 9487 C CA . GLU B 1 587 ? 44.406 -19.828 -15.422 1 77.12 587 GLU B CA 1
ATOM 9488 C C . GLU B 1 587 ? 43.156 -20.328 -16.141 1 77.12 587 GLU B C 1
ATOM 9490 O O . GLU B 1 587 ? 43.125 -21.484 -16.609 1 77.12 587 GLU B O 1
ATOM 9495 N N . ASN B 1 588 ? 42.219 -19.5 -16.188 1 76.38 588 ASN B N 1
ATOM 9496 C CA . ASN B 1 588 ? 40.969 -19.859 -16.844 1 76.38 588 ASN B CA 1
ATOM 9497 C C . ASN B 1 588 ? 41.156 -20 -18.359 1 76.38 588 ASN B C 1
ATOM 9499 O O . ASN B 1 588 ? 40.531 -20.875 -18.969 1 76.38 588 ASN B O 1
ATOM 9503 N N . ASP B 1 589 ? 41.938 -19.156 -18.938 1 72.81 589 ASP B N 1
ATOM 9504 C CA . ASP B 1 589 ? 42.219 -19.25 -20.375 1 72.81 589 ASP B CA 1
ATOM 9505 C C . ASP B 1 589 ? 43.031 -20.484 -20.703 1 72.81 589 ASP B C 1
ATOM 9507 O O . ASP B 1 589 ? 42.844 -21.109 -21.75 1 72.81 589 ASP B O 1
ATOM 9511 N N . ALA B 1 590 ? 43.938 -20.781 -19.766 1 67.94 590 ALA B N 1
ATOM 9512 C CA . ALA B 1 590 ? 44.75 -21.984 -19.953 1 67.94 590 ALA B CA 1
ATOM 9513 C C . ALA B 1 590 ? 43.875 -23.234 -19.891 1 67.94 590 ALA B C 1
ATOM 9515 O O . ALA B 1 590 ? 44.094 -24.188 -20.656 1 67.94 590 ALA B O 1
ATOM 9516 N N . LEU B 1 591 ? 42.969 -23.141 -19 1 66.25 591 LEU B N 1
ATOM 9517 C CA . LEU B 1 591 ? 42.094 -24.281 -18.859 1 66.25 591 LEU B CA 1
ATOM 9518 C C . LEU B 1 591 ? 41.219 -24.453 -20.094 1 66.25 591 LEU B C 1
ATOM 9520 O O . LEU B 1 591 ? 40.938 -25.578 -20.516 1 66.25 591 LEU B O 1
ATOM 9524 N N . LEU B 1 592 ? 40.781 -23.406 -20.625 1 64.44 592 LEU B N 1
ATOM 9525 C CA . LEU B 1 592 ? 39.938 -23.438 -21.828 1 64.44 592 LEU B CA 1
ATOM 9526 C C . LEU B 1 592 ? 40.75 -23.953 -23.016 1 64.44 592 LEU B C 1
ATOM 9528 O O . LEU B 1 592 ? 40.219 -24.672 -23.859 1 64.44 592 LEU B O 1
ATOM 9532 N N . SER B 1 593 ? 42 -23.562 -23.062 1 61.72 593 SER B N 1
ATOM 9533 C CA . SER B 1 593 ? 42.844 -24.031 -24.156 1 61.72 593 SER B CA 1
ATOM 9534 C C . SER B 1 593 ? 43.188 -25.5 -24.016 1 61.72 593 SER B C 1
ATOM 9536 O O . SER B 1 593 ? 43.344 -26.219 -25.016 1 61.72 593 SER B O 1
ATOM 9538 N N . ASN B 1 594 ? 43.344 -25.922 -22.688 1 56.22 594 ASN B N 1
ATOM 9539 C CA . ASN B 1 594 ? 43.75 -27.312 -22.5 1 56.22 594 ASN B CA 1
ATOM 9540 C C . ASN B 1 594 ? 42.531 -28.234 -22.391 1 56.22 594 ASN B C 1
ATOM 9542 O O . ASN B 1 594 ? 42.688 -29.453 -22.328 1 56.22 594 ASN B O 1
ATOM 9546 N N . GLY B 1 595 ? 41.375 -27.938 -22.766 1 51.28 595 GLY B N 1
ATOM 9547 C CA . GLY B 1 595 ? 40.188 -28.766 -22.781 1 51.28 595 GLY B CA 1
ATOM 9548 C C . GLY B 1 595 ? 39.812 -29.328 -21.406 1 51.28 595 GLY B C 1
ATOM 9549 O O . GLY B 1 595 ? 38.938 -30.188 -21.297 1 51.28 595 GLY B O 1
ATOM 9550 N N . GLU B 1 596 ? 40.656 -29.391 -20.312 1 44.16 596 GLU B N 1
ATOM 9551 C CA . GLU B 1 596 ? 40.5 -30.125 -19.078 1 44.16 596 GLU B CA 1
ATOM 9552 C C . GLU B 1 596 ? 39.656 -29.344 -18.078 1 44.16 596 GLU B C 1
ATOM 9554 O O . GLU B 1 596 ? 40.094 -28.297 -17.594 1 44.16 596 GLU B O 1
ATOM 9559 N N . PHE B 1 597 ? 38.469 -29.281 -18.172 1 43.47 597 PHE B N 1
ATOM 9560 C CA . PHE B 1 597 ? 37.594 -28.594 -17.234 1 43.47 597 PHE B CA 1
ATOM 9561 C C . PHE B 1 597 ? 37.625 -29.266 -15.867 1 43.47 597 PHE B C 1
ATOM 9563 O O . PHE B 1 597 ? 36.906 -30.234 -15.625 1 43.47 597 PHE B O 1
ATOM 9570 N N . GLU B 1 598 ? 38.75 -29.859 -15.305 1 36.75 598 GLU B N 1
ATOM 9571 C CA . GLU B 1 598 ? 38.656 -30.453 -13.977 1 36.75 598 GLU B CA 1
ATOM 9572 C C . GLU B 1 598 ? 38.125 -29.438 -12.953 1 36.75 598 GLU B C 1
ATOM 9574 O O . GLU B 1 598 ? 38.219 -28.234 -13.172 1 36.75 598 GLU B O 1
ATOM 9579 N N . ASN B 1 599 ? 37.656 -29.984 -11.625 1 36.66 599 ASN B N 1
ATOM 9580 C CA . ASN B 1 599 ? 37.094 -29.531 -10.359 1 36.66 599 ASN B CA 1
ATOM 9581 C C . ASN B 1 599 ? 37.969 -28.453 -9.719 1 36.66 599 ASN B C 1
ATOM 9583 O O . ASN B 1 599 ? 38.812 -28.734 -8.852 1 36.66 599 ASN B O 1
ATOM 9587 N N . SER B 1 600 ? 38.531 -27.594 -10.258 1 34.72 600 SER B N 1
ATOM 9588 C CA . SER B 1 600 ? 39.406 -26.656 -9.57 1 34.72 600 SER B CA 1
ATOM 9589 C C . SER B 1 600 ? 38.656 -25.859 -8.516 1 34.72 600 SER B C 1
ATOM 9591 O O . SER B 1 600 ? 38.344 -24.688 -8.711 1 34.72 600 SER B O 1
ATOM 9593 N N . ILE B 1 601 ? 37.656 -26.344 -7.871 1 36.84 601 ILE B N 1
ATOM 9594 C CA . ILE B 1 601 ? 36.938 -25.703 -6.777 1 36.84 601 ILE B CA 1
ATOM 9595 C C . ILE B 1 601 ? 37.938 -25.266 -5.695 1 36.84 601 ILE B C 1
ATOM 9597 O O . ILE B 1 601 ? 37.688 -24.281 -4.992 1 36.84 601 ILE B O 1
ATOM 9601 N N . ASP B 1 602 ? 39.031 -26.078 -5.297 1 33.47 602 ASP B N 1
ATOM 9602 C CA . ASP B 1 602 ? 39.781 -26.078 -4.035 1 33.47 602 ASP B CA 1
ATOM 9603 C C . ASP B 1 602 ? 40.75 -24.906 -3.967 1 33.47 602 ASP B C 1
ATOM 9605 O O . ASP B 1 602 ? 41.25 -24.578 -2.896 1 33.47 602 ASP B O 1
ATOM 9609 N N . VAL B 1 603 ? 41.25 -24.406 -5.016 1 33.75 603 VAL B N 1
ATOM 9610 C CA . VAL B 1 603 ? 42.438 -23.578 -4.809 1 33.75 603 VAL B CA 1
ATOM 9611 C C . VAL B 1 603 ? 42.031 -22.219 -4.258 1 33.75 603 VAL B C 1
ATOM 9613 O O . VAL B 1 603 ? 42.688 -21.672 -3.377 1 33.75 603 VAL B O 1
ATOM 9616 N N . GLY B 1 604 ? 41 -21.625 -4.656 1 33.56 604 GLY B N 1
ATOM 9617 C CA . GLY B 1 604 ? 40.75 -20.234 -4.281 1 33.56 604 GLY B CA 1
ATOM 9618 C C . GLY B 1 604 ? 40.125 -20.078 -2.908 1 33.56 604 GLY B C 1
ATOM 9619 O O . GLY B 1 604 ? 40.094 -18.984 -2.352 1 33.56 604 GLY B O 1
ATOM 9620 N N . MET B 1 605 ? 39.406 -21.078 -2.387 1 36.41 605 MET B N 1
ATOM 9621 C CA . MET B 1 605 ? 38.906 -20.984 -1.015 1 36.41 605 MET B CA 1
ATOM 9622 C C . MET B 1 605 ? 40.062 -21.141 -0.016 1 36.41 605 MET B C 1
ATOM 9624 O O . MET B 1 605 ? 39.938 -20.75 1.147 1 36.41 605 MET B O 1
ATOM 9628 N N . LYS B 1 606 ? 41.094 -21.953 -0.188 1 32.62 606 LYS B N 1
ATOM 9629 C CA . LYS B 1 606 ? 42.156 -22.141 0.796 1 32.62 606 LYS B CA 1
ATOM 9630 C C . LYS B 1 606 ? 42.906 -20.844 1.039 1 32.62 606 LYS B C 1
ATOM 9632 O O . LYS B 1 606 ? 43.344 -20.562 2.164 1 32.62 606 LYS B O 1
ATOM 9637 N N . LYS B 1 607 ? 43.094 -20.047 0.066 1 34.78 607 LYS B N 1
ATOM 9638 C CA . LYS B 1 607 ? 43.938 -18.891 0.352 1 34.78 607 LYS B CA 1
ATOM 9639 C C . LYS B 1 607 ? 43.188 -17.859 1.173 1 34.78 607 LYS B C 1
ATOM 9641 O O . LYS B 1 607 ? 43.781 -17.047 1.893 1 34.78 607 LYS B O 1
ATOM 9646 N N . MET B 1 608 ? 41.875 -17.859 1.076 1 36.88 608 MET B N 1
ATOM 9647 C CA . MET B 1 608 ? 41.156 -16.875 1.885 1 36.88 608 MET B CA 1
ATOM 9648 C C . MET B 1 608 ? 41.094 -17.312 3.342 1 36.88 608 MET B C 1
ATOM 9650 O O . MET B 1 608 ? 41.094 -16.484 4.25 1 36.88 608 MET B O 1
ATOM 9654 N N . VAL B 1 609 ? 40.969 -18.656 3.672 1 37.22 609 VAL B N 1
ATOM 9655 C CA . VAL B 1 609 ? 41.031 -19.062 5.074 1 37.22 609 VAL B CA 1
ATOM 9656 C C . VAL B 1 609 ? 42.438 -18.844 5.621 1 37.22 609 VAL B C 1
ATOM 9658 O O . VAL B 1 609 ? 42.625 -18.5 6.793 1 37.22 609 VAL B O 1
ATOM 9661 N N . GLU B 1 610 ? 43.469 -18.984 4.871 1 33.62 610 GLU B N 1
ATOM 9662 C CA . GLU B 1 610 ? 44.812 -18.797 5.414 1 33.62 610 GLU B CA 1
ATOM 9663 C C . GLU B 1 610 ? 45.094 -17.328 5.699 1 33.62 610 GLU B C 1
ATOM 9665 O O . GLU B 1 610 ? 45.844 -17 6.621 1 33.62 610 GLU B O 1
ATOM 9670 N N . ILE B 1 611 ? 44.531 -16.484 4.898 1 32.28 611 ILE B N 1
ATOM 9671 C CA . ILE B 1 611 ? 44.906 -15.102 5.23 1 32.28 611 ILE B CA 1
ATOM 9672 C C . ILE B 1 611 ? 44.188 -14.68 6.516 1 32.28 611 ILE B C 1
ATOM 9674 O O . ILE B 1 611 ? 44.656 -13.781 7.223 1 32.28 611 ILE B O 1
ATOM 9678 N N . LYS B 1 612 ? 43.062 -15.328 6.832 1 37.22 612 LYS B N 1
ATOM 9679 C CA . LYS B 1 612 ? 42.531 -14.875 8.117 1 37.22 612 LYS B CA 1
ATOM 9680 C C . LYS B 1 612 ? 43.438 -15.312 9.266 1 37.22 612 LYS B C 1
ATOM 9682 O O . LYS B 1 612 ? 43.531 -14.625 10.281 1 37.22 612 LYS B O 1
ATOM 9687 N N . TYR B 1 613 ? 44 -16.625 9.258 1 32.94 613 TYR B N 1
ATOM 9688 C CA . TYR B 1 613 ? 44.781 -17 10.445 1 32.94 613 TYR B CA 1
ATOM 9689 C C . TYR B 1 613 ? 46.031 -16.156 10.562 1 32.94 613 TYR B C 1
ATOM 9691 O O . TYR B 1 613 ? 46.594 -16.016 11.664 1 32.94 613 TYR B O 1
ATOM 9699 N N . SER B 1 614 ? 46.625 -15.828 9.438 1 31.73 614 SER B N 1
ATOM 9700 C CA . SER B 1 614 ? 47.906 -15.172 9.703 1 31.73 614 SER B CA 1
ATOM 9701 C C . SER B 1 614 ? 47.688 -13.789 10.305 1 31.73 614 SER B C 1
ATOM 9703 O O . SER B 1 614 ? 48.531 -13.305 11.062 1 31.73 614 SER B O 1
ATOM 9705 N N . SER B 1 615 ? 46.625 -13.141 9.867 1 31.91 615 SER B N 1
ATOM 9706 C CA . SER B 1 615 ? 46.656 -11.797 10.422 1 31.91 615 SER B CA 1
ATOM 9707 C C . SER B 1 615 ? 46.25 -11.789 11.891 1 31.91 615 SER B C 1
ATOM 9709 O O . SER B 1 615 ? 46.438 -10.789 12.586 1 31.91 615 SER B O 1
ATOM 9711 N N . HIS B 1 616 ? 45.469 -12.82 12.336 1 30.59 616 HIS B N 1
ATOM 9712 C CA . HIS B 1 616 ? 45.281 -12.758 13.781 1 30.59 616 HIS B CA 1
ATOM 9713 C C . HIS B 1 616 ? 46.5 -13.227 14.539 1 30.59 616 HIS B C 1
ATOM 9715 O O . HIS B 1 616 ? 46.531 -13.156 15.766 1 30.59 616 HIS B O 1
ATOM 9721 N N . GLU B 1 617 ? 47.312 -14.07 13.852 1 29.08 617 GLU B N 1
ATOM 9722 C CA . GLU B 1 617 ? 48.344 -14.586 14.734 1 29.08 617 GLU B CA 1
ATOM 9723 C C . GLU B 1 617 ? 49.281 -13.477 15.203 1 29.08 617 GLU B C 1
ATOM 9725 O O . GLU B 1 617 ? 49.938 -13.602 16.234 1 29.08 617 GLU B O 1
ATOM 9730 N N . ASP B 1 618 ? 49.531 -12.547 14.234 1 29.2 618 ASP B N 1
ATOM 9731 C CA . ASP B 1 618 ? 50.656 -11.719 14.68 1 29.2 618 ASP B CA 1
ATOM 9732 C C . ASP B 1 618 ? 50.25 -10.836 15.859 1 29.2 618 ASP B C 1
ATOM 9734 O O . ASP B 1 618 ? 51.094 -10.109 16.406 1 29.2 618 ASP B O 1
ATOM 9738 N N . PHE B 1 619 ? 48.906 -10.609 15.945 1 28.08 619 PHE B N 1
ATOM 9739 C CA . PHE B 1 619 ? 48.75 -9.625 17 1 28.08 619 PHE B CA 1
ATOM 9740 C C . PHE B 1 619 ? 49 -10.242 18.375 1 28.08 619 PHE B C 1
ATOM 9742 O O . PHE B 1 619 ? 48.875 -9.562 19.406 1 28.08 619 PHE B O 1
ATOM 9749 N N . LEU B 1 620 ? 48.938 -11.609 18.344 1 26.64 620 LEU B N 1
ATOM 9750 C CA . LEU B 1 620 ? 48.969 -12.07 19.734 1 26.64 620 LEU B CA 1
ATOM 9751 C C . LEU B 1 620 ? 50.344 -11.781 20.344 1 26.64 620 LEU B C 1
ATOM 9753 O O . LEU B 1 620 ? 50.469 -11.68 21.562 1 26.64 620 LEU B O 1
ATOM 9757 N N . ASN B 1 621 ? 51.344 -12.094 19.5 1 24.77 621 ASN B N 1
ATOM 9758 C CA . ASN B 1 621 ? 52.594 -12.32 20.219 1 24.77 621 ASN B CA 1
ATOM 9759 C C . ASN B 1 621 ? 53.219 -11.016 20.703 1 24.77 621 ASN B C 1
ATOM 9761 O O . ASN B 1 621 ? 54.406 -10.969 21.031 1 24.77 621 ASN B O 1
ATOM 9765 N N . LEU B 1 622 ? 52.719 -9.883 20.125 1 24.44 622 LEU B N 1
ATOM 9766 C CA . LEU B 1 622 ? 53.594 -8.781 20.484 1 24.44 622 LEU B CA 1
ATOM 9767 C C . LEU B 1 622 ? 53.625 -8.586 22 1 24.44 622 LEU B C 1
ATOM 9769 O O . LEU B 1 622 ? 52.656 -8.078 22.578 1 24.44 622 LEU B O 1
ATOM 9773 N N . ASN B 1 623 ? 53.969 -9.648 22.703 1 24.11 623 ASN B N 1
ATOM 9774 C CA . ASN B 1 623 ? 54.312 -9.438 24.109 1 24.11 623 ASN B CA 1
ATOM 9775 C C . ASN B 1 623 ? 55.281 -8.266 24.281 1 24.11 623 ASN B C 1
ATOM 9777 O O . ASN B 1 623 ? 56.375 -8.273 23.719 1 24.11 623 ASN B O 1
ATOM 9781 N N . PRO B 1 624 ? 54.75 -7.016 24.484 1 25.19 624 PRO B N 1
ATOM 9782 C CA . PRO B 1 624 ? 55.625 -5.867 24.703 1 25.19 624 PRO B CA 1
ATOM 9783 C C . PRO B 1 624 ? 56.719 -6.148 25.719 1 25.19 624 PRO B C 1
ATOM 9785 O O . PRO B 1 624 ? 56.438 -6.609 26.828 1 25.19 624 PRO B O 1
ATOM 9788 N N . GLN B 1 625 ? 57.75 -6.871 25.312 1 24.61 625 GLN B N 1
ATOM 9789 C CA . GLN B 1 625 ? 58.875 -6.84 26.234 1 24.61 625 GLN B CA 1
ATOM 9790 C C . GLN B 1 625 ? 59.188 -5.41 26.672 1 24.61 625 GLN B C 1
ATOM 9792 O O . GLN B 1 625 ? 59.156 -4.484 25.859 1 24.61 625 GLN B O 1
ATOM 9797 N N . PRO B 1 626 ? 59.125 -5.152 28.031 1 26.92 626 PRO B N 1
ATOM 9798 C CA . PRO B 1 626 ? 59.281 -3.881 28.734 1 26.92 626 PRO B CA 1
ATOM 9799 C C . PRO B 1 626 ? 60.562 -3.156 28.406 1 26.92 626 PRO B C 1
ATOM 9801 O O . PRO B 1 626 ? 60.938 -2.18 29.062 1 26.92 626 PRO B O 1
ATOM 9804 N N . GLU B 1 627 ? 61.219 -3.434 27.234 1 23.78 627 GLU B N 1
ATOM 9805 C CA . GLU B 1 627 ? 62.531 -2.84 27.375 1 23.78 627 GLU B CA 1
ATOM 9806 C C . GLU B 1 627 ? 62.438 -1.343 27.656 1 23.78 627 GLU B C 1
ATOM 9808 O O . GLU B 1 627 ? 61.5 -0.678 27.219 1 23.78 627 GLU B O 1
ATOM 9813 N N . ASN B 1 628 ? 63.375 -0.792 28.578 1 23.92 628 ASN B N 1
ATOM 9814 C CA . ASN B 1 628 ? 63.625 0.386 29.406 1 23.92 628 ASN B CA 1
ATOM 9815 C C . ASN B 1 628 ? 63.781 1.638 28.547 1 23.92 628 ASN B C 1
ATOM 9817 O O . ASN B 1 628 ? 64.062 2.721 29.062 1 23.92 628 ASN B O 1
ATOM 9821 N N . SER B 1 629 ? 64.25 1.478 27.266 1 23.86 629 SER B N 1
ATOM 9822 C CA . SER B 1 629 ? 65 2.676 26.891 1 23.86 629 SER B CA 1
ATOM 9823 C C . SER B 1 629 ? 64.125 3.891 26.797 1 23.86 629 SER B C 1
ATOM 9825 O O . SER B 1 629 ? 62.969 3.783 26.312 1 23.86 629 SER B O 1
ATOM 9827 N N . GLU B 1 630 ? 64.375 4.984 27.516 1 24.75 630 GLU B N 1
ATOM 9828 C CA . GLU B 1 630 ? 63.844 6.289 27.891 1 24.75 630 GLU B CA 1
ATOM 9829 C C . GLU B 1 630 ? 63.594 7.152 26.656 1 24.75 630 GLU B C 1
ATOM 9831 O O . GLU B 1 630 ? 63.188 8.305 26.781 1 24.75 630 GLU B O 1
ATOM 9836 N N . ILE B 1 631 ? 63.938 6.715 25.406 1 24.42 631 ILE B N 1
ATOM 9837 C CA . ILE B 1 631 ? 64.062 7.871 24.531 1 24.42 631 ILE B CA 1
ATOM 9838 C C . ILE B 1 631 ? 62.75 8.625 24.453 1 24.42 631 ILE B C 1
ATOM 9840 O O . ILE B 1 631 ? 61.688 8.016 24.328 1 24.42 631 ILE B O 1
ATOM 9844 N N . ILE B 1 632 ? 62.781 9.93 24.672 1 24.25 632 ILE B N 1
ATOM 9845 C CA . ILE B 1 632 ? 61.875 11.07 24.812 1 24.25 632 ILE B CA 1
ATOM 9846 C C . ILE B 1 632 ? 61.062 11.242 23.531 1 24.25 632 ILE B C 1
ATOM 9848 O O . ILE B 1 632 ? 61.469 11.969 22.609 1 24.25 632 ILE B O 1
ATOM 9852 N N . ALA B 1 633 ? 60.844 10.242 22.688 1 23.7 633 ALA B N 1
ATOM 9853 C CA . ALA B 1 633 ? 60.281 10.695 21.422 1 23.7 633 ALA B CA 1
ATOM 9854 C C . ALA B 1 633 ? 59 11.484 21.656 1 23.7 633 ALA B C 1
ATOM 9856 O O . ALA B 1 633 ? 58.094 11.016 22.359 1 23.7 633 ALA B O 1
ATOM 9857 N N . GLU B 1 634 ? 59.031 12.758 21.5 1 23.95 634 GLU B N 1
ATOM 9858 C CA . GLU B 1 634 ? 58.062 13.828 21.562 1 23.95 634 GLU B CA 1
ATOM 9859 C C . GLU B 1 634 ? 56.75 13.398 20.891 1 23.95 634 GLU B C 1
ATOM 9861 O O . GLU B 1 634 ? 56.719 12.492 20.047 1 23.95 634 GLU B O 1
ATOM 9866 N N . ASP B 1 635 ? 55.594 14.125 21.266 1 22.31 635 ASP B N 1
ATOM 9867 C CA . ASP B 1 635 ? 54.156 14.18 21.391 1 22.31 635 ASP B CA 1
ATOM 9868 C C . ASP B 1 635 ? 53.5 14.227 20.016 1 22.31 635 ASP B C 1
ATOM 9870 O O . ASP B 1 635 ? 52.312 14.586 19.891 1 22.31 635 ASP B O 1
ATOM 9874 N N . MET B 1 636 ? 54.219 14.031 18.844 1 24.41 636 MET B N 1
ATOM 9875 C CA . MET B 1 636 ? 53.406 14.414 17.688 1 24.41 636 MET B CA 1
ATOM 9876 C C . MET B 1 636 ? 52.219 13.484 17.531 1 24.41 636 MET B C 1
ATOM 9878 O O . MET B 1 636 ? 52.312 12.445 16.875 1 24.41 636 MET B O 1
ATOM 9882 N N . THR B 1 637 ? 51.656 12.953 18.562 1 26.02 637 THR B N 1
ATOM 9883 C CA . THR B 1 637 ? 50.531 12.07 18.297 1 26.02 637 THR B CA 1
ATOM 9884 C C . THR B 1 637 ? 49.469 12.781 17.422 1 26.02 637 THR B C 1
ATOM 9886 O O . THR B 1 637 ? 48.812 13.711 17.875 1 26.02 637 THR B O 1
ATOM 9889 N N . ALA B 1 638 ? 49.812 13.062 16.125 1 27.94 638 ALA B N 1
ATOM 9890 C CA . ALA B 1 638 ? 48.75 13.484 15.219 1 27.94 638 ALA B CA 1
ATOM 9891 C C . ALA B 1 638 ? 47.469 12.688 15.453 1 27.94 638 ALA B C 1
ATOM 9893 O O . ALA B 1 638 ? 47.5 11.453 15.445 1 27.94 638 ALA B O 1
ATOM 9894 N N . MET B 1 639 ? 46.531 13.219 16.219 1 29.69 639 MET B N 1
ATOM 9895 C CA . MET B 1 639 ? 45.188 12.781 16.578 1 29.69 639 MET B CA 1
ATOM 9896 C C . MET B 1 639 ? 44.469 12.172 15.367 1 29.69 639 MET B C 1
ATOM 9898 O O . MET B 1 639 ? 44.344 12.828 14.328 1 29.69 639 MET B O 1
ATOM 9902 N N . LEU B 1 640 ? 44.562 10.938 15.188 1 31.92 640 LEU B N 1
ATOM 9903 C CA . LEU B 1 640 ? 43.781 10.156 14.242 1 31.92 640 LEU B CA 1
ATOM 9904 C C . LEU B 1 640 ? 42.312 10.547 14.305 1 31.92 640 LEU B C 1
ATOM 9906 O O . LEU B 1 640 ? 41.75 10.742 15.391 1 31.92 640 LEU B O 1
ATOM 9910 N N . PRO B 1 641 ? 41.719 11.047 13.227 1 40.91 641 PRO B N 1
ATOM 9911 C CA . PRO B 1 641 ? 40.312 11.391 13.148 1 40.91 641 PRO B CA 1
ATOM 9912 C C . PRO B 1 641 ? 39.406 10.273 13.656 1 40.91 641 PRO B C 1
ATOM 9914 O O . PRO B 1 641 ? 39.625 9.102 13.359 1 40.91 641 PRO B O 1
ATOM 9917 N N . THR B 1 642 ? 38.875 10.359 14.82 1 40.53 642 THR B N 1
ATOM 9918 C CA . THR B 1 642 ? 37.875 9.43 15.367 1 40.53 642 THR B CA 1
ATOM 9919 C C . THR B 1 642 ? 36.594 9.445 14.539 1 40.53 642 THR B C 1
ATOM 9921 O O . THR B 1 642 ? 36 10.508 14.336 1 40.53 642 THR B O 1
ATOM 9924 N N . LYS B 1 643 ? 36.375 8.391 13.75 1 50.53 643 LYS B N 1
ATOM 9925 C CA . LYS B 1 643 ? 35.156 8.156 12.969 1 50.53 643 LYS B CA 1
ATOM 9926 C C . LYS B 1 643 ? 34.062 7.559 13.828 1 50.53 643 LYS B C 1
ATOM 9928 O O . LYS B 1 643 ? 34.281 6.547 14.5 1 50.53 643 LYS B O 1
ATOM 9933 N N . SER B 1 644 ? 33.031 8.352 14.328 1 52.69 644 SER B N 1
ATOM 9934 C CA . SER B 1 644 ? 31.891 7.754 15.023 1 52.69 644 SER B CA 1
ATOM 9935 C C . SER B 1 644 ? 30.703 7.598 14.086 1 52.69 644 SER B C 1
ATOM 9937 O O . SER B 1 644 ? 30.469 8.445 13.219 1 52.69 644 SER B O 1
ATOM 9939 N N . ARG B 1 645 ? 30.109 6.316 14.07 1 50.81 645 ARG B N 1
ATOM 9940 C CA . ARG B 1 645 ? 28.906 6.062 13.281 1 50.81 645 ARG B CA 1
ATOM 9941 C C . ARG B 1 645 ? 27.656 6.234 14.133 1 50.81 645 ARG B C 1
ATOM 9943 O O . ARG B 1 645 ? 27.547 5.648 15.211 1 50.81 645 ARG B O 1
ATOM 9950 N N . ILE B 1 646 ? 26.922 7.234 13.914 1 42.72 646 ILE B N 1
ATOM 9951 C CA . ILE B 1 646 ? 25.656 7.395 14.625 1 42.72 646 ILE B CA 1
ATOM 9952 C C . ILE B 1 646 ? 24.516 6.809 13.797 1 42.72 646 ILE B C 1
ATOM 9954 O O . ILE B 1 646 ? 24.297 7.223 12.656 1 42.72 646 ILE B O 1
ATOM 9958 N N . GLN B 1 647 ? 23.984 5.648 14.266 1 44.16 647 GLN B N 1
ATOM 9959 C CA . GLN B 1 647 ? 22.828 5.016 13.648 1 44.16 647 GLN B CA 1
ATOM 9960 C C . GLN B 1 647 ? 21.531 5.652 14.133 1 44.16 647 GLN B C 1
ATOM 9962 O O . GLN B 1 647 ? 21.375 5.941 15.328 1 44.16 647 GLN B O 1
#

InterPro domains:
  IPR001902 SLC26A/SulP transporter [PTHR11814] (18-562)
  IPR011547 SLC26A/SulP transporter domain [PF00916] (46-436)
  IPR036513 STAS domain superfamily [G3DSA:3.30.750.24] (478-591)

Foldseek 3Di:
DPPPPDPDDPPPPPDPPDPPPPDPVVCVQWCLVVCVVVCDPLLVLLLLLLLLLLLLLQLLVLQVLCVLLVHHSVQSLLFQQLQLVLCQTGNDFQLWGKGRDNVLSNLNSVLQPPHDLLLQLVLLQLLLVVLQVCLVVQVLVVLVLQDPLLLLLLLQQVLVLLLLVLVCQQQQHDDDADASVRSVVVCVVCVVVGQVVSNVLLVVLLVQLVVLLCLLVPQPPPDPDPPPVVVSVVVNVVSVLCNLNSSVVSQVVQLVVLVVCVVVPCNRFQFSDFHAADFFDQADRDQWDDDDPDIQGNVNSVVSSPCVSPPSSVLQLNVQVSLSVLSCVPDDDSSSSSSNSLSVSSNNSSRRSHGRMHTDNQSSLSSVSSPNDHSNSSNSSSVSSNCCNHPCRVSSRRRGSSSSSSSSSSSSVVSNDCVVLVVCVVPPVLSSCLSVQLNVCCRPPNSSVSSVVSSVSSVCVVCVCVLAWDWDWDWDADPVGAIEIEIETPAADELSNLVVVLVVVVVCCVVDDLQYAYEYERQRHPDYDLNNLVSQQVSQCVSQVQARRYEYEQDDPVVVVVSVVRHDCQRYHYDYHPVCPVVVSVVRVVCVVVVPPDRPVPPVVVVVVVVVVVVVVVVPPPPVPPDDDPDCPDDPPVPDPDDDDDD/DPPPPPPDDPPPPPDDPDPPPPPPVVCVQWCLVVCVVVCDPLLVLLLLLLLLLLLLLQLLVLQVLCVLLVHHSVQSLLFQQLQLVLCQTGNDFQLWGKGRDNVLSNLNCVLQPPHDLLLQLVLLQLLLVVLQVCLVVQVLVVLVLQDPLLLLLLLQQVLVLLLLVLVCQQQQHDDDDDASVRSVVVCVVCVVVGQPVSNVLLVVLLVQLVVLLCLLVPQPPPDPDPPPVPVSVVVNVVSVLCNLNSSVVSQVVQLVVLVVCVVVPCNRFQFSDFHAADFFDQADRDQWDDDDPDIQGNVNSVVSSPCVSPVSSVLQLNVQVSLSVLSCVPDDDSSSSSSNSLSVSSNNSSRRSHGRMHTDNQSSLSSVSSPNDHSNSSNSSSVSSNCCNHPCRVSSRRRGSSSSSSSSSSSSVVSNDCVVLVVCVVPPVLSSCLSVQLNVCCRPPNSSVSSVVSSVSSVCVVCVCVLDWDWDWDWDADPVGAIEIEIETPAADELSNLVVVLVVVVVCCVVDDLQYAYEYERQRHPDYDLNNLVSQQVSQCVSQVQANRYEYEQDDPVVVVVSVVRHDCQRYHYDYHPVCPVVVSVVRVVCVVVVPPDRPVPPPVVVVVVVVVVVVVVVPPPPVPPDDDPPPPDDPPVPDPDDDDDD

Solvent-accessible surface area (backbone atoms only — not comparable to full-atom values): 66668 Å² total; per-residue (Å²): 138,81,76,85,66,70,83,69,81,77,70,70,77,73,72,70,77,71,79,72,74,69,64,69,73,60,53,68,66,25,46,36,74,67,52,58,83,70,62,45,71,68,47,49,53,31,10,49,44,13,5,48,34,39,24,69,53,44,49,61,50,16,29,52,27,15,48,61,34,73,42,59,46,50,36,14,44,40,15,34,26,39,20,15,49,49,34,34,41,31,36,85,53,43,40,62,40,36,14,51,26,65,68,47,18,47,54,48,24,70,60,36,62,96,49,62,69,44,54,43,14,30,48,10,29,52,25,9,48,50,24,29,48,41,21,74,67,55,52,28,66,66,57,35,52,58,42,51,43,33,45,47,17,41,45,25,27,52,31,50,50,50,40,58,62,27,44,38,31,22,30,48,47,88,77,90,60,92,43,63,65,51,36,53,50,49,49,62,70,45,57,83,61,53,33,63,64,22,32,51,48,12,51,50,42,38,50,50,46,55,52,37,53,50,46,56,68,56,70,75,72,70,74,78,64,85,82,60,56,66,60,53,52,49,49,51,48,51,38,39,50,46,27,32,29,35,63,42,48,52,49,54,51,45,21,51,51,43,45,55,38,43,75,72,66,48,81,68,59,63,50,67,53,91,58,73,69,57,78,69,61,82,40,77,54,46,62,53,42,74,55,88,94,43,74,37,46,50,68,51,50,52,58,62,34,52,68,46,59,53,48,52,28,52,53,38,47,53,47,27,48,50,48,42,45,62,73,37,74,82,48,81,69,63,41,28,48,47,28,35,36,48,7,48,29,17,39,58,18,9,28,35,50,5,46,47,47,28,45,31,65,68,57,16,31,42,19,48,59,18,47,45,66,39,34,60,18,22,46,45,18,15,48,44,38,55,40,30,28,74,70,39,30,74,64,55,25,34,33,38,37,12,46,55,24,25,50,53,34,66,36,28,61,79,57,48,56,70,62,56,47,57,50,26,52,73,50,39,54,70,52,22,49,22,16,49,48,8,23,49,33,22,55,72,71,32,60,66,60,8,49,52,49,13,37,49,48,46,45,47,67,62,46,49,54,61,29,54,56,46,38,36,40,34,49,46,66,43,98,87,66,50,58,32,36,37,36,37,56,79,55,53,57,40,46,37,18,32,62,48,50,52,52,50,52,52,49,48,51,69,72,38,64,96,79,52,32,37,35,36,51,31,72,63,44,83,64,74,45,71,43,25,46,50,45,51,42,50,48,14,47,69,42,30,64,88,46,82,29,47,36,38,28,35,67,44,69,72,54,53,53,35,40,59,67,71,38,76,60,84,40,62,43,79,38,72,50,82,79,48,48,60,58,52,51,53,52,51,51,49,32,63,72,62,68,56,81,70,87,76,69,66,66,72,57,48,58,58,57,49,52,53,53,53,64,57,50,60,66,63,65,66,63,78,70,78,78,75,82,73,78,78,77,75,78,76,67,74,76,69,64,58,72,45,75,51,120,138,79,78,77,70,71,82,72,80,78,75,72,77,74,74,70,78,72,79,74,73,70,64,70,73,59,52,69,66,26,47,35,74,66,54,57,83,70,61,46,70,67,45,49,53,31,11,48,44,13,4,47,34,38,25,67,53,45,51,62,50,16,30,52,28,14,47,61,34,73,42,58,45,50,36,16,45,40,16,34,25,40,21,14,50,47,34,33,41,30,37,85,52,42,39,61,38,36,15,51,26,66,66,46,17,50,56,48,24,70,58,38,62,96,49,61,69,44,54,44,15,29,47,9,28,51,25,9,49,49,25,30,48,41,20,75,67,55,52,29,66,64,57,36,53,58,43,53,44,32,46,47,16,40,46,25,26,53,30,50,49,49,40,58,62,26,46,38,31,22,30,47,47,86,75,90,59,92,43,62,65,51,36,52,49,50,48,64,69,46,56,84,62,54,33,64,65,22,31,50,48,12,51,50,42,38,52,51,46,55,52,36,52,50,46,56,70,55,70,73,75,69,73,79,65,85,83,58,56,65,60,54,51,48,49,50,49,50,39,39,50,47,27,32,30,35,62,41,48,52,50,51,52,47,21,52,50,43,44,55,38,44,74,72,68,47,81,69,58,63,52,66,52,91,57,73,69,58,78,70,61,82,39,77,55,46,60,55,42,76,55,87,93,44,76,37,45,51,65,50,51,50,56,63,34,52,66,45,60,55,50,52,28,53,51,38,48,52,48,28,48,51,47,42,45,62,73,37,73,83,48,81,70,64,42,28,49,46,27,35,36,49,8,49,30,17,39,56,18,9,27,35,48,6,46,48,45,29,46,31,65,67,58,16,31,43,20,49,59,18,47,44,67,38,34,58,18,23,49,46,19,16,49,44,37,55,40,31,29,74,70,38,32,74,64,54,25,35,35,38,37,12,46,55,24,25,51,53,35,66,36,29,60,78,58,48,56,70,61,57,47,58,50,26,51,73,51,40,53,69,52,20,48,23,15,49,49,8,24,50,33,22,56,72,72,33,59,66,60,7,51,52,49,13,35,48,48,45,45,48,68,63,46,50,54,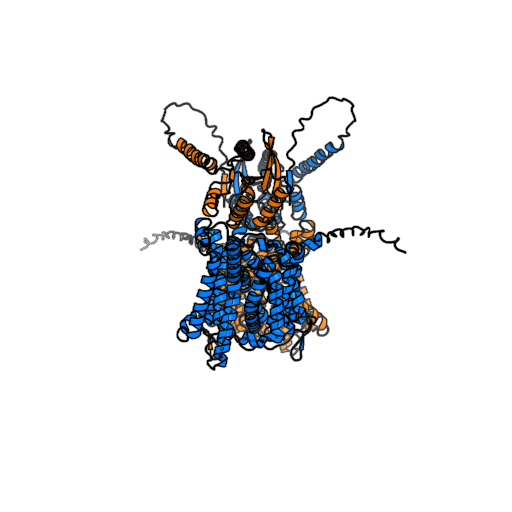60,30,54,57,45,36,36,38,33,51,45,66,42,98,86,65,52,57,32,37,37,36,37,56,80,56,54,58,39,45,36,17,31,61,49,49,51,52,50,52,52,48,47,53,70,72,39,63,97,80,51,32,37,36,36,52,31,72,64,45,81,64,73,46,70,42,27,47,50,45,51,41,51,50,15,47,68,43,29,65,88,45,82,28,47,36,39,29,36,67,45,70,70,55,52,53,35,40,60,67,70,38,74,62,85,40,61,44,77,37,73,48,81,79,49,48,60,59,53,49,52,51,51,51,49,32,64,72,62,70,56,82,70,88,74,69,65,65,70,59,54,58,58,59,50,54,55,55,54,65,57,50,62,68,64,65,68,64,79,69,77,77,75,80,73,78,77,76,77,79,76,68,76,77,71,65,57,73,45,77,52,120